Protein AF-0000000084975353 (afdb_homodimer)

pLDDT: mean 96.42, std 3.35, range [77.75, 98.94]

InterPro domains:
  IPR001926 Tryptophan synthase beta chain-like, PALP domain [PF00291] (37-358)
  IPR010081 Diaminopropionate ammonia-lyase [TIGR01747] (22-392)
  IPR019871 Diaminopropionate ammonia-lyase, subgroup [TIGR03528] (3-393)
  IPR036052 Tryptophan synthase beta chain-like, PALP domain superfamily [G3DSA:3.40.50.1100] (2-178)
  IPR036052 Tryptophan synthase beta chain-like, PALP domain superfamily [G3DSA:3.40.50.1100] (179-278)
  IPR036052 Tryptophan synthase beta chain-like, PALP domain superfamily [G3DSA:3.40.50.1100] (279-397)
  IPR036052 Tryptophan synthase beta chain-like, PALP domain superfamily [SSF53686] (26-354)

Structure (mmCIF, N/CA/C/O backbone):
data_AF-0000000084975353-model_v1
#
loop_
_entity.id
_entity.type
_entity.pdbx_description
1 polymer 'Diaminopropionate ammonia-lyase'
#
loop_
_atom_site.group_PDB
_atom_site.id
_atom_site.type_symbol
_atom_site.label_atom_id
_atom_site.label_alt_id
_atom_site.label_comp_id
_atom_site.label_asym_id
_atom_site.label_entity_id
_atom_site.label_seq_id
_atom_site.pdbx_PDB_ins_code
_atom_site.Cartn_x
_atom_site.Cartn_y
_atom_site.Cartn_z
_atom_site.occupancy
_atom_site.B_iso_or_equiv
_atom_site.auth_seq_id
_atom_site.auth_comp_id
_atom_site.auth_asym_id
_atom_site.auth_atom_id
_atom_site.pdbx_PDB_model_num
ATOM 1 N N . MET A 1 1 ? 8.906 19.344 -10.43 1 97.06 1 MET A N 1
ATOM 2 C CA . MET A 1 1 ? 9 20.109 -9.195 1 97.06 1 MET A CA 1
ATOM 3 C C . MET A 1 1 ? 9.922 21.312 -9.367 1 97.06 1 MET A C 1
ATOM 5 O O . MET A 1 1 ? 10.898 21.25 -10.125 1 97.06 1 MET A O 1
ATOM 9 N N . LYS A 1 2 ? 9.516 22.516 -8.781 1 96.88 2 LYS A N 1
ATOM 10 C CA . LYS A 1 2 ? 10.32 23.734 -8.797 1 96.88 2 LYS A CA 1
ATOM 11 C C . LYS A 1 2 ? 10.875 24.031 -7.41 1 96.88 2 LYS A C 1
ATOM 13 O O . LYS A 1 2 ? 10.188 23.859 -6.402 1 96.88 2 LYS A O 1
ATOM 18 N N . LEU A 1 3 ? 12.125 24.438 -7.379 1 98.44 3 LEU A N 1
ATOM 19 C CA . LEU A 1 3 ? 12.836 24.656 -6.121 1 98.44 3 LEU A CA 1
ATOM 20 C C . LEU A 1 3 ? 13.383 26.078 -6.055 1 98.44 3 LEU A C 1
ATOM 22 O O . LEU A 1 3 ? 13.922 26.578 -7.039 1 98.44 3 LEU A O 1
ATOM 26 N N . VAL A 1 4 ? 13.117 26.75 -4.973 1 98.38 4 VAL A N 1
ATOM 27 C CA . VAL A 1 4 ? 13.75 28.016 -4.629 1 98.38 4 VAL A CA 1
ATOM 28 C C . VAL A 1 4 ? 14.609 27.844 -3.377 1 98.38 4 VAL A C 1
ATOM 30 O O . VAL A 1 4 ? 14.164 27.25 -2.391 1 98.38 4 VAL A O 1
ATOM 33 N N . MET A 1 5 ? 15.82 28.312 -3.369 1 97.69 5 MET A N 1
ATOM 34 C CA . MET A 1 5 ? 16.719 28.203 -2.223 1 97.69 5 MET A CA 1
ATOM 35 C C . MET A 1 5 ? 17.047 29.578 -1.649 1 97.69 5 MET A C 1
ATOM 37 O O . MET A 1 5 ? 17.156 30.562 -2.393 1 97.69 5 MET A O 1
ATOM 41 N N . PHE A 1 6 ? 17.109 29.641 -0.42 1 96.44 6 PHE A N 1
ATOM 42 C CA . PHE A 1 6 ? 17.578 30.828 0.3 1 96.44 6 PHE A CA 1
ATOM 43 C C . PHE A 1 6 ? 18.938 30.578 0.918 1 96.44 6 PHE A C 1
ATOM 45 O O . PHE A 1 6 ? 19.234 29.484 1.396 1 96.44 6 PHE A O 1
ATOM 52 N N . ASP A 1 7 ? 19.766 31.594 0.929 1 94 7 ASP A N 1
ATOM 53 C CA . ASP A 1 7 ? 20.938 31.578 1.785 1 94 7 ASP A CA 1
ATOM 54 C C . ASP A 1 7 ? 20.578 31.859 3.242 1 94 7 ASP A C 1
ATOM 56 O O . ASP A 1 7 ? 19.719 32.688 3.521 1 94 7 ASP A O 1
ATOM 60 N N . ARG A 1 8 ? 21.125 31.062 4.141 1 94.56 8 ARG A N 1
ATOM 61 C CA . ARG A 1 8 ? 20.844 31.312 5.551 1 94.56 8 ARG A CA 1
ATOM 62 C C . ARG A 1 8 ? 21.266 32.719 5.957 1 94.56 8 ARG A C 1
ATOM 64 O O . ARG A 1 8 ? 22.406 33.125 5.695 1 94.56 8 ARG A O 1
ATOM 71 N N . LYS A 1 9 ? 20.25 33.312 6.512 1 90.75 9 LYS A N 1
ATOM 72 C CA . LYS A 1 9 ? 20.516 34.688 6.961 1 90.75 9 LYS A CA 1
ATOM 73 C C . LYS A 1 9 ? 21.422 34.688 8.195 1 90.75 9 LYS A C 1
ATOM 75 O O . LYS A 1 9 ? 21.266 33.844 9.078 1 90.75 9 LYS A O 1
ATOM 80 N N . LYS A 1 10 ? 22.469 35.625 8.266 1 87.06 10 LYS A N 1
ATOM 81 C CA . LYS A 1 10 ? 23.422 35.75 9.375 1 87.06 10 LYS A CA 1
ATOM 82 C C . LYS A 1 10 ? 22.75 36.375 10.602 1 87.06 10 LYS A C 1
ATOM 84 O O . LYS A 1 10 ? 23.062 36.031 11.734 1 87.06 10 LYS A O 1
ATOM 89 N N . ASP A 1 11 ? 21.672 37.25 10.25 1 87.31 11 ASP A N 1
ATOM 90 C CA . ASP A 1 11 ? 20.969 37.969 11.328 1 87.31 11 ASP A CA 1
ATOM 91 C C . ASP A 1 11 ? 19.469 37.938 11.102 1 87.31 11 ASP A C 1
ATOM 93 O O . ASP A 1 11 ? 18.875 38.969 10.727 1 87.31 11 ASP A O 1
ATOM 97 N N . PRO A 1 12 ? 18.906 36.812 11.445 1 90.38 12 PRO A N 1
ATOM 98 C CA . PRO A 1 12 ? 17.438 36.812 11.312 1 90.38 12 PRO A CA 1
ATOM 99 C C . PRO A 1 12 ? 16.75 37.812 12.211 1 90.38 12 PRO A C 1
ATOM 101 O O . PRO A 1 12 ? 17.203 38.094 13.328 1 90.38 12 PRO A O 1
ATOM 104 N N . LYS A 1 13 ? 15.688 38.406 11.734 1 89.81 13 LYS A N 1
ATOM 105 C CA . LYS A 1 13 ? 15.062 39.531 12.391 1 89.81 13 LYS A CA 1
ATOM 106 C C . LYS A 1 13 ? 13.859 39.125 13.227 1 89.81 13 LYS A C 1
ATOM 108 O O . LYS A 1 13 ? 13.547 39.75 14.242 1 89.81 13 LYS A O 1
ATOM 113 N N . VAL A 1 14 ? 13.219 38.125 12.719 1 93.88 14 VAL A N 1
ATOM 114 C CA . VAL A 1 14 ? 11.961 37.781 13.359 1 93.88 14 VAL A CA 1
ATOM 115 C C . VAL A 1 14 ? 12.242 37.031 14.664 1 93.88 14 VAL A C 1
ATOM 117 O O . VAL A 1 14 ? 13.148 36.188 14.719 1 93.88 14 VAL A O 1
ATOM 120 N N . ASP A 1 15 ? 11.539 37.406 15.703 1 93.88 15 ASP A N 1
ATOM 121 C CA . ASP A 1 15 ? 11.648 36.719 17 1 93.88 15 ASP A CA 1
ATOM 122 C C . ASP A 1 15 ? 10.961 35.375 16.984 1 93.88 15 ASP A C 1
ATOM 124 O O . ASP A 1 15 ? 9.797 35.25 16.594 1 93.88 15 ASP A O 1
ATOM 128 N N . ILE A 1 16 ? 11.703 34.312 17.391 1 96.06 16 ILE A N 1
ATOM 129 C CA . ILE A 1 16 ? 11.133 32.969 17.391 1 96.06 16 ILE A CA 1
ATOM 130 C C . ILE A 1 16 ? 11.141 32.406 18.812 1 96.06 16 ILE A C 1
ATOM 132 O O . ILE A 1 16 ? 10.953 31.203 19 1 96.06 16 ILE A O 1
ATOM 136 N N . ASP A 1 17 ? 11.289 33.25 19.828 1 96 17 ASP A N 1
ATOM 137 C CA . ASP A 1 17 ? 11.359 32.812 21.219 1 96 17 ASP A CA 1
ATOM 138 C C . ASP A 1 17 ? 10.055 32.125 21.656 1 96 17 ASP A C 1
ATOM 140 O O . ASP A 1 17 ? 10.062 31.219 22.484 1 96 17 ASP A O 1
ATOM 144 N N . PHE A 1 18 ? 8.969 32.531 21.062 1 96.38 18 PHE A N 1
ATOM 145 C CA . PHE A 1 18 ? 7.66 32.031 21.469 1 96.38 18 PHE A CA 1
ATOM 146 C C . PHE A 1 18 ? 7.461 30.609 20.953 1 96.38 18 PHE A C 1
ATOM 148 O O . PHE A 1 18 ? 6.434 29.984 21.234 1 96.38 18 PHE A O 1
ATOM 155 N N . LEU A 1 19 ? 8.477 30.078 20.219 1 97.56 19 LEU A N 1
ATOM 156 C CA . LEU A 1 19 ? 8.422 28.703 19.719 1 97.56 19 LEU A CA 1
ATOM 157 C C . LEU A 1 19 ? 9.523 27.844 20.328 1 97.56 19 LEU A C 1
ATOM 159 O O . LEU A 1 19 ? 9.859 26.781 19.812 1 97.56 19 LEU A O 1
ATOM 163 N N . GLY A 1 20 ? 10.109 28.25 21.438 1 95.75 20 GLY A N 1
ATOM 164 C CA . GLY A 1 20 ? 11.266 27.578 22.031 1 95.75 20 GLY A CA 1
ATOM 165 C C . GLY A 1 20 ? 10.883 26.516 23.031 1 95.75 20 GLY A C 1
ATOM 166 O O . GLY A 1 20 ? 9.703 26.203 23.188 1 95.75 20 GLY A O 1
ATOM 167 N N . LEU A 1 21 ? 11.852 25.953 23.688 1 94.75 21 LEU A N 1
ATOM 168 C CA . LEU A 1 21 ? 11.711 24.797 24.578 1 94.75 21 LEU A CA 1
ATOM 169 C C . LEU A 1 21 ? 10.898 25.172 25.812 1 94.75 21 LEU A C 1
ATOM 171 O O . LEU A 1 21 ? 10.164 24.328 26.359 1 94.75 21 LEU A O 1
ATOM 175 N N . ASP A 1 22 ? 11.062 26.375 26.297 1 93.81 22 ASP A N 1
ATOM 176 C CA . ASP A 1 22 ? 10.312 26.797 27.469 1 93.81 22 ASP A CA 1
ATOM 177 C C . ASP A 1 22 ? 8.812 26.828 27.188 1 93.81 22 ASP A C 1
ATOM 179 O O . ASP A 1 22 ? 8.008 26.422 28.016 1 93.81 22 ASP A O 1
ATOM 183 N N . VAL A 1 23 ? 8.5 27.312 26.062 1 95.25 23 VAL A N 1
ATOM 184 C CA . VAL A 1 23 ? 7.105 27.328 25.641 1 95.25 23 VAL A CA 1
ATOM 185 C C . VAL A 1 23 ? 6.609 25.906 25.422 1 95.25 23 VAL A C 1
ATOM 187 O O . VAL A 1 23 ? 5.48 25.562 25.781 1 95.25 23 VAL A O 1
ATOM 190 N N . ALA A 1 24 ? 7.492 25.047 24.875 1 96.31 24 ALA A N 1
ATOM 191 C CA . ALA A 1 24 ? 7.156 23.656 24.625 1 96.31 24 ALA A CA 1
ATOM 192 C C . ALA A 1 24 ? 6.73 22.953 25.906 1 96.31 24 ALA A C 1
ATOM 194 O O . ALA A 1 24 ? 5.793 22.156 25.906 1 96.31 24 ALA A O 1
ATOM 195 N N . LYS A 1 25 ? 7.391 23.219 26.984 1 94.88 25 LYS A N 1
ATOM 196 C CA . LYS A 1 25 ? 7.078 22.609 28.266 1 94.88 25 LYS A CA 1
ATOM 197 C C . LYS A 1 25 ? 5.676 23 28.734 1 94.88 25 LYS A C 1
ATOM 199 O O . LYS A 1 25 ? 4.918 22.141 29.203 1 94.88 25 LYS A O 1
ATOM 204 N N . LYS A 1 26 ? 5.406 24.25 28.547 1 93.5 26 LYS A N 1
ATOM 205 C CA . LYS A 1 26 ? 4.102 24.75 28.969 1 93.5 26 LYS A CA 1
ATOM 206 C C . LYS A 1 26 ? 2.984 24.156 28.109 1 93.5 26 LYS A C 1
ATOM 208 O O . LYS A 1 26 ? 1.959 23.719 28.641 1 93.5 26 LYS A O 1
ATOM 213 N N . VAL A 1 27 ? 3.162 24.172 26.828 1 95.94 27 VAL A N 1
ATOM 214 C CA . VAL A 1 27 ? 2.148 23.703 25.891 1 95.94 27 VAL A CA 1
ATOM 215 C C . VAL A 1 27 ? 1.934 22.203 26.062 1 95.94 27 VAL A C 1
ATOM 217 O O . VAL A 1 27 ? 0.797 21.719 26.047 1 95.94 27 VAL A O 1
ATOM 220 N N . SER A 1 28 ? 3.041 21.516 26.281 1 95.06 28 SER A N 1
ATOM 221 C CA . SER A 1 28 ? 2.967 20.078 26.484 1 95.06 28 SER A CA 1
ATOM 222 C C . SER A 1 28 ? 2.201 19.734 27.766 1 95.06 28 SER A C 1
ATOM 224 O O . SER A 1 28 ? 1.425 18.781 27.797 1 95.06 28 SER A O 1
ATOM 226 N N . ALA A 1 29 ? 2.43 20.484 28.766 1 94.31 29 ALA A N 1
ATOM 227 C CA . ALA A 1 29 ? 1.717 20.266 30.016 1 94.31 29 ALA A CA 1
ATOM 228 C C . ALA A 1 29 ? 0.21 20.406 29.828 1 94.31 29 ALA A C 1
ATOM 230 O O . ALA A 1 29 ? -0.574 19.641 30.391 1 94.31 29 ALA A O 1
ATOM 231 N N . PHE A 1 30 ? -0.171 21.344 29.109 1 95.06 30 PHE A N 1
ATOM 232 C CA . PHE A 1 30 ? -1.579 21.578 28.797 1 95.06 30 PHE A CA 1
ATOM 233 C C . PHE A 1 30 ? -2.17 20.375 28.062 1 95.06 30 PHE A C 1
ATOM 235 O O . PHE A 1 30 ? -3.193 19.828 28.484 1 95.06 30 PHE A O 1
ATOM 242 N N . HIS A 1 31 ? -1.502 19.953 26.984 1 96.56 31 HIS A N 1
ATOM 243 C CA . HIS A 1 31 ? -2.023 18.859 26.188 1 96.56 31 HIS A CA 1
ATOM 244 C C . HIS A 1 31 ? -2.021 17.547 26.984 1 96.56 31 HIS A C 1
ATOM 246 O O . HIS A 1 31 ? -2.936 16.734 26.844 1 96.56 31 HIS A O 1
ATOM 252 N N . ARG A 1 32 ? -1.058 17.328 27.844 1 95.81 32 ARG A N 1
ATOM 253 C CA . ARG A 1 32 ? -0.949 16.109 28.641 1 95.81 32 ARG A CA 1
ATOM 254 C C . ARG A 1 32 ? -2.084 16.031 29.656 1 95.81 32 ARG A C 1
ATOM 256 O O . ARG A 1 32 ? -2.367 14.953 30.188 1 95.81 32 ARG A O 1
ATOM 263 N N . SER A 1 33 ? -2.682 17.172 29.953 1 94.81 33 SER A N 1
ATOM 264 C CA . SER A 1 33 ? -3.787 17.172 30.906 1 94.81 33 SER A CA 1
ATOM 265 C C . SER A 1 33 ? -5.047 16.578 30.297 1 94.81 33 SER A C 1
ATOM 267 O O . SER A 1 33 ? -5.988 16.234 31.016 1 94.81 33 SER A O 1
ATOM 269 N N . PHE A 1 34 ? -5.082 16.422 28.938 1 94.88 34 PHE A N 1
ATOM 270 C CA . PHE A 1 34 ? -6.211 15.781 28.281 1 94.88 34 PHE A CA 1
ATOM 271 C C . PHE A 1 34 ? -6.164 14.273 28.469 1 94.88 34 PHE A C 1
ATOM 273 O O . PHE A 1 34 ? -5.117 13.648 28.281 1 94.88 34 PHE A O 1
ATOM 280 N N . PRO A 1 35 ? -7.281 13.633 28.859 1 94.44 35 PRO A N 1
ATOM 281 C CA . PRO A 1 35 ? -7.289 12.188 29.047 1 94.44 35 PRO A CA 1
ATOM 282 C C . PRO A 1 35 ? -6.969 11.422 27.766 1 94.44 35 PRO A C 1
ATOM 284 O O . PRO A 1 35 ? -6.48 10.289 27.828 1 94.44 35 PRO A O 1
ATOM 287 N N . GLN A 1 36 ? -7.145 12 26.594 1 93.19 36 GLN A N 1
ATOM 288 C CA . GLN A 1 36 ? -6.934 11.367 25.297 1 93.19 36 GLN A CA 1
ATOM 289 C C . GLN A 1 36 ? -5.469 11.461 24.875 1 93.19 36 GLN A C 1
ATOM 291 O O . GLN A 1 36 ? -5.062 10.836 23.891 1 93.19 36 GLN A O 1
ATOM 296 N N . PHE A 1 37 ? -4.715 12.117 25.656 1 95.94 37 PHE A N 1
ATOM 297 C CA . PHE A 1 37 ? -3.371 12.438 25.188 1 95.94 37 PHE A CA 1
ATOM 298 C C . PHE A 1 37 ? -2.469 11.211 25.25 1 95.94 37 PHE A C 1
ATOM 300 O O . PHE A 1 37 ? -2.416 10.523 26.281 1 95.94 37 PHE A O 1
ATOM 307 N N . LYS A 1 38 ? -1.806 10.953 24.219 1 96.94 38 LYS A N 1
ATOM 308 C CA . LYS A 1 38 ? -0.678 10.031 24.094 1 96.94 38 LYS A CA 1
ATOM 309 C C . LYS A 1 38 ? 0.32 10.539 23.047 1 96.94 38 LYS A C 1
ATOM 311 O O . LYS A 1 38 ? -0.075 11.047 22 1 96.94 38 LYS A O 1
ATOM 316 N N . PRO A 1 39 ? 1.63 10.43 23.391 1 97.88 39 PRO A N 1
ATOM 317 C CA . PRO A 1 39 ? 2.58 10.758 22.328 1 97.88 39 PRO A CA 1
ATOM 318 C C . PRO A 1 39 ? 2.346 9.953 21.047 1 97.88 39 PRO A C 1
ATOM 320 O O . PRO A 1 39 ? 2.029 8.766 21.125 1 97.88 39 PRO A O 1
ATOM 323 N N . THR A 1 40 ? 2.404 10.617 19.906 1 98.56 40 THR A N 1
ATOM 324 C CA . THR A 1 40 ? 2.229 9.898 18.656 1 98.56 40 THR A CA 1
ATOM 325 C C . THR A 1 40 ? 3.537 9.25 18.219 1 98.56 40 THR A C 1
ATOM 327 O O . THR A 1 40 ? 4.617 9.656 18.656 1 98.56 40 THR A O 1
ATOM 330 N N . PRO A 1 41 ? 3.51 8.25 17.422 1 98.62 41 PRO A N 1
ATOM 331 C CA . PRO A 1 41 ? 4.711 7.492 17.062 1 98.62 41 PRO A CA 1
ATOM 332 C C . PRO A 1 41 ? 5.645 8.266 16.125 1 98.62 41 PRO A C 1
ATOM 334 O O . PRO A 1 41 ? 5.188 9.062 15.312 1 98.62 41 PRO A O 1
ATOM 337 N N . LEU A 1 42 ? 6.914 8.039 16.328 1 98.88 42 LEU A N 1
ATOM 338 C CA . LEU A 1 42 ? 7.941 8.336 15.336 1 98.88 42 LEU A CA 1
ATOM 339 C C . LEU A 1 42 ? 8.367 7.074 14.594 1 98.88 42 LEU A C 1
ATOM 341 O O . LEU A 1 42 ? 9.086 6.242 15.148 1 98.88 42 LEU A O 1
ATOM 345 N N . ALA A 1 43 ? 7.941 6.934 13.383 1 98.88 43 ALA A N 1
ATOM 346 C CA . ALA A 1 43 ? 8.297 5.762 12.586 1 98.88 43 ALA A CA 1
ATOM 347 C C . ALA A 1 43 ? 9.727 5.867 12.062 1 98.88 43 ALA A C 1
ATOM 349 O O . ALA A 1 43 ? 10.125 6.902 11.523 1 98.88 43 ALA A O 1
ATOM 350 N N . ILE A 1 44 ? 10.469 4.852 12.289 1 98.88 44 ILE A N 1
ATOM 351 C CA . ILE A 1 44 ? 11.805 4.719 11.727 1 98.88 44 ILE A CA 1
ATOM 352 C C . ILE A 1 44 ? 11.773 3.744 10.547 1 98.88 44 ILE A C 1
ATOM 354 O O . ILE A 1 44 ? 11.555 2.545 10.734 1 98.88 44 ILE A O 1
ATOM 358 N N . LEU A 1 45 ? 11.992 4.242 9.328 1 98.88 45 LEU A N 1
ATOM 359 C CA . LEU A 1 45 ? 11.867 3.42 8.133 1 98.88 45 LEU A CA 1
ATOM 360 C C . LEU A 1 45 ? 13.242 3.027 7.594 1 98.88 45 LEU A C 1
ATOM 362 O O . LEU A 1 45 ? 13.711 3.6 6.605 1 98.88 45 LEU A O 1
ATOM 366 N N . ASN A 1 46 ? 13.797 2.01 8.195 1 98.88 46 ASN A N 1
ATOM 367 C CA . ASN A 1 46 ? 15.164 1.602 7.914 1 98.88 46 ASN A CA 1
ATOM 368 C C . ASN A 1 46 ? 15.312 1.055 6.496 1 98.88 46 ASN A C 1
ATOM 370 O O . ASN A 1 46 ? 16.312 1.328 5.82 1 98.88 46 ASN A O 1
ATOM 374 N N . ASN A 1 47 ? 14.383 0.287 6.082 1 98.75 47 ASN A N 1
ATOM 375 C CA . ASN A 1 47 ? 14.492 -0.298 4.75 1 98.75 47 ASN A CA 1
ATOM 376 C C . ASN A 1 47 ? 14.234 0.738 3.658 1 98.75 47 ASN A C 1
ATOM 378 O O . ASN A 1 47 ? 14.82 0.665 2.576 1 98.75 47 ASN A O 1
ATOM 382 N N . LEU A 1 48 ? 13.391 1.685 3.914 1 98.88 48 LEU A N 1
ATOM 383 C CA . LEU A 1 48 ? 13.219 2.791 2.979 1 98.88 48 LEU A CA 1
ATOM 384 C C . LEU A 1 48 ? 14.508 3.607 2.871 1 98.88 48 LEU A C 1
ATOM 386 O O . LEU A 1 48 ? 14.875 4.059 1.783 1 98.88 48 LEU A O 1
ATOM 390 N N . SER A 1 49 ? 15.164 3.846 4.062 1 98.81 49 SER A N 1
ATOM 391 C CA . SER A 1 49 ? 16.453 4.543 4.051 1 98.81 49 SER A CA 1
ATOM 392 C C . SER A 1 49 ? 17.453 3.84 3.137 1 98.81 49 SER A C 1
ATOM 394 O O . SER A 1 49 ? 18.172 4.492 2.375 1 98.81 49 SER A O 1
ATOM 396 N N . LYS A 1 50 ? 17.484 2.553 3.211 1 98.62 50 LYS A N 1
ATOM 397 C CA . LYS A 1 50 ? 18.375 1.773 2.361 1 98.62 50 LYS A CA 1
ATOM 398 C C . LYS A 1 50 ? 18 1.922 0.889 1 98.62 50 LYS A C 1
ATOM 400 O O . LYS A 1 50 ? 18.875 2.121 0.039 1 98.62 50 LYS A O 1
ATOM 405 N N . GLU A 1 51 ? 16.703 1.817 0.658 1 98 51 GLU A N 1
ATOM 406 C CA . GLU A 1 51 ? 16.188 1.969 -0.698 1 98 51 GLU A CA 1
ATOM 407 C C . GLU A 1 51 ? 16.578 3.322 -1.289 1 98 51 GLU A C 1
ATOM 409 O O . GLU A 1 51 ? 16.891 3.42 -2.477 1 98 51 GLU A O 1
ATOM 414 N N . TRP A 1 52 ? 16.547 4.383 -0.48 1 98.5 52 TRP A N 1
ATOM 415 C CA . TRP A 1 52 ? 16.812 5.746 -0.923 1 98.5 52 TRP A CA 1
ATOM 416 C C . TRP A 1 52 ? 18.297 6.07 -0.845 1 98.5 52 TRP A C 1
ATOM 418 O O . TRP A 1 52 ? 18.734 7.129 -1.308 1 98.5 52 TRP A O 1
ATOM 428 N N . ASN A 1 53 ? 19.109 5.164 -0.327 1 98.19 53 ASN A N 1
ATOM 429 C CA . ASN A 1 53 ? 20.531 5.383 -0.088 1 98.19 53 ASN A CA 1
ATOM 430 C C . ASN A 1 53 ? 20.766 6.645 0.737 1 98.19 53 ASN A C 1
ATOM 432 O O . ASN A 1 53 ? 21.547 7.508 0.341 1 98.19 53 ASN A O 1
ATOM 436 N N . VAL A 1 54 ? 20.016 6.836 1.78 1 98.81 54 VAL A N 1
ATOM 437 C CA . VAL A 1 54 ? 20.234 7.836 2.818 1 98.81 54 VAL A CA 1
ATOM 438 C C . VAL A 1 54 ? 20.438 7.148 4.168 1 98.81 54 VAL A C 1
ATOM 440 O O . VAL A 1 54 ? 20.281 5.93 4.277 1 98.81 54 VAL A O 1
ATOM 443 N N . SER A 1 55 ? 20.844 7.895 5.16 1 98.88 55 SER A N 1
ATOM 444 C CA . SER A 1 55 ? 21.203 7.301 6.441 1 98.88 55 SER A CA 1
ATOM 445 C C . SER A 1 55 ? 19.969 6.895 7.23 1 98.88 55 SER A C 1
ATOM 447 O O . SER A 1 55 ? 19.906 5.789 7.777 1 98.88 55 SER A O 1
ATOM 449 N N . LYS A 1 56 ? 18.984 7.789 7.344 1 98.88 56 LYS A N 1
ATOM 450 C CA . LYS A 1 56 ? 17.781 7.52 8.109 1 98.88 56 LYS A CA 1
ATOM 451 C C . LYS A 1 56 ? 16.578 8.242 7.508 1 98.88 56 LYS A C 1
ATOM 453 O O . LYS A 1 56 ? 16.719 9.305 6.906 1 98.88 56 LYS A O 1
ATOM 458 N N . VAL A 1 57 ? 15.445 7.625 7.656 1 98.94 57 VAL A N 1
ATOM 459 C CA . VAL A 1 57 ? 14.164 8.234 7.34 1 98.94 57 VAL A CA 1
ATOM 460 C C . VAL A 1 57 ? 13.227 8.133 8.547 1 98.94 57 VAL A C 1
ATOM 462 O O . VAL A 1 57 ? 12.969 7.035 9.047 1 98.94 57 VAL A O 1
ATOM 465 N N . PHE A 1 58 ? 12.781 9.281 9.031 1 98.94 58 PHE A N 1
ATOM 466 C CA . PHE A 1 58 ? 11.852 9.367 10.148 1 98.94 58 PHE A CA 1
ATOM 467 C C . PHE A 1 58 ? 10.523 9.977 9.711 1 98.94 58 PHE A C 1
ATOM 469 O O . PHE A 1 58 ? 10.508 10.93 8.938 1 98.94 58 PHE A O 1
ATOM 476 N N . VAL A 1 59 ? 9.422 9.383 10.203 1 98.94 59 VAL A N 1
ATOM 477 C CA . VAL A 1 59 ? 8.102 9.953 9.938 1 98.94 59 VAL A CA 1
ATOM 478 C C . VAL A 1 59 ? 7.332 10.102 11.25 1 98.94 59 VAL A C 1
ATOM 480 O O . VAL A 1 59 ? 6.977 9.109 11.883 1 98.94 59 VAL A O 1
ATOM 483 N N . LYS A 1 60 ? 7.16 11.352 11.75 1 98.94 60 LYS A N 1
ATOM 484 C CA . LYS A 1 60 ? 6.266 11.609 12.875 1 98.94 60 LYS A CA 1
ATOM 485 C C . LYS A 1 60 ? 4.805 11.414 12.477 1 98.94 60 LYS A C 1
ATOM 487 O O . LYS A 1 60 ? 4.27 12.188 11.68 1 98.94 60 LYS A O 1
ATOM 492 N N . ASP A 1 61 ? 4.18 10.43 13.016 1 98.88 61 ASP A N 1
ATOM 493 C CA . ASP A 1 61 ? 2.863 9.992 12.562 1 98.88 61 ASP A CA 1
ATOM 494 C C . ASP A 1 61 ? 1.756 10.57 13.438 1 98.88 61 ASP A C 1
ATOM 496 O O . ASP A 1 61 ? 1.42 10.008 14.484 1 98.88 61 ASP A O 1
ATOM 500 N N . GLU A 1 62 ? 1.051 11.562 12.961 1 98.69 62 GLU A N 1
ATOM 501 C CA . GLU A 1 62 ? 0.056 12.289 13.742 1 98.69 62 GLU A CA 1
ATOM 502 C C . GLU A 1 62 ? -1.345 11.727 13.516 1 98.69 62 GLU A C 1
ATOM 504 O O . GLU A 1 62 ? -2.33 12.281 14 1 98.69 62 GLU A O 1
ATOM 509 N N . SER A 1 63 ? -1.425 10.586 12.789 1 98 63 SER A N 1
ATOM 510 C CA . SER A 1 63 ? -2.727 9.977 12.531 1 98 63 SER A CA 1
ATOM 511 C C . SER A 1 63 ? -3.348 9.43 13.812 1 98 63 SER A C 1
ATOM 513 O O . SER A 1 63 ? -4.543 9.133 13.852 1 98 63 SER A O 1
ATOM 515 N N . TYR A 1 64 ? -2.611 9.469 14.969 1 97.25 64 TYR A N 1
ATOM 516 C CA . TYR A 1 64 ? -3.078 8.898 16.219 1 97.25 64 TYR A CA 1
ATOM 517 C C . TYR A 1 64 ? -3.514 9.992 17.188 1 97.25 64 TYR A C 1
ATOM 519 O O . TYR A 1 64 ? -4.07 9.703 18.25 1 97.25 64 TYR A O 1
ATOM 527 N N . ARG A 1 65 ? -3.287 11.242 16.875 1 97.94 65 ARG A N 1
ATOM 528 C CA . ARG A 1 65 ? -3.434 12.359 17.797 1 97.94 65 ARG A CA 1
ATOM 529 C C . ARG A 1 65 ? -4.875 12.484 18.281 1 97.94 65 ARG A C 1
ATOM 531 O O . ARG A 1 65 ? -5.781 12.75 17.484 1 97.94 65 ARG A O 1
ATOM 538 N N . PHE A 1 66 ? -5.133 12.25 19.594 1 95.75 66 PHE A N 1
ATOM 539 C CA . PHE A 1 66 ? -6.391 12.391 20.312 1 95.75 66 PHE A CA 1
ATOM 540 C C . PHE A 1 66 ? -7.473 11.508 19.703 1 95.75 66 PHE A C 1
ATOM 542 O O . PHE A 1 66 ? -8.656 11.68 20 1 95.75 66 PHE A O 1
ATOM 549 N N . GLY A 1 67 ? -7.055 10.648 18.781 1 94.5 67 GLY A N 1
ATOM 550 C CA . GLY A 1 67 ? -8.039 9.836 18.078 1 94.5 67 GLY A CA 1
ATOM 551 C C . GLY A 1 67 ? -8.758 10.594 16.984 1 94.5 67 GLY A C 1
ATOM 552 O O . GLY A 1 67 ? -9.781 10.133 16.469 1 94.5 67 GLY A O 1
ATOM 553 N N . LEU A 1 68 ? -8.195 11.75 16.594 1 96.19 68 LEU A N 1
ATOM 554 C CA . LEU A 1 68 ? -8.875 12.617 15.641 1 96.19 68 LEU A CA 1
ATOM 555 C C . LEU A 1 68 ? -8.234 12.523 14.258 1 96.19 68 LEU A C 1
ATOM 557 O O . LEU A 1 68 ? -8.633 13.234 13.336 1 96.19 68 LEU A O 1
ATOM 561 N N . ASN A 1 69 ? -7.203 11.719 14.109 1 96.94 69 ASN A N 1
ATOM 562 C CA . ASN A 1 69 ? -6.621 11.32 12.836 1 96.94 69 ASN A CA 1
ATOM 563 C C . ASN A 1 69 ? -5.832 12.461 12.195 1 96.94 69 ASN A C 1
ATOM 565 O O . ASN A 1 69 ? -5.547 12.43 11 1 96.94 69 ASN A O 1
ATOM 569 N N . ALA A 1 70 ? -5.523 13.539 13.008 1 97.88 70 ALA A N 1
ATOM 570 C CA . ALA A 1 70 ? -4.734 14.656 12.492 1 97.88 70 ALA A CA 1
ATOM 571 C C . ALA A 1 70 ? -4.168 15.5 13.633 1 97.88 70 ALA A C 1
ATOM 573 O O . ALA A 1 70 ? -4.688 15.477 14.75 1 97.88 70 ALA A O 1
ATOM 574 N N . PHE A 1 71 ? -3.248 16.344 13.336 1 98.12 71 PHE A N 1
ATOM 575 C CA . PHE A 1 71 ? -2.473 17.062 14.336 1 98.12 71 PHE A CA 1
ATOM 576 C C . PHE A 1 71 ? -3.207 18.312 14.797 1 98.12 71 PHE A C 1
ATOM 578 O O . PHE A 1 71 ? -2.918 18.859 15.867 1 98.12 71 PHE A O 1
ATOM 585 N N . LYS A 1 72 ? -4.184 18.812 14.086 1 97.88 72 LYS A N 1
ATOM 586 C CA . LYS A 1 72 ? -4.57 20.219 14.195 1 97.88 72 LYS A CA 1
ATOM 587 C C . LYS A 1 72 ? -5.34 20.484 15.484 1 97.88 72 LYS A C 1
ATOM 589 O O . LYS A 1 72 ? -5.508 21.641 15.891 1 97.88 72 LYS A O 1
ATOM 594 N N . VAL A 1 73 ? -5.773 19.484 16.125 1 97.69 73 VAL A N 1
ATOM 595 C CA . VAL A 1 73 ? -6.426 19.656 17.406 1 97.69 73 VAL A CA 1
ATOM 596 C C . VAL A 1 73 ? -5.457 20.297 18.406 1 97.69 73 VAL A C 1
ATOM 598 O O . VAL A 1 73 ? -5.875 21.016 19.312 1 97.69 73 VAL A O 1
ATOM 601 N N . LEU A 1 74 ? -4.18 20.125 18.188 1 98.31 74 LEU A N 1
ATOM 602 C CA . LEU A 1 74 ? -3.172 20.688 19.094 1 98.31 74 LEU A CA 1
ATOM 603 C C . LEU A 1 74 ? -3.258 22.203 19.125 1 98.31 74 LEU A C 1
ATOM 605 O O . LEU A 1 74 ? -3.336 22.812 20.188 1 98.31 74 LEU A O 1
ATOM 609 N N . GLY A 1 75 ? -3.271 22.812 17.953 1 98.19 75 GLY A N 1
ATOM 610 C CA . GLY A 1 75 ? -3.359 24.266 17.875 1 98.19 75 GLY A CA 1
ATOM 611 C C . GLY A 1 75 ? -4.699 24.797 18.344 1 98.19 75 GLY A C 1
ATOM 612 O O . GLY A 1 75 ? -4.754 25.734 19.141 1 98.19 75 GLY A O 1
ATOM 613 N N . GLY A 1 76 ? -5.777 24.188 17.812 1 97 76 GLY A N 1
ATOM 614 C CA . GLY A 1 76 ? -7.117 24.625 18.172 1 97 76 GLY A CA 1
ATOM 615 C C . GLY A 1 76 ? -7.395 24.578 19.656 1 97 76 GLY A C 1
ATOM 616 O O . GLY A 1 76 ? -7.902 25.531 20.234 1 97 76 GLY A O 1
ATOM 617 N N . SER A 1 77 ? -7.023 23.516 20.281 1 96.5 77 SER A N 1
ATOM 618 C CA . SER A 1 77 ? -7.305 23.328 21.703 1 96.5 77 SER A CA 1
ATOM 619 C C . SER A 1 77 ? -6.496 24.297 22.562 1 96.5 77 SER A C 1
ATOM 621 O O . SER A 1 77 ? -7.012 24.875 23.516 1 96.5 77 SER A O 1
ATOM 623 N N . TYR A 1 78 ? -5.258 24.5 22.188 1 96.94 78 TYR A N 1
ATOM 624 C CA . TYR A 1 78 ? -4.426 25.406 22.969 1 96.94 78 TYR A CA 1
ATOM 625 C C . TYR A 1 78 ? -4.906 26.844 22.828 1 96.94 78 TYR A C 1
ATOM 627 O O . TYR A 1 78 ? -4.996 27.578 23.812 1 96.94 78 TYR A O 1
ATOM 635 N N . ALA A 1 79 ? -5.211 27.266 21.594 1 97.25 79 ALA A N 1
ATOM 636 C CA . ALA A 1 79 ? -5.695 28.625 21.359 1 97.25 79 ALA A CA 1
ATOM 637 C C . ALA A 1 79 ? -6.984 28.891 22.125 1 97.25 79 ALA A C 1
ATOM 639 O O . ALA A 1 79 ? -7.133 29.953 22.75 1 97.25 79 ALA A O 1
ATOM 640 N N . ILE A 1 80 ? -7.906 27.969 22.062 1 96 80 ILE A N 1
ATOM 641 C CA . ILE A 1 80 ? -9.172 28.109 22.766 1 96 80 ILE A CA 1
ATOM 642 C C . ILE A 1 80 ? -8.922 28.109 24.281 1 96 80 ILE A C 1
ATOM 644 O O . ILE A 1 80 ? -9.484 28.938 25 1 96 80 ILE A O 1
ATOM 648 N N . GLY A 1 81 ? -8.07 27.234 24.734 1 93.56 81 GLY A N 1
ATOM 649 C CA . GLY A 1 81 ? -7.707 27.219 26.141 1 93.56 81 GLY A CA 1
ATOM 650 C C . GLY A 1 81 ? -7.148 28.547 26.625 1 93.56 81 GLY A C 1
ATOM 651 O O . GLY A 1 81 ? -7.551 29.047 27.672 1 93.56 81 GLY A O 1
ATOM 652 N N . GLN A 1 82 ? -6.242 29.094 25.875 1 94.31 82 GLN A N 1
ATOM 653 C CA . GLN A 1 82 ? -5.625 30.359 26.25 1 94.31 82 GLN A CA 1
ATOM 654 C C . GLN A 1 82 ? -6.645 31.5 26.219 1 94.31 82 GLN A C 1
ATOM 656 O O . GLN A 1 82 ? -6.617 32.375 27.078 1 94.31 82 GLN A O 1
ATOM 661 N N . TYR A 1 83 ? -7.508 31.453 25.219 1 94.25 83 TYR A N 1
ATOM 662 C CA . TYR A 1 83 ? -8.578 32.438 25.125 1 94.25 83 TYR A CA 1
ATOM 663 C C . TYR A 1 83 ? -9.445 32.438 26.375 1 94.25 83 TYR A C 1
ATOM 665 O O . TYR A 1 83 ? -9.75 33.469 26.938 1 94.25 83 TYR A O 1
ATOM 673 N N . LEU A 1 84 ? -9.758 31.281 26.797 1 92 84 LEU A N 1
ATOM 674 C CA . LEU A 1 84 ? -10.609 31.125 27.969 1 92 84 LEU A CA 1
ATOM 675 C C . LEU A 1 84 ? -9.867 31.516 29.234 1 92 84 LEU A C 1
ATOM 677 O O . LEU A 1 84 ? -10.461 32.094 30.156 1 92 84 LEU A O 1
ATOM 681 N N . ALA A 1 85 ? -8.633 31.125 29.297 1 91.12 85 ALA A N 1
ATOM 682 C CA . ALA A 1 85 ? -7.824 31.547 30.438 1 91.12 85 ALA A CA 1
ATOM 683 C C . ALA A 1 85 ? -7.832 33.062 30.578 1 91.12 85 ALA A C 1
ATOM 685 O O . ALA A 1 85 ? -7.953 33.594 31.703 1 91.12 85 ALA A O 1
ATOM 686 N N . ASP A 1 86 ? -7.684 33.719 29.5 1 91.88 86 ASP A N 1
ATOM 687 C CA . ASP A 1 86 ? -7.703 35.188 29.5 1 91.88 86 ASP A CA 1
ATOM 688 C C . ASP A 1 86 ? -9.062 35.719 29.953 1 91.88 86 ASP A C 1
ATOM 690 O O . ASP A 1 86 ? -9.133 36.656 30.75 1 91.88 86 ASP A O 1
ATOM 694 N N . LYS A 1 87 ? -10.094 35.125 29.422 1 89.62 87 LYS A N 1
ATOM 695 C CA . LYS A 1 87 ? -11.453 35.531 29.766 1 89.62 87 LYS A CA 1
ATOM 696 C C . LYS A 1 87 ? -11.734 35.312 31.25 1 89.62 87 LYS A C 1
ATOM 698 O O . LYS A 1 87 ? -12.508 36.062 31.859 1 89.62 87 LYS A O 1
ATOM 703 N N . LEU A 1 88 ? -11.18 34.312 31.781 1 89.44 88 LEU A N 1
ATOM 704 C CA . LEU A 1 88 ? -11.43 33.906 33.156 1 89.44 88 LEU A CA 1
ATOM 705 C C . LEU A 1 88 ? -10.414 34.562 34.125 1 89.44 88 LEU A C 1
ATOM 707 O O . LEU A 1 88 ? -10.539 34.438 35.344 1 89.44 88 LEU A O 1
ATOM 711 N N . ASN A 1 89 ? -9.453 35.156 33.625 1 89.56 89 ASN A N 1
ATOM 712 C CA . ASN A 1 89 ? -8.367 35.75 34.375 1 89.56 89 ASN A CA 1
ATOM 713 C C . ASN A 1 89 ? -7.633 34.719 35.219 1 89.56 89 ASN A C 1
ATOM 715 O O . ASN A 1 89 ? -7.441 34.906 36.438 1 89.56 89 ASN A O 1
ATOM 719 N N . ILE A 1 90 ? -7.355 33.719 34.562 1 87 90 ILE A N 1
ATOM 720 C CA . ILE A 1 90 ? -6.562 32.656 35.188 1 87 90 ILE A CA 1
ATOM 721 C C . ILE A 1 90 ? -5.23 32.531 34.438 1 87 90 ILE A C 1
ATOM 723 O O . ILE A 1 90 ? -5.148 32.812 33.25 1 87 90 ILE A O 1
ATOM 727 N N . HIS A 1 91 ? -4.227 32.188 35.25 1 86.88 91 HIS A N 1
ATOM 728 C CA . HIS A 1 91 ? -2.926 31.984 34.625 1 86.88 91 HIS A CA 1
ATOM 729 C C . HIS A 1 91 ? -2.963 30.797 33.656 1 86.88 91 HIS A C 1
ATOM 731 O O . HIS A 1 91 ? -3.428 29.703 34.031 1 86.88 91 HIS A O 1
ATOM 737 N N . PRO A 1 92 ? -2.445 31.016 32.469 1 79.75 92 PRO A N 1
ATOM 738 C CA . PRO A 1 92 ? -2.551 29.969 31.438 1 79.75 92 PRO A CA 1
ATOM 739 C C . PRO A 1 92 ? -1.936 28.641 31.875 1 79.75 92 PRO A C 1
ATOM 741 O O . PRO A 1 92 ? -2.438 27.578 31.531 1 79.75 92 PRO A O 1
ATOM 744 N N . ALA A 1 93 ? -0.94 28.734 32.75 1 77.75 93 ALA A N 1
ATOM 745 C CA . ALA A 1 93 ? -0.253 27.531 33.219 1 77.75 93 ALA A CA 1
ATOM 746 C C . ALA A 1 93 ? -1.142 26.734 34.156 1 77.75 93 ALA A C 1
ATOM 748 O O . ALA A 1 93 ? -0.869 25.562 34.438 1 77.75 93 ALA A O 1
ATOM 749 N N . GLU A 1 94 ? -2.17 27.359 34.562 1 83.44 94 GLU A N 1
ATOM 750 C CA . GLU A 1 94 ? -3.066 26.719 35.5 1 83.44 94 GLU A CA 1
ATOM 751 C C . GLU A 1 94 ? -4.27 26.094 34.812 1 83.44 94 GLU A C 1
ATOM 753 O O . GLU A 1 94 ? -5.062 25.391 35.438 1 83.44 94 GLU A O 1
ATOM 758 N N . LEU A 1 95 ? -4.363 26.375 33.625 1 83.69 95 LEU A N 1
ATOM 759 C CA . LEU A 1 95 ? -5.512 25.844 32.906 1 83.69 95 LEU A CA 1
ATOM 760 C C . LEU A 1 95 ? -5.273 24.406 32.469 1 83.69 95 LEU A C 1
ATOM 762 O O . LEU A 1 95 ? -4.316 24.109 31.766 1 83.69 95 LEU A O 1
ATOM 766 N N . THR A 1 96 ? -5.988 23.484 33.031 1 90.19 96 THR A N 1
ATOM 767 C CA . THR A 1 96 ? -6.004 22.078 32.688 1 90.19 96 THR A CA 1
ATOM 768 C C . THR A 1 96 ? -7.328 21.688 32.031 1 90.19 96 THR A C 1
ATOM 770 O O . THR A 1 96 ? -8.289 22.453 32.062 1 90.19 96 THR A O 1
ATOM 773 N N . PHE A 1 97 ? -7.266 20.547 31.375 1 89.94 97 PHE A N 1
ATOM 774 C CA . PHE A 1 97 ? -8.5 20.047 30.797 1 89.94 97 PHE A CA 1
ATOM 775 C C . PHE A 1 97 ? -9.609 20 31.828 1 89.94 97 PHE A C 1
ATOM 777 O O . PHE A 1 97 ? -10.719 20.484 31.578 1 89.94 97 PHE A O 1
ATOM 784 N N . ASP A 1 98 ? -9.297 19.469 33 1 90 98 ASP A N 1
ATOM 785 C CA . ASP A 1 98 ? -10.289 19.297 34.062 1 90 98 ASP A CA 1
ATOM 786 C C . ASP A 1 98 ? -10.867 20.656 34.469 1 90 98 ASP A C 1
ATOM 788 O O . ASP A 1 98 ? -12.07 20.766 34.719 1 90 98 ASP A O 1
ATOM 792 N N . LYS A 1 99 ? -10.031 21.578 34.562 1 87.94 99 LYS A N 1
ATOM 793 C CA . LYS A 1 99 ? -10.484 22.922 34.938 1 87.94 99 LYS A CA 1
ATOM 794 C C . LYS A 1 99 ? -11.367 23.516 33.844 1 87.94 99 LYS A C 1
ATOM 796 O O . LYS A 1 99 ? -12.398 24.125 34.156 1 87.94 99 LYS A O 1
ATOM 801 N N . LEU A 1 100 ? -10.953 23.328 32.719 1 84 100 LEU A N 1
ATOM 802 C CA . LEU A 1 100 ? -11.633 23.922 31.562 1 84 100 LEU A CA 1
ATOM 803 C C . LEU A 1 100 ? -13.055 23.375 31.438 1 84 100 LEU A C 1
ATOM 805 O O . LEU A 1 100 ? -13.969 24.094 31.031 1 84 100 LEU A O 1
ATOM 809 N N . VAL A 1 101 ? -13.25 22.125 31.828 1 86.94 101 VAL A N 1
ATOM 810 C CA . VAL A 1 101 ? -14.547 21.484 31.594 1 86.94 101 VAL A CA 1
ATOM 811 C C . VAL A 1 101 ? -15.367 21.516 32.875 1 86.94 101 VAL A C 1
ATOM 813 O O . VAL A 1 101 ? -16.438 20.922 32.938 1 86.94 101 VAL A O 1
ATOM 816 N N . SER A 1 102 ? -14.859 22.203 33.844 1 87.69 102 SER A N 1
ATOM 817 C CA . SER A 1 102 ? -15.539 22.234 35.125 1 87.69 102 SER A CA 1
ATOM 818 C C . SER A 1 102 ? -16.812 23.078 35.062 1 87.69 102 SER A C 1
ATOM 820 O O . SER A 1 102 ? -16.922 23.984 34.25 1 87.69 102 SER A O 1
ATOM 822 N N . SER A 1 103 ? -17.719 22.719 35.969 1 87.38 103 SER A N 1
ATOM 823 C CA . SER A 1 103 ? -18.984 23.453 36.062 1 87.38 103 SER A CA 1
ATOM 824 C C . SER A 1 103 ? -18.75 24.906 36.438 1 87.38 103 SER A C 1
ATOM 826 O O . SER A 1 103 ? -19.469 25.797 35.969 1 87.38 103 SER A O 1
ATOM 828 N N . GLU A 1 104 ? -17.812 25.141 37.219 1 84.25 104 GLU A N 1
ATOM 829 C CA . GLU A 1 104 ? -17.5 26.5 37.656 1 84.25 104 GLU A CA 1
ATOM 830 C C . GLU A 1 104 ? -17.109 27.375 36.469 1 84.25 104 GLU A C 1
ATOM 832 O O . GLU A 1 104 ? -17.578 28.5 36.344 1 84.25 104 GLU A O 1
ATOM 837 N N . VAL A 1 105 ? -16.281 26.891 35.719 1 84 105 VAL A N 1
ATOM 838 C CA . VAL A 1 105 ? -15.812 27.625 34.531 1 84 105 VAL A CA 1
ATOM 839 C C . VAL A 1 105 ? -16.969 27.844 33.562 1 84 105 VAL A C 1
ATOM 841 O O . VAL A 1 105 ? -17.125 28.938 33 1 84 105 VAL A O 1
ATOM 844 N N . ARG A 1 106 ? -17.766 26.859 33.438 1 86.06 106 ARG A N 1
ATOM 845 C CA . ARG A 1 106 ? -18.906 26.953 32.5 1 86.06 106 ARG A CA 1
ATOM 846 C C . ARG A 1 106 ? -19.891 28.031 32.969 1 86.06 106 ARG A C 1
ATOM 848 O O . ARG A 1 106 ? -20.453 28.734 32.125 1 86.06 106 ARG A O 1
ATOM 855 N N . GLU A 1 107 ? -20.047 28.031 34.188 1 86.75 107 GLU A N 1
ATOM 856 C CA . GLU A 1 107 ? -20.984 29.016 34.75 1 86.75 107 GLU A CA 1
ATOM 857 C C . GLU A 1 107 ? -20.484 30.438 34.531 1 86.75 107 GLU A C 1
ATOM 859 O O . GLU A 1 107 ? -21.281 31.344 34.25 1 86.75 107 GLU A O 1
ATOM 864 N N . VAL A 1 108 ? -19.281 30.594 34.625 1 86.88 108 VAL A N 1
ATOM 865 C CA . VAL A 1 108 ? -18.703 31.922 34.5 1 86.88 108 VAL A CA 1
ATOM 866 C C . VAL A 1 108 ? -18.641 32.312 33.031 1 86.88 108 VAL A C 1
ATOM 868 O O . VAL A 1 108 ? -18.891 33.469 32.688 1 86.88 108 VAL A O 1
ATOM 871 N N . LEU A 1 109 ? -18.312 31.5 32.156 1 86.94 109 LEU A N 1
ATOM 872 C CA . LEU A 1 109 ? -18.078 31.781 30.75 1 86.94 109 LEU A CA 1
ATOM 873 C C . LEU A 1 109 ? -19.391 31.969 30 1 86.94 109 LEU A C 1
ATOM 875 O O . LEU A 1 109 ? -19.484 32.781 29.062 1 86.94 109 LEU A O 1
ATOM 879 N N . GLY A 1 110 ? -20.453 31.297 30.5 1 87.31 110 GLY A N 1
ATOM 880 C CA . GLY A 1 110 ? -21.656 31.25 29.688 1 87.31 110 GLY A CA 1
ATOM 881 C C . GLY A 1 110 ? -21.469 30.5 28.375 1 87.31 110 GLY A C 1
ATOM 882 O O . GLY A 1 110 ? -20.672 29.562 28.297 1 87.31 110 GLY A O 1
ATOM 883 N N . GLU A 1 111 ? -22.25 30.922 27.359 1 91.12 111 GLU A N 1
ATOM 884 C CA . GLU A 1 111 ? -22.188 30.234 26.078 1 91.12 111 GLU A CA 1
ATOM 885 C C . GLU A 1 111 ? -21.328 31 25.078 1 91.12 111 GLU A C 1
ATOM 887 O O . GLU A 1 111 ? -21.578 32.188 24.812 1 91.12 111 GLU A O 1
ATOM 892 N N . ILE A 1 112 ? -20.281 30.406 24.703 1 94.94 112 ILE A N 1
ATOM 893 C CA . ILE A 1 112 ? -19.391 30.969 23.688 1 94.94 112 ILE A CA 1
ATOM 894 C C . ILE A 1 112 ? -19.5 30.141 22.406 1 94.94 112 ILE A C 1
ATOM 896 O O . ILE A 1 112 ? -19.594 28.922 22.453 1 94.94 112 ILE A O 1
ATOM 900 N N . THR A 1 113 ? -19.547 30.797 21.266 1 97.75 113 THR A N 1
ATOM 901 C CA . THR A 1 113 ? -19.484 30.125 19.969 1 97.75 113 THR A CA 1
ATOM 902 C C . THR A 1 113 ? -18.156 30.391 19.281 1 97.75 113 THR A C 1
ATOM 904 O O . THR A 1 113 ? -17.781 31.547 19.078 1 97.75 113 THR A O 1
ATOM 907 N N . PHE A 1 114 ? -17.469 29.328 19.031 1 98.38 114 PHE A N 1
ATOM 908 C CA . PHE A 1 114 ? -16.25 29.406 18.234 1 98.38 114 PHE A CA 1
ATOM 909 C C . PHE A 1 114 ? -16.531 29.172 16.766 1 98.38 114 PHE A C 1
ATOM 911 O O . PHE A 1 114 ? -17.344 28.312 16.406 1 98.38 114 PHE A O 1
ATOM 918 N N . ILE A 1 115 ? -15.938 29.984 15.891 1 98.62 115 ILE A N 1
ATOM 919 C CA . ILE A 1 115 ? -16.188 29.875 14.453 1 98.62 115 ILE A CA 1
ATOM 920 C C . ILE A 1 115 ? -14.859 29.766 13.711 1 98.62 115 ILE A C 1
ATOM 922 O O . ILE A 1 115 ? -13.852 30.359 14.125 1 98.62 115 ILE A O 1
ATOM 926 N N . THR A 1 116 ? -14.805 28.969 12.633 1 98.5 116 THR A N 1
ATOM 927 C CA . THR A 1 116 ? -13.578 28.812 11.867 1 98.5 116 THR A CA 1
ATOM 928 C C . THR A 1 116 ? -13.883 28.359 10.438 1 98.5 116 THR A C 1
ATOM 930 O O . THR A 1 116 ? -14.969 27.844 10.164 1 98.5 116 THR A O 1
ATOM 933 N N . ALA A 1 117 ? -12.977 28.656 9.523 1 97.31 117 ALA A N 1
ATOM 934 C CA . ALA A 1 117 ? -12.938 28.109 8.172 1 97.31 117 ALA A CA 1
ATOM 935 C C . ALA A 1 117 ? -11.922 26.969 8.07 1 97.31 117 ALA A C 1
ATOM 937 O O . ALA A 1 117 ? -10.844 27.047 8.664 1 97.31 117 ALA A O 1
ATOM 938 N N . THR A 1 118 ? -12.312 25.891 7.316 1 95.38 118 THR A N 1
ATOM 939 C CA . THR A 1 118 ? -11.391 24.766 7.27 1 95.38 118 THR A CA 1
ATOM 940 C C . THR A 1 118 ? -11.656 23.891 6.039 1 95.38 118 THR A C 1
ATOM 942 O O . THR A 1 118 ? -12.766 23.906 5.5 1 95.38 118 THR A O 1
ATOM 945 N N . ASP A 1 119 ? -10.602 23.188 5.637 1 90.62 119 ASP A N 1
ATOM 946 C CA . ASP A 1 119 ? -10.797 22.078 4.691 1 90.62 119 ASP A CA 1
ATOM 947 C C . ASP A 1 119 ? -11.031 20.766 5.422 1 90.62 119 ASP A C 1
ATOM 949 O O . ASP A 1 119 ? -11.328 19.75 4.793 1 90.62 119 ASP A O 1
ATOM 953 N N . GLY A 1 120 ? -10.867 20.797 6.773 1 91.94 120 GLY A N 1
ATOM 954 C CA . GLY A 1 120 ? -11.203 19.578 7.492 1 91.94 120 GLY A CA 1
ATOM 955 C C . GLY A 1 120 ? -10.578 19.5 8.867 1 91.94 120 GLY A C 1
ATOM 956 O O . GLY A 1 120 ? -11.266 19.656 9.883 1 91.94 120 GLY A O 1
ATOM 957 N N . ASN A 1 121 ? -9.266 19.438 8.984 1 95.5 121 ASN A N 1
ATOM 958 C CA . ASN A 1 121 ? -8.555 19.094 10.211 1 95.5 121 ASN A CA 1
ATOM 959 C C . ASN A 1 121 ? -8.688 20.172 11.266 1 95.5 121 ASN A C 1
ATOM 961 O O . ASN A 1 121 ? -8.93 19.891 12.445 1 95.5 121 ASN A O 1
ATOM 965 N N . HIS A 1 122 ? -8.5 21.375 10.875 1 97.5 122 HIS A N 1
ATOM 966 C CA . HIS A 1 122 ? -8.586 22.484 11.82 1 97.5 122 HIS A CA 1
ATOM 967 C C . HIS A 1 122 ? -9.992 22.625 12.383 1 97.5 122 HIS A C 1
ATOM 969 O O . HIS A 1 122 ? -10.172 22.75 13.602 1 97.5 122 HIS A O 1
ATOM 975 N N . GLY A 1 123 ? -10.969 22.578 11.5 1 97.56 123 GLY A N 1
ATOM 976 C CA . GLY A 1 123 ? -12.359 22.641 11.93 1 97.56 123 GLY A CA 1
ATOM 977 C C . GLY A 1 123 ? -12.742 21.531 12.883 1 97.56 123 GLY A C 1
ATOM 978 O O . GLY A 1 123 ? -13.453 21.766 13.867 1 97.56 123 GLY A O 1
ATOM 979 N N . ARG A 1 124 ? -12.305 20.312 12.555 1 97.12 124 ARG A N 1
ATOM 980 C CA . ARG A 1 124 ? -12.602 19.188 13.43 1 97.12 124 ARG A CA 1
ATOM 981 C C . ARG A 1 124 ? -11.977 19.391 14.812 1 97.12 124 ARG A C 1
ATOM 983 O O . ARG A 1 124 ? -12.586 19.062 15.828 1 97.12 124 ARG A O 1
ATOM 990 N N . GLY A 1 125 ? -10.719 19.906 14.836 1 97.56 125 GLY A N 1
ATOM 991 C CA . GLY A 1 125 ? -10.062 20.203 16.094 1 97.56 125 GLY A CA 1
ATOM 992 C C . GLY A 1 125 ? -10.797 21.234 16.938 1 97.56 125 GLY A C 1
ATOM 993 O O . GLY A 1 125 ? -10.961 21.062 18.141 1 97.56 125 GLY A O 1
ATOM 994 N N . VAL A 1 126 ? -11.25 22.281 16.281 1 98 126 VAL A N 1
ATOM 995 C CA . VAL A 1 126 ? -11.984 23.328 16.953 1 98 126 VAL A CA 1
ATOM 996 C C . VAL A 1 126 ? -13.32 22.797 17.469 1 98 126 VAL A C 1
ATOM 998 O O . VAL A 1 126 ? -13.688 23.016 18.625 1 98 126 VAL A O 1
ATOM 1001 N N . ALA A 1 127 ? -13.992 22.047 16.594 1 98.12 127 ALA A N 1
ATOM 1002 C CA . ALA A 1 127 ? -15.281 21.469 16.953 1 98.12 127 ALA A CA 1
ATOM 1003 C C . ALA A 1 127 ? -15.141 20.5 18.125 1 98.12 127 ALA A C 1
ATOM 1005 O O . ALA A 1 127 ? -15.945 20.531 19.062 1 98.12 127 ALA A O 1
ATOM 1006 N N . TRP A 1 128 ? -14.188 19.656 18.047 1 97.38 128 TRP A N 1
ATOM 1007 C CA . TRP A 1 128 ? -13.922 18.688 19.109 1 97.38 128 TRP A CA 1
ATOM 1008 C C . TRP A 1 128 ? -13.656 19.406 20.438 1 97.38 128 TRP A C 1
ATOM 1010 O O . TRP A 1 128 ? -14.203 19.031 21.469 1 97.38 128 TRP A O 1
ATOM 1020 N N . THR A 1 129 ? -12.828 20.438 20.391 1 95.62 129 THR A N 1
ATOM 1021 C CA . THR A 1 129 ? -12.469 21.188 21.578 1 95.62 129 THR A CA 1
ATOM 1022 C C . THR A 1 129 ? -13.695 21.891 22.172 1 95.62 129 THR A C 1
ATOM 1024 O O . THR A 1 129 ? -13.938 21.812 23.375 1 95.62 129 THR A O 1
ATOM 1027 N N . ALA A 1 130 ? -14.43 22.547 21.312 1 95.81 130 ALA A N 1
ATOM 1028 C CA . ALA A 1 130 ? -15.656 23.203 21.766 1 95.81 130 ALA A CA 1
ATOM 1029 C C . ALA A 1 130 ? -16.594 22.203 22.438 1 95.81 130 ALA A C 1
ATOM 1031 O O . ALA A 1 130 ? -17.172 22.5 23.484 1 95.81 130 ALA A O 1
ATOM 1032 N N . ASN A 1 131 ? -16.703 21.078 21.812 1 95.06 131 ASN A N 1
ATOM 1033 C CA . ASN A 1 131 ? -17.562 20.016 22.344 1 95.06 131 ASN A CA 1
ATOM 1034 C C . ASN A 1 131 ? -17.109 19.562 23.734 1 95.06 131 ASN A C 1
ATOM 1036 O O . ASN A 1 131 ? -17.922 19.406 24.641 1 95.06 131 ASN A O 1
ATOM 1040 N N . GLN A 1 132 ? -15.797 19.344 23.844 1 89.88 132 GLN A N 1
ATOM 1041 C CA . GLN A 1 132 ? -15.242 18.953 25.125 1 89.88 132 GLN A CA 1
ATOM 1042 C C . GLN A 1 132 ? -15.555 20 26.203 1 89.88 132 GLN A C 1
ATOM 1044 O O . GLN A 1 132 ? -15.766 19.641 27.359 1 89.88 132 GLN A O 1
ATOM 1049 N N . LEU A 1 133 ? -15.656 21.219 25.797 1 87.75 133 LEU A N 1
ATOM 1050 C CA . LEU A 1 133 ? -15.867 22.344 26.703 1 87.75 133 LEU A CA 1
ATOM 1051 C C . LEU A 1 133 ? -17.344 22.656 26.844 1 87.75 133 LEU A C 1
ATOM 1053 O O . LEU A 1 133 ? -17.719 23.578 27.578 1 87.75 133 LEU A O 1
ATOM 1057 N N . LYS A 1 134 ? -18.141 21.906 26.172 1 88.44 134 LYS A N 1
ATOM 1058 C CA . LYS A 1 134 ? -19.594 22.125 26.141 1 88.44 134 LYS A CA 1
ATOM 1059 C C . LYS A 1 134 ? -19.938 23.516 25.609 1 88.44 134 LYS A C 1
ATOM 1061 O O . LYS A 1 134 ? -20.766 24.219 26.188 1 88.44 134 LYS A O 1
ATOM 1066 N N . GLN A 1 135 ? -19.141 23.938 24.703 1 92.69 135 GLN A N 1
ATOM 1067 C CA . GLN A 1 135 ? -19.375 25.188 23.984 1 92.69 135 GLN A CA 1
ATOM 1068 C C . GLN A 1 135 ? -19.828 24.906 22.547 1 92.69 135 GLN A C 1
ATOM 1070 O O . GLN A 1 135 ? -19.953 23.75 22.141 1 92.69 135 GLN A O 1
ATOM 1075 N N . LYS A 1 136 ? -20.141 25.953 21.812 1 96.31 136 LYS A N 1
ATOM 1076 C CA . LYS A 1 136 ? -20.656 25.812 20.453 1 96.31 136 LYS A CA 1
ATOM 1077 C C . LYS A 1 136 ? -19.562 26.094 19.422 1 96.31 136 LYS A C 1
ATOM 1079 O O . LYS A 1 136 ? -18.562 26.766 19.734 1 96.31 136 LYS A O 1
ATOM 1084 N N . SER A 1 137 ? -19.734 25.516 18.281 1 98.19 137 SER A N 1
ATOM 1085 C CA . SER A 1 137 ? -18.812 25.781 17.172 1 98.19 137 SER A CA 1
ATOM 1086 C C . SER A 1 137 ? -19.547 25.828 15.836 1 98.19 137 SER A C 1
ATOM 1088 O O . SER A 1 137 ? -20.531 25.109 15.641 1 98.19 137 SER A O 1
ATOM 1090 N N . VAL A 1 138 ? -19.125 26.75 14.992 1 98.62 138 VAL A N 1
ATOM 1091 C CA . VAL A 1 138 ? -19.578 26.906 13.617 1 98.62 138 VAL A CA 1
ATOM 1092 C C . VAL A 1 138 ? -18.406 26.781 12.664 1 98.62 138 VAL A C 1
ATOM 1094 O O . VAL A 1 138 ? -17.375 27.453 12.836 1 98.62 138 VAL A O 1
ATOM 1097 N N . VAL A 1 139 ? -18.547 25.859 11.703 1 98.62 139 VAL A N 1
ATOM 1098 C CA . VAL A 1 139 ? -17.438 25.594 10.812 1 98.62 139 VAL A CA 1
ATOM 1099 C C . VAL A 1 139 ? -17.859 25.781 9.359 1 98.62 139 VAL A C 1
ATOM 1101 O O . VAL A 1 139 ? -18.844 25.172 8.906 1 98.62 139 VAL A O 1
ATOM 1104 N N . TYR A 1 140 ? -17.156 26.656 8.656 1 98.38 140 TYR A N 1
ATOM 1105 C CA . TYR A 1 140 ? -17.359 26.828 7.219 1 98.38 140 TYR A CA 1
ATOM 1106 C C . TYR A 1 140 ? -16.25 26.156 6.426 1 98.38 140 TYR A C 1
ATOM 1108 O O . TYR A 1 140 ? -15.07 26.312 6.746 1 98.38 140 TYR A O 1
ATOM 1116 N N . MET A 1 141 ? -16.641 25.406 5.449 1 97.81 141 MET A N 1
ATOM 1117 C CA . MET A 1 141 ? -15.688 24.688 4.598 1 97.81 141 MET A CA 1
ATOM 1118 C C . MET A 1 141 ? -15.766 25.188 3.158 1 97.81 141 MET A C 1
ATOM 1120 O O . MET A 1 141 ? -16.844 25.516 2.664 1 97.81 141 MET A O 1
ATOM 1124 N N . PRO A 1 142 ? -14.656 25.234 2.48 1 96.38 142 PRO A N 1
ATOM 1125 C CA . PRO A 1 142 ? -14.656 25.719 1.102 1 96.38 142 PRO A CA 1
ATOM 1126 C C . PRO A 1 142 ? -15.312 24.75 0.127 1 96.38 142 PRO A C 1
ATOM 1128 O O . PRO A 1 142 ? -15.562 23.594 0.477 1 96.38 142 PRO A O 1
ATOM 1131 N N . LYS A 1 143 ? -15.492 25.312 -1.047 1 94.75 143 LYS A N 1
ATOM 1132 C CA . LYS A 1 143 ? -16.047 24.516 -2.133 1 94.75 143 LYS A CA 1
ATOM 1133 C C . LYS A 1 143 ? -15.156 23.297 -2.418 1 94.75 143 LYS A C 1
ATOM 1135 O O . LYS A 1 143 ? -13.93 23.406 -2.428 1 94.75 143 LYS A O 1
ATOM 1140 N N . GLY A 1 144 ? -15.805 22.156 -2.553 1 91.62 144 GLY A N 1
ATOM 1141 C CA . GLY A 1 144 ? -15.047 20.984 -2.941 1 91.62 144 GLY A CA 1
ATOM 1142 C C . GLY A 1 144 ? -14.57 20.172 -1.759 1 91.62 144 GLY A C 1
ATOM 1143 O O . GLY A 1 144 ? -14.031 19.062 -1.934 1 91.62 144 GLY A O 1
ATOM 1144 N N . SER A 1 145 ? -14.797 20.641 -0.527 1 94.75 145 SER A N 1
ATOM 1145 C CA . SER A 1 145 ? -14.406 19.891 0.661 1 94.75 145 SER A CA 1
ATOM 1146 C C . SER A 1 145 ? -15.094 18.531 0.705 1 94.75 145 SER A C 1
ATOM 1148 O O . SER A 1 145 ? -16.203 18.375 0.185 1 94.75 145 SER A O 1
ATOM 1150 N N . SER A 1 146 ? -14.414 17.625 1.301 1 94.12 146 SER A N 1
ATOM 1151 C CA . SER A 1 146 ? -14.93 16.266 1.433 1 94.12 146 SER A CA 1
ATOM 1152 C C . SER A 1 146 ? -16.172 16.234 2.33 1 94.12 146 SER A C 1
ATOM 1154 O O . SER A 1 146 ? -16.172 16.828 3.41 1 94.12 146 SER A O 1
ATOM 1156 N N . GLU A 1 147 ? -17.172 15.445 1.881 1 95.19 147 GLU A N 1
ATOM 1157 C CA . GLU A 1 147 ? -18.359 15.242 2.711 1 95.19 147 GLU A CA 1
ATOM 1158 C C . GLU A 1 147 ? -18.016 14.453 3.973 1 95.19 147 GLU A C 1
ATOM 1160 O O . GLU A 1 147 ? -18.562 14.711 5.043 1 95.19 147 GLU A O 1
ATOM 1165 N N . GLU A 1 148 ? -17.125 13.5 3.791 1 95.38 148 GLU A N 1
ATOM 1166 C CA . GLU A 1 148 ? -16.703 12.695 4.938 1 95.38 148 GLU A CA 1
ATOM 1167 C C . GLU A 1 148 ? -16.078 13.578 6.016 1 95.38 148 GLU A C 1
ATOM 1169 O O . GLU A 1 148 ? -16.344 13.391 7.207 1 95.38 148 GLU A O 1
ATOM 1174 N N . ARG A 1 149 ? -15.25 14.523 5.668 1 95 149 ARG A N 1
ATOM 1175 C CA . ARG A 1 149 ? -14.617 15.43 6.625 1 95 149 ARG A CA 1
ATOM 1176 C C . ARG A 1 149 ? -15.656 16.297 7.316 1 95 149 ARG A C 1
ATOM 1178 O O . ARG A 1 149 ? -15.547 16.578 8.516 1 95 149 ARG A O 1
ATOM 1185 N N . MET A 1 150 ? -16.703 16.734 6.531 1 97.12 150 MET A N 1
ATOM 1186 C CA . MET A 1 150 ? -17.766 17.531 7.121 1 97.12 150 MET A CA 1
ATOM 1187 C C . MET A 1 150 ? -18.547 16.719 8.148 1 97.12 150 MET A C 1
ATOM 1189 O O . MET A 1 150 ? -18.875 17.219 9.227 1 97.12 150 MET A O 1
ATOM 1193 N N . ILE A 1 151 ? -18.797 15.445 7.848 1 96.88 151 ILE A N 1
ATOM 1194 C CA . ILE A 1 151 ? -19.531 14.562 8.75 1 96.88 151 ILE A CA 1
ATOM 1195 C C . ILE A 1 151 ? -18.75 14.391 10.055 1 96.88 151 ILE A C 1
ATOM 1197 O O . ILE A 1 151 ? -19.328 14.383 11.141 1 96.88 151 ILE A O 1
ATOM 1201 N N . HIS A 1 152 ? -17.453 14.281 9.938 1 95.56 152 HIS A N 1
ATOM 1202 C CA . HIS A 1 152 ? -16.609 14.164 11.125 1 95.56 152 HIS A CA 1
ATOM 1203 C C . HIS A 1 152 ? -16.719 15.406 12 1 95.56 152 HIS A C 1
ATOM 1205 O O . HIS A 1 152 ? -16.75 15.305 13.227 1 95.56 152 HIS A O 1
ATOM 1211 N N . ILE A 1 153 ? -16.75 16.547 11.367 1 97.56 153 ILE A N 1
ATOM 1212 C CA . ILE A 1 153 ? -16.859 17.812 12.086 1 97.56 153 ILE A CA 1
ATOM 1213 C C . ILE A 1 153 ? -18.234 17.891 12.766 1 97.56 153 ILE A C 1
ATOM 1215 O O . ILE A 1 153 ? -18.328 18.234 13.945 1 97.56 153 ILE A O 1
ATOM 1219 N N . LYS A 1 154 ? -19.297 17.531 12.062 1 97.88 154 LYS A N 1
ATOM 1220 C CA . LYS A 1 154 ? -20.656 17.547 12.609 1 97.88 154 LYS A CA 1
ATOM 1221 C C . LYS A 1 154 ? -20.797 16.562 13.766 1 97.88 154 LYS A C 1
ATOM 1223 O O . LYS A 1 154 ? -21.516 16.828 14.727 1 97.88 154 LYS A O 1
ATOM 1228 N N . SER A 1 155 ? -20.094 15.508 13.633 1 97.12 155 SER A N 1
ATOM 1229 C CA . SER A 1 155 ? -20.156 14.484 14.672 1 97.12 155 SER A CA 1
ATOM 1230 C C . SER A 1 155 ? -19.562 14.984 15.984 1 97.12 155 SER A C 1
ATOM 1232 O O . SER A 1 155 ? -19.844 14.438 17.047 1 97.12 155 SER A O 1
ATOM 1234 N N . GLU A 1 156 ? -18.766 16.031 15.883 1 96.44 156 GLU A N 1
ATOM 1235 C CA . GLU A 1 156 ? -18.219 16.656 17.078 1 96.44 156 GLU A CA 1
ATOM 1236 C C . GLU A 1 156 ? -19.172 17.703 17.656 1 96.44 156 GLU A C 1
ATOM 1238 O O . GLU A 1 156 ? -18.844 18.391 18.625 1 96.44 156 GLU A O 1
ATOM 1243 N N . GLY A 1 157 ? -20.312 17.906 17.016 1 96.19 157 GLY A N 1
ATOM 1244 C CA . GLY A 1 157 ? -21.344 18.781 17.562 1 96.19 157 GLY A CA 1
ATOM 1245 C C . GLY A 1 157 ? -21.375 20.156 16.891 1 96.19 157 GLY A C 1
ATOM 1246 O O . GLY A 1 157 ? -22.141 21.031 17.297 1 96.19 157 GLY A O 1
ATOM 1247 N N . ALA A 1 158 ? -20.609 20.297 15.852 1 97.94 158 ALA A N 1
ATOM 1248 C CA . ALA A 1 158 ? -20.516 21.609 15.211 1 97.94 158 ALA A CA 1
ATOM 1249 C C . ALA A 1 158 ? -21.594 21.766 14.141 1 97.94 158 ALA A C 1
ATOM 1251 O O . ALA A 1 158 ? -22.016 20.797 13.523 1 97.94 158 ALA A O 1
ATOM 1252 N N . ASP A 1 159 ? -22.078 23.047 13.984 1 98 159 ASP A N 1
ATOM 1253 C CA . ASP A 1 159 ? -22.734 23.406 12.734 1 98 159 ASP A CA 1
ATOM 1254 C C . ASP A 1 159 ? -21.719 23.609 11.617 1 98 159 ASP A C 1
ATOM 1256 O O . ASP A 1 159 ? -20.906 24.547 11.672 1 98 159 ASP A O 1
ATOM 1260 N N . ALA A 1 160 ? -21.75 22.719 10.664 1 98.06 160 ALA A N 1
ATOM 1261 C CA . ALA A 1 160 ? -20.734 22.781 9.602 1 98.06 160 ALA A CA 1
ATOM 1262 C C . ALA A 1 160 ? -21.391 22.922 8.234 1 98.06 160 ALA A C 1
ATOM 1264 O O . ALA A 1 160 ? -22.438 22.312 7.961 1 98.06 160 ALA A O 1
ATOM 1265 N N . PHE A 1 161 ? -20.781 23.719 7.352 1 97.38 161 PHE A N 1
ATOM 1266 C CA . PHE A 1 161 ? -21.328 24.047 6.035 1 97.38 161 PHE A CA 1
ATOM 1267 C C . PHE A 1 161 ? -20.219 24.062 4.988 1 97.38 161 PHE A C 1
ATOM 1269 O O . PHE A 1 161 ? -19.141 24.609 5.223 1 97.38 161 PHE A O 1
ATOM 1276 N N . ILE A 1 162 ? -20.5 23.438 3.873 1 97.5 162 ILE A N 1
ATOM 1277 C CA . ILE A 1 162 ? -19.609 23.594 2.725 1 97.5 162 ILE A CA 1
ATOM 1278 C C . ILE A 1 162 ? -20.078 24.781 1.878 1 97.5 162 ILE A C 1
ATOM 1280 O O . ILE A 1 162 ? -21.234 24.812 1.42 1 97.5 162 ILE A O 1
ATOM 1284 N N . THR A 1 163 ? -19.203 25.719 1.696 1 97.12 163 THR A N 1
ATOM 1285 C CA . THR A 1 163 ? -19.547 26.922 0.934 1 97.12 163 THR A CA 1
ATOM 1286 C C . THR A 1 163 ? -19.266 26.719 -0.552 1 97.12 163 THR A C 1
ATOM 1288 O O . THR A 1 163 ? -18.828 25.641 -0.961 1 97.12 163 THR A O 1
ATOM 1291 N N . GLU A 1 164 ? -19.547 27.781 -1.37 1 95.69 164 GLU A N 1
ATOM 1292 C CA . GLU A 1 164 ? -19.219 27.781 -2.791 1 95.69 164 GLU A CA 1
ATOM 1293 C C . GLU A 1 164 ? -17.969 28.609 -3.064 1 95.69 164 GLU A C 1
ATOM 1295 O O . GLU A 1 164 ? -17.656 28.922 -4.219 1 95.69 164 GLU A O 1
ATOM 1300 N N . LEU A 1 165 ? -17.281 28.922 -1.983 1 95.5 165 LEU A N 1
ATOM 1301 C CA . LEU A 1 165 ? -16.109 29.797 -2.061 1 95.5 165 LEU A CA 1
ATOM 1302 C C . LEU A 1 165 ? -14.82 29 -1.949 1 95.5 165 LEU A C 1
ATOM 1304 O O . LEU A 1 165 ? -14.82 27.875 -1.451 1 95.5 165 LEU A O 1
ATOM 1308 N N . ASN A 1 166 ? -13.734 29.562 -2.486 1 92.88 166 ASN A N 1
ATOM 1309 C CA . ASN A 1 166 ? -12.438 28.969 -2.195 1 92.88 166 ASN A CA 1
ATOM 1310 C C . ASN A 1 166 ? -12.039 29.172 -0.739 1 92.88 166 ASN A C 1
ATOM 1312 O O . ASN A 1 166 ? -12.75 29.828 0.019 1 92.88 166 ASN A O 1
ATOM 1316 N N . TYR A 1 167 ? -10.953 28.672 -0.323 1 93 167 TYR A N 1
ATOM 1317 C CA . TYR A 1 167 ? -10.57 28.672 1.084 1 93 167 TYR A CA 1
ATOM 1318 C C . TYR A 1 167 ? -10.453 30.094 1.614 1 93 167 TYR A C 1
ATOM 1320 O O . TYR A 1 167 ? -11.031 30.422 2.652 1 93 167 TYR A O 1
ATOM 1328 N N . ASP A 1 168 ? -9.75 30.938 0.918 1 94.06 168 ASP A N 1
ATOM 1329 C CA . ASP A 1 168 ? -9.461 32.281 1.392 1 94.06 168 ASP A CA 1
ATOM 1330 C C . ASP A 1 168 ? -10.742 33.125 1.492 1 94.06 168 ASP A C 1
ATOM 1332 O O . ASP A 1 168 ? -10.914 33.875 2.441 1 94.06 168 ASP A O 1
ATOM 1336 N N . ASP A 1 169 ? -11.594 32.938 0.568 1 95.25 169 ASP A N 1
ATOM 1337 C CA . ASP A 1 169 ? -12.867 33.656 0.618 1 95.25 169 ASP A CA 1
ATOM 1338 C C . ASP A 1 169 ? -13.758 33.094 1.733 1 95.25 169 ASP A C 1
ATOM 1340 O O . ASP A 1 169 ? -14.539 33.844 2.33 1 95.25 169 ASP A O 1
ATOM 1344 N N . THR A 1 170 ? -13.625 31.812 1.954 1 96.62 170 THR A N 1
ATOM 1345 C CA . THR A 1 170 ? -14.344 31.219 3.08 1 96.62 170 THR A CA 1
ATOM 1346 C C . THR A 1 170 ? -13.844 31.797 4.402 1 96.62 170 THR A C 1
ATOM 1348 O O . THR A 1 170 ? -14.641 32.062 5.309 1 96.62 170 THR A O 1
ATOM 1351 N N . VAL A 1 171 ? -12.57 32 4.523 1 96.12 171 VAL A N 1
ATOM 1352 C CA . VAL A 1 171 ? -11.992 32.625 5.715 1 96.12 171 VAL A CA 1
ATOM 1353 C C . VAL A 1 171 ? -12.57 34 5.922 1 96.12 171 VAL A C 1
ATOM 1355 O O . VAL A 1 171 ? -12.953 34.375 7.039 1 96.12 171 VAL A O 1
ATOM 1358 N N . ARG A 1 172 ? -12.68 34.781 4.859 1 96.31 172 ARG A N 1
ATOM 1359 C CA . ARG A 1 172 ? -13.227 36.156 4.941 1 96.31 172 ARG A CA 1
ATOM 1360 C C . ARG A 1 172 ? -14.695 36.125 5.363 1 96.31 172 ARG A C 1
ATOM 1362 O O . ARG A 1 172 ? -15.117 36.906 6.211 1 96.31 172 ARG A O 1
ATOM 1369 N N . LEU A 1 173 ? -15.391 35.188 4.742 1 97.38 173 LEU A N 1
ATOM 1370 C CA . LEU A 1 173 ? -16.781 35.031 5.109 1 97.38 173 LEU A CA 1
ATOM 1371 C C . LEU A 1 173 ? -16.922 34.688 6.59 1 97.38 173 LEU A C 1
ATOM 1373 O O . LEU A 1 173 ? -17.781 35.219 7.285 1 97.38 173 LEU A O 1
ATOM 1377 N N . THR A 1 174 ? -16.141 33.781 7.02 1 98.06 174 THR A N 1
ATOM 1378 C CA . THR A 1 174 ? -16.156 33.344 8.406 1 98.06 174 THR A CA 1
ATOM 1379 C C . THR A 1 174 ? -15.852 34.469 9.359 1 98.06 174 THR A C 1
ATOM 1381 O O . THR A 1 174 ? -16.5 34.625 10.398 1 98.06 174 THR A O 1
ATOM 1384 N N . ALA A 1 175 ? -14.844 35.281 9.047 1 97.38 175 ALA A N 1
ATOM 1385 C CA . ALA A 1 175 ? -14.484 36.438 9.859 1 97.38 175 ALA A CA 1
ATOM 1386 C C . ALA A 1 175 ? -15.641 37.438 9.953 1 97.38 175 ALA A C 1
ATOM 1388 O O . ALA A 1 175 ? -15.898 38 11.023 1 97.38 175 ALA A O 1
ATOM 1389 N N . GLU A 1 176 ? -16.312 37.625 8.867 1 97.88 176 GLU A N 1
ATOM 1390 C CA . GLU A 1 176 ? -17.469 38.5 8.852 1 97.88 176 GLU A CA 1
ATOM 1391 C C . GLU A 1 176 ? -18.578 37.969 9.773 1 97.88 176 GLU A C 1
ATOM 1393 O O . GLU A 1 176 ? -19.172 38.75 10.531 1 97.88 176 GLU A O 1
ATOM 1398 N N . HIS A 1 177 ? -18.812 36.719 9.672 1 98 177 HIS A N 1
ATOM 1399 C CA . HIS A 1 177 ? -19.844 36.125 10.508 1 98 177 HIS A CA 1
ATOM 1400 C C . HIS A 1 177 ? -19.453 36.156 11.977 1 98 177 HIS A C 1
ATOM 1402 O O . HIS A 1 177 ? -20.312 36.312 12.844 1 98 177 HIS A O 1
ATOM 1408 N N . ALA A 1 178 ? -18.188 35.938 12.234 1 98.06 178 ALA A N 1
ATOM 1409 C CA . ALA A 1 178 ? -17.703 36.031 13.609 1 98.06 178 ALA A CA 1
ATOM 1410 C C . ALA A 1 178 ? -18.031 37.406 14.195 1 98.06 178 ALA A C 1
ATOM 1412 O O . ALA A 1 178 ? -18.531 37.5 15.32 1 98.06 178 ALA A O 1
ATOM 1413 N N . GLU A 1 179 ? -17.734 38.469 13.477 1 97.31 179 GLU A N 1
ATOM 1414 C CA . GLU A 1 179 ? -17.953 39.844 13.93 1 97.31 179 GLU A CA 1
ATOM 1415 C C . GLU A 1 179 ? -19.453 40.125 14.086 1 97.31 179 GLU A C 1
ATOM 1417 O O . GLU A 1 179 ? -19.875 40.688 15.109 1 97.31 179 GLU A O 1
ATOM 1422 N N . LYS A 1 180 ? -20.188 39.75 13.117 1 97.94 180 LYS A N 1
ATOM 1423 C CA . LYS A 1 180 ? -21.625 40.031 13.094 1 97.94 180 LYS A CA 1
ATOM 1424 C C . LYS A 1 180 ? -22.312 39.375 14.281 1 97.94 180 LYS A C 1
ATOM 1426 O O . LYS A 1 180 ? -23.266 39.938 14.844 1 97.94 180 LYS A O 1
ATOM 1431 N N . ASN A 1 181 ? -21.875 38.188 14.68 1 97.56 181 ASN A N 1
ATOM 1432 C CA . ASN A 1 181 ? -22.562 37.406 15.703 1 97.56 181 ASN A CA 1
ATOM 1433 C C . ASN A 1 181 ? -21.828 37.469 17.031 1 97.56 181 ASN A C 1
ATOM 1435 O O . ASN A 1 181 ? -22.25 36.844 18.016 1 97.56 181 ASN A O 1
ATOM 1439 N N . GLN A 1 182 ? -20.703 38.188 17.062 1 96.5 182 GLN A N 1
ATOM 1440 C CA . GLN A 1 182 ? -19.859 38.281 18.234 1 96.5 182 GLN A CA 1
ATOM 1441 C C . GLN A 1 182 ? -19.359 36.906 18.672 1 96.5 182 GLN A C 1
ATOM 1443 O O . GLN A 1 182 ? -19.406 36.562 19.859 1 96.5 182 GLN A O 1
ATOM 1448 N N . TRP A 1 183 ? -19.109 36.062 17.688 1 97.88 183 TRP A N 1
ATOM 1449 C CA . TRP A 1 183 ? -18.469 34.781 17.938 1 97.88 183 TRP A CA 1
ATOM 1450 C C . TRP A 1 183 ? -16.953 34.906 17.938 1 97.88 183 TRP A C 1
ATOM 1452 O O . TRP A 1 183 ? -16.406 35.938 17.547 1 97.88 183 TRP A O 1
ATOM 1462 N N . VAL A 1 184 ? -16.266 33.938 18.5 1 97.75 184 VAL A N 1
ATOM 1463 C CA . VAL A 1 184 ? -14.812 33.969 18.594 1 97.75 184 VAL A CA 1
ATOM 1464 C C . VAL A 1 184 ? -14.211 33.281 17.375 1 97.75 184 VAL A C 1
ATOM 1466 O O . VAL A 1 184 ? -14.398 32.062 17.188 1 97.75 184 VAL A O 1
ATOM 1469 N N . LEU A 1 185 ? -13.477 34 16.531 1 98.44 185 LEU A N 1
ATOM 1470 C CA . LEU A 1 185 ? -12.805 33.469 15.359 1 98.44 185 LEU A CA 1
ATOM 1471 C C . LEU A 1 185 ? -11.531 32.719 15.758 1 98.44 185 LEU A C 1
ATOM 1473 O O . LEU A 1 185 ? -10.648 33.312 16.406 1 98.44 185 LEU A O 1
ATOM 1477 N N . VAL A 1 186 ? -11.445 31.453 15.461 1 98.38 186 VAL A N 1
ATOM 1478 C CA . VAL A 1 186 ? -10.25 30.656 15.695 1 98.38 186 VAL A CA 1
ATOM 1479 C C . VAL A 1 186 ? -9.672 30.188 14.359 1 98.38 186 VAL A C 1
ATOM 1481 O O . VAL A 1 186 ? -9.961 29.078 13.906 1 98.38 186 VAL A O 1
ATOM 1484 N N . GLN A 1 187 ? -8.875 30.984 13.828 1 97.88 187 GLN A N 1
ATOM 1485 C CA . GLN A 1 187 ? -8.305 30.734 12.508 1 97.88 187 GLN A CA 1
ATOM 1486 C C . GLN A 1 187 ? -6.781 30.625 12.578 1 97.88 187 GLN A C 1
ATOM 1488 O O . GLN A 1 187 ? -6.137 31.375 13.312 1 97.88 187 GLN A O 1
ATOM 1493 N N . ASP A 1 188 ? -6.191 29.734 11.797 1 94.94 188 ASP A N 1
ATOM 1494 C CA . ASP A 1 188 ? -4.766 29.469 11.914 1 94.94 188 ASP A CA 1
ATOM 1495 C C . ASP A 1 188 ? -3.953 30.375 11 1 94.94 188 ASP A C 1
ATOM 1497 O O . ASP A 1 188 ? -2.73 30.25 10.914 1 94.94 188 ASP A O 1
ATOM 1501 N N . THR A 1 189 ? -4.57 31.297 10.32 1 95 189 THR A N 1
ATOM 1502 C CA . THR A 1 189 ? -3.898 32.281 9.469 1 95 189 THR A CA 1
ATOM 1503 C C . THR A 1 189 ? -3.846 33.625 10.156 1 95 189 THR A C 1
ATOM 1505 O O . THR A 1 189 ? -4.875 34.156 10.586 1 95 189 THR A O 1
ATOM 1508 N N . ALA A 1 190 ? -2.623 34.156 10.25 1 95.56 190 ALA A N 1
ATOM 1509 C CA . ALA A 1 190 ? -2.471 35.5 10.82 1 95.56 190 ALA A CA 1
ATOM 1510 C C . ALA A 1 190 ? -2.539 36.562 9.734 1 95.56 190 ALA A C 1
ATOM 1512 O O . ALA A 1 190 ? -1.988 36.406 8.648 1 95.56 190 ALA A O 1
ATOM 1513 N N . TRP A 1 191 ? -3.229 37.625 9.977 1 94.5 191 TRP A N 1
ATOM 1514 C CA . TRP A 1 191 ? -3.219 38.844 9.164 1 94.5 191 TRP A CA 1
ATOM 1515 C C . TRP A 1 191 ? -3.23 40.062 10.047 1 94.5 191 TRP A C 1
ATOM 1517 O O . TRP A 1 191 ? -3.195 39.969 11.273 1 94.5 191 TRP A O 1
ATOM 1527 N N . GLU A 1 192 ? -3.164 41.219 9.391 1 93.75 192 GLU A N 1
ATOM 1528 C CA . GLU A 1 192 ? -3.1 42.469 10.156 1 93.75 192 GLU A CA 1
ATOM 1529 C C . GLU A 1 192 ? -4.246 42.562 11.156 1 93.75 192 GLU A C 1
ATOM 1531 O O . GLU A 1 192 ? -5.41 42.375 10.797 1 93.75 192 GLU A O 1
ATOM 1536 N N . ASN A 1 193 ? -3.941 42.75 12.344 1 94.06 193 ASN A N 1
ATOM 1537 C CA . ASN A 1 193 ? -4.867 42.938 13.453 1 94.06 193 ASN A CA 1
ATOM 1538 C C . ASN A 1 193 ? -5.492 41.625 13.906 1 94.06 193 ASN A C 1
ATOM 1540 O O . ASN A 1 193 ? -6.496 41.625 14.617 1 94.06 193 ASN A O 1
ATOM 1544 N N . TYR A 1 194 ? -5.043 40.531 13.453 1 96.44 194 TYR A N 1
ATOM 1545 C CA . TYR A 1 194 ? -5.434 39.188 13.914 1 96.44 194 TYR A CA 1
ATOM 1546 C C . TYR A 1 194 ? -4.219 38.281 14.039 1 96.44 194 TYR A C 1
ATOM 1548 O O . TYR A 1 194 ? -3.957 37.469 13.148 1 96.44 194 TYR A O 1
ATOM 1556 N N . GLU A 1 195 ? -3.508 38.312 15.148 1 95.88 195 GLU A N 1
ATOM 1557 C CA . GLU A 1 195 ? -2.23 37.625 15.258 1 95.88 195 GLU A CA 1
ATOM 1558 C C . GLU A 1 195 ? -2.168 36.781 16.531 1 95.88 195 GLU A C 1
ATOM 1560 O O . GLU A 1 195 ? -1.404 35.812 16.609 1 95.88 195 GLU A O 1
ATOM 1565 N N . GLU A 1 196 ? -2.975 37.188 17.469 1 95.56 196 GLU A N 1
ATOM 1566 C CA . GLU A 1 196 ? -2.848 36.594 18.781 1 95.56 196 GLU A CA 1
ATOM 1567 C C . GLU A 1 196 ? -3.311 35.125 18.766 1 95.56 196 GLU A C 1
ATOM 1569 O O . GLU A 1 196 ? -2.592 34.25 19.234 1 95.56 196 GLU A O 1
ATOM 1574 N N . ILE A 1 197 ? -4.492 34.875 18.234 1 97.12 197 ILE A N 1
ATOM 1575 C CA . ILE A 1 197 ? -5.031 33.531 18.188 1 97.12 197 ILE A CA 1
ATOM 1576 C C . ILE A 1 197 ? -4.168 32.656 17.281 1 97.12 197 ILE A C 1
ATOM 1578 O O . ILE A 1 197 ? -3.77 31.562 17.672 1 97.12 197 ILE A O 1
ATOM 1582 N N . PRO A 1 198 ? -3.785 33.156 16.094 1 97.94 198 PRO A N 1
ATOM 1583 C CA . PRO A 1 198 ? -2.883 32.375 15.266 1 97.94 198 PRO A CA 1
ATOM 1584 C C . PRO A 1 198 ? -1.563 32.031 15.961 1 97.94 198 PRO A C 1
ATOM 1586 O O . PRO A 1 198 ? -1.03 30.938 15.797 1 97.94 198 PRO A O 1
ATOM 1589 N N . LYS A 1 199 ? -1.092 32.969 16.734 1 97.44 199 LYS A N 1
ATOM 1590 C CA . LYS A 1 199 ? 0.146 32.75 17.469 1 97.44 199 LYS A CA 1
ATOM 1591 C C . LYS A 1 199 ? -0.022 31.609 18.484 1 97.44 199 LYS A C 1
ATOM 1593 O O . LYS A 1 199 ? 0.866 30.766 18.625 1 97.44 199 LYS A O 1
ATOM 1598 N N . LYS A 1 200 ? -1.139 31.609 19.156 1 97.5 200 LYS A N 1
ATOM 1599 C CA . LYS A 1 200 ? -1.422 30.547 20.109 1 97.5 200 LYS A CA 1
ATOM 1600 C C . LYS A 1 200 ? -1.606 29.203 19.406 1 97.5 200 LYS A C 1
ATOM 1602 O O . LYS A 1 200 ? -1.229 28.156 19.953 1 97.5 200 LYS A O 1
ATOM 1607 N N . ILE A 1 201 ? -2.217 29.219 18.219 1 98.44 201 ILE A N 1
ATOM 1608 C CA . ILE A 1 201 ? -2.371 28 17.422 1 98.44 201 ILE A CA 1
ATOM 1609 C C . ILE A 1 201 ? -0.997 27.438 17.078 1 98.44 201 ILE A C 1
ATOM 1611 O O . ILE A 1 201 ? -0.75 26.234 17.266 1 98.44 201 ILE A O 1
ATOM 1615 N N . MET A 1 202 ? -0.108 28.266 16.656 1 98.5 202 MET A N 1
ATOM 1616 C CA . MET A 1 202 ? 1.254 27.844 16.359 1 98.5 202 MET A CA 1
ATOM 1617 C C . MET A 1 202 ? 1.923 27.234 17.578 1 98.5 202 MET A C 1
ATOM 1619 O O . MET A 1 202 ? 2.578 26.203 17.484 1 98.5 202 MET A O 1
ATOM 1623 N N . GLN A 1 203 ? 1.736 27.891 18.734 1 97.94 203 GLN A N 1
ATOM 1624 C CA . GLN A 1 203 ? 2.305 27.344 19.953 1 97.94 203 GLN A CA 1
ATOM 1625 C C . GLN A 1 203 ? 1.742 25.953 20.25 1 97.94 203 GLN A C 1
ATOM 1627 O O . GLN A 1 203 ? 2.473 25.062 20.703 1 97.94 203 GLN A O 1
ATOM 1632 N N . GLY A 1 204 ? 0.489 25.766 19.969 1 98.19 204 GLY A N 1
ATOM 1633 C CA . GLY A 1 204 ? -0.102 24.453 20.141 1 98.19 204 GLY A CA 1
ATOM 1634 C C . GLY A 1 204 ? 0.578 23.375 19.328 1 98.19 204 GLY A C 1
ATOM 1635 O O . GLY A 1 204 ? 0.741 22.25 19.781 1 98.19 204 GLY A O 1
ATOM 1636 N N . TYR A 1 205 ? 0.998 23.734 18.125 1 98.56 205 TYR A N 1
ATOM 1637 C CA . TYR A 1 205 ? 1.625 22.781 17.219 1 98.56 205 TYR A CA 1
ATOM 1638 C C . TYR A 1 205 ? 2.975 22.312 17.766 1 98.56 205 TYR A C 1
ATOM 1640 O O . TYR A 1 205 ? 3.512 21.297 17.328 1 98.56 205 TYR A O 1
ATOM 1648 N N . ILE A 1 206 ? 3.555 23.031 18.766 1 98.5 206 ILE A N 1
ATOM 1649 C CA . ILE A 1 206 ? 4.875 22.703 19.297 1 98.5 206 ILE A CA 1
ATOM 1650 C C . ILE A 1 206 ? 4.859 21.328 19.938 1 98.5 206 ILE A C 1
ATOM 1652 O O . ILE A 1 206 ? 5.879 20.625 19.953 1 98.5 206 ILE A O 1
ATOM 1656 N N . THR A 1 207 ? 3.697 20.906 20.391 1 98.38 207 THR A N 1
ATOM 1657 C CA . THR A 1 207 ? 3.602 19.594 21.016 1 98.38 207 THR A CA 1
ATOM 1658 C C . THR A 1 207 ? 4.07 18.5 20.062 1 98.38 207 THR A C 1
ATOM 1660 O O . THR A 1 207 ? 4.867 17.641 20.438 1 98.38 207 THR A O 1
ATOM 1663 N N . MET A 1 208 ? 3.623 18.547 18.859 1 98.5 208 MET A N 1
ATOM 1664 C CA . MET A 1 208 ? 4.023 17.594 17.828 1 98.5 208 MET A CA 1
ATOM 1665 C C . MET A 1 208 ? 5.527 17.656 17.578 1 98.5 208 MET A C 1
ATOM 1667 O O . MET A 1 208 ? 6.195 16.625 17.531 1 98.5 208 MET A O 1
ATOM 1671 N N . VAL A 1 209 ? 6.047 18.812 17.5 1 98.62 209 VAL A N 1
ATOM 1672 C CA . VAL A 1 209 ? 7.438 19.047 17.109 1 98.62 209 VAL A CA 1
ATOM 1673 C C . VAL A 1 209 ? 8.367 18.641 18.266 1 98.62 209 VAL A C 1
ATOM 1675 O O . VAL A 1 209 ? 9.383 17.984 18.047 1 98.62 209 VAL A O 1
ATOM 1678 N N . SER A 1 210 ? 8 19.062 19.453 1 98.31 210 SER A N 1
ATOM 1679 C CA . SER A 1 210 ? 8.82 18.75 20.609 1 98.31 210 SER A CA 1
ATOM 1680 C C . SER A 1 210 ? 8.828 17.25 20.891 1 98.31 210 SER A C 1
ATOM 1682 O O . SER A 1 210 ? 9.844 16.703 21.344 1 98.31 210 SER A O 1
ATOM 1684 N N . GLU A 1 211 ? 7.699 16.562 20.656 1 98.44 211 GLU A N 1
ATOM 1685 C CA . GLU A 1 211 ? 7.672 15.102 20.766 1 98.44 211 GLU A CA 1
ATOM 1686 C C . GLU A 1 211 ? 8.664 14.461 19.797 1 98.44 211 GLU A C 1
ATOM 1688 O O . GLU A 1 211 ? 9.406 13.547 20.188 1 98.44 211 GLU A O 1
ATOM 1693 N N . ALA A 1 212 ? 8.633 14.898 18.578 1 98.75 212 ALA A N 1
ATOM 1694 C CA . ALA A 1 212 ? 9.57 14.367 17.578 1 98.75 212 ALA A CA 1
ATOM 1695 C C . ALA A 1 212 ? 11.016 14.586 18.016 1 98.75 212 ALA A C 1
ATOM 1697 O O . ALA A 1 212 ? 11.844 13.688 17.906 1 98.75 212 ALA A O 1
ATOM 1698 N N . TYR A 1 213 ? 11.312 15.758 18.5 1 98.56 213 TYR A N 1
ATOM 1699 C CA . TYR A 1 213 ? 12.648 16.109 18.969 1 98.56 213 TYR A CA 1
ATOM 1700 C C . TYR A 1 213 ? 13.094 15.172 20.094 1 98.56 213 TYR A C 1
ATOM 1702 O O . TYR A 1 213 ? 14.203 14.648 20.062 1 98.56 213 TYR A O 1
ATOM 1710 N N . GLU A 1 214 ? 12.203 15.023 21.062 1 98.31 214 GLU A N 1
ATOM 1711 C CA . GLU A 1 214 ? 12.531 14.164 22.203 1 98.31 214 GLU A CA 1
ATOM 1712 C C . GLU A 1 214 ? 12.758 12.719 21.766 1 98.31 214 GLU A C 1
ATOM 1714 O O . GLU A 1 214 ? 13.664 12.047 22.25 1 98.31 214 GLU A O 1
ATOM 1719 N N . GLN A 1 215 ? 11.938 12.234 20.891 1 98.75 215 GLN A N 1
ATOM 1720 C CA . GLN A 1 215 ? 12.062 10.875 20.375 1 98.75 215 GLN A CA 1
ATOM 1721 C C . GLN A 1 215 ? 13.367 10.695 19.594 1 98.75 215 GLN A C 1
ATOM 1723 O O . GLN A 1 215 ? 14.031 9.664 19.719 1 98.75 215 GLN A O 1
ATOM 1728 N N . LEU A 1 216 ? 13.75 11.68 18.812 1 98.75 216 LEU A N 1
ATOM 1729 C CA . LEU A 1 216 ? 15.023 11.656 18.109 1 98.75 216 LEU A CA 1
ATOM 1730 C C . LEU A 1 216 ? 16.188 11.672 19.109 1 98.75 216 LEU A C 1
ATOM 1732 O O . LEU A 1 216 ? 17.172 10.945 18.922 1 98.75 216 LEU A O 1
ATOM 1736 N N . LYS A 1 217 ? 16.047 12.484 20.109 1 98.12 217 LYS A N 1
ATOM 1737 C CA . LYS A 1 217 ? 17.078 12.578 21.141 1 98.12 217 LYS A CA 1
ATOM 1738 C C . LYS A 1 217 ? 17.297 11.234 21.828 1 98.12 217 LYS A C 1
ATOM 1740 O O . LYS A 1 217 ? 18.438 10.836 22.094 1 98.12 217 LYS A O 1
ATOM 1745 N N . GLU A 1 218 ? 16.203 10.57 22.125 1 98.38 218 GLU A N 1
ATOM 1746 C CA . GLU A 1 218 ? 16.281 9.25 22.75 1 98.38 218 GLU A CA 1
ATOM 1747 C C . GLU A 1 218 ? 17.047 8.266 21.859 1 98.38 218 GLU A C 1
ATOM 1749 O O . GLU A 1 218 ? 17.719 7.355 22.359 1 98.38 218 GLU A O 1
ATOM 1754 N N . LEU A 1 219 ? 16.969 8.492 20.578 1 98.19 219 LEU A N 1
ATOM 1755 C CA . LEU A 1 219 ? 17.656 7.641 19.625 1 98.19 219 LEU A CA 1
ATOM 1756 C C . LEU A 1 219 ? 19.062 8.164 19.344 1 98.19 219 LEU A C 1
ATOM 1758 O O . LEU A 1 219 ? 19.812 7.574 18.547 1 98.19 219 LEU A O 1
ATOM 1762 N N . ASN A 1 220 ? 19.438 9.242 19.969 1 98.31 220 ASN A N 1
ATOM 1763 C CA . ASN A 1 220 ? 20.703 9.938 19.703 1 98.31 220 ASN A CA 1
ATOM 1764 C C . ASN A 1 220 ? 20.828 10.305 18.234 1 98.31 220 ASN A C 1
ATOM 1766 O O . ASN A 1 220 ? 21.891 10.086 17.625 1 98.31 220 ASN A O 1
ATOM 1770 N N . GLU A 1 221 ? 19.688 10.773 17.672 1 98.56 221 GLU A N 1
ATOM 1771 C CA . GLU A 1 221 ? 19.656 11.164 16.266 1 98.56 221 GLU A CA 1
ATOM 1772 C C . GLU A 1 221 ? 19.328 12.648 16.109 1 98.56 221 GLU A C 1
ATOM 1774 O O . GLU A 1 221 ? 18.516 13.188 16.859 1 98.56 221 GLU A O 1
ATOM 1779 N N . LYS A 1 222 ? 19.969 13.297 15.188 1 98.56 222 LYS A N 1
ATOM 1780 C CA . LYS A 1 222 ? 19.672 14.648 14.727 1 98.56 222 LYS A CA 1
ATOM 1781 C C . LYS A 1 222 ? 19.422 14.68 13.219 1 98.56 222 LYS A C 1
ATOM 1783 O O . LYS A 1 222 ? 20.281 14.281 12.438 1 98.56 222 LYS A O 1
ATOM 1788 N N . PRO A 1 223 ? 18.297 15.102 12.82 1 98.75 223 PRO A N 1
ATOM 1789 C CA . PRO A 1 223 ? 18.062 15.125 11.375 1 98.75 223 PRO A CA 1
ATOM 1790 C C . PRO A 1 223 ? 18.938 16.141 10.656 1 98.75 223 PRO A C 1
ATOM 1792 O O . PRO A 1 223 ? 19.25 17.203 11.211 1 98.75 223 PRO A O 1
ATOM 1795 N N . THR A 1 224 ? 19.312 15.766 9.422 1 98.81 224 THR A N 1
ATOM 1796 C CA . THR A 1 224 ? 20.016 16.703 8.562 1 98.81 224 THR A CA 1
ATOM 1797 C C . THR A 1 224 ? 19.047 17.5 7.711 1 98.81 224 THR A C 1
ATOM 1799 O O . THR A 1 224 ? 19.359 18.609 7.285 1 98.81 224 THR A O 1
ATOM 1802 N N . HIS A 1 225 ? 17.891 16.906 7.406 1 98.88 225 HIS A N 1
ATOM 1803 C CA . HIS A 1 225 ? 16.859 17.516 6.586 1 98.88 225 HIS A CA 1
ATOM 1804 C C . HIS A 1 225 ? 15.484 17.375 7.234 1 98.88 225 HIS A C 1
ATOM 1806 O O . HIS A 1 225 ? 15.195 16.344 7.848 1 98.88 225 HIS A O 1
ATOM 1812 N N . ILE A 1 226 ? 14.688 18.375 7.121 1 98.94 226 ILE A N 1
ATOM 1813 C CA . ILE A 1 226 ? 13.273 18.297 7.477 1 98.94 226 ILE A CA 1
ATOM 1814 C C . ILE A 1 226 ? 12.422 18.812 6.32 1 98.94 226 ILE A C 1
ATOM 1816 O O . ILE A 1 226 ? 12.602 19.938 5.867 1 98.94 226 ILE A O 1
ATOM 1820 N N . PHE A 1 227 ? 11.578 17.984 5.785 1 98.94 227 PHE A N 1
ATOM 1821 C CA . PHE A 1 227 ? 10.57 18.406 4.816 1 98.94 227 PHE A CA 1
ATOM 1822 C C . PHE A 1 227 ? 9.258 18.734 5.512 1 98.94 227 PHE A C 1
ATOM 1824 O O . PHE A 1 227 ? 8.711 17.906 6.238 1 98.94 227 PHE A O 1
ATOM 1831 N N . ILE A 1 228 ? 8.773 19.938 5.25 1 98.56 228 ILE A N 1
ATOM 1832 C CA . ILE A 1 228 ? 7.598 20.406 5.969 1 98.56 228 ILE A CA 1
ATOM 1833 C C . ILE A 1 228 ? 6.574 20.969 4.98 1 98.56 228 ILE A C 1
ATOM 1835 O O . ILE A 1 228 ? 6.852 21.938 4.277 1 98.56 228 ILE A O 1
ATOM 1839 N N . GLN A 1 229 ? 5.387 20.406 4.965 1 98.75 229 GLN A N 1
ATOM 1840 C CA . GLN A 1 229 ? 4.348 20.891 4.059 1 98.75 229 GLN A CA 1
ATOM 1841 C C . GLN A 1 229 ? 3.68 22.156 4.609 1 98.75 229 GLN A C 1
ATOM 1843 O O . GLN A 1 229 ? 3.631 22.359 5.824 1 98.75 229 GLN A O 1
ATOM 1848 N N . ALA A 1 230 ? 3.229 22.984 3.703 1 98.62 230 ALA A N 1
ATOM 1849 C CA . ALA A 1 230 ? 2.664 24.266 4.129 1 98.62 230 ALA A CA 1
ATOM 1850 C C . ALA A 1 230 ? 1.422 24.609 3.314 1 98.62 230 ALA A C 1
ATOM 1852 O O . ALA A 1 230 ? 1.381 24.391 2.104 1 98.62 230 ALA A O 1
ATOM 1853 N N . GLY A 1 231 ? 0.406 25.031 4.035 1 97.25 231 GLY A N 1
ATOM 1854 C CA . GLY A 1 231 ? -0.656 25.844 3.455 1 97.25 231 GLY A CA 1
ATOM 1855 C C . GLY A 1 231 ? -0.458 27.328 3.668 1 97.25 231 GLY A C 1
ATOM 1856 O O . GLY A 1 231 ? 0.311 27.969 2.945 1 97.25 231 GLY A O 1
ATOM 1857 N N . VAL A 1 232 ? -1.035 27.797 4.789 1 97 232 VAL A N 1
ATOM 1858 C CA . VAL A 1 232 ? -0.844 29.203 5.102 1 97 232 VAL A CA 1
ATOM 1859 C C . VAL A 1 232 ? 0.535 29.422 5.723 1 97 232 VAL A C 1
ATOM 1861 O O . VAL A 1 232 ? 1.014 30.547 5.82 1 97 232 VAL A O 1
ATOM 1864 N N . GLY A 1 233 ? 1.164 28.359 6.168 1 98.19 233 GLY A N 1
ATOM 1865 C CA . GLY A 1 233 ? 2.555 28.422 6.59 1 98.19 233 GLY A CA 1
ATOM 1866 C C . GLY A 1 233 ? 2.727 28.359 8.094 1 98.19 233 GLY A C 1
ATOM 1867 O O . GLY A 1 233 ? 3.852 28.266 8.594 1 98.19 233 GLY A O 1
ATOM 1868 N N . SER A 1 234 ? 1.652 28.219 8.859 1 98.06 234 SER A N 1
ATOM 1869 C CA . SER A 1 234 ? 1.729 28.281 10.312 1 98.06 234 SER A CA 1
ATOM 1870 C C . SER A 1 234 ? 2.408 27.047 10.891 1 98.06 234 SER A C 1
ATOM 1872 O O . SER A 1 234 ? 3.291 27.156 11.742 1 98.06 234 SER A O 1
ATOM 1874 N N . MET A 1 235 ? 2.004 25.859 10.453 1 98.5 235 MET A N 1
ATOM 1875 C CA . MET A 1 235 ? 2.627 24.641 10.953 1 98.5 235 MET A CA 1
ATOM 1876 C C . MET A 1 235 ? 4.086 24.547 10.523 1 98.5 235 MET A C 1
ATOM 1878 O O . MET A 1 235 ? 4.961 24.234 11.328 1 98.5 235 MET A O 1
ATOM 1882 N N . ALA A 1 236 ? 4.332 24.875 9.281 1 98.75 236 ALA A N 1
ATOM 1883 C CA . ALA A 1 236 ? 5.699 24.859 8.766 1 98.75 236 ALA A CA 1
ATOM 1884 C C . ALA A 1 236 ? 6.594 25.797 9.562 1 98.75 236 ALA A C 1
ATOM 1886 O O . ALA A 1 236 ? 7.719 25.453 9.922 1 98.75 236 ALA A O 1
ATOM 1887 N N . ALA A 1 237 ? 6.059 26.969 9.844 1 98.69 237 ALA A N 1
ATOM 1888 C CA . ALA A 1 237 ? 6.809 27.969 10.609 1 98.69 237 ALA A CA 1
ATOM 1889 C C . ALA A 1 237 ? 7.078 27.484 12.023 1 98.69 237 ALA A C 1
ATOM 1891 O O . ALA A 1 237 ? 8.133 27.766 12.594 1 98.69 237 ALA A O 1
ATOM 1892 N N . THR A 1 238 ? 6.117 26.797 12.578 1 98.69 238 THR A N 1
ATOM 1893 C CA . THR A 1 238 ? 6.289 26.25 13.922 1 98.69 238 THR A CA 1
ATOM 1894 C C . THR A 1 238 ? 7.438 25.25 13.953 1 98.69 238 THR A C 1
ATOM 1896 O O . THR A 1 238 ? 8.305 25.328 14.828 1 98.69 238 THR A O 1
ATOM 1899 N N . VAL A 1 239 ? 7.453 24.328 13.016 1 98.81 239 VAL A N 1
ATOM 1900 C CA . VAL A 1 239 ? 8.5 23.312 12.938 1 98.81 239 VAL A CA 1
ATOM 1901 C C . VAL A 1 239 ? 9.859 24 12.727 1 98.81 239 VAL A C 1
ATOM 1903 O O . VAL A 1 239 ? 10.82 23.719 13.445 1 98.81 239 VAL A O 1
ATOM 1906 N N . GLN A 1 240 ? 9.898 24.906 11.781 1 98.38 240 GLN A N 1
ATOM 1907 C CA . GLN A 1 240 ? 11.133 25.625 11.477 1 98.38 240 GLN A CA 1
ATOM 1908 C C . GLN A 1 240 ? 11.625 26.422 12.672 1 98.38 240 GLN A C 1
ATOM 1910 O O . GLN A 1 240 ? 12.805 26.359 13.031 1 98.38 240 GLN A O 1
ATOM 1915 N N . GLY A 1 241 ? 10.742 27.203 13.266 1 98.31 241 GLY A N 1
ATOM 1916 C CA . GLY A 1 241 ? 11.117 28.031 14.406 1 98.31 241 GLY A CA 1
ATOM 1917 C C . GLY A 1 241 ? 11.617 27.234 15.586 1 98.31 241 GLY A C 1
ATOM 1918 O O . GLY A 1 241 ? 12.602 27.609 16.234 1 98.31 241 GLY A O 1
ATOM 1919 N N . PHE A 1 242 ? 10.961 26.109 15.852 1 98.56 242 PHE A N 1
ATOM 1920 C CA . PHE A 1 242 ? 11.352 25.266 16.969 1 98.56 242 PHE A CA 1
ATOM 1921 C C . PHE A 1 242 ? 12.773 24.734 16.797 1 98.56 242 PHE A C 1
ATOM 1923 O O . PHE A 1 242 ? 13.609 24.875 17.688 1 98.56 242 PHE A O 1
ATOM 1930 N N . PHE A 1 243 ? 13.047 24.172 15.648 1 98.38 243 PHE A N 1
ATOM 1931 C CA . PHE A 1 243 ? 14.352 23.547 15.43 1 98.38 243 PHE A CA 1
ATOM 1932 C C . PHE A 1 243 ? 15.43 24.609 15.289 1 98.38 243 PHE A C 1
ATOM 1934 O O . PHE A 1 243 ? 16.594 24.375 15.633 1 98.38 243 PHE A O 1
ATOM 1941 N N . ALA A 1 244 ? 15.055 25.797 14.781 1 97.62 244 ALA A N 1
ATOM 1942 C CA . ALA A 1 244 ? 16 26.906 14.773 1 97.62 244 ALA A CA 1
ATOM 1943 C C . ALA A 1 244 ? 16.359 27.328 16.188 1 97.62 244 ALA A C 1
ATOM 1945 O O . ALA A 1 244 ? 17.516 27.688 16.469 1 97.62 244 ALA A O 1
ATOM 1946 N N . ASN A 1 245 ? 15.375 27.344 17.031 1 96.94 245 ASN A N 1
ATOM 1947 C CA . ASN A 1 245 ? 15.617 27.656 18.438 1 96.94 245 ASN A CA 1
ATOM 1948 C C . ASN A 1 245 ? 16.562 26.656 19.094 1 96.94 245 ASN A C 1
ATOM 1950 O O . ASN A 1 245 ? 17.422 27.031 19.891 1 96.94 245 ASN A O 1
ATOM 1954 N N . ILE A 1 246 ? 16.391 25.422 18.781 1 96.44 246 ILE A N 1
ATOM 1955 C CA . ILE A 1 246 ? 17.094 24.328 19.453 1 96.44 246 ILE A CA 1
ATOM 1956 C C . ILE A 1 246 ? 18.531 24.234 18.953 1 96.44 246 ILE A C 1
ATOM 1958 O O . ILE A 1 246 ? 19.469 24.078 19.734 1 96.44 246 ILE A O 1
ATOM 1962 N N . TYR A 1 247 ? 18.688 24.391 17.594 1 96.56 247 TYR A N 1
ATOM 1963 C CA . TYR A 1 247 ? 19.969 24.031 17.016 1 96.56 247 TYR A CA 1
ATOM 1964 C C . TYR A 1 247 ? 20.734 25.25 16.531 1 96.56 247 TYR A C 1
ATOM 1966 O O . TYR A 1 247 ? 21.922 25.188 16.219 1 96.56 247 TYR A O 1
ATOM 1974 N N . GLY A 1 248 ? 20.047 26.391 16.422 1 94.44 248 GLY A N 1
ATOM 1975 C CA . GLY A 1 248 ? 20.703 27.594 15.914 1 94.44 248 GLY A CA 1
ATOM 1976 C C . GLY A 1 248 ? 21.266 27.438 14.516 1 94.44 248 GLY A C 1
ATOM 1977 O O . GLY A 1 248 ? 20.547 27.016 13.602 1 94.44 248 GLY A O 1
ATOM 1978 N N . GLU A 1 249 ? 22.484 27.672 14.336 1 92.69 249 GLU A N 1
ATOM 1979 C CA . GLU A 1 249 ? 23.141 27.609 13.031 1 92.69 249 GLU A CA 1
ATOM 1980 C C . GLU A 1 249 ? 23.297 26.156 12.562 1 92.69 249 GLU A C 1
ATOM 1982 O O . GLU A 1 249 ? 23.484 25.906 11.375 1 92.69 249 GLU A O 1
ATOM 1987 N N . ASP A 1 250 ? 23.219 25.266 13.508 1 95.88 250 ASP A N 1
ATOM 1988 C CA . ASP A 1 250 ? 23.391 23.844 13.188 1 95.88 250 ASP A CA 1
ATOM 1989 C C . ASP A 1 250 ? 22.047 23.188 12.859 1 95.88 250 ASP A C 1
ATOM 1991 O O . ASP A 1 250 ? 21.938 21.969 12.797 1 95.88 250 ASP A O 1
ATOM 1995 N N . ARG A 1 251 ? 21.016 24 12.648 1 96.75 251 ARG A N 1
ATOM 1996 C CA . ARG A 1 251 ? 19.703 23.453 12.367 1 96.75 251 ARG A CA 1
ATOM 1997 C C . ARG A 1 251 ? 19.688 22.672 11.055 1 96.75 251 ARG A C 1
ATOM 1999 O O . ARG A 1 251 ? 20.5 22.938 10.164 1 96.75 251 ARG A O 1
ATOM 2006 N N . PRO A 1 252 ? 18.812 21.672 10.898 1 98.38 252 PRO A N 1
ATOM 2007 C CA . PRO A 1 252 ? 18.672 20.938 9.641 1 98.38 252 PRO A CA 1
ATOM 2008 C C . PRO A 1 252 ? 18.266 21.828 8.469 1 98.38 252 PRO A C 1
ATOM 2010 O O . PRO A 1 252 ? 17.703 22.906 8.68 1 98.38 252 PRO A O 1
ATOM 2013 N N . ILE A 1 253 ? 18.625 21.359 7.281 1 98.44 253 ILE A N 1
ATOM 2014 C CA . ILE A 1 253 ? 18.062 21.984 6.082 1 98.44 253 ILE A CA 1
ATOM 2015 C C . ILE A 1 253 ? 16.562 21.766 6.043 1 98.44 253 ILE A C 1
ATOM 2017 O O . ILE A 1 253 ? 16.078 20.641 6.078 1 98.44 253 ILE A O 1
ATOM 2021 N N . THR A 1 254 ? 15.867 22.844 6.066 1 98.31 254 THR A N 1
ATOM 2022 C CA . THR A 1 254 ? 14.406 22.75 6.027 1 98.31 254 THR A CA 1
ATOM 2023 C C . THR A 1 254 ? 13.883 23.062 4.633 1 98.31 254 THR A C 1
ATOM 2025 O O . THR A 1 254 ? 14.289 24.062 4.02 1 98.31 254 THR A O 1
ATOM 2028 N N . VAL A 1 255 ? 13.016 22.234 4.109 1 98.88 255 VAL A N 1
ATOM 2029 C CA . VAL A 1 255 ? 12.398 22.391 2.797 1 98.88 255 VAL A CA 1
ATOM 2030 C C . VAL A 1 255 ? 10.883 22.516 2.953 1 98.88 255 VAL A C 1
ATOM 2032 O O . VAL A 1 255 ? 10.219 21.562 3.373 1 98.88 255 VAL A O 1
ATOM 2035 N N . VAL A 1 256 ? 10.359 23.672 2.648 1 98.94 256 VAL A N 1
ATOM 2036 C CA . VAL A 1 256 ? 8.914 23.906 2.697 1 98.94 256 VAL A CA 1
ATOM 2037 C C . VAL A 1 256 ? 8.273 23.422 1.399 1 98.94 256 VAL A C 1
ATOM 2039 O O . VAL A 1 256 ? 8.648 23.875 0.312 1 98.94 256 VAL A O 1
ATOM 2042 N N . VAL A 1 257 ? 7.27 22.531 1.516 1 98.94 257 VAL A N 1
ATOM 2043 C CA . VAL A 1 257 ? 6.699 21.875 0.347 1 98.94 257 VAL A CA 1
ATOM 2044 C C . VAL A 1 257 ? 5.242 22.297 0.174 1 98.94 257 VAL A C 1
ATOM 2046 O O . VAL A 1 257 ? 4.461 22.266 1.128 1 98.94 257 VAL A O 1
ATOM 2049 N N . GLU A 1 258 ? 4.863 22.75 -1.019 1 98.88 258 GLU A N 1
ATOM 2050 C CA . GLU A 1 258 ? 3.498 23.156 -1.336 1 98.88 258 GLU A CA 1
ATOM 2051 C C . GLU A 1 258 ? 3.031 22.547 -2.652 1 98.88 258 GLU A C 1
ATOM 2053 O O . GLU A 1 258 ? 3.848 22.203 -3.514 1 98.88 258 GLU A O 1
ATOM 2058 N N . PRO A 1 259 ? 1.674 22.328 -2.77 1 98.69 259 PRO A N 1
ATOM 2059 C CA . PRO A 1 259 ? 1.18 21.953 -4.098 1 98.69 259 PRO A CA 1
ATOM 2060 C C . PRO A 1 259 ? 1.311 23.078 -5.113 1 98.69 259 PRO A C 1
ATOM 2062 O O . PRO A 1 259 ? 1.109 24.25 -4.773 1 98.69 259 PRO A O 1
ATOM 2065 N N . ASP A 1 260 ? 1.537 22.766 -6.32 1 98.31 260 ASP A N 1
ATOM 2066 C CA . ASP A 1 260 ? 1.813 23.766 -7.348 1 98.31 260 ASP A CA 1
ATOM 2067 C C . ASP A 1 260 ? 0.569 24.594 -7.66 1 98.31 260 ASP A C 1
ATOM 2069 O O . ASP A 1 260 ? 0.673 25.734 -8.125 1 98.31 260 ASP A O 1
ATOM 2073 N N . LYS A 1 261 ? -0.635 24.125 -7.285 1 97.12 261 LYS A N 1
ATOM 2074 C CA . LYS A 1 261 ? -1.877 24.844 -7.566 1 97.12 261 LYS A CA 1
ATOM 2075 C C . LYS A 1 261 ? -2.256 25.766 -6.41 1 97.12 261 LYS A C 1
ATOM 2077 O O . LYS A 1 261 ? -3.211 26.531 -6.512 1 97.12 261 LYS A O 1
ATOM 2082 N N . ALA A 1 262 ? -1.556 25.656 -5.348 1 97.75 262 ALA A N 1
ATOM 2083 C CA . ALA A 1 262 ? -1.751 26.5 -4.164 1 97.75 262 ALA A CA 1
ATOM 2084 C C . ALA A 1 262 ? -0.427 26.75 -3.451 1 97.75 262 ALA A C 1
ATOM 2086 O O . ALA A 1 262 ? -0.288 26.469 -2.26 1 97.75 262 ALA A O 1
ATOM 2087 N N . ASN A 1 263 ? 0.469 27.359 -4.191 1 98.44 263 ASN A N 1
ATOM 2088 C CA . ASN A 1 263 ? 1.829 27.5 -3.684 1 98.44 263 ASN A CA 1
ATOM 2089 C C . ASN A 1 263 ? 2.164 28.953 -3.373 1 98.44 263 ASN A C 1
ATOM 2091 O O . ASN A 1 263 ? 3.178 29.469 -3.842 1 98.44 263 ASN A O 1
ATOM 2095 N N . CYS A 1 264 ? 1.394 29.625 -2.473 1 98.56 264 CYS A N 1
ATOM 2096 C CA . CYS A 1 264 ? 1.517 31.047 -2.18 1 98.56 264 CYS A CA 1
ATOM 2097 C C . CYS A 1 264 ? 2.838 31.359 -1.482 1 98.56 264 CYS A C 1
ATOM 2099 O O . CYS A 1 264 ? 3.443 32.406 -1.716 1 98.56 264 CYS A O 1
ATOM 2101 N N . ILE A 1 265 ? 3.326 30.469 -0.638 1 98.69 265 ILE A N 1
ATOM 2102 C CA . ILE A 1 265 ? 4.594 30.672 0.056 1 98.69 265 ILE A CA 1
ATOM 2103 C C . ILE A 1 265 ? 5.75 30.547 -0.931 1 98.69 265 ILE A C 1
ATOM 2105 O O . ILE A 1 265 ? 6.691 31.344 -0.909 1 98.69 265 ILE A O 1
ATOM 2109 N N . PHE A 1 266 ? 5.668 29.562 -1.817 1 98.81 266 PHE A N 1
ATOM 2110 C CA . PHE A 1 266 ? 6.676 29.375 -2.855 1 98.81 266 PHE A CA 1
ATOM 2111 C C . PHE A 1 266 ? 6.785 30.625 -3.729 1 98.81 266 PHE A C 1
ATOM 2113 O O . PHE A 1 266 ? 7.887 31.109 -3.988 1 98.81 266 PHE A O 1
ATOM 2120 N N . GLN A 1 267 ? 5.625 31.109 -4.168 1 98.69 267 GLN A N 1
ATOM 2121 C CA . GLN A 1 267 ? 5.617 32.281 -5.031 1 98.69 267 GLN A CA 1
ATOM 2122 C C . GLN A 1 267 ? 6.191 33.5 -4.312 1 98.69 267 GLN A C 1
ATOM 2124 O O . GLN A 1 267 ? 6.875 34.344 -4.922 1 98.69 267 GLN A O 1
ATOM 2129 N N . THR A 1 268 ? 5.836 33.625 -3.051 1 98.81 268 THR A N 1
ATOM 2130 C CA . THR A 1 268 ? 6.383 34.719 -2.24 1 98.81 268 THR A CA 1
ATOM 2131 C C . THR A 1 268 ? 7.902 34.594 -2.141 1 98.81 268 THR A C 1
ATOM 2133 O O . THR A 1 268 ? 8.617 35.594 -2.295 1 98.81 268 THR A O 1
ATOM 2136 N N . ALA A 1 269 ? 8.406 33.406 -1.921 1 98.62 269 ALA A N 1
ATOM 2137 C CA . ALA A 1 269 ? 9.836 33.156 -1.824 1 98.62 269 ALA A CA 1
ATOM 2138 C C . ALA A 1 269 ? 10.531 33.406 -3.158 1 98.62 269 ALA A C 1
ATOM 2140 O O . ALA A 1 269 ? 11.625 33.969 -3.195 1 98.62 269 ALA A O 1
ATOM 2141 N N . GLU A 1 270 ? 9.898 32.938 -4.199 1 98.5 270 GLU A N 1
ATOM 2142 C CA . GLU A 1 270 ? 10.469 33.094 -5.531 1 98.5 270 GLU A CA 1
ATOM 2143 C C . GLU A 1 270 ? 10.617 34.562 -5.902 1 98.5 270 GLU A C 1
ATOM 2145 O O . GLU A 1 270 ? 11.633 34.969 -6.473 1 98.5 270 GLU A O 1
ATOM 2150 N N . ALA A 1 271 ? 9.602 35.312 -5.559 1 98.19 271 ALA A N 1
ATOM 2151 C CA . ALA A 1 271 ? 9.641 36.75 -5.855 1 98.19 271 ALA A CA 1
ATOM 2152 C C . ALA A 1 271 ? 10.688 37.438 -5.008 1 98.19 271 ALA A C 1
ATOM 2154 O O . ALA A 1 271 ? 11.352 38.375 -5.48 1 98.19 271 ALA A O 1
ATOM 2155 N N . ASN A 1 272 ? 10.734 37.125 -3.742 1 96.75 272 ASN A N 1
ATOM 2156 C CA . ASN A 1 272 ? 11.695 37.656 -2.775 1 96.75 272 ASN A CA 1
ATOM 2157 C C . ASN A 1 272 ? 11.758 39.188 -2.824 1 96.75 272 ASN A C 1
ATOM 2159 O O . ASN A 1 272 ? 12.844 39.75 -2.865 1 96.75 272 ASN A O 1
ATOM 2163 N N . ASP A 1 273 ? 10.602 39.844 -2.877 1 96.81 273 ASP A N 1
ATOM 2164 C CA . ASP A 1 273 ? 10.562 41.281 -3.064 1 96.81 273 ASP A CA 1
ATOM 2165 C C . ASP A 1 273 ? 10.016 42 -1.823 1 96.81 273 ASP A C 1
ATOM 2167 O O . ASP A 1 273 ? 9.672 43.156 -1.873 1 96.81 273 ASP A O 1
ATOM 2171 N N . GLY A 1 274 ? 9.82 41.281 -0.781 1 94.12 274 GLY A N 1
ATOM 2172 C CA . GLY A 1 274 ? 9.375 41.844 0.481 1 94.12 274 GLY A CA 1
ATOM 2173 C C . GLY A 1 274 ? 7.867 41.938 0.606 1 94.12 274 GLY A C 1
ATOM 2174 O O . GLY A 1 274 ? 7.344 42.406 1.608 1 94.12 274 GLY A O 1
ATOM 2175 N N . LYS A 1 275 ? 7.215 41.375 -0.384 1 96.44 275 LYS A N 1
ATOM 2176 C CA . LYS A 1 275 ? 5.754 41.375 -0.376 1 96.44 275 LYS A CA 1
ATOM 2177 C C . LYS A 1 275 ? 5.203 39.969 -0.382 1 96.44 275 LYS A C 1
ATOM 2179 O O . LYS A 1 275 ? 5.863 39.031 -0.856 1 96.44 275 LYS A O 1
ATOM 2184 N N . LEU A 1 276 ? 4.062 39.844 0.201 1 97.25 276 LEU A N 1
ATOM 2185 C CA . LEU A 1 276 ? 3.355 38.562 0.073 1 97.25 276 LEU A CA 1
ATOM 2186 C C . LEU A 1 276 ? 2.752 38.406 -1.319 1 97.25 276 LEU A C 1
ATOM 2188 O O . LEU A 1 276 ? 2.24 39.375 -1.885 1 97.25 276 LEU A O 1
ATOM 2192 N N . HIS A 1 277 ? 2.865 37.281 -1.901 1 98 277 HIS A N 1
ATOM 2193 C CA . HIS A 1 277 ? 2.27 36.969 -3.193 1 98 277 HIS A CA 1
ATOM 2194 C C . HIS A 1 277 ? 1.149 35.938 -3.049 1 98 277 HIS A C 1
ATOM 2196 O O . HIS A 1 277 ? 1.388 34.812 -2.605 1 98 277 HIS A O 1
ATOM 2202 N N . TYR A 1 278 ? -0.053 36.312 -3.436 1 97.31 278 TYR A N 1
ATOM 2203 C CA . TYR A 1 278 ? -1.246 35.5 -3.299 1 97.31 278 TYR A CA 1
ATOM 2204 C C . TYR A 1 278 ? -1.474 34.656 -4.551 1 97.31 278 TYR A C 1
ATOM 2206 O O . TYR A 1 278 ? -1.181 35.094 -5.664 1 97.31 278 TYR A O 1
ATOM 2214 N N . VAL A 1 279 ? -1.842 33.469 -4.352 1 96.62 279 VAL A N 1
ATOM 2215 C CA . VAL A 1 279 ? -2.33 32.625 -5.438 1 96.62 279 VAL A CA 1
ATOM 2216 C C . VAL A 1 279 ? -3.857 32.625 -5.438 1 96.62 279 VAL A C 1
ATOM 2218 O O . VAL A 1 279 ? -4.484 32.281 -4.426 1 96.62 279 VAL A O 1
ATOM 2221 N N . LYS A 1 280 ? -4.438 32.969 -6.516 1 93.5 280 LYS A N 1
ATOM 2222 C CA . LYS A 1 280 ? -5.887 33.094 -6.609 1 93.5 280 LYS A CA 1
ATOM 2223 C C . LYS A 1 280 ? -6.488 31.953 -7.422 1 93.5 280 LYS A C 1
ATOM 2225 O O . LYS A 1 280 ? -5.773 31.047 -7.852 1 93.5 280 LYS A O 1
ATOM 2230 N N . GLY A 1 281 ? -7.766 31.938 -7.508 1 91.69 281 GLY A N 1
ATOM 2231 C CA . GLY A 1 281 ? -8.469 30.922 -8.273 1 91.69 281 GLY A CA 1
ATOM 2232 C C . GLY A 1 281 ? -9.016 29.797 -7.414 1 91.69 281 GLY A C 1
ATOM 2233 O O . GLY A 1 281 ? -9.391 30.016 -6.262 1 91.69 281 GLY A O 1
ATOM 2234 N N . ASP A 1 282 ? -9.148 28.547 -7.945 1 90 282 ASP A N 1
ATOM 2235 C CA . ASP A 1 282 ? -9.867 27.453 -7.293 1 90 282 ASP A CA 1
ATOM 2236 C C . ASP A 1 282 ? -8.969 26.719 -6.305 1 90 282 ASP A C 1
ATOM 2238 O O . ASP A 1 282 ? -9.461 25.984 -5.438 1 90 282 ASP A O 1
ATOM 2242 N N . LEU A 1 283 ? -7.633 26.859 -6.43 1 94.38 283 LEU A N 1
ATOM 2243 C CA . LEU A 1 283 ? -6.699 26.141 -5.57 1 94.38 283 LEU A CA 1
ATOM 2244 C C . LEU A 1 283 ? -7.023 24.656 -5.535 1 94.38 283 LEU A C 1
ATOM 2246 O O . LEU A 1 283 ? -7.141 24.062 -4.461 1 94.38 283 LEU A O 1
ATOM 2250 N N . ASP A 1 284 ? -7.27 23.984 -6.723 1 92.94 284 ASP A N 1
ATOM 2251 C CA . ASP A 1 284 ? -7.844 22.656 -6.848 1 92.94 284 ASP A CA 1
ATOM 2252 C C . ASP A 1 284 ? -6.766 21.578 -6.738 1 92.94 284 ASP A C 1
ATOM 2254 O O . ASP A 1 284 ? -6.402 20.953 -7.738 1 92.94 284 ASP A O 1
ATOM 2258 N N . THR A 1 285 ? -6.262 21.328 -5.566 1 97.12 285 THR A N 1
ATOM 2259 C CA . THR A 1 285 ? -5.297 20.281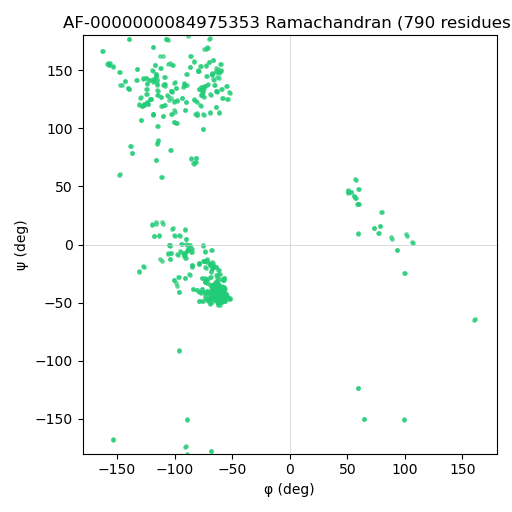 -5.258 1 97.12 285 THR A CA 1
ATOM 2260 C C . THR A 1 285 ? -5.93 19.203 -4.375 1 97.12 285 THR A C 1
ATOM 2262 O O . THR A 1 285 ? -6.855 19.484 -3.609 1 97.12 285 THR A O 1
ATOM 2265 N N . ILE A 1 286 ? -5.383 17.938 -4.504 1 97.44 286 ILE A N 1
ATOM 2266 C CA . ILE A 1 286 ? -5.871 16.859 -3.65 1 97.44 286 ILE A CA 1
ATOM 2267 C C . ILE A 1 286 ? -5.332 17.031 -2.232 1 97.44 286 ILE A C 1
ATOM 2269 O O . ILE A 1 286 ? -5.793 16.375 -1.3 1 97.44 286 ILE A O 1
ATOM 2273 N N . MET A 1 287 ? -4.32 17.891 -2.059 1 97.62 287 MET A N 1
ATOM 2274 C CA . MET A 1 287 ? -3.768 18.219 -0.744 1 97.62 287 MET A CA 1
ATOM 2275 C C . MET A 1 287 ? -4.609 19.266 -0.04 1 97.62 287 MET A C 1
ATOM 2277 O O . MET A 1 287 ? -4.145 20.391 0.189 1 97.62 287 MET A O 1
ATOM 2281 N N . ALA A 1 288 ? -5.73 18.812 0.425 1 93.75 288 ALA A N 1
ATOM 2282 C CA . ALA A 1 288 ? -6.773 19.719 0.918 1 93.75 288 ALA A CA 1
ATOM 2283 C C . ALA A 1 288 ? -6.242 20.609 2.031 1 93.75 288 ALA A C 1
ATOM 2285 O O . ALA A 1 288 ? -6.578 21.797 2.094 1 93.75 288 ALA A O 1
ATOM 2286 N N . GLY A 1 289 ? -5.387 20.094 2.877 1 94.69 289 GLY A N 1
ATOM 2287 C CA . GLY A 1 289 ? -4.859 20.859 3.998 1 94.69 289 GLY A CA 1
ATOM 2288 C C . GLY A 1 289 ? -3.844 21.906 3.582 1 94.69 289 GLY A C 1
ATOM 2289 O O . GLY A 1 289 ? -3.447 22.75 4.391 1 94.69 289 GLY A O 1
ATOM 2290 N N . LEU A 1 290 ? -3.471 21.906 2.309 1 97.81 290 LEU A N 1
ATOM 2291 C CA . LEU A 1 290 ? -2.438 22.812 1.811 1 97.81 290 LEU A CA 1
ATOM 2292 C C . LEU A 1 290 ? -3.004 23.766 0.754 1 97.81 290 LEU A C 1
ATOM 2294 O O . LEU A 1 290 ? -2.258 24.516 0.127 1 97.81 290 LEU A O 1
ATOM 2298 N N . ALA A 1 291 ? -4.344 23.719 0.576 1 96 291 ALA A N 1
ATOM 2299 C CA . ALA A 1 291 ? -5.008 24.516 -0.459 1 96 291 ALA A CA 1
ATOM 2300 C C . ALA A 1 291 ? -5.273 25.938 0.024 1 96 291 ALA A C 1
ATOM 2302 O O . ALA A 1 291 ? -6.43 26.328 0.205 1 96 291 ALA A O 1
ATOM 2303 N N . CYS A 1 292 ? -4.215 26.688 0.177 1 96.12 292 CYS A N 1
ATOM 2304 C CA . CYS A 1 292 ? -4.281 28.062 0.666 1 96.12 292 CYS A CA 1
ATOM 2305 C C . CYS A 1 292 ? -3.633 29.031 -0.322 1 96.12 292 CYS A C 1
ATOM 2307 O O . CYS A 1 292 ? -2.559 28.75 -0.858 1 96.12 292 CYS A O 1
ATOM 2309 N N . GLY A 1 293 ? -4.266 30.125 -0.49 1 97.06 293 GLY A N 1
ATOM 2310 C CA . GLY A 1 293 ? -3.771 31.094 -1.467 1 97.06 293 GLY A CA 1
ATOM 2311 C C . GLY A 1 293 ? -3.066 32.281 -0.836 1 97.06 293 GLY A C 1
ATOM 2312 O O . GLY A 1 293 ? -2.363 33.031 -1.52 1 97.06 293 GLY A O 1
ATOM 2313 N N . GLU A 1 294 ? -3.217 32.406 0.471 1 97 294 GLU A N 1
ATOM 2314 C CA . GLU A 1 294 ? -2.658 33.562 1.162 1 97 294 GLU A CA 1
ATOM 2315 C C . GLU A 1 294 ? -1.779 33.156 2.334 1 97 294 GLU A C 1
ATOM 2317 O O . GLU A 1 294 ? -2.256 32.5 3.271 1 97 294 GLU A O 1
ATOM 2322 N N . PRO A 1 295 ? -0.491 33.562 2.27 1 97.81 295 PRO A N 1
ATOM 2323 C CA . PRO A 1 295 ? 0.384 33.219 3.389 1 97.81 295 PRO A CA 1
ATOM 2324 C C . PRO A 1 295 ? -0.016 33.906 4.691 1 97.81 295 PRO A C 1
ATOM 2326 O O . PRO A 1 295 ? -0.432 35.062 4.684 1 97.81 295 PRO A O 1
ATOM 2329 N N . SER A 1 296 ? 0.124 33.156 5.766 1 97.88 296 SER A N 1
ATOM 2330 C CA . SER A 1 296 ? 0.093 33.781 7.082 1 97.88 296 SER A CA 1
ATOM 2331 C C . SER A 1 296 ? 1.255 34.75 7.258 1 97.88 296 SER A C 1
ATOM 2333 O O . SER A 1 296 ? 2.414 34.375 7.055 1 97.88 296 SER A O 1
ATOM 2335 N N . ILE A 1 297 ? 0.973 35.938 7.723 1 96.94 297 ILE A N 1
ATOM 2336 C CA . ILE A 1 297 ? 2.018 36.969 7.84 1 96.94 297 ILE A CA 1
ATOM 2337 C C . ILE A 1 297 ? 3.08 36.5 8.836 1 96.94 297 ILE A C 1
ATOM 2339 O O . ILE A 1 297 ? 4.277 36.562 8.547 1 96.94 297 ILE A O 1
ATOM 2343 N N . LEU A 1 298 ? 2.66 36.031 9.93 1 95.88 298 LEU A N 1
ATOM 2344 C CA . LEU A 1 298 ? 3.59 35.531 10.945 1 95.88 298 LEU A CA 1
ATOM 2345 C C . LEU A 1 298 ? 4.363 34.312 10.438 1 95.88 298 LEU A C 1
ATOM 2347 O O . LEU A 1 298 ? 5.574 34.219 10.656 1 95.88 298 LEU A O 1
ATOM 2351 N N . GLY A 1 299 ? 3.691 33.438 9.773 1 97.44 299 GLY A N 1
ATOM 2352 C CA . GLY A 1 299 ? 4.332 32.25 9.203 1 97.44 299 GLY A CA 1
ATOM 2353 C C . GLY A 1 299 ? 5.414 32.594 8.195 1 97.44 299 GLY A C 1
ATOM 2354 O O . GLY A 1 299 ? 6.523 32.062 8.258 1 97.44 299 GLY A O 1
ATOM 2355 N N . TRP A 1 300 ? 5.098 33.531 7.348 1 98 300 TRP A N 1
ATOM 2356 C CA . TRP A 1 300 ? 6.043 33.906 6.305 1 98 300 TRP A CA 1
ATOM 2357 C C . TRP A 1 300 ? 7.281 34.562 6.906 1 98 300 TRP A C 1
ATOM 2359 O O . TRP A 1 300 ? 8.406 34.312 6.484 1 98 300 TRP A O 1
ATOM 2369 N N . GLN A 1 301 ? 7.066 35.438 7.867 1 97.31 301 GLN A N 1
ATOM 2370 C CA . GLN A 1 301 ? 8.195 36.125 8.484 1 97.31 301 GLN A CA 1
ATOM 2371 C C . GLN A 1 301 ? 9.219 35.125 9.023 1 97.31 301 GLN A C 1
ATOM 2373 O O . GLN A 1 301 ? 10.422 35.281 8.82 1 97.31 301 GLN A O 1
ATOM 2378 N N . ILE A 1 302 ? 8.734 34.094 9.641 1 98 302 ILE A N 1
ATOM 2379 C CA . ILE A 1 302 ? 9.609 33.062 10.219 1 98 302 ILE A CA 1
ATOM 2380 C C . ILE A 1 302 ? 10.258 32.25 9.102 1 98 302 ILE A C 1
ATOM 2382 O O . ILE A 1 302 ? 11.477 32.062 9.102 1 98 302 ILE A O 1
ATOM 2386 N N . LEU A 1 303 ? 9.461 31.812 8.102 1 98.38 303 LEU A N 1
ATOM 2387 C CA . LEU A 1 303 ? 9.984 31 7.016 1 98.38 303 LEU A CA 1
ATOM 2388 C C . LEU A 1 303 ? 10.984 31.781 6.172 1 98.38 303 LEU A C 1
ATOM 2390 O O . LEU A 1 303 ? 12 31.234 5.738 1 98.38 303 LEU A O 1
ATOM 2394 N N . ASN A 1 304 ? 10.672 33.031 5.98 1 97.69 304 ASN A N 1
ATOM 2395 C CA . ASN A 1 304 ? 11.57 33.906 5.211 1 97.69 304 ASN A CA 1
ATOM 2396 C C . ASN A 1 304 ? 12.938 34.031 5.871 1 97.69 304 ASN A C 1
ATOM 2398 O O . ASN A 1 304 ? 13.961 34.062 5.184 1 97.69 304 ASN A O 1
ATOM 2402 N N . ASP A 1 305 ? 12.938 34.062 7.137 1 97.56 305 ASP A N 1
ATOM 2403 C CA . ASP A 1 305 ? 14.18 34.312 7.863 1 97.56 305 ASP A CA 1
ATOM 2404 C C . ASP A 1 305 ? 14.953 33.031 8.109 1 97.56 305 ASP A C 1
ATOM 2406 O O . ASP A 1 305 ? 16.172 33.031 8.219 1 97.56 305 ASP A O 1
ATOM 2410 N N . TYR A 1 306 ? 14.211 31.859 8.156 1 97.69 306 TYR A N 1
ATOM 2411 C CA . TYR A 1 306 ? 14.898 30.719 8.75 1 97.69 306 TYR A CA 1
ATOM 2412 C C . TYR A 1 306 ? 14.859 29.5 7.824 1 97.69 306 TYR A C 1
ATOM 2414 O O . TYR A 1 306 ? 15.625 28.562 7.996 1 97.69 306 TYR A O 1
ATOM 2422 N N . ALA A 1 307 ? 13.977 29.438 6.852 1 97.75 307 ALA A N 1
ATOM 2423 C CA . ALA A 1 307 ? 13.891 28.281 5.965 1 97.75 307 ALA A CA 1
ATOM 2424 C C . ALA A 1 307 ? 14.992 28.312 4.91 1 97.75 307 ALA A C 1
ATOM 2426 O O . ALA A 1 307 ? 15.469 29.391 4.531 1 97.75 307 ALA A O 1
ATOM 2427 N N . ASP A 1 308 ? 15.352 27.125 4.434 1 98.25 308 ASP A N 1
ATOM 2428 C CA . ASP A 1 308 ? 16.453 27.031 3.484 1 98.25 308 ASP A CA 1
ATOM 2429 C C . ASP A 1 308 ? 15.945 26.891 2.055 1 98.25 308 ASP A C 1
ATOM 2431 O O . ASP A 1 308 ? 16.625 27.281 1.102 1 98.25 308 ASP A O 1
ATOM 2435 N N . ALA A 1 309 ? 14.773 26.266 1.91 1 98.75 309 ALA A N 1
ATOM 2436 C CA . ALA A 1 309 ? 14.312 25.953 0.562 1 98.75 309 ALA A CA 1
ATOM 2437 C C . ALA A 1 309 ? 12.789 25.875 0.51 1 98.75 309 ALA A C 1
ATOM 2439 O O . ALA A 1 309 ? 12.133 25.625 1.529 1 98.75 309 ALA A O 1
ATOM 2440 N N . PHE A 1 310 ? 12.258 26.125 -0.641 1 98.88 310 PHE A N 1
ATOM 2441 C CA . PHE A 1 310 ? 10.836 26.062 -0.958 1 98.88 310 PHE A CA 1
ATOM 2442 C C . PHE A 1 310 ? 10.602 25.234 -2.211 1 98.88 310 PHE A C 1
ATOM 2444 O O . PHE A 1 310 ? 11.25 25.438 -3.236 1 98.88 310 PHE A O 1
ATOM 2451 N N . LEU A 1 311 ? 9.711 24.234 -2.043 1 98.88 311 LEU A N 1
ATOM 2452 C CA . LEU A 1 311 ? 9.477 23.266 -3.105 1 98.88 311 LEU A CA 1
ATOM 2453 C C . LEU A 1 311 ? 8.016 23.266 -3.529 1 98.88 311 LEU A C 1
ATOM 2455 O O . LEU A 1 311 ? 7.117 23.203 -2.686 1 98.88 311 LEU A O 1
ATOM 2459 N N . SER A 1 312 ? 7.711 23.453 -4.781 1 98.81 312 SER A N 1
ATOM 2460 C CA . SER A 1 312 ? 6.391 23.344 -5.391 1 98.81 312 SER A CA 1
ATOM 2461 C C . SER A 1 312 ? 6.223 22.016 -6.121 1 98.81 312 SER A C 1
ATOM 2463 O O . SER A 1 312 ? 7.035 21.672 -6.984 1 98.81 312 SER A O 1
ATOM 2465 N N . CYS A 1 313 ? 5.195 21.297 -5.707 1 98 313 CYS A N 1
ATOM 2466 C CA . CYS A 1 313 ? 5.047 19.922 -6.191 1 98 313 CYS A CA 1
ATOM 2467 C C . CYS A 1 313 ? 3.676 19.719 -6.824 1 98 313 CYS A C 1
ATOM 2469 O O . CYS A 1 313 ? 2.676 20.25 -6.336 1 98 313 CYS A O 1
ATOM 2471 N N . PRO A 1 314 ? 3.561 18.922 -7.922 1 98.31 314 PRO A N 1
ATOM 2472 C CA . PRO A 1 314 ? 2.242 18.516 -8.414 1 98.31 314 PRO A CA 1
ATOM 2473 C C . PRO A 1 314 ? 1.575 17.469 -7.52 1 98.31 314 PRO A C 1
ATOM 2475 O O . PRO A 1 314 ? 2.234 16.859 -6.668 1 98.31 314 PRO A O 1
ATOM 2478 N N . ASP A 1 315 ? 0.32 17.219 -7.73 1 98.56 315 ASP A N 1
ATOM 2479 C CA . ASP A 1 315 ? -0.51 16.391 -6.867 1 98.56 315 ASP A CA 1
ATOM 2480 C C . ASP A 1 315 ? -0.031 14.938 -6.879 1 98.56 315 ASP A C 1
ATOM 2482 O O . ASP A 1 315 ? -0.161 14.227 -5.883 1 98.56 315 ASP A O 1
ATOM 2486 N N . ASN A 1 316 ? 0.475 14.422 -7.992 1 98.69 316 ASN A N 1
ATOM 2487 C CA . ASN A 1 316 ? 0.857 13.016 -8.086 1 98.69 316 ASN A CA 1
ATOM 2488 C C . ASN A 1 316 ? 2.035 12.695 -7.172 1 98.69 316 ASN A C 1
ATOM 2490 O O . ASN A 1 316 ? 2.24 11.539 -6.797 1 98.69 316 ASN A O 1
ATOM 2494 N N . ILE A 1 317 ? 2.814 13.742 -6.715 1 98.62 317 ILE A N 1
ATOM 2495 C CA . ILE A 1 317 ? 3.895 13.562 -5.754 1 98.62 317 ILE A CA 1
ATOM 2496 C C . ILE A 1 317 ? 3.316 13.156 -4.398 1 98.62 317 ILE A C 1
ATOM 2498 O O . ILE A 1 317 ? 3.84 12.25 -3.744 1 98.62 317 ILE A O 1
ATOM 2502 N N . ALA A 1 318 ? 2.236 13.797 -4.062 1 98.81 318 ALA A N 1
ATOM 2503 C CA . ALA A 1 318 ? 1.578 13.469 -2.801 1 98.81 318 ALA A CA 1
ATOM 2504 C C . ALA A 1 318 ? 0.975 12.062 -2.85 1 98.81 318 ALA A C 1
ATOM 2506 O O . ALA A 1 318 ? 1.057 11.312 -1.877 1 98.81 318 ALA A O 1
ATOM 2507 N N . SER A 1 319 ? 0.323 11.727 -4.012 1 98.81 319 SER A N 1
ATOM 2508 C CA . SER A 1 319 ? -0.286 10.406 -4.121 1 98.81 319 SER A CA 1
ATOM 2509 C C . SER A 1 319 ? 0.764 9.305 -4.027 1 98.81 319 SER A C 1
ATOM 2511 O O . SER A 1 319 ? 0.526 8.266 -3.412 1 98.81 319 SER A O 1
ATOM 2513 N N . GLN A 1 320 ? 1.925 9.539 -4.629 1 98.88 320 GLN A N 1
ATOM 2514 C CA . GLN A 1 320 ? 3 8.555 -4.516 1 98.88 320 GLN A CA 1
ATOM 2515 C C . GLN A 1 320 ? 3.457 8.406 -3.068 1 98.88 320 GLN A C 1
ATOM 2517 O O . GLN A 1 320 ? 3.705 7.289 -2.605 1 98.88 320 GLN A O 1
ATOM 2522 N N . GLY A 1 321 ? 3.592 9.547 -2.381 1 98.94 321 GLY A N 1
ATOM 2523 C CA . GLY A 1 321 ? 3.953 9.484 -0.974 1 98.94 321 GLY A CA 1
ATOM 2524 C C . GLY A 1 321 ? 2.977 8.672 -0.141 1 98.94 321 GLY A C 1
ATOM 2525 O O . GLY A 1 321 ? 3.383 7.914 0.741 1 98.94 321 GLY A O 1
ATOM 2526 N N . MET A 1 322 ? 1.666 8.875 -0.413 1 98.94 322 MET A N 1
ATOM 2527 C CA . MET A 1 322 ? 0.643 8.086 0.267 1 98.94 322 MET A CA 1
ATOM 2528 C C . MET A 1 322 ? 0.878 6.598 0.06 1 98.94 322 MET A C 1
ATOM 2530 O O . MET A 1 322 ? 0.824 5.816 1.013 1 98.94 322 MET A O 1
ATOM 2534 N N . ARG A 1 323 ? 1.187 6.23 -1.148 1 98.94 323 ARG A N 1
ATOM 2535 C CA . ARG A 1 323 ? 1.34 4.824 -1.495 1 98.94 323 ARG A CA 1
ATOM 2536 C C . ARG A 1 323 ? 2.611 4.246 -0.885 1 98.94 323 ARG A C 1
ATOM 2538 O O . ARG A 1 323 ? 2.607 3.123 -0.374 1 98.94 323 ARG A O 1
ATOM 2545 N N . ILE A 1 324 ? 3.73 4.973 -0.875 1 98.94 324 ILE A N 1
ATOM 2546 C CA . ILE A 1 324 ? 4.996 4.516 -0.315 1 98.94 324 ILE A CA 1
ATOM 2547 C C . ILE A 1 324 ? 4.828 4.223 1.174 1 98.94 324 ILE A C 1
ATOM 2549 O O . ILE A 1 324 ? 5.301 3.199 1.671 1 98.94 324 ILE A O 1
ATOM 2553 N N . LEU A 1 325 ? 4.09 5.078 1.853 1 98.94 325 LEU A N 1
ATOM 2554 C CA . LEU A 1 325 ? 3.893 4.922 3.289 1 98.94 325 LEU A CA 1
ATOM 2555 C C . LEU A 1 325 ? 2.895 3.807 3.584 1 98.94 325 LEU A C 1
ATOM 2557 O O . LEU A 1 325 ? 3.055 3.062 4.555 1 98.94 325 LEU A O 1
ATOM 2561 N N . ALA A 1 326 ? 1.861 3.697 2.762 1 98.88 326 ALA A N 1
ATOM 2562 C CA . ALA A 1 326 ? 0.799 2.719 2.982 1 98.88 326 ALA A CA 1
ATOM 2563 C C . ALA A 1 326 ? 1.279 1.307 2.658 1 98.88 326 ALA A C 1
ATOM 2565 O O . ALA A 1 326 ? 0.797 0.333 3.242 1 98.88 326 ALA A O 1
ATOM 2566 N N . ALA A 1 327 ? 2.172 1.206 1.709 1 98.88 327 ALA A N 1
ATOM 2567 C CA . ALA A 1 327 ? 2.768 -0.057 1.277 1 98.88 327 ALA A CA 1
ATOM 2568 C C . ALA A 1 327 ? 4.266 -0.081 1.561 1 98.88 327 ALA A C 1
ATOM 2570 O O . ALA A 1 327 ? 5.078 -0.125 0.633 1 98.88 327 ALA A O 1
ATOM 2571 N N . PRO A 1 328 ? 4.617 -0.205 2.811 1 98.75 328 PRO A N 1
ATOM 2572 C CA . PRO A 1 328 ? 6.031 -0.115 3.174 1 98.75 328 PRO A CA 1
ATOM 2573 C C . PRO A 1 328 ? 6.844 -1.316 2.693 1 98.75 328 PRO A C 1
ATOM 2575 O O . PRO A 1 328 ? 6.273 -2.365 2.381 1 98.75 328 PRO A O 1
ATOM 2578 N N . LEU A 1 329 ? 8.125 -1.084 2.561 1 98.31 329 LEU A N 1
ATOM 2579 C CA . LEU A 1 329 ? 9.016 -2.219 2.359 1 98.31 329 LEU A CA 1
ATOM 2580 C C . LEU A 1 329 ? 8.961 -3.174 3.547 1 98.31 329 LEU A C 1
ATOM 2582 O O . LEU A 1 329 ? 8.727 -2.748 4.68 1 98.31 329 LEU A O 1
ATOM 2586 N N . LYS A 1 330 ? 9.148 -4.453 3.279 1 95.5 330 LYS A N 1
ATOM 2587 C CA . LYS A 1 330 ? 9.109 -5.461 4.332 1 95.5 330 LYS A CA 1
ATOM 2588 C C . LYS A 1 330 ? 10.039 -5.098 5.48 1 95.5 330 LYS A C 1
ATOM 2590 O O . LYS A 1 330 ? 11.211 -4.766 5.258 1 95.5 330 LYS A O 1
ATOM 2595 N N . GLY A 1 331 ? 9.57 -5.141 6.684 1 96.56 331 GLY A N 1
ATOM 2596 C CA . GLY A 1 331 ? 10.352 -4.809 7.863 1 96.56 331 GLY A CA 1
ATOM 2597 C C . GLY A 1 331 ? 10.086 -3.406 8.375 1 96.56 331 GLY A C 1
ATOM 2598 O O . GLY A 1 331 ? 10.352 -3.107 9.547 1 96.56 331 GLY A O 1
ATOM 2599 N N . ASP A 1 332 ? 9.641 -2.516 7.574 1 98.56 332 ASP A N 1
ATOM 2600 C CA . ASP A 1 332 ? 9.25 -1.169 7.984 1 98.56 332 ASP A CA 1
ATOM 2601 C C . ASP A 1 332 ? 7.793 -1.134 8.445 1 98.56 332 ASP A C 1
ATOM 2603 O O . ASP A 1 332 ? 6.969 -1.92 7.977 1 98.56 332 ASP A O 1
ATOM 2607 N N . VAL A 1 333 ? 7.473 -0.227 9.305 1 98.38 333 VAL A N 1
ATOM 2608 C CA . VAL A 1 333 ? 6.105 -0.07 9.789 1 98.38 333 VAL A CA 1
ATOM 2609 C C . VAL A 1 333 ? 5.277 0.692 8.75 1 98.38 333 VAL A C 1
ATOM 2611 O O . VAL A 1 333 ? 5.816 1.51 8 1 98.38 333 VAL A O 1
ATOM 2614 N N . GLN A 1 334 ? 4.012 0.408 8.68 1 98.69 334 GLN A N 1
ATOM 2615 C CA . GLN A 1 334 ? 3.066 1.122 7.828 1 98.69 334 GLN A CA 1
ATOM 2616 C C . GLN A 1 334 ? 2.654 2.449 8.461 1 98.69 334 GLN A C 1
ATOM 2618 O O . GLN A 1 334 ? 2.424 2.525 9.664 1 98.69 334 GLN A O 1
ATOM 2623 N N . VAL A 1 335 ? 2.654 3.504 7.676 1 98.81 335 VAL A N 1
ATOM 2624 C CA . VAL A 1 335 ? 2.111 4.801 8.07 1 98.81 335 VAL A CA 1
ATOM 2625 C C . VAL A 1 335 ? 0.967 5.188 7.137 1 98.81 335 VAL A C 1
ATOM 2627 O O . VAL A 1 335 ? 1.175 5.383 5.938 1 98.81 335 VAL A O 1
ATOM 2630 N N . ILE A 1 336 ? -0.23 5.227 7.66 1 98.81 336 ILE A N 1
ATOM 2631 C CA . ILE A 1 336 ? -1.368 5.711 6.887 1 98.81 336 ILE A CA 1
ATOM 2632 C C . ILE A 1 336 ? -1.376 7.238 6.887 1 98.81 336 ILE A C 1
ATOM 2634 O O . ILE A 1 336 ? -1.601 7.867 7.922 1 98.81 336 ILE A O 1
ATOM 2638 N N . SER A 1 337 ? -1.11 7.809 5.742 1 98.81 337 SER A N 1
ATOM 2639 C CA . SER A 1 337 ? -1.005 9.258 5.613 1 98.81 337 SER A CA 1
ATOM 2640 C C . SER A 1 337 ? -1.958 9.789 4.547 1 98.81 337 SER A C 1
ATOM 2642 O O . SER A 1 337 ? -2.111 9.18 3.484 1 98.81 337 SER A O 1
ATOM 2644 N N . GLY A 1 338 ? -2.701 10.867 4.855 1 98.31 338 GLY A N 1
ATOM 2645 C CA . GLY A 1 338 ? -3.418 11.586 3.818 1 98.31 338 GLY A CA 1
ATOM 2646 C C . GLY A 1 338 ? -2.502 12.32 2.859 1 98.31 338 GLY A C 1
ATOM 2647 O O . GLY A 1 338 ? -1.278 12.258 2.988 1 98.31 338 GLY A O 1
ATOM 2648 N N . GLU A 1 339 ? -3.1 13.047 1.915 1 98.19 339 GLU A N 1
ATOM 2649 C CA . GLU A 1 339 ? -2.354 13.688 0.839 1 98.19 339 GLU A CA 1
ATOM 2650 C C . GLU A 1 339 ? -1.417 14.766 1.384 1 98.19 339 GLU A C 1
ATOM 2652 O O . GLU A 1 339 ? -0.234 14.797 1.037 1 98.19 339 GLU A O 1
ATOM 2657 N N . SER A 1 340 ? -1.917 15.562 2.283 1 98.25 340 SER A N 1
ATOM 2658 C CA . SER A 1 340 ? -1.14 16.672 2.805 1 98.25 340 SER A CA 1
ATOM 2659 C C . SER A 1 340 ? 0.061 16.188 3.607 1 98.25 340 SER A C 1
ATOM 2661 O O . SER A 1 340 ? 1.128 16.812 3.58 1 98.25 340 SER A O 1
ATOM 2663 N N . GLY A 1 341 ? -0.132 15.086 4.289 1 98.44 341 GLY A N 1
ATOM 2664 C CA . GLY A 1 341 ? 0.933 14.57 5.133 1 98.44 341 GLY A CA 1
ATOM 2665 C C . GLY A 1 341 ? 2.002 13.82 4.352 1 98.44 341 GLY A C 1
ATOM 2666 O O . GLY A 1 341 ? 3.127 13.664 4.828 1 98.44 341 GLY A O 1
ATOM 2667 N N . ALA A 1 342 ? 1.682 13.438 3.113 1 98.81 342 ALA A N 1
ATOM 2668 C CA . ALA A 1 342 ? 2.529 12.477 2.414 1 98.81 342 ALA A CA 1
ATOM 2669 C C . ALA A 1 342 ? 3.402 13.172 1.373 1 98.81 342 ALA A C 1
ATOM 2671 O O . ALA A 1 342 ? 4.344 12.57 0.844 1 98.81 342 ALA A O 1
ATOM 2672 N N . VAL A 1 343 ? 3.24 14.43 1.098 1 98.81 343 VAL A N 1
ATOM 2673 C CA . VAL A 1 343 ? 3.854 15.102 -0.044 1 98.81 343 VAL A CA 1
ATOM 2674 C C . VAL A 1 343 ? 5.371 15.133 0.126 1 98.81 343 VAL A C 1
ATOM 2676 O O . VAL A 1 343 ? 6.113 15.008 -0.851 1 98.81 343 VAL A O 1
ATOM 2679 N N . GLY A 1 344 ? 5.84 15.273 1.362 1 98.81 344 GLY A N 1
ATOM 2680 C CA . GLY A 1 344 ? 7.277 15.266 1.593 1 98.81 344 GLY A CA 1
ATOM 2681 C C . GLY A 1 344 ? 7.945 13.977 1.171 1 98.81 344 GLY A C 1
ATOM 2682 O O . GLY A 1 344 ? 9 13.992 0.54 1 98.81 344 GLY A O 1
ATOM 2683 N N . ILE A 1 345 ? 7.312 12.82 1.508 1 98.88 345 ILE A N 1
ATOM 2684 C CA . ILE A 1 345 ? 7.82 11.5 1.153 1 98.88 345 ILE A CA 1
ATOM 2685 C C . ILE A 1 345 ? 7.879 11.359 -0.366 1 98.88 345 ILE A C 1
ATOM 2687 O O . ILE A 1 345 ? 8.891 10.914 -0.916 1 98.88 345 ILE A O 1
ATOM 2691 N N . GLY A 1 346 ? 6.797 11.75 -1.001 1 98.81 346 GLY A N 1
ATOM 2692 C CA . GLY A 1 346 ? 6.781 11.688 -2.453 1 98.81 346 GLY A CA 1
ATOM 2693 C C . GLY A 1 346 ? 7.844 12.555 -3.1 1 98.81 346 GLY A C 1
ATOM 2694 O O . GLY A 1 346 ? 8.484 12.148 -4.066 1 98.81 346 GLY A O 1
ATOM 2695 N N . ALA A 1 347 ? 8.047 13.742 -2.535 1 98.88 347 ALA A N 1
ATOM 2696 C CA . ALA A 1 347 ? 9.031 14.68 -3.08 1 98.88 347 ALA A CA 1
ATOM 2697 C C . ALA A 1 347 ? 10.438 14.102 -3.016 1 98.88 347 ALA A C 1
ATOM 2699 O O . ALA A 1 347 ? 11.164 14.102 -4.012 1 98.88 347 ALA A O 1
ATOM 2700 N N . VAL A 1 348 ? 10.805 13.578 -1.869 1 98.88 348 VAL A N 1
ATOM 2701 C CA . VAL A 1 348 ? 12.148 13.047 -1.701 1 98.88 348 VAL A CA 1
ATOM 2702 C C . VAL A 1 348 ? 12.328 11.812 -2.578 1 98.88 348 VAL A C 1
ATOM 2704 O O . VAL A 1 348 ? 13.391 11.625 -3.188 1 98.88 348 VAL A O 1
ATOM 2707 N N . SER A 1 349 ? 11.289 10.961 -2.627 1 98.69 349 SER A N 1
ATOM 2708 C CA . SER A 1 349 ? 11.344 9.781 -3.486 1 98.69 349 SER A CA 1
ATOM 2709 C C . SER A 1 349 ? 11.703 10.164 -4.918 1 98.69 349 SER A C 1
ATOM 2711 O O . SER A 1 349 ? 12.617 9.578 -5.512 1 98.69 349 SER A O 1
ATOM 2713 N N . GLU A 1 350 ? 11.055 11.188 -5.449 1 98.12 350 GLU A N 1
ATOM 2714 C CA . GLU A 1 350 ? 11.273 11.602 -6.832 1 98.12 350 GLU A CA 1
ATOM 2715 C C . GLU A 1 350 ? 12.625 12.297 -6.996 1 98.12 350 GLU A C 1
ATOM 2717 O O . GLU A 1 350 ? 13.328 12.07 -7.984 1 98.12 350 GLU A O 1
ATOM 2722 N N . ILE A 1 351 ? 12.953 13.141 -6.043 1 98.44 351 ILE A N 1
ATOM 2723 C CA . ILE A 1 351 ? 14.211 13.867 -6.09 1 98.44 351 ILE A CA 1
ATOM 2724 C C . ILE A 1 351 ? 15.375 12.875 -6.156 1 98.44 351 ILE A C 1
ATOM 2726 O O . ILE A 1 351 ? 16.344 13.094 -6.891 1 98.44 351 ILE A O 1
ATOM 2730 N N . ILE A 1 352 ? 15.234 11.781 -5.426 1 97.75 352 ILE A N 1
ATOM 2731 C CA . ILE A 1 352 ? 16.312 10.797 -5.316 1 97.75 352 ILE A CA 1
ATOM 2732 C C . ILE A 1 352 ? 16.312 9.906 -6.555 1 97.75 352 ILE A C 1
ATOM 2734 O O . ILE A 1 352 ? 17.391 9.578 -7.082 1 97.75 352 ILE A O 1
ATOM 2738 N N . LYS A 1 353 ? 15.203 9.492 -7.105 1 94.62 353 LYS A N 1
ATOM 2739 C CA . LYS A 1 353 ? 15.117 8.383 -8.055 1 94.62 353 LYS A CA 1
ATOM 2740 C C . LYS A 1 353 ? 15.117 8.891 -9.492 1 94.62 353 LYS A C 1
ATOM 2742 O O . LYS A 1 353 ? 15.547 8.18 -10.406 1 94.62 353 LYS A O 1
ATOM 2747 N N . ARG A 1 354 ? 14.625 10.109 -9.656 1 94.44 354 ARG A N 1
ATOM 2748 C CA . ARG A 1 354 ? 14.445 10.57 -11.023 1 94.44 354 ARG A CA 1
ATOM 2749 C C . ARG A 1 354 ? 15.609 11.461 -11.461 1 94.44 354 ARG A C 1
ATOM 2751 O O . ARG A 1 354 ? 15.922 12.445 -10.789 1 94.44 354 ARG A O 1
ATOM 2758 N N . SER A 1 355 ? 16.094 11.219 -12.625 1 95.19 355 SER A N 1
ATOM 2759 C CA . SER A 1 355 ? 17.25 11.961 -13.133 1 95.19 355 SER A CA 1
ATOM 2760 C C . SER A 1 355 ? 16.891 13.414 -13.414 1 95.19 355 SER A C 1
ATOM 2762 O O . SER A 1 355 ? 17.734 14.305 -13.305 1 95.19 355 SER A O 1
ATOM 2764 N N . GLU A 1 356 ? 15.68 13.625 -13.719 1 95.06 356 GLU A N 1
ATOM 2765 C CA . GLU A 1 356 ? 15.242 14.977 -14.047 1 95.06 356 GLU A CA 1
ATOM 2766 C C . GLU A 1 356 ? 15.383 15.906 -12.844 1 95.06 356 GLU A C 1
ATOM 2768 O O . GLU A 1 356 ? 15.43 17.125 -13 1 95.06 356 GLU A O 1
ATOM 2773 N N . TYR A 1 357 ? 15.484 15.281 -11.609 1 96.38 357 TYR A N 1
ATOM 2774 C CA . TYR A 1 357 ? 15.57 16.094 -10.406 1 96.38 357 TYR A CA 1
ATOM 2775 C C . TYR A 1 357 ? 16.953 16.016 -9.781 1 96.38 357 TYR A C 1
ATOM 2777 O O . TYR A 1 357 ? 17.125 16.297 -8.594 1 96.38 357 TYR A O 1
ATOM 2785 N N . SER A 1 358 ? 17.938 15.562 -10.578 1 96.38 358 SER A N 1
ATOM 2786 C CA . SER A 1 358 ? 19.312 15.414 -10.078 1 96.38 358 SER A CA 1
ATOM 2787 C C . SER A 1 358 ? 19.844 16.734 -9.539 1 96.38 358 SER A C 1
ATOM 2789 O O . SER A 1 358 ? 20.594 16.766 -8.562 1 96.38 358 SER A O 1
ATOM 2791 N N . ASP A 1 359 ? 19.5 17.828 -10.18 1 97.19 359 ASP A N 1
ATOM 2792 C CA . ASP A 1 359 ? 19.953 19.156 -9.742 1 97.19 359 ASP A CA 1
ATOM 2793 C C . ASP A 1 359 ? 19.375 19.5 -8.367 1 97.19 359 ASP A C 1
ATOM 2795 O O . ASP A 1 359 ? 20.062 20.078 -7.523 1 97.19 359 ASP A O 1
ATOM 2799 N N . LEU A 1 360 ? 18.109 19.188 -8.148 1 98 360 LEU A N 1
ATOM 2800 C CA . LEU A 1 360 ? 17.484 19.438 -6.855 1 98 360 LEU A CA 1
ATOM 2801 C C . LEU A 1 360 ? 18.188 18.641 -5.758 1 98 360 LEU A C 1
ATOM 2803 O O . LEU A 1 360 ? 18.422 19.156 -4.664 1 98 360 LEU A O 1
ATOM 2807 N N . LYS A 1 361 ? 18.453 17.359 -6.059 1 98.12 361 LYS A N 1
ATOM 2808 C CA . LYS A 1 361 ? 19.141 16.5 -5.105 1 98.12 361 LYS A CA 1
ATOM 2809 C C . LYS A 1 361 ? 20.469 17.094 -4.68 1 98.12 361 LYS A C 1
ATOM 2811 O O . LYS A 1 361 ? 20.812 17.109 -3.492 1 98.12 361 LYS A O 1
ATOM 2816 N N . GLU A 1 362 ? 21.219 17.594 -5.648 1 97.94 362 GLU A N 1
ATOM 2817 C CA . GLU A 1 362 ? 22.531 18.188 -5.398 1 97.94 362 GLU A CA 1
ATOM 2818 C C . GLU A 1 362 ? 22.406 19.484 -4.598 1 97.94 362 GLU A C 1
ATOM 2820 O O . GLU A 1 362 ? 23.125 19.688 -3.615 1 97.94 362 GLU A O 1
ATOM 2825 N N . ARG A 1 363 ? 21.469 20.328 -5 1 98 363 ARG A N 1
ATOM 2826 C CA . ARG A 1 363 ? 21.297 21.609 -4.348 1 98 363 ARG A CA 1
ATOM 2827 C C . ARG A 1 363 ? 20.859 21.438 -2.9 1 98 363 ARG A C 1
ATOM 2829 O O . ARG A 1 363 ? 21.25 22.219 -2.029 1 98 363 ARG A O 1
ATOM 2836 N N . LEU A 1 364 ? 20.094 20.375 -2.654 1 98.5 364 LEU A N 1
ATOM 2837 C CA . LEU A 1 364 ? 19.578 20.125 -1.312 1 98.5 364 LEU A CA 1
ATOM 2838 C C . LEU A 1 364 ? 20.578 19.297 -0.497 1 98.5 364 LEU A C 1
ATOM 2840 O O . LEU A 1 364 ? 20.344 19.031 0.684 1 98.5 364 LEU A O 1
ATOM 2844 N N . ASN A 1 365 ? 21.656 18.891 -1.128 1 97.94 365 ASN A N 1
ATOM 2845 C CA . ASN A 1 365 ? 22.703 18.109 -0.484 1 97.94 365 ASN A CA 1
ATOM 2846 C C . ASN A 1 365 ? 22.156 16.828 0.121 1 97.94 365 ASN A C 1
ATOM 2848 O O . ASN A 1 365 ? 22.469 16.484 1.264 1 97.94 365 ASN A O 1
ATOM 2852 N N . ILE A 1 366 ? 21.25 16.188 -0.589 1 98.69 366 ILE A N 1
ATOM 2853 C CA . ILE A 1 366 ? 20.75 14.883 -0.167 1 98.69 366 ILE A CA 1
ATOM 2854 C C . ILE A 1 366 ? 21.75 13.797 -0.595 1 98.69 366 ILE A C 1
ATOM 2856 O O . ILE A 1 366 ? 22.078 13.68 -1.777 1 98.69 366 ILE A O 1
ATOM 2860 N N . ASN A 1 367 ? 22.219 13.047 0.319 1 98.38 367 ASN A N 1
ATOM 2861 C CA . ASN A 1 367 ? 23.25 12.031 0.064 1 98.38 367 ASN A CA 1
ATOM 2862 C C . ASN A 1 367 ? 23.172 10.898 1.086 1 98.38 367 ASN A C 1
ATOM 2864 O O . ASN A 1 367 ? 22.203 10.789 1.83 1 98.38 367 ASN A O 1
ATOM 2868 N N . ALA A 1 368 ? 24.141 10.039 1.172 1 98.44 368 ALA A N 1
ATOM 2869 C CA . ALA A 1 368 ? 24.125 8.82 1.973 1 98.44 368 ALA A CA 1
ATOM 2870 C C . ALA A 1 368 ? 24.172 9.141 3.465 1 98.44 368 ALA A C 1
ATOM 2872 O O . ALA A 1 368 ? 23.844 8.297 4.297 1 98.44 368 ALA A O 1
ATOM 2873 N N . ASP A 1 369 ? 24.547 10.367 3.863 1 98.62 369 ASP A N 1
ATOM 2874 C CA . ASP A 1 369 ? 24.641 10.758 5.266 1 98.62 369 ASP A CA 1
ATOM 2875 C C . ASP A 1 369 ? 23.359 11.445 5.73 1 98.62 369 ASP A C 1
ATOM 2877 O O . ASP A 1 369 ? 23.203 11.727 6.922 1 98.62 369 ASP A O 1
ATOM 2881 N N . SER A 1 370 ? 22.5 11.648 4.781 1 98.88 370 SER A N 1
ATOM 2882 C CA . SER A 1 370 ? 21.297 12.414 5.078 1 98.88 370 SER A CA 1
ATOM 2883 C C . SER A 1 370 ? 20.359 11.641 6.004 1 98.88 370 SER A C 1
ATOM 2885 O O . SER A 1 370 ? 20.156 10.438 5.824 1 98.88 370 SER A O 1
ATOM 2887 N N . LYS A 1 371 ? 19.922 12.281 7.086 1 98.88 371 LYS A N 1
ATOM 2888 C CA . LYS A 1 371 ? 18.859 11.859 7.996 1 98.88 371 LYS A CA 1
ATOM 2889 C C . LYS A 1 371 ? 17.641 12.75 7.867 1 98.88 371 LYS A C 1
ATOM 2891 O O . LYS A 1 371 ? 17.656 13.906 8.297 1 98.88 371 LYS A O 1
ATOM 2896 N N . ILE A 1 372 ? 16.516 12.203 7.305 1 98.94 372 ILE A N 1
ATOM 2897 C CA . ILE A 1 372 ? 15.422 13.055 6.848 1 98.94 372 ILE A CA 1
ATOM 2898 C C . ILE A 1 372 ? 14.195 12.836 7.734 1 98.94 372 ILE A C 1
ATOM 2900 O O . ILE A 1 372 ? 13.773 11.695 7.953 1 98.94 372 ILE A O 1
ATOM 2904 N N . LEU A 1 373 ? 13.672 13.875 8.258 1 98.94 373 LEU A N 1
ATOM 2905 C CA . LEU A 1 373 ? 12.484 13.867 9.102 1 98.94 373 LEU A CA 1
ATOM 2906 C C . LEU A 1 373 ? 11.273 14.414 8.352 1 98.94 373 LEU A C 1
ATOM 2908 O O . LEU A 1 373 ? 11.359 15.461 7.711 1 98.94 373 LEU A O 1
ATOM 2912 N N . PHE A 1 374 ? 10.211 13.633 8.375 1 98.94 374 PHE A N 1
ATOM 2913 C CA . PHE A 1 374 ? 8.922 14.047 7.828 1 98.94 374 PHE A CA 1
ATOM 2914 C C . PHE A 1 374 ? 7.863 14.117 8.922 1 98.94 374 PHE A C 1
ATOM 2916 O O . PHE A 1 374 ? 8 13.477 9.969 1 98.94 374 PHE A O 1
ATOM 2923 N N . PHE A 1 375 ? 6.863 14.93 8.703 1 98.88 375 PHE A N 1
ATOM 2924 C CA . PHE A 1 375 ? 5.676 14.969 9.547 1 98.88 375 PHE A CA 1
ATOM 2925 C C . PHE A 1 375 ? 4.441 14.516 8.773 1 98.88 375 PHE A C 1
ATOM 2927 O O . PHE A 1 375 ? 3.934 15.258 7.93 1 98.88 375 PHE A O 1
ATOM 2934 N N . SER A 1 376 ? 4.027 13.305 8.984 1 98.88 376 SER A N 1
ATOM 2935 C CA . SER A 1 376 ? 2.719 12.898 8.484 1 98.88 376 SER A CA 1
ATOM 2936 C C . SER A 1 376 ? 1.595 13.469 9.336 1 98.88 376 SER A C 1
ATOM 2938 O O . SER A 1 376 ? 1.19 12.852 10.328 1 98.88 376 SER A O 1
ATOM 2940 N N . THR A 1 377 ? 1.009 14.523 8.898 1 98.5 377 THR A N 1
ATOM 2941 C CA . THR A 1 377 ? 0.208 15.406 9.75 1 98.5 377 THR A CA 1
ATOM 2942 C C . THR A 1 377 ? -1.227 14.891 9.852 1 98.5 377 THR A C 1
ATOM 2944 O O . THR A 1 377 ? -2.037 15.453 10.594 1 98.5 377 THR A O 1
ATOM 2947 N N . GLU A 1 378 ? -1.525 13.891 9.094 1 98.44 378 GLU A N 1
ATOM 2948 C CA . GLU A 1 378 ? -2.881 13.352 9.078 1 98.44 378 GLU A CA 1
ATOM 2949 C C . GLU A 1 378 ? -2.891 11.898 8.594 1 98.44 378 GLU A C 1
ATOM 2951 O O . GLU A 1 378 ? -1.938 11.445 7.961 1 98.44 378 GLU A O 1
ATOM 2956 N N . GLY A 1 379 ? -3.914 11.164 9.016 1 98.25 379 GLY A N 1
ATOM 2957 C CA . GLY A 1 379 ? -4.199 9.859 8.43 1 98.25 379 GLY A CA 1
ATOM 2958 C C . GLY A 1 379 ? -5.133 9.938 7.234 1 98.25 379 GLY A C 1
ATOM 2959 O O . GLY A 1 379 ? -5.07 10.883 6.449 1 98.25 379 GLY A O 1
ATOM 2960 N N . ASP A 1 380 ? -5.887 8.891 7.043 1 97.5 380 ASP A N 1
ATOM 2961 C CA . ASP A 1 380 ? -6.887 8.852 5.98 1 97.5 380 ASP A CA 1
ATOM 2962 C C . ASP A 1 380 ? -8.172 9.547 6.414 1 97.5 380 ASP A C 1
ATOM 2964 O O . ASP A 1 380 ? -9.227 8.922 6.504 1 97.5 380 ASP A O 1
ATOM 2968 N N . THR A 1 381 ? -8.117 10.883 6.516 1 95.94 381 THR A N 1
ATOM 2969 C CA . THR A 1 381 ? -9.242 11.68 6.992 1 95.94 381 THR A CA 1
ATOM 2970 C C . THR A 1 381 ? -10.383 11.656 5.984 1 95.94 381 THR A C 1
ATOM 2972 O O . THR A 1 381 ? -11.523 11.992 6.32 1 95.94 381 THR A O 1
ATOM 2975 N N . ASP A 1 382 ? -10.148 11.398 4.746 1 96.19 382 ASP A N 1
ATOM 2976 C CA . ASP A 1 382 ? -11.078 11.008 3.686 1 96.19 382 ASP A CA 1
ATOM 2977 C C . ASP A 1 382 ? -10.789 9.586 3.199 1 96.19 382 ASP A C 1
ATOM 2979 O O . ASP A 1 382 ? -10.086 9.398 2.205 1 96.19 382 ASP A O 1
ATOM 2983 N N . ALA A 1 383 ? -11.438 8.633 3.844 1 96.69 383 ALA A N 1
ATOM 2984 C CA . ALA A 1 383 ? -11.109 7.223 3.643 1 96.69 383 ALA A CA 1
ATOM 2985 C C . ALA A 1 383 ? -11.398 6.793 2.209 1 96.69 383 ALA A C 1
ATOM 2987 O O . ALA A 1 383 ? -10.656 5.996 1.63 1 96.69 383 ALA A O 1
ATOM 2988 N N . ALA A 1 384 ? -12.492 7.25 1.673 1 96.12 384 ALA A N 1
ATOM 2989 C CA . ALA A 1 384 ? -12.852 6.898 0.301 1 96.12 384 ALA A CA 1
ATOM 2990 C C . ALA A 1 384 ? -11.789 7.383 -0.684 1 96.12 384 ALA A C 1
ATOM 2992 O O . ALA A 1 384 ? -11.391 6.645 -1.589 1 96.12 384 ALA A O 1
ATOM 2993 N N . HIS A 1 385 ? -11.375 8.625 -0.54 1 97.25 385 HIS A N 1
ATOM 2994 C CA . HIS A 1 385 ? -10.344 9.156 -1.422 1 97.25 385 HIS A CA 1
ATOM 2995 C C . HIS A 1 385 ? -9.016 8.445 -1.206 1 97.25 385 HIS A C 1
ATOM 2997 O O . HIS A 1 385 ? -8.258 8.242 -2.154 1 97.25 385 HIS A O 1
ATOM 3003 N N . PHE A 1 386 ? -8.781 8.109 0.104 1 98.5 386 PHE A N 1
ATOM 3004 C CA . PHE A 1 386 ? -7.562 7.367 0.406 1 98.5 386 PHE A CA 1
ATOM 3005 C C . PHE A 1 386 ? -7.504 6.074 -0.399 1 98.5 386 PHE A C 1
ATOM 3007 O O . PHE A 1 386 ? -6.492 5.773 -1.033 1 98.5 386 PHE A O 1
ATOM 3014 N N . LYS A 1 387 ? -8.539 5.336 -0.45 1 98.19 387 LYS A N 1
ATOM 3015 C CA . LYS A 1 387 ? -8.586 4.07 -1.178 1 98.19 387 LYS A CA 1
ATOM 3016 C C . LYS A 1 387 ? -8.5 4.301 -2.684 1 98.19 387 LYS A C 1
ATOM 3018 O O . LYS A 1 387 ? -7.883 3.508 -3.4 1 98.19 387 LYS A O 1
ATOM 3023 N N . LYS A 1 388 ? -9.109 5.352 -3.146 1 98.31 388 LYS A N 1
ATOM 3024 C CA . LYS A 1 388 ? -9.016 5.707 -4.559 1 98.31 388 LYS A CA 1
ATOM 3025 C C . LYS A 1 388 ? -7.566 5.918 -4.984 1 98.31 388 LYS A C 1
ATOM 3027 O O . LYS A 1 388 ? -7.156 5.473 -6.059 1 98.31 388 LYS A O 1
ATOM 3032 N N . VAL A 1 389 ? -6.793 6.562 -4.105 1 98.75 389 VAL A N 1
ATOM 3033 C CA . VAL A 1 389 ? -5.398 6.867 -4.414 1 98.75 389 VAL A CA 1
ATOM 3034 C C . VAL A 1 389 ? -4.543 5.621 -4.203 1 98.75 389 VAL A C 1
ATOM 3036 O O . VAL A 1 389 ? -3.816 5.199 -5.109 1 98.75 389 VAL A O 1
ATOM 3039 N N . VAL A 1 390 ? -4.676 4.949 -3.076 1 98.88 390 VAL A N 1
ATOM 3040 C CA . VAL A 1 390 ? -3.73 3.936 -2.617 1 98.88 390 VAL A CA 1
ATOM 3041 C C . VAL A 1 390 ? -4.055 2.594 -3.27 1 98.88 390 VAL A C 1
ATOM 3043 O O . VAL A 1 390 ? -3.15 1.855 -3.668 1 98.88 390 VAL A O 1
ATOM 3046 N N . TRP A 1 391 ? -5.371 2.289 -3.432 1 98.81 391 TRP A N 1
ATOM 3047 C CA . TRP A 1 391 ? -5.754 0.998 -3.99 1 98.81 391 TRP A CA 1
ATOM 3048 C C . TRP A 1 391 ? -6.016 1.107 -5.488 1 98.81 391 TRP A C 1
ATOM 3050 O O . TRP A 1 391 ? -5.527 0.289 -6.273 1 98.81 391 TRP A O 1
ATOM 3060 N N . ASP A 1 392 ? -6.68 2.197 -5.934 1 98.69 392 ASP A N 1
ATOM 3061 C CA . ASP A 1 392 ? -7.129 2.279 -7.32 1 98.69 392 ASP A CA 1
ATOM 3062 C C . ASP A 1 392 ? -6.066 2.926 -8.203 1 98.69 392 ASP A C 1
ATOM 3064 O O . ASP A 1 392 ? -6.18 2.912 -9.43 1 98.69 392 ASP A O 1
ATOM 3068 N N . GLY A 1 393 ? -5.031 3.533 -7.598 1 98.69 393 GLY A N 1
ATOM 3069 C CA . GLY A 1 393 ? -3.895 4.062 -8.336 1 98.69 393 GLY A CA 1
ATOM 3070 C C . GLY A 1 393 ? -4.172 5.414 -8.961 1 98.69 393 GLY A C 1
ATOM 3071 O O . GLY A 1 393 ? -3.588 5.758 -9.992 1 98.69 393 GLY A O 1
ATOM 3072 N N . ALA A 1 394 ? -5.094 6.176 -8.328 1 98.62 394 ALA A N 1
ATOM 3073 C CA . ALA A 1 394 ? -5.398 7.504 -8.859 1 98.62 394 ALA A CA 1
ATOM 3074 C C . ALA A 1 394 ? -4.18 8.422 -8.773 1 98.62 394 ALA A C 1
ATOM 3076 O O . ALA A 1 394 ? -3.363 8.289 -7.859 1 98.62 394 ALA A O 1
ATOM 3077 N N . TYR A 1 395 ? -4.016 9.398 -9.727 1 98.44 395 TYR A N 1
ATOM 3078 C CA . TYR A 1 395 ? -2.939 10.383 -9.82 1 98.44 395 TYR A CA 1
ATOM 3079 C C . TYR A 1 395 ? -1.579 9.695 -9.883 1 98.44 395 TYR A C 1
ATOM 3081 O O . TYR A 1 395 ? -0.706 9.969 -9.055 1 98.44 395 TYR A O 1
ATOM 3089 N N . PRO A 1 396 ? -1.41 8.781 -10.859 1 98.25 396 PRO A N 1
ATOM 3090 C CA . PRO A 1 396 ? -0.143 8.055 -10.984 1 98.25 396 PRO A CA 1
ATOM 3091 C C . PRO A 1 396 ? 1.02 8.961 -11.383 1 98.25 396 PRO A C 1
ATOM 3093 O O . PRO A 1 396 ? 0.801 10.055 -11.906 1 98.25 396 PRO A O 1
ATOM 3096 N N . ILE A 1 397 ? 2.332 8.539 -11.102 1 94.81 397 ILE A N 1
ATOM 3097 C CA . ILE A 1 397 ? 3.559 9.219 -11.5 1 94.81 397 ILE A CA 1
ATOM 3098 C C . ILE A 1 397 ? 3.82 8.984 -12.984 1 94.81 397 ILE A C 1
ATOM 3100 O O . ILE A 1 397 ? 3.68 7.863 -13.477 1 94.81 397 ILE A O 1
ATOM 3104 N N . MET B 1 1 ? -14.844 -6.805 -16.906 1 97 1 MET B N 1
ATOM 3105 C CA . MET B 1 1 ? -14.594 -8.234 -16.734 1 97 1 MET B CA 1
ATOM 3106 C C . MET B 1 1 ? -15.719 -9.062 -17.359 1 97 1 MET B C 1
ATOM 3108 O O . MET B 1 1 ? -16.875 -8.641 -17.359 1 97 1 MET B O 1
ATOM 3112 N N . LYS B 1 2 ? -15.328 -10.203 -18.062 1 96.88 2 LYS B N 1
ATOM 3113 C CA . LYS B 1 2 ? -16.281 -11.133 -18.656 1 96.88 2 LYS B CA 1
ATOM 3114 C C . LYS B 1 2 ? -16.312 -12.453 -17.891 1 96.88 2 LYS B C 1
ATOM 3116 O O . LYS B 1 2 ? -15.273 -12.953 -17.469 1 96.88 2 LYS B O 1
ATOM 3121 N N . LEU B 1 3 ? -17.516 -12.961 -17.703 1 98.44 3 LEU B N 1
ATOM 3122 C CA . LEU B 1 3 ? -17.719 -14.148 -16.891 1 98.44 3 LEU B CA 1
ATOM 3123 C C . LEU B 1 3 ? -18.453 -15.234 -17.672 1 98.44 3 LEU B C 1
ATOM 3125 O O . LEU B 1 3 ? -19.406 -14.938 -18.391 1 98.44 3 LEU B O 1
ATOM 3129 N N . VAL B 1 4 ? -17.906 -16.422 -17.656 1 98.38 4 VAL B N 1
ATOM 3130 C CA . VAL B 1 4 ? -18.594 -17.609 -18.156 1 98.38 4 VAL B CA 1
ATOM 3131 C C . VAL B 1 4 ? -18.844 -18.578 -17 1 98.38 4 VAL B C 1
ATOM 3133 O O . VAL B 1 4 ? -17.953 -18.828 -16.188 1 98.38 4 VAL B O 1
ATOM 3136 N N . MET B 1 5 ? -20.031 -19.109 -16.875 1 97.69 5 MET B N 1
ATOM 3137 C CA . MET B 1 5 ? -20.375 -20.047 -15.805 1 97.69 5 MET B CA 1
ATOM 3138 C C . MET B 1 5 ? -20.703 -21.422 -16.375 1 97.69 5 MET B C 1
ATOM 3140 O O . MET B 1 5 ? -21.281 -21.531 -17.453 1 97.69 5 MET B O 1
ATOM 3144 N N . PHE B 1 6 ? -20.312 -22.375 -15.703 1 96.38 6 PHE B N 1
ATOM 3145 C CA . PHE B 1 6 ? -20.672 -23.766 -15.992 1 96.38 6 PHE B CA 1
ATOM 3146 C C . PHE B 1 6 ? -21.625 -24.297 -14.93 1 96.38 6 PHE B C 1
ATOM 3148 O O . PHE B 1 6 ? -21.5 -23.984 -13.75 1 96.38 6 PHE B O 1
ATOM 3155 N N . ASP B 1 7 ? -22.562 -25.125 -15.359 1 93.94 7 ASP B N 1
ATOM 3156 C CA . ASP B 1 7 ? -23.297 -25.953 -14.406 1 93.94 7 ASP B CA 1
ATOM 3157 C C . ASP B 1 7 ? -22.453 -27.125 -13.938 1 93.94 7 ASP B C 1
ATOM 3159 O O . ASP B 1 7 ? -21.734 -27.734 -14.727 1 93.94 7 ASP B O 1
ATOM 3163 N N . ARG B 1 8 ? -22.469 -27.375 -12.641 1 94.38 8 ARG B N 1
ATOM 3164 C CA . ARG B 1 8 ? -21.719 -28.516 -12.141 1 94.38 8 ARG B CA 1
ATOM 3165 C C . ARG B 1 8 ? -22.203 -29.812 -12.781 1 94.38 8 ARG B C 1
ATOM 3167 O O . ARG B 1 8 ? -23.406 -30.094 -12.781 1 94.38 8 ARG B O 1
ATOM 3174 N N . LYS B 1 9 ? -21.172 -30.422 -13.305 1 90.5 9 LYS B N 1
ATOM 3175 C CA . LYS B 1 9 ? -21.484 -31.703 -13.945 1 90.5 9 LYS B CA 1
ATOM 3176 C C . LYS B 1 9 ? -21.828 -32.781 -12.914 1 90.5 9 LYS B C 1
ATOM 3178 O O . LYS B 1 9 ? -21.203 -32.844 -11.852 1 90.5 9 LYS B O 1
ATOM 3183 N N . LYS B 1 10 ? -22.891 -33.625 -13.18 1 86.19 10 LYS B N 1
ATOM 3184 C CA . LYS B 1 10 ? -23.344 -34.719 -12.289 1 86.19 10 LYS B CA 1
ATOM 3185 C C . LYS B 1 10 ? -22.375 -35.875 -12.32 1 86.19 10 LYS B C 1
ATOM 3187 O O . LYS B 1 10 ? -22.172 -36.562 -11.305 1 86.19 10 LYS B O 1
ATOM 3192 N N . ASP B 1 11 ? -21.719 -36 -13.57 1 86.94 11 ASP B N 1
ATOM 3193 C CA . ASP B 1 11 ? -20.812 -37.125 -13.75 1 86.94 11 ASP B CA 1
ATOM 3194 C C . ASP B 1 11 ? -19.531 -36.688 -14.453 1 86.94 11 ASP B C 1
ATOM 3196 O O . ASP B 1 11 ? -19.328 -36.969 -15.633 1 86.94 11 ASP B O 1
ATOM 3200 N N . PRO B 1 12 ? -18.688 -36.094 -13.648 1 90.12 12 PRO B N 1
ATOM 3201 C CA . PRO B 1 12 ? -17.406 -35.719 -14.273 1 90.12 12 PRO B CA 1
ATOM 3202 C C . PRO B 1 12 ? -16.625 -36.938 -14.789 1 90.12 12 PRO B C 1
ATOM 3204 O O . PRO B 1 12 ? -16.656 -38 -14.18 1 90.12 12 PRO B O 1
ATOM 3207 N N . LYS B 1 13 ? -15.961 -36.781 -15.891 1 89.5 13 LYS B N 1
ATOM 3208 C CA . LYS B 1 13 ? -15.352 -37.875 -16.609 1 89.5 13 LYS B CA 1
ATOM 3209 C C . LYS B 1 13 ? -13.867 -38 -16.281 1 89.5 13 LYS B C 1
ATOM 3211 O O . LYS B 1 13 ? -13.312 -39.094 -16.312 1 89.5 13 LYS B O 1
ATOM 3216 N N . VAL B 1 14 ? -13.297 -36.875 -16.109 1 93.75 14 VAL B N 1
ATOM 3217 C CA . VAL B 1 14 ? -11.844 -36.875 -15.961 1 93.75 14 VAL B CA 1
ATOM 3218 C C . VAL B 1 14 ? -11.469 -37.406 -14.57 1 93.75 14 VAL B C 1
ATOM 3220 O O . VAL B 1 14 ? -12.109 -37.062 -13.578 1 93.75 14 VAL B O 1
ATOM 3223 N N . ASP B 1 15 ? -10.492 -38.281 -14.531 1 93.75 15 ASP B N 1
ATOM 3224 C CA . ASP B 1 15 ? -9.977 -38.812 -13.273 1 93.75 15 ASP B CA 1
ATOM 3225 C C . ASP B 1 15 ? -9.109 -37.781 -12.555 1 93.75 15 ASP B C 1
ATOM 3227 O O . ASP B 1 15 ? -8.188 -37.219 -13.141 1 93.75 15 ASP B O 1
ATOM 3231 N N . ILE B 1 16 ? -9.43 -37.531 -11.258 1 96 16 ILE B N 1
ATOM 3232 C CA . ILE B 1 16 ? -8.672 -36.562 -10.492 1 96 16 ILE B CA 1
ATOM 3233 C C . ILE B 1 16 ? -8.023 -37.219 -9.289 1 96 16 ILE B C 1
ATOM 3235 O O . ILE B 1 16 ? -7.559 -36.562 -8.367 1 96 16 ILE B O 1
ATOM 3239 N N . ASP B 1 17 ? -7.918 -38.562 -9.266 1 95.94 17 ASP B N 1
ATOM 3240 C CA . ASP B 1 17 ? -7.367 -39.312 -8.141 1 95.94 17 ASP B CA 1
ATOM 3241 C C . ASP B 1 17 ? -5.898 -38.969 -7.918 1 95.94 17 ASP B C 1
ATOM 3243 O O . ASP B 1 17 ? -5.422 -38.969 -6.781 1 95.94 17 ASP B O 1
ATOM 3247 N N . PHE B 1 18 ? -5.223 -38.594 -8.969 1 96.31 18 PHE B N 1
ATOM 3248 C CA . PHE B 1 18 ? -3.795 -38.312 -8.867 1 96.31 18 PHE B CA 1
ATOM 3249 C C . PHE B 1 18 ? -3.547 -36.969 -8.188 1 96.31 18 PHE B C 1
ATOM 3251 O O . PHE B 1 18 ? -2.398 -36.594 -7.961 1 96.31 18 PHE B O 1
ATOM 3258 N N . LEU B 1 19 ? -4.652 -36.281 -7.812 1 97.5 19 LEU B N 1
ATOM 3259 C CA . LEU B 1 19 ? -4.551 -35 -7.113 1 97.5 19 LEU B CA 1
ATOM 3260 C C . LEU B 1 19 ? -5.148 -35.094 -5.715 1 97.5 19 LEU B C 1
ATOM 3262 O O . LEU B 1 19 ? -5.449 -34.062 -5.09 1 97.5 19 LEU B O 1
ATOM 3266 N N . GLY B 1 20 ? -5.336 -36.25 -5.168 1 95.62 20 GLY B N 1
ATOM 3267 C CA . GLY B 1 20 ? -6.027 -36.469 -3.904 1 95.62 20 GLY B CA 1
ATOM 3268 C C . GLY B 1 20 ? -5.102 -36.438 -2.705 1 95.62 20 GLY B C 1
ATOM 3269 O O . GLY B 1 20 ? -3.912 -36.156 -2.838 1 95.62 20 GLY B O 1
ATOM 3270 N N . LEU B 1 21 ? -5.613 -36.75 -1.545 1 94.62 21 LEU B N 1
ATOM 3271 C CA . LEU B 1 21 ? -4.934 -36.625 -0.26 1 94.62 21 LEU B CA 1
ATOM 3272 C C . LEU B 1 21 ? -3.791 -37.625 -0.15 1 94.62 21 LEU B C 1
ATOM 3274 O O . LEU B 1 21 ? -2.771 -37.344 0.481 1 94.62 21 LEU B O 1
ATOM 3278 N N . ASP B 1 22 ? -3.984 -38.781 -0.717 1 93.75 22 ASP B N 1
ATOM 3279 C CA . ASP B 1 22 ? -2.928 -39.781 -0.662 1 93.75 22 ASP B CA 1
ATOM 3280 C C . ASP B 1 22 ? -1.686 -39.312 -1.418 1 93.75 22 ASP B C 1
ATOM 3282 O O . ASP B 1 22 ? -0.56 -39.531 -0.964 1 93.75 22 ASP B O 1
ATOM 3286 N N . VAL B 1 23 ? -1.926 -38.75 -2.521 1 95.25 23 VAL B N 1
ATOM 3287 C CA . VAL B 1 23 ? -0.826 -38.219 -3.309 1 95.25 23 VAL B CA 1
ATOM 3288 C C . VAL B 1 23 ? -0.206 -37.031 -2.572 1 95.25 23 VAL B C 1
ATOM 3290 O O . VAL B 1 23 ? 1.017 -36.875 -2.553 1 95.25 23 VAL B O 1
ATOM 3293 N N . ALA B 1 24 ? -1.055 -36.219 -1.911 1 96.31 24 ALA B N 1
ATOM 3294 C CA . ALA B 1 24 ? -0.593 -35.062 -1.15 1 96.31 24 ALA B CA 1
ATOM 3295 C C . ALA B 1 24 ? 0.415 -35.5 -0.081 1 96.31 24 ALA B C 1
ATOM 3297 O O . ALA B 1 24 ? 1.408 -34.781 0.147 1 96.31 24 ALA B O 1
ATOM 3298 N N . LYS B 1 25 ? 0.18 -36.562 0.576 1 94.88 25 LYS B N 1
ATOM 3299 C CA . LYS B 1 25 ? 1.069 -37.062 1.623 1 94.88 25 LYS B CA 1
ATOM 3300 C C . LYS B 1 25 ? 2.447 -37.375 1.061 1 94.88 25 LYS B C 1
ATOM 3302 O O . LYS B 1 25 ? 3.469 -37.031 1.66 1 94.88 25 LYS B O 1
ATOM 3307 N N . LYS B 1 26 ? 2.398 -38.031 -0.064 1 93.62 26 LYS B N 1
ATOM 3308 C CA . LYS B 1 26 ? 3.648 -38.438 -0.703 1 93.62 26 LYS B CA 1
ATOM 3309 C C . LYS B 1 26 ? 4.438 -37.219 -1.183 1 93.62 26 LYS B C 1
ATOM 3311 O O . LYS B 1 26 ? 5.648 -37.125 -0.965 1 93.62 26 LYS B O 1
ATOM 3316 N N . VAL B 1 27 ? 3.773 -36.312 -1.827 1 96 27 VAL B N 1
ATOM 3317 C CA . VAL B 1 27 ? 4.414 -35.125 -2.398 1 96 27 VAL B CA 1
ATOM 3318 C C . VAL B 1 27 ? 4.949 -34.219 -1.277 1 96 27 VAL B C 1
ATOM 3320 O O . VAL B 1 27 ? 6.059 -33.688 -1.377 1 96 27 VAL B O 1
ATOM 3323 N N . SER B 1 28 ? 4.156 -34.156 -0.23 1 95.06 28 SER B N 1
ATOM 3324 C CA . SER B 1 28 ? 4.57 -33.344 0.919 1 95.06 28 SER B CA 1
ATOM 3325 C C . SER B 1 28 ? 5.812 -33.938 1.582 1 95.06 28 SER B C 1
ATOM 3327 O O . SER B 1 28 ? 6.703 -33.188 2 1 95.06 28 SER B O 1
ATOM 3329 N N . ALA B 1 29 ? 5.852 -35.188 1.676 1 94.31 29 ALA B N 1
ATOM 3330 C CA . ALA B 1 29 ? 7.02 -35.844 2.264 1 94.31 29 ALA B CA 1
ATOM 3331 C C . ALA B 1 29 ? 8.281 -35.531 1.464 1 94.31 29 ALA B C 1
ATOM 3333 O O . ALA B 1 29 ? 9.352 -35.312 2.039 1 94.31 29 ALA B O 1
ATOM 3334 N N . PHE B 1 30 ? 8.18 -35.531 0.232 1 95.19 30 PHE B N 1
ATOM 3335 C CA . PHE B 1 30 ? 9.297 -35.219 -0.647 1 95.19 30 PHE B CA 1
ATOM 3336 C C . PHE B 1 30 ? 9.773 -33.781 -0.406 1 95.19 30 PHE B C 1
ATOM 3338 O O . PHE B 1 30 ? 10.953 -33.531 -0.167 1 95.19 30 PHE B O 1
ATOM 3345 N N . HIS B 1 31 ? 8.828 -32.844 -0.451 1 96.56 31 HIS B N 1
ATOM 3346 C CA . HIS B 1 31 ? 9.195 -31.438 -0.288 1 96.56 31 HIS B CA 1
ATOM 3347 C C . HIS B 1 31 ? 9.734 -31.172 1.112 1 96.56 31 HIS B C 1
ATOM 3349 O O . HIS B 1 31 ? 10.664 -30.375 1.282 1 96.56 31 HIS B O 1
ATOM 3355 N N . ARG B 1 32 ? 9.242 -31.828 2.135 1 95.88 32 ARG B N 1
ATOM 3356 C CA . ARG B 1 32 ? 9.672 -31.641 3.516 1 95.88 32 ARG B CA 1
ATOM 3357 C C . ARG B 1 32 ? 11.102 -32.125 3.711 1 95.88 32 ARG B C 1
ATOM 3359 O O . ARG B 1 32 ? 11.766 -31.766 4.684 1 95.88 32 ARG B O 1
ATOM 3366 N N . SER B 1 33 ? 11.539 -33 2.801 1 94.94 33 SER B N 1
ATOM 3367 C CA . SER B 1 33 ? 12.906 -33.5 2.904 1 94.94 33 SER B CA 1
ATOM 3368 C C . SER B 1 33 ? 13.922 -32.438 2.527 1 94.94 33 SER B C 1
ATOM 3370 O O . SER B 1 33 ? 15.117 -32.562 2.811 1 94.94 33 SER B O 1
ATOM 3372 N N . PHE B 1 34 ? 13.469 -31.328 1.866 1 94.94 34 PHE B N 1
ATOM 3373 C CA . PHE B 1 34 ? 14.352 -30.219 1.536 1 94.94 34 PHE B CA 1
ATOM 3374 C C . PHE B 1 34 ? 14.656 -29.375 2.773 1 94.94 34 PHE B C 1
ATOM 3376 O O . PHE B 1 34 ? 13.742 -29.031 3.525 1 94.94 34 PHE B O 1
ATOM 3383 N N . PRO B 1 35 ? 15.922 -29.031 3.027 1 94.5 35 PRO B N 1
ATOM 3384 C CA . PRO B 1 35 ? 16.266 -28.234 4.203 1 94.5 35 PRO B CA 1
ATOM 3385 C C . PRO B 1 35 ? 15.617 -26.844 4.176 1 94.5 35 PRO B C 1
ATOM 3387 O O . PRO B 1 35 ? 15.406 -26.25 5.23 1 94.5 35 PRO B O 1
ATOM 3390 N N . GLN B 1 36 ? 15.227 -26.344 3.021 1 93.19 36 GLN B N 1
ATOM 3391 C CA . GLN B 1 36 ? 14.656 -25 2.848 1 93.19 36 GLN B CA 1
ATOM 3392 C C . GLN B 1 36 ? 13.148 -25.016 3.1 1 93.19 36 GLN B C 1
ATOM 3394 O O . GLN B 1 36 ? 12.516 -23.969 3.17 1 93.19 36 GLN B O 1
ATOM 3399 N N . PHE B 1 37 ? 12.641 -26.172 3.348 1 96 37 PHE B N 1
ATOM 3400 C CA . PHE B 1 37 ? 11.188 -26.281 3.361 1 96 37 PHE B CA 1
ATOM 3401 C C . PHE B 1 37 ? 10.617 -25.688 4.641 1 96 37 PHE B C 1
ATOM 3403 O O . PHE B 1 37 ? 11.078 -26 5.742 1 96 37 PHE B O 1
ATOM 3410 N N . LYS B 1 38 ? 9.68 -24.875 4.516 1 96.94 38 LYS B N 1
ATOM 3411 C CA . LYS B 1 38 ? 8.773 -24.375 5.543 1 96.94 38 LYS B CA 1
ATOM 3412 C C . LYS B 1 38 ? 7.379 -24.125 4.973 1 96.94 38 LYS B C 1
ATOM 3414 O O . LYS B 1 38 ? 7.242 -23.609 3.855 1 96.94 38 LYS B O 1
ATOM 3419 N N . PRO B 1 39 ? 6.34 -24.531 5.75 1 97.88 39 PRO B N 1
ATOM 3420 C CA . PRO B 1 39 ? 5.012 -24.125 5.273 1 97.88 39 PRO B CA 1
ATOM 3421 C C . PRO B 1 39 ? 4.883 -22.625 5.066 1 97.88 39 PRO B C 1
ATOM 3423 O O . PRO B 1 39 ? 5.418 -21.844 5.855 1 97.88 39 PRO B O 1
ATOM 3426 N N . THR B 1 40 ? 4.27 -22.234 3.963 1 98.56 40 THR B N 1
ATOM 3427 C CA . THR B 1 40 ? 4.082 -20.797 3.721 1 98.56 40 THR B CA 1
ATOM 3428 C C . THR B 1 40 ? 2.844 -20.297 4.453 1 98.56 40 THR B C 1
ATOM 3430 O O . THR B 1 40 ? 1.958 -21.062 4.809 1 98.56 40 THR B O 1
ATOM 3433 N N . PRO B 1 41 ? 2.744 -19.047 4.73 1 98.62 41 PRO B N 1
ATOM 3434 C CA . PRO B 1 41 ? 1.66 -18.5 5.559 1 98.62 41 PRO B CA 1
ATOM 3435 C C . PRO B 1 41 ? 0.317 -18.484 4.832 1 98.62 41 PRO B C 1
ATOM 3437 O O . PRO B 1 41 ? 0.273 -18.328 3.609 1 98.62 41 PRO B O 1
ATOM 3440 N N . LEU B 1 42 ? -0.718 -18.719 5.586 1 98.88 42 LEU B N 1
ATOM 3441 C CA . LEU B 1 42 ? -2.082 -18.375 5.207 1 98.88 42 LEU B CA 1
ATOM 3442 C C . LEU B 1 42 ? -2.52 -17.078 5.891 1 98.88 42 LEU B C 1
ATOM 3444 O O . LEU B 1 42 ? -2.805 -17.078 7.09 1 98.88 42 LEU B O 1
ATOM 3448 N N . ALA B 1 43 ? -2.572 -16.016 5.152 1 98.88 43 ALA B N 1
ATOM 3449 C CA . ALA B 1 43 ? -2.984 -14.727 5.703 1 98.88 43 ALA B CA 1
ATOM 3450 C C . ALA B 1 43 ? -4.496 -14.664 5.887 1 98.88 43 ALA B C 1
ATOM 3452 O O . ALA B 1 43 ? -5.254 -15.016 4.977 1 98.88 43 ALA B O 1
ATOM 3453 N N . ILE B 1 44 ? -4.898 -14.305 7.047 1 98.88 44 ILE B N 1
ATOM 3454 C CA . ILE B 1 44 ? -6.305 -14.039 7.344 1 98.88 44 ILE B CA 1
ATOM 3455 C C . ILE B 1 44 ? -6.547 -12.531 7.391 1 98.88 44 ILE B C 1
ATOM 3457 O O . ILE B 1 44 ? -6.047 -11.844 8.289 1 98.88 44 ILE B O 1
ATOM 3461 N N . LEU B 1 45 ? -7.312 -12 6.434 1 98.88 45 LEU B N 1
ATOM 3462 C CA . LEU B 1 45 ? -7.508 -10.555 6.32 1 98.88 45 LEU B CA 1
ATOM 3463 C C . LEU B 1 45 ? -8.883 -10.148 6.832 1 98.88 45 LEU B C 1
ATOM 3465 O O . LEU B 1 45 ? -9.797 -9.891 6.043 1 98.88 45 LEU B O 1
ATOM 3469 N N . ASN B 1 46 ? -8.977 -10.031 8.125 1 98.88 46 ASN B N 1
ATOM 3470 C CA . ASN B 1 46 ? -10.25 -9.812 8.797 1 98.88 46 ASN B CA 1
ATOM 3471 C C . ASN B 1 46 ? -10.828 -8.438 8.469 1 98.88 46 ASN B C 1
ATOM 3473 O O . ASN B 1 46 ? -12.039 -8.297 8.266 1 98.88 46 ASN B O 1
ATOM 3477 N N . ASN B 1 47 ? -10 -7.457 8.445 1 98.75 47 ASN B N 1
ATOM 3478 C CA . ASN B 1 47 ? -10.508 -6.117 8.172 1 98.75 47 ASN B CA 1
ATOM 3479 C C . ASN B 1 47 ? -10.883 -5.945 6.703 1 98.75 47 ASN B C 1
ATOM 3481 O O . ASN B 1 47 ? -11.812 -5.207 6.379 1 98.75 47 ASN B O 1
ATOM 3485 N N . LEU B 1 48 ? -10.188 -6.598 5.82 1 98.88 48 LEU B N 1
ATOM 3486 C CA . LEU B 1 48 ? -10.602 -6.605 4.422 1 98.88 48 LEU B CA 1
ATOM 3487 C C . LEU B 1 48 ? -11.953 -7.293 4.258 1 98.88 48 LEU B C 1
ATOM 3489 O O . LEU B 1 48 ? -12.781 -6.852 3.461 1 98.88 48 LEU B O 1
ATOM 3493 N N . SER B 1 49 ? -12.133 -8.438 5.004 1 98.81 49 SER B N 1
ATOM 3494 C CA . SER B 1 49 ? -13.43 -9.117 4.984 1 98.81 49 SER B CA 1
ATOM 3495 C C . SER B 1 49 ? -14.555 -8.164 5.371 1 98.81 49 SER B C 1
ATOM 3497 O O . SER B 1 49 ? -15.617 -8.156 4.742 1 98.81 49 SER B O 1
ATOM 3499 N N . LYS B 1 50 ? -14.312 -7.387 6.371 1 98.62 50 LYS B N 1
ATOM 3500 C CA . LYS B 1 50 ? -15.305 -6.41 6.812 1 98.62 50 LYS B CA 1
ATOM 3501 C C . LYS B 1 50 ? -15.562 -5.359 5.734 1 98.62 50 LYS B C 1
ATOM 3503 O O . LYS B 1 50 ? -16.719 -5.02 5.449 1 98.62 50 LYS B O 1
ATOM 3508 N N . GLU B 1 51 ? -14.453 -4.895 5.18 1 98 51 GLU B N 1
ATOM 3509 C CA . GLU B 1 51 ? -14.531 -3.904 4.109 1 98 51 GLU B CA 1
ATOM 3510 C C . GLU B 1 51 ? -15.359 -4.422 2.938 1 98 51 GLU B C 1
ATOM 3512 O O . GLU B 1 51 ? -16.125 -3.67 2.324 1 98 51 GLU B O 1
ATOM 3517 N N . TRP B 1 52 ? -15.219 -5.703 2.607 1 98.5 52 TRP B N 1
ATOM 3518 C CA . TRP B 1 52 ? -15.875 -6.316 1.458 1 98.5 52 TRP B CA 1
ATOM 3519 C C . TRP B 1 52 ? -17.25 -6.855 1.838 1 98.5 52 TRP B C 1
ATOM 3521 O O . TRP B 1 52 ? -18.016 -7.285 0.973 1 98.5 52 TRP B O 1
ATOM 3531 N N . ASN B 1 53 ? -17.609 -6.789 3.102 1 98.12 53 ASN B N 1
ATOM 3532 C CA . ASN B 1 53 ? -18.844 -7.359 3.625 1 98.12 53 ASN B CA 1
ATOM 3533 C C . ASN B 1 53 ? -18.984 -8.836 3.254 1 98.12 53 ASN B C 1
ATOM 3535 O O . ASN B 1 53 ? -20 -9.25 2.703 1 98.12 53 ASN B O 1
ATOM 3539 N N . VAL B 1 54 ? -17.938 -9.602 3.396 1 98.81 54 VAL B N 1
ATOM 3540 C CA . VAL B 1 54 ? -17.922 -11.055 3.326 1 98.81 54 VAL B CA 1
ATOM 3541 C C . VAL B 1 54 ? -17.453 -11.633 4.664 1 98.81 54 VAL B C 1
ATOM 3543 O O . VAL B 1 54 ? -17.047 -10.891 5.559 1 98.81 54 VAL B O 1
ATOM 3546 N N . SER B 1 55 ? -17.578 -12.914 4.828 1 98.88 55 SER B N 1
ATOM 3547 C CA . SER B 1 55 ? -17.312 -13.531 6.121 1 98.88 55 SER B CA 1
ATOM 3548 C C . SER B 1 55 ? -15.812 -13.625 6.383 1 98.88 55 SER B C 1
ATOM 3550 O O . SER B 1 55 ? -15.344 -13.297 7.477 1 98.88 55 SER B O 1
ATOM 3552 N N . LYS B 1 56 ? -15.055 -14.125 5.414 1 98.88 56 LYS B N 1
ATOM 3553 C CA . LYS B 1 56 ? -13.609 -14.297 5.574 1 98.88 56 LYS B CA 1
ATOM 3554 C C . LYS B 1 56 ? -12.883 -14.109 4.246 1 98.88 56 LYS B C 1
ATOM 3556 O O . LYS B 1 56 ? -13.438 -14.391 3.182 1 98.88 56 LYS B O 1
ATOM 3561 N N . VAL B 1 57 ? -11.695 -13.609 4.344 1 98.94 57 VAL B N 1
ATOM 3562 C CA . VAL B 1 57 ? -10.766 -13.539 3.225 1 98.94 57 VAL B CA 1
ATOM 3563 C C . VAL B 1 57 ? -9.438 -14.188 3.613 1 98.94 57 VAL B C 1
ATOM 3565 O O . VAL B 1 57 ? -8.812 -13.797 4.602 1 98.94 57 VAL B O 1
ATOM 3568 N N . PHE B 1 58 ? -9.062 -15.219 2.871 1 98.94 58 PHE B N 1
ATOM 3569 C CA . PHE B 1 58 ? -7.805 -15.93 3.078 1 98.94 58 PHE B CA 1
ATOM 3570 C C . PHE B 1 58 ? -6.883 -15.766 1.875 1 98.94 58 PHE B C 1
ATOM 3572 O O . PHE B 1 58 ? -7.336 -15.812 0.73 1 98.94 58 PHE B O 1
ATOM 3579 N N . VAL B 1 59 ? -5.586 -15.547 2.146 1 98.94 59 VAL B N 1
ATOM 3580 C CA . VAL B 1 59 ? -4.602 -15.484 1.074 1 98.94 59 VAL B CA 1
ATOM 3581 C C . VAL B 1 59 ? -3.428 -16.406 1.401 1 98.94 59 VAL B C 1
ATOM 3583 O O . VAL B 1 59 ? -2.68 -16.156 2.352 1 98.94 59 VAL B O 1
ATOM 3586 N N . LYS B 1 60 ? -3.303 -17.562 0.693 1 98.94 60 LYS B N 1
ATOM 3587 C CA . LYS B 1 60 ? -2.109 -18.391 0.79 1 98.94 60 LYS B CA 1
ATOM 3588 C C . LYS B 1 60 ? -0.906 -17.703 0.147 1 98.94 60 LYS B C 1
ATOM 3590 O O . LYS B 1 60 ? -0.866 -17.531 -1.071 1 98.94 60 LYS B O 1
ATOM 3595 N N . ASP B 1 61 ? 0.043 -17.359 0.928 1 98.88 61 ASP B N 1
ATOM 3596 C CA . ASP B 1 61 ? 1.142 -16.5 0.496 1 98.88 61 ASP B CA 1
ATOM 3597 C C . ASP B 1 61 ? 2.375 -17.328 0.135 1 98.88 61 ASP B C 1
ATOM 3599 O O . ASP B 1 61 ? 3.18 -17.656 1.006 1 98.88 61 ASP B O 1
ATOM 3603 N N . GLU B 1 62 ? 2.654 -17.484 -1.127 1 98.69 62 GLU B N 1
ATOM 3604 C CA . GLU B 1 62 ? 3.725 -18.359 -1.604 1 98.69 62 GLU B CA 1
ATOM 3605 C C . GLU B 1 62 ? 5.008 -17.562 -1.857 1 98.69 62 GLU B C 1
ATOM 3607 O O . GLU B 1 62 ? 5.984 -18.109 -2.375 1 98.69 62 GLU B O 1
ATOM 3612 N N . SER B 1 63 ? 5.012 -16.281 -1.452 1 98 63 SER B N 1
ATOM 3613 C CA . SER B 1 63 ? 6.199 -15.461 -1.655 1 98 63 SER B CA 1
ATOM 3614 C C . SER B 1 63 ? 7.355 -15.93 -0.78 1 98 63 SER B C 1
ATOM 3616 O O . SER B 1 63 ? 8.508 -15.531 -0.993 1 98 63 SER B O 1
ATOM 3618 N N . TYR B 1 64 ? 7.145 -16.938 0.113 1 97.31 64 TYR B N 1
ATOM 3619 C CA . TYR B 1 64 ? 8.156 -17.406 1.051 1 97.31 64 TYR B CA 1
ATOM 3620 C C . TYR B 1 64 ? 8.719 -18.75 0.619 1 97.31 64 TYR B C 1
ATOM 3622 O O . TYR B 1 64 ? 9.688 -19.25 1.207 1 97.31 64 TYR B O 1
ATOM 3630 N N . ARG B 1 65 ? 8.156 -19.391 -0.385 1 98 65 ARG B N 1
ATOM 3631 C CA . ARG B 1 65 ? 8.438 -20.766 -0.743 1 98 65 ARG B CA 1
ATOM 3632 C C . ARG B 1 65 ? 9.906 -20.953 -1.124 1 98 65 ARG B C 1
ATOM 3634 O O . ARG B 1 65 ? 10.367 -20.375 -2.111 1 98 65 ARG B O 1
ATOM 3641 N N . PHE B 1 66 ? 10.68 -21.703 -0.319 1 95.81 66 PHE B N 1
ATOM 3642 C CA . PHE B 1 66 ? 12.07 -22.109 -0.505 1 95.81 66 PHE B CA 1
ATOM 3643 C C . PHE B 1 66 ? 12.977 -20.891 -0.62 1 95.81 66 PHE B C 1
ATOM 3645 O O . PHE B 1 66 ? 14.133 -21 -1.034 1 95.81 66 PHE B O 1
ATOM 3652 N N . GLY B 1 67 ? 12.406 -19.734 -0.34 1 94.56 67 GLY B N 1
ATOM 3653 C CA . GLY B 1 67 ? 13.172 -18.5 -0.517 1 94.56 67 GLY B CA 1
ATOM 3654 C C . GLY B 1 67 ? 13.258 -18.062 -1.965 1 94.56 67 GLY B C 1
ATOM 3655 O O . GLY B 1 67 ? 14.07 -17.203 -2.307 1 94.56 67 GLY B O 1
ATOM 3656 N N . LEU B 1 68 ? 12.383 -18.625 -2.818 1 96.31 68 LEU B N 1
ATOM 3657 C CA . LEU B 1 68 ? 12.477 -18.375 -4.25 1 96.31 68 LEU B CA 1
ATOM 3658 C C . LEU B 1 68 ? 11.383 -17.406 -4.699 1 96.31 68 LEU B C 1
ATOM 3660 O O . LEU B 1 68 ? 11.25 -17.125 -5.895 1 96.31 68 LEU B O 1
ATOM 3664 N N . ASN B 1 69 ? 10.539 -16.953 -3.789 1 97 69 ASN B N 1
ATOM 3665 C CA . ASN B 1 69 ? 9.594 -15.867 -3.984 1 97 69 ASN B CA 1
ATOM 3666 C C . ASN B 1 69 ? 8.422 -16.281 -4.867 1 97 69 ASN B C 1
ATOM 3668 O O . ASN B 1 69 ? 7.707 -15.438 -5.402 1 97 69 ASN B O 1
ATOM 3672 N N . ALA B 1 70 ? 8.258 -17.641 -5.09 1 97.94 70 ALA B N 1
ATOM 3673 C CA . ALA B 1 70 ? 7.141 -18.141 -5.895 1 97.94 70 ALA B CA 1
ATOM 3674 C C . ALA B 1 70 ? 6.91 -19.625 -5.656 1 97.94 70 ALA B C 1
ATOM 3676 O O . ALA B 1 70 ? 7.816 -20.344 -5.215 1 97.94 70 ALA B O 1
ATOM 3677 N N . PHE B 1 71 ? 5.809 -20.125 -6.09 1 98.19 71 PHE B N 1
ATOM 3678 C CA . PHE B 1 71 ? 5.359 -21.469 -5.758 1 98.19 71 PHE B CA 1
ATOM 3679 C C . PHE B 1 71 ? 5.973 -22.5 -6.707 1 98.19 71 PHE B C 1
ATOM 3681 O O . PHE B 1 71 ? 6.02 -23.688 -6.398 1 98.19 71 PHE B O 1
ATOM 3688 N N . LYS B 1 72 ? 6.496 -22.141 -7.844 1 97.94 72 LYS B N 1
ATOM 3689 C CA . LYS B 1 72 ? 6.629 -23.062 -8.969 1 97.94 72 LYS B CA 1
ATOM 3690 C C . LYS B 1 72 ? 7.777 -24.031 -8.734 1 97.94 72 LYS B C 1
ATOM 3692 O O . LYS B 1 72 ? 7.883 -25.062 -9.422 1 97.94 72 LYS B O 1
ATOM 3697 N N . VAL B 1 73 ? 8.602 -23.766 -7.816 1 97.75 73 VAL B N 1
ATOM 3698 C CA . VAL B 1 73 ? 9.656 -24.703 -7.473 1 97.75 73 VAL B CA 1
ATOM 3699 C C . VAL B 1 73 ? 9.039 -26.031 -7.02 1 97.75 73 VAL B C 1
ATOM 3701 O O . VAL B 1 73 ? 9.641 -27.094 -7.195 1 97.75 73 VAL B O 1
ATOM 3704 N N . LEU B 1 74 ? 7.828 -26 -6.516 1 98.31 74 LEU B N 1
ATOM 3705 C CA . LEU B 1 74 ? 7.16 -27.219 -6.039 1 98.31 74 LEU B CA 1
ATOM 3706 C C . LEU B 1 74 ? 6.973 -28.219 -7.172 1 98.31 74 LEU B C 1
ATOM 3708 O O . LEU B 1 74 ? 7.348 -29.375 -7.039 1 98.31 74 LEU B O 1
ATOM 3712 N N . GLY B 1 75 ? 6.434 -27.75 -8.266 1 98.25 75 GLY B N 1
ATOM 3713 C CA . GLY B 1 75 ? 6.219 -28.625 -9.406 1 98.25 75 GLY B CA 1
ATOM 3714 C C . GLY B 1 75 ? 7.508 -29.078 -10.07 1 98.25 75 GLY B C 1
ATOM 3715 O O . GLY B 1 75 ? 7.695 -30.266 -10.336 1 98.25 75 GLY B O 1
ATOM 3716 N N . GLY B 1 76 ? 8.391 -28.094 -10.32 1 97.06 76 GLY B N 1
ATOM 3717 C CA . GLY B 1 76 ? 9.656 -28.391 -10.969 1 97.06 76 GLY B CA 1
ATOM 3718 C C . GLY B 1 76 ? 10.492 -29.406 -10.203 1 97.06 76 GLY B C 1
ATOM 3719 O O . GLY B 1 76 ? 10.992 -30.375 -10.789 1 97.06 76 GLY B O 1
ATOM 3720 N N . SER B 1 77 ? 10.594 -29.234 -8.922 1 96.56 77 SER B N 1
ATOM 3721 C CA . SER B 1 77 ? 11.43 -30.109 -8.109 1 96.56 77 SER B CA 1
ATOM 3722 C C . SER B 1 77 ? 10.844 -31.516 -8.031 1 96.56 77 SER B C 1
ATOM 3724 O O . SER B 1 77 ? 11.578 -32.5 -8.109 1 96.56 77 SER B O 1
ATOM 3726 N N . TYR B 1 78 ? 9.539 -31.594 -7.91 1 96.94 78 TYR B N 1
ATOM 3727 C CA . TYR B 1 78 ? 8.922 -32.906 -7.82 1 96.94 78 TYR B CA 1
ATOM 3728 C C . TYR B 1 78 ? 9.047 -33.656 -9.141 1 96.94 78 TYR B C 1
ATOM 3730 O O . TYR B 1 78 ? 9.367 -34.844 -9.164 1 96.94 78 TYR B O 1
ATOM 3738 N N . ALA B 1 79 ? 8.766 -33 -10.266 1 97.25 79 ALA B N 1
ATOM 3739 C CA . ALA B 1 79 ? 8.867 -33.625 -11.586 1 97.25 79 ALA B CA 1
ATOM 3740 C C . ALA B 1 79 ? 10.281 -34.125 -11.844 1 97.25 79 ALA B C 1
ATOM 3742 O O . ALA B 1 79 ? 10.469 -35.25 -12.32 1 97.25 79 ALA B O 1
ATOM 3743 N N . ILE B 1 80 ? 11.266 -33.281 -11.555 1 96.12 80 ILE B N 1
ATOM 3744 C CA . ILE B 1 80 ? 12.656 -33.688 -11.75 1 96.12 80 ILE B CA 1
ATOM 3745 C C . ILE B 1 80 ? 13.008 -34.844 -10.812 1 96.12 80 ILE B C 1
ATOM 3747 O O . ILE B 1 80 ? 13.648 -35.812 -11.227 1 96.12 80 ILE B O 1
ATOM 3751 N N . GLY B 1 81 ? 12.57 -34.75 -9.578 1 93.81 81 GLY B N 1
ATOM 3752 C CA . GLY B 1 81 ? 12.789 -35.844 -8.641 1 93.81 81 GLY B CA 1
ATOM 3753 C C . GLY B 1 81 ? 12.227 -37.188 -9.133 1 93.81 81 GLY B C 1
ATOM 3754 O O . GLY B 1 81 ? 12.914 -38.188 -9.07 1 93.81 81 GLY B O 1
ATOM 3755 N N . GLN B 1 82 ? 11.016 -37.156 -9.602 1 94.5 82 GLN B N 1
ATOM 3756 C CA . GLN B 1 82 ? 10.367 -38.344 -10.094 1 94.5 82 GLN B CA 1
ATOM 3757 C C . GLN B 1 82 ? 11.07 -38.875 -11.344 1 94.5 82 GLN B C 1
ATOM 3759 O O . GLN B 1 82 ? 11.211 -40.094 -11.516 1 94.5 82 GLN B O 1
ATOM 3764 N N . TYR B 1 83 ? 11.469 -37.969 -12.203 1 94.38 83 TYR B N 1
ATOM 3765 C CA . TYR B 1 83 ? 12.227 -38.344 -13.391 1 94.38 83 TYR B CA 1
ATOM 3766 C C . TYR B 1 83 ? 13.5 -39.094 -13.008 1 94.38 83 TYR B C 1
ATOM 3768 O O . TYR B 1 83 ? 13.805 -40.156 -13.578 1 94.38 83 TYR B O 1
ATOM 3776 N N . LEU B 1 84 ? 14.156 -38.625 -12.055 1 92.12 84 LEU B N 1
ATOM 3777 C CA . LEU B 1 84 ? 15.406 -39.219 -11.609 1 92.12 84 LEU B CA 1
ATOM 3778 C C . LEU B 1 84 ? 15.148 -40.562 -10.906 1 92.12 84 LEU B C 1
ATOM 3780 O O . LEU B 1 84 ? 15.938 -41.5 -11.039 1 92.12 84 LEU B O 1
ATOM 3784 N N . ALA B 1 85 ? 14.125 -40.562 -10.117 1 91.38 85 ALA B N 1
ATOM 3785 C CA . ALA B 1 85 ? 13.75 -41.812 -9.477 1 91.38 85 ALA B CA 1
ATOM 3786 C C . ALA B 1 85 ? 13.539 -42.906 -10.516 1 91.38 85 ALA B C 1
ATOM 3788 O O . ALA B 1 85 ? 13.977 -44.062 -10.32 1 91.38 85 ALA B O 1
ATOM 3789 N N . ASP B 1 86 ? 12.875 -42.562 -11.555 1 92.06 86 ASP B N 1
ATOM 3790 C CA . ASP B 1 86 ? 12.625 -43.5 -12.641 1 92.06 86 ASP B CA 1
ATOM 3791 C C . ASP B 1 86 ? 13.938 -43.938 -13.297 1 92.06 86 ASP B C 1
ATOM 3793 O O . ASP B 1 86 ? 14.141 -45.125 -13.57 1 92.06 86 ASP B O 1
ATOM 3797 N N . LYS B 1 87 ? 14.773 -43 -13.555 1 89.75 87 LYS B N 1
ATOM 3798 C CA . LYS B 1 87 ? 16.062 -43.281 -14.188 1 89.75 87 LYS B CA 1
ATOM 3799 C C . LYS B 1 87 ? 16.922 -44.156 -13.305 1 89.75 87 LYS B C 1
ATOM 3801 O O . LYS B 1 87 ? 17.719 -44.969 -13.812 1 89.75 87 LYS B O 1
ATOM 3806 N N . LEU B 1 88 ? 16.812 -44 -12.047 1 89.56 88 LEU B N 1
ATOM 3807 C CA . LEU B 1 88 ? 17.641 -44.719 -11.086 1 89.56 88 LEU B CA 1
ATOM 3808 C C . LEU B 1 88 ? 16.969 -46.031 -10.641 1 89.56 88 LEU B C 1
ATOM 3810 O O . LEU B 1 88 ? 17.562 -46.812 -9.93 1 89.56 88 LEU B O 1
ATOM 3814 N N . ASN B 1 89 ? 15.797 -46.219 -10.992 1 89.75 89 ASN B N 1
ATOM 3815 C CA . ASN B 1 89 ? 14.992 -47.375 -10.602 1 89.75 89 ASN B CA 1
ATOM 3816 C C . ASN B 1 89 ? 14.836 -47.469 -9.086 1 89.75 89 ASN B C 1
ATOM 3818 O O . ASN B 1 89 ? 15.086 -48.5 -8.492 1 89.75 89 ASN B O 1
ATOM 3822 N N . ILE B 1 90 ? 14.516 -46.375 -8.594 1 87.19 90 ILE B N 1
ATOM 3823 C CA . ILE B 1 90 ? 14.227 -46.281 -7.172 1 87.19 90 ILE B CA 1
ATOM 3824 C C . ILE B 1 90 ? 12.766 -45.875 -6.969 1 87.19 90 ILE B C 1
ATOM 3826 O O . ILE B 1 90 ? 12.18 -45.188 -7.816 1 87.19 90 ILE B O 1
ATOM 3830 N N . HIS B 1 91 ? 12.219 -46.406 -5.898 1 87.06 91 HIS B N 1
ATOM 3831 C CA . HIS B 1 91 ? 10.844 -46.031 -5.59 1 87.06 91 HIS B CA 1
ATOM 3832 C C . HIS B 1 91 ? 10.734 -44.531 -5.27 1 87.06 91 HIS B C 1
ATOM 3834 O O . HIS B 1 91 ? 11.5 -44.031 -4.461 1 87.06 91 HIS B O 1
ATOM 3840 N N . PRO B 1 92 ? 9.773 -43.906 -5.891 1 80 92 PRO B N 1
ATOM 3841 C CA . PRO B 1 92 ? 9.672 -42.438 -5.734 1 80 92 PRO B CA 1
ATOM 3842 C C . PRO B 1 92 ? 9.531 -42.031 -4.273 1 80 92 PRO B C 1
ATOM 3844 O O . PRO B 1 92 ? 10.047 -40.969 -3.883 1 80 92 PRO B O 1
ATOM 3847 N N . ALA B 1 93 ? 8.953 -42.875 -3.473 1 78.06 93 ALA B N 1
ATOM 3848 C CA . ALA B 1 93 ? 8.734 -42.562 -2.061 1 78.06 93 ALA B CA 1
ATOM 3849 C C . ALA B 1 93 ? 10.055 -42.594 -1.292 1 78.06 93 ALA B C 1
ATOM 3851 O O . ALA B 1 93 ? 10.133 -42.094 -0.171 1 78.06 93 ALA B O 1
ATOM 3852 N N . GLU B 1 94 ? 11.016 -43.125 -1.938 1 83.75 94 GLU B N 1
ATOM 3853 C CA . GLU B 1 94 ? 12.312 -43.25 -1.281 1 83.75 94 GLU B CA 1
ATOM 3854 C C . GLU B 1 94 ? 13.25 -42.094 -1.681 1 83.75 94 GLU B C 1
ATOM 3856 O O . GLU B 1 94 ? 14.336 -41.938 -1.118 1 83.75 94 GLU B O 1
ATOM 3861 N N . LEU B 1 95 ? 12.82 -41.406 -2.57 1 84.31 95 LEU B N 1
ATOM 3862 C CA . LEU B 1 95 ? 13.664 -40.312 -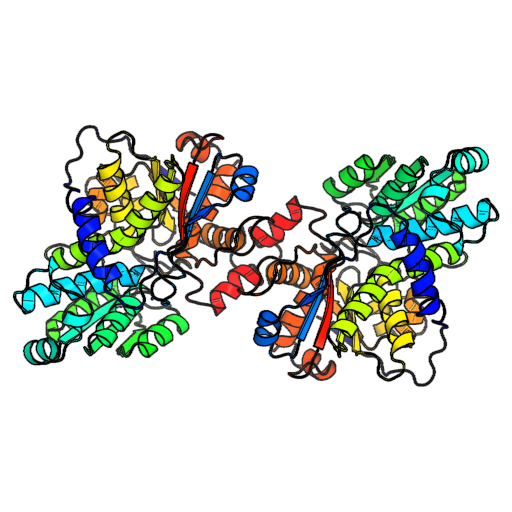3.031 1 84.31 95 LEU B CA 1
ATOM 3863 C C . LEU B 1 95 ? 13.547 -39.094 -2.1 1 84.31 95 LEU B C 1
ATOM 3865 O O . LEU B 1 95 ? 12.453 -38.562 -1.892 1 84.31 95 LEU B O 1
ATOM 3869 N N . THR B 1 96 ? 14.586 -38.75 -1.414 1 90.44 96 THR B N 1
ATOM 3870 C CA . THR B 1 96 ? 14.719 -37.594 -0.567 1 90.44 96 THR B CA 1
ATOM 3871 C C . THR B 1 96 ? 15.734 -36.625 -1.152 1 90.44 96 THR B C 1
ATOM 3873 O O . THR B 1 96 ? 16.484 -36.969 -2.074 1 90.44 96 THR B O 1
ATOM 3876 N N . PHE B 1 97 ? 15.633 -35.406 -0.648 1 90.31 97 PHE B N 1
ATOM 3877 C CA . PHE B 1 97 ? 16.609 -34.406 -1.074 1 90.31 97 PHE B CA 1
ATOM 3878 C C . PHE B 1 97 ? 18.031 -34.938 -0.899 1 90.31 97 PHE B C 1
ATOM 3880 O O . PHE B 1 97 ? 18.844 -34.875 -1.821 1 90.31 97 PHE B O 1
ATOM 3887 N N . ASP B 1 98 ? 18.281 -35.531 0.26 1 90.38 98 ASP B N 1
ATOM 3888 C CA . ASP B 1 98 ? 19.625 -36.031 0.583 1 90.38 98 ASP B CA 1
ATOM 3889 C C . ASP B 1 98 ? 20.047 -37.094 -0.402 1 90.38 98 ASP B C 1
ATOM 3891 O O . ASP B 1 98 ? 21.219 -37.125 -0.818 1 90.38 98 ASP B O 1
ATOM 3895 N N . LYS B 1 99 ? 19.172 -37.906 -0.719 1 88.12 99 LYS B N 1
ATOM 3896 C CA . LYS B 1 99 ? 19.484 -38.969 -1.673 1 88.12 99 LYS B CA 1
ATOM 3897 C C . LYS B 1 99 ? 19.75 -38.406 -3.062 1 88.12 99 LYS B C 1
ATOM 3899 O O . LYS B 1 99 ? 20.672 -38.844 -3.746 1 88.12 99 LYS B O 1
ATOM 3904 N N . LEU B 1 100 ? 18.953 -37.5 -3.396 1 84.56 100 LEU B N 1
ATOM 3905 C CA . LEU B 1 100 ? 19.031 -36.906 -4.727 1 84.56 100 LEU B CA 1
ATOM 3906 C C . LEU B 1 100 ? 20.359 -36.219 -4.941 1 84.56 100 LEU B C 1
ATOM 3908 O O . LEU B 1 100 ? 20.906 -36.219 -6.051 1 84.56 100 LEU B O 1
ATOM 3912 N N . VAL B 1 101 ? 20.922 -35.656 -3.875 1 87.31 101 VAL B N 1
ATOM 3913 C CA . VAL B 1 101 ? 22.125 -34.844 -4.035 1 87.31 101 VAL B CA 1
ATOM 3914 C C . VAL B 1 101 ? 23.359 -35.656 -3.656 1 87.31 101 VAL B C 1
ATOM 3916 O O . VAL B 1 101 ? 24.469 -35.125 -3.588 1 87.31 101 VAL B O 1
ATOM 3919 N N . SER B 1 102 ? 23.141 -36.906 -3.432 1 87.94 102 SER B N 1
ATOM 3920 C CA . SER B 1 102 ? 24.25 -37.75 -3.002 1 87.94 102 SER B CA 1
ATOM 3921 C C . SER B 1 102 ? 25.219 -38.031 -4.145 1 87.94 102 SER B C 1
ATOM 3923 O O . SER B 1 102 ? 24.844 -37.969 -5.316 1 87.94 102 SER B O 1
ATOM 3925 N N . SER B 1 103 ? 26.453 -38.281 -3.74 1 87.69 103 SER B N 1
ATOM 3926 C CA . SER B 1 103 ? 27.5 -38.594 -4.711 1 87.69 103 SER B CA 1
ATOM 3927 C C . SER B 1 103 ? 27.172 -39.875 -5.488 1 87.69 103 SER B C 1
ATOM 3929 O O . SER B 1 103 ? 27.484 -39.969 -6.676 1 87.69 103 SER B O 1
ATOM 3931 N N . GLU B 1 104 ? 26.578 -40.781 -4.863 1 84.44 104 GLU B N 1
ATOM 3932 C CA . GLU B 1 104 ? 26.203 -42.031 -5.5 1 84.44 104 GLU B CA 1
ATOM 3933 C C . GLU B 1 104 ? 25.234 -41.812 -6.66 1 84.44 104 GLU B C 1
ATOM 3935 O O . GLU B 1 104 ? 25.406 -42.375 -7.742 1 84.44 104 GLU B O 1
ATOM 3940 N N . VAL B 1 105 ? 24.281 -41.062 -6.402 1 84.5 105 VAL B N 1
ATOM 3941 C CA . VAL B 1 105 ? 23.266 -40.781 -7.418 1 84.5 105 VAL B CA 1
ATOM 3942 C C . VAL B 1 105 ? 23.906 -39.969 -8.555 1 84.5 105 VAL B C 1
ATOM 3944 O O . VAL B 1 105 ? 23.641 -40.25 -9.734 1 84.5 105 VAL B O 1
ATOM 3947 N N . ARG B 1 106 ? 24.75 -39.125 -8.219 1 86.19 106 ARG B N 1
ATOM 3948 C CA . ARG B 1 106 ? 25.422 -38.281 -9.227 1 86.19 106 ARG B CA 1
ATOM 3949 C C . ARG B 1 106 ? 26.281 -39.156 -10.148 1 86.19 106 ARG B C 1
ATOM 3951 O O . ARG B 1 106 ? 26.344 -38.906 -11.352 1 86.19 106 ARG B O 1
ATOM 3958 N N . GLU B 1 107 ? 26.906 -40.031 -9.539 1 87.19 107 GLU B N 1
ATOM 3959 C CA . GLU B 1 107 ? 27.781 -40.906 -10.305 1 87.19 107 GLU B CA 1
ATOM 3960 C C . GLU B 1 107 ? 27 -41.75 -11.281 1 87.19 107 GLU B C 1
ATOM 3962 O O . GLU B 1 107 ? 27.438 -42 -12.414 1 87.19 107 GLU B O 1
ATOM 3967 N N . VAL B 1 108 ? 25.922 -42.188 -10.859 1 87.12 108 VAL B N 1
ATOM 3968 C CA . VAL B 1 108 ? 25.109 -43.062 -11.688 1 87.12 108 VAL B CA 1
ATOM 3969 C C . VAL B 1 108 ? 24.422 -42.25 -12.789 1 87.12 108 VAL B C 1
ATOM 3971 O O . VAL B 1 108 ? 24.297 -42.688 -13.922 1 87.12 108 VAL B O 1
ATOM 3974 N N . LEU B 1 109 ? 23.938 -41.125 -12.539 1 87.12 109 LEU B N 1
ATOM 3975 C CA . LEU B 1 109 ? 23.125 -40.312 -13.445 1 87.12 109 LEU B CA 1
ATOM 3976 C C . LEU B 1 109 ? 24 -39.656 -14.508 1 87.12 109 LEU B C 1
ATOM 3978 O O . LEU B 1 109 ? 23.562 -39.469 -15.648 1 87.12 109 LEU B O 1
ATOM 3982 N N . GLY B 1 110 ? 25.281 -39.406 -14.141 1 87.69 110 GLY B N 1
ATOM 3983 C CA . GLY B 1 110 ? 26.062 -38.562 -15.023 1 87.69 110 GLY B CA 1
ATOM 3984 C C . GLY B 1 110 ? 25.531 -37.125 -15.133 1 87.69 110 GLY B C 1
ATOM 3985 O O . GLY B 1 110 ? 24.953 -36.594 -14.18 1 87.69 110 GLY B O 1
ATOM 3986 N N . GLU B 1 111 ? 25.766 -36.531 -16.312 1 91.31 111 GLU B N 1
ATOM 3987 C CA . GLU B 1 111 ? 25.344 -35.156 -16.516 1 91.31 111 GLU B CA 1
ATOM 3988 C C . GLU B 1 111 ? 24.031 -35.062 -17.281 1 91.31 111 GLU B C 1
ATOM 3990 O O . GLU B 1 111 ? 23.922 -35.594 -18.391 1 91.31 111 GLU B O 1
ATOM 3995 N N . ILE B 1 112 ? 23.047 -34.594 -16.656 1 95 112 ILE B N 1
ATOM 3996 C CA . ILE B 1 112 ? 21.75 -34.344 -17.281 1 95 112 ILE B CA 1
ATOM 3997 C C . ILE B 1 112 ? 21.5 -32.875 -17.438 1 95 112 ILE B C 1
ATOM 3999 O O . ILE B 1 112 ? 21.844 -32.062 -16.547 1 95 112 ILE B O 1
ATOM 4003 N N . THR B 1 113 ? 20.984 -32.438 -18.578 1 97.81 113 THR B N 1
ATOM 4004 C CA . THR B 1 113 ? 20.562 -31.062 -18.781 1 97.81 113 THR B CA 1
ATOM 4005 C C . THR B 1 113 ? 19.031 -30.969 -18.844 1 97.81 113 THR B C 1
ATOM 4007 O O . THR B 1 113 ? 18.406 -31.641 -19.656 1 97.81 113 THR B O 1
ATOM 4010 N N . PHE B 1 114 ? 18.516 -30.219 -17.938 1 98.38 114 PHE B N 1
ATOM 4011 C CA . PHE B 1 114 ? 17.094 -29.922 -17.953 1 98.38 114 PHE B CA 1
ATOM 4012 C C . PHE B 1 114 ? 16.828 -28.625 -18.719 1 98.38 114 PHE B C 1
ATOM 4014 O O . PHE B 1 114 ? 17.562 -27.656 -18.594 1 98.38 114 PHE B O 1
ATOM 4021 N N . ILE B 1 115 ? 15.797 -28.625 -19.578 1 98.69 115 ILE B N 1
ATOM 4022 C CA . ILE B 1 115 ? 15.492 -27.453 -20.406 1 98.69 115 ILE B CA 1
ATOM 4023 C C . ILE B 1 115 ? 14.023 -27.078 -20.234 1 98.69 115 ILE B C 1
ATOM 4025 O O . ILE B 1 115 ? 13.164 -27.938 -20.047 1 98.69 115 ILE B O 1
ATOM 4029 N N . THR B 1 116 ? 13.711 -25.766 -20.219 1 98.56 116 THR B N 1
ATOM 4030 C CA . THR B 1 116 ? 12.328 -25.328 -20.062 1 98.56 116 THR B CA 1
ATOM 4031 C C . THR B 1 116 ? 12.141 -23.938 -20.641 1 98.56 116 THR B C 1
ATOM 4033 O O . THR B 1 116 ? 13.109 -23.203 -20.844 1 98.56 116 THR B O 1
ATOM 4036 N N . ALA B 1 117 ? 10.906 -23.609 -21.016 1 97.44 117 ALA B N 1
ATOM 4037 C CA . ALA B 1 117 ? 10.461 -22.266 -21.344 1 97.44 117 ALA B CA 1
ATOM 4038 C C . ALA B 1 117 ? 9.695 -21.625 -20.188 1 97.44 117 ALA B C 1
ATOM 4040 O O . ALA B 1 117 ? 8.938 -22.312 -19.484 1 97.44 117 ALA B O 1
ATOM 4041 N N . THR B 1 118 ? 9.961 -20.297 -19.953 1 95.5 118 THR B N 1
ATOM 4042 C CA . THR B 1 118 ? 9.312 -19.688 -18.797 1 95.5 118 THR B CA 1
ATOM 4043 C C . THR B 1 118 ? 9.234 -18.172 -18.953 1 95.5 118 THR B C 1
ATOM 4045 O O . THR B 1 118 ? 10.023 -17.578 -19.688 1 95.5 118 THR B O 1
ATOM 4048 N N . ASP B 1 119 ? 8.25 -17.609 -18.234 1 90.94 119 ASP B N 1
ATOM 4049 C CA . ASP B 1 119 ? 8.25 -16.156 -18.031 1 90.94 119 ASP B CA 1
ATOM 4050 C C . ASP B 1 119 ? 9 -15.789 -16.766 1 90.94 119 ASP B C 1
ATOM 4052 O O . ASP B 1 119 ? 9.211 -14.602 -16.484 1 90.94 119 ASP B O 1
ATOM 4056 N N . GLY B 1 120 ? 9.359 -16.828 -15.961 1 92.12 120 GLY B N 1
ATOM 4057 C CA . GLY B 1 120 ? 10.164 -16.5 -14.797 1 92.12 120 GLY B CA 1
ATOM 4058 C C . GLY B 1 120 ? 10.141 -17.578 -13.727 1 92.12 120 GLY B C 1
ATOM 4059 O O . GLY B 1 120 ? 11.125 -18.297 -13.539 1 92.12 120 GLY B O 1
ATOM 4060 N N . ASN B 1 121 ? 9.008 -17.859 -13.109 1 95.62 121 ASN B N 1
ATOM 4061 C CA . ASN B 1 121 ? 8.906 -18.656 -11.891 1 95.62 121 ASN B CA 1
ATOM 4062 C C . ASN B 1 121 ? 9.234 -20.125 -12.156 1 95.62 121 ASN B C 1
ATOM 4064 O O . ASN B 1 121 ? 9.953 -20.75 -11.383 1 95.62 121 ASN B O 1
ATOM 4068 N N . HIS B 1 122 ? 8.688 -20.641 -13.188 1 97.56 122 HIS B N 1
ATOM 4069 C CA . HIS B 1 122 ? 8.93 -22.047 -13.508 1 97.56 122 HIS B CA 1
ATOM 4070 C C . HIS B 1 122 ? 10.391 -22.297 -13.828 1 97.56 122 HIS B C 1
ATOM 4072 O O . HIS B 1 122 ? 10.992 -23.25 -13.312 1 97.56 122 HIS B O 1
ATOM 4078 N N . GLY B 1 123 ? 10.953 -21.453 -14.664 1 97.69 123 GLY B N 1
ATOM 4079 C CA . GLY B 1 123 ? 12.359 -21.562 -15.016 1 97.69 123 GLY B CA 1
ATOM 4080 C C . GLY B 1 123 ? 13.281 -21.469 -13.812 1 97.69 123 GLY B C 1
ATOM 4081 O O . GLY B 1 123 ? 14.25 -22.219 -13.711 1 97.69 123 GLY B O 1
ATOM 4082 N N . ARG B 1 124 ? 12.977 -20.516 -12.938 1 97.25 124 ARG B N 1
ATOM 4083 C CA . ARG B 1 124 ? 13.789 -20.375 -11.734 1 97.25 124 ARG B CA 1
ATOM 4084 C C . ARG B 1 124 ? 13.719 -21.625 -10.867 1 97.25 124 ARG B C 1
ATOM 4086 O O . ARG B 1 124 ? 14.727 -22.047 -10.297 1 97.25 124 ARG B O 1
ATOM 4093 N N . GLY B 1 125 ? 12.5 -22.219 -10.75 1 97.62 125 GLY B N 1
ATOM 4094 C CA . GLY B 1 125 ? 12.336 -23.453 -10.016 1 97.62 125 GLY B CA 1
ATOM 4095 C C . GLY B 1 125 ? 13.133 -24.609 -10.594 1 97.62 125 GLY B C 1
ATOM 4096 O O . GLY B 1 125 ? 13.773 -25.359 -9.852 1 97.62 125 GLY B O 1
ATOM 4097 N N . VAL B 1 126 ? 13.094 -24.734 -11.891 1 98.06 126 VAL B N 1
ATOM 4098 C CA . VAL B 1 126 ? 13.836 -25.781 -12.578 1 98.06 126 VAL B CA 1
ATOM 4099 C C . VAL B 1 126 ? 15.336 -25.562 -12.406 1 98.06 126 VAL B C 1
ATOM 4101 O O . VAL B 1 126 ? 16.062 -26.5 -12.07 1 98.06 126 VAL B O 1
ATOM 4104 N N . ALA B 1 127 ? 15.742 -24.297 -12.609 1 98.19 127 ALA B N 1
ATOM 4105 C CA . ALA B 1 127 ? 17.156 -23.953 -12.469 1 98.19 127 ALA B CA 1
ATOM 4106 C C . ALA B 1 127 ? 17.641 -24.219 -11.055 1 98.19 127 ALA B C 1
ATOM 4108 O O . ALA B 1 127 ? 18.734 -24.781 -10.859 1 98.19 127 ALA B O 1
ATOM 4109 N N . TRP B 1 128 ? 16.906 -23.781 -10.102 1 97.5 128 TRP B N 1
ATOM 4110 C CA . TRP B 1 128 ? 17.266 -23.984 -8.695 1 97.5 128 TRP B CA 1
ATOM 4111 C C . TRP B 1 128 ? 17.391 -25.484 -8.391 1 97.5 128 TRP B C 1
ATOM 4113 O O . TRP B 1 128 ? 18.359 -25.891 -7.742 1 97.5 128 TRP B O 1
ATOM 4123 N N . THR B 1 129 ? 16.453 -26.266 -8.844 1 95.75 129 THR B N 1
ATOM 4124 C CA . THR B 1 129 ? 16.453 -27.703 -8.602 1 95.75 129 THR B CA 1
ATOM 4125 C C . THR B 1 129 ? 17.656 -28.359 -9.258 1 95.75 129 THR B C 1
ATOM 4127 O O . THR B 1 129 ? 18.344 -29.172 -8.633 1 95.75 129 THR B O 1
ATOM 4130 N N . ALA B 1 130 ? 17.875 -28.031 -10.508 1 95.88 130 ALA B N 1
ATOM 4131 C CA . ALA B 1 130 ? 19.031 -28.562 -11.211 1 95.88 130 ALA B CA 1
ATOM 4132 C C . ALA B 1 130 ? 20.328 -28.234 -10.461 1 95.88 130 ALA B C 1
ATOM 4134 O O . ALA B 1 130 ? 21.203 -29.094 -10.312 1 95.88 130 ALA B O 1
ATOM 4135 N N . ASN B 1 131 ? 20.391 -27.016 -10.023 1 95.12 131 ASN B N 1
ATOM 4136 C CA . ASN B 1 131 ? 21.578 -26.562 -9.289 1 95.12 131 ASN B CA 1
ATOM 4137 C C . ASN B 1 131 ? 21.766 -27.375 -8 1 95.12 131 ASN B C 1
ATOM 4139 O O . ASN B 1 131 ? 22.891 -27.781 -7.691 1 95.12 131 ASN B O 1
ATOM 4143 N N . GLN B 1 132 ? 20.672 -27.547 -7.273 1 89.94 132 GLN B N 1
ATOM 4144 C CA . GLN B 1 132 ? 20.734 -28.344 -6.051 1 89.94 132 GLN B CA 1
ATOM 4145 C C . GLN B 1 132 ? 21.234 -29.75 -6.332 1 89.94 132 GLN B C 1
ATOM 4147 O O . GLN B 1 132 ? 21.938 -30.344 -5.508 1 89.94 132 GLN B O 1
ATOM 4152 N N . LEU B 1 133 ? 20.953 -30.234 -7.508 1 87.94 133 LEU B N 1
ATOM 4153 C CA . LEU B 1 133 ? 21.281 -31.594 -7.902 1 87.94 133 LEU B CA 1
ATOM 4154 C C . LEU B 1 133 ? 22.625 -31.641 -8.633 1 87.94 133 LEU B C 1
ATOM 4156 O O . LEU B 1 133 ? 23.094 -32.688 -9.039 1 87.94 133 LEU B O 1
ATOM 4160 N N . LYS B 1 134 ? 23.219 -30.5 -8.766 1 88.56 134 LYS B N 1
ATOM 4161 C CA . LYS B 1 134 ? 24.469 -30.344 -9.492 1 88.56 134 LYS B CA 1
ATOM 4162 C C . LYS B 1 134 ? 24.328 -30.812 -10.945 1 88.56 134 LYS B C 1
ATOM 4164 O O . LYS B 1 134 ? 25.172 -31.547 -11.453 1 88.56 134 LYS B O 1
ATOM 4169 N N . GLN B 1 135 ? 23.188 -30.578 -11.453 1 92.88 135 GLN B N 1
ATOM 4170 C CA . GLN B 1 135 ? 22.906 -30.812 -12.867 1 92.88 135 GLN B CA 1
ATOM 4171 C C . GLN B 1 135 ? 22.812 -29.484 -13.641 1 92.88 135 GLN B C 1
ATOM 4173 O O . GLN B 1 135 ? 22.953 -28.406 -13.055 1 92.88 135 GLN B O 1
ATOM 4178 N N . LYS B 1 136 ? 22.625 -29.578 -14.938 1 96.44 136 LYS B N 1
ATOM 4179 C CA . LYS B 1 136 ? 22.594 -28.391 -15.789 1 96.44 136 LYS B CA 1
ATOM 4180 C C . LYS B 1 136 ? 21.156 -28.016 -16.141 1 96.44 136 LYS B C 1
ATOM 4182 O O . LYS B 1 136 ? 20.25 -28.859 -16.078 1 96.44 136 LYS B O 1
ATOM 4187 N N . SER B 1 137 ? 20.984 -26.766 -16.422 1 98.25 137 SER B N 1
ATOM 4188 C CA . SER B 1 137 ? 19.672 -26.297 -16.875 1 98.25 137 SER B CA 1
ATOM 4189 C C . SER B 1 137 ? 19.797 -25.219 -17.938 1 98.25 137 SER B C 1
ATOM 4191 O O . SER B 1 137 ? 20.75 -24.422 -17.906 1 98.25 137 SER B O 1
ATOM 4193 N N . VAL B 1 138 ? 18.938 -25.266 -18.938 1 98.62 138 VAL B N 1
ATOM 4194 C CA . VAL B 1 138 ? 18.781 -24.266 -19.984 1 98.62 138 VAL B CA 1
ATOM 4195 C C . VAL B 1 138 ? 17.375 -23.703 -19.984 1 98.62 138 VAL B C 1
ATOM 4197 O O . VAL B 1 138 ? 16.391 -24.453 -19.984 1 98.62 138 VAL B O 1
ATOM 4200 N N . VAL B 1 139 ? 17.297 -22.375 -19.891 1 98.69 139 VAL B N 1
ATOM 4201 C CA . VAL B 1 139 ? 15.992 -21.75 -19.75 1 98.69 139 VAL B CA 1
ATOM 4202 C C . VAL B 1 139 ? 15.797 -20.719 -20.875 1 98.69 139 VAL B C 1
ATOM 4204 O O . VAL B 1 139 ? 16.609 -19.812 -21.047 1 98.69 139 VAL B O 1
ATOM 4207 N N . TYR B 1 140 ? 14.727 -20.906 -21.641 1 98.44 140 TYR B N 1
ATOM 4208 C CA . TYR B 1 140 ? 14.328 -19.922 -22.641 1 98.44 140 TYR B CA 1
ATOM 4209 C C . TYR B 1 140 ? 13.141 -19.109 -22.156 1 98.44 140 TYR B C 1
ATOM 4211 O O . TYR B 1 140 ? 12.164 -19.656 -21.641 1 98.44 140 TYR B O 1
ATOM 4219 N N . MET B 1 141 ? 13.242 -17.828 -22.297 1 97.88 141 MET B N 1
ATOM 4220 C CA . MET B 1 141 ? 12.188 -16.906 -21.891 1 97.88 141 MET B CA 1
ATOM 4221 C C . MET B 1 141 ? 11.617 -16.172 -23.094 1 97.88 141 MET B C 1
ATOM 4223 O O . MET B 1 141 ? 12.352 -15.812 -24.016 1 97.88 141 MET B O 1
ATOM 4227 N N . PRO B 1 142 ? 10.352 -15.898 -23.078 1 96.5 142 PRO B N 1
ATOM 4228 C CA . PRO B 1 142 ? 9.734 -15.203 -24.219 1 96.5 142 PRO B CA 1
ATOM 4229 C C . PRO B 1 142 ? 10.133 -13.727 -24.297 1 96.5 142 PRO B C 1
ATOM 4231 O O . PRO B 1 142 ? 10.695 -13.188 -23.344 1 96.5 142 PRO B O 1
ATOM 4234 N N . LYS B 1 143 ? 9.734 -13.203 -25.438 1 94.81 143 LYS B N 1
ATOM 4235 C CA . LYS B 1 143 ? 9.969 -11.773 -25.656 1 94.81 143 LYS B CA 1
ATOM 4236 C C . LYS B 1 143 ? 9.281 -10.93 -24.594 1 94.81 143 LYS B C 1
ATOM 4238 O O . LYS B 1 143 ? 8.141 -11.219 -24.203 1 94.81 143 LYS B O 1
ATOM 4243 N N . GLY B 1 144 ? 10.016 -9.977 -24.078 1 91.88 144 GLY B N 1
ATOM 4244 C CA . GLY B 1 144 ? 9.398 -9.062 -23.141 1 91.88 144 GLY B CA 1
ATOM 4245 C C . GLY B 1 144 ? 9.562 -9.477 -21.688 1 91.88 144 GLY B C 1
ATOM 4246 O O . GLY B 1 144 ? 9.211 -8.734 -20.781 1 91.88 144 GLY B O 1
ATOM 4247 N N . SER B 1 145 ? 10.156 -10.656 -21.438 1 94.88 145 SER B N 1
ATOM 4248 C CA . SER B 1 145 ? 10.391 -11.109 -20.078 1 94.88 145 SER B CA 1
ATOM 4249 C C . SER B 1 145 ? 11.281 -10.133 -19.312 1 94.88 145 SER B C 1
ATOM 4251 O O . SER B 1 145 ? 12.117 -9.453 -19.906 1 94.88 145 SER B O 1
ATOM 4253 N N . SER B 1 146 ? 11.047 -10.094 -18.047 1 94.31 146 SER B N 1
ATOM 4254 C CA . SER B 1 146 ? 11.812 -9.211 -17.172 1 94.31 146 SER B CA 1
ATOM 4255 C C . SER B 1 146 ? 13.281 -9.625 -17.125 1 94.31 146 SER B C 1
ATOM 4257 O O . SER B 1 146 ? 13.594 -10.805 -16.953 1 94.31 146 SER B O 1
ATOM 4259 N N . GLU B 1 147 ? 14.164 -8.602 -17.188 1 95.44 147 GLU B N 1
ATOM 4260 C CA . GLU B 1 147 ? 15.586 -8.867 -17.016 1 95.44 147 GLU B CA 1
ATOM 4261 C C . GLU B 1 147 ? 15.906 -9.336 -15.602 1 95.44 147 GLU B C 1
ATOM 4263 O O . GLU B 1 147 ? 16.766 -10.203 -15.406 1 95.44 147 GLU B O 1
ATOM 4268 N N . GLU B 1 148 ? 15.219 -8.734 -14.656 1 95.56 148 GLU B N 1
ATOM 4269 C CA . GLU B 1 148 ? 15.422 -9.133 -13.266 1 95.56 148 GLU B CA 1
ATOM 4270 C C . GLU B 1 148 ? 15.102 -10.617 -13.062 1 95.56 148 GLU B C 1
ATOM 4272 O O . GLU B 1 148 ? 15.836 -11.32 -12.367 1 95.56 148 GLU B O 1
ATOM 4277 N N . ARG B 1 149 ? 14.039 -11.125 -13.641 1 95.12 149 ARG B N 1
ATOM 4278 C CA . ARG B 1 149 ? 13.664 -12.539 -13.523 1 95.12 149 ARG B CA 1
ATOM 4279 C C . ARG B 1 149 ? 14.711 -13.43 -14.18 1 95.12 149 ARG B C 1
ATOM 4281 O O . ARG B 1 149 ? 15.023 -14.508 -13.672 1 95.12 149 ARG B O 1
ATOM 4288 N N . MET B 1 150 ? 15.281 -12.953 -15.352 1 97.31 150 MET B N 1
ATOM 4289 C CA . MET B 1 150 ? 16.344 -13.711 -16.016 1 97.31 150 MET B CA 1
ATOM 4290 C C . MET B 1 150 ? 17.578 -13.789 -15.133 1 97.31 150 MET B C 1
ATOM 4292 O O . MET B 1 150 ? 18.203 -14.852 -15.031 1 97.31 150 MET B O 1
ATOM 4296 N N . ILE B 1 151 ? 17.922 -12.695 -14.469 1 97.06 151 ILE B N 1
ATOM 4297 C CA . ILE B 1 151 ? 19.094 -12.648 -13.602 1 97.06 151 ILE B CA 1
ATOM 4298 C C . ILE B 1 151 ? 18.922 -13.633 -12.445 1 97.06 151 ILE B C 1
ATOM 4300 O O . ILE B 1 151 ? 19.875 -14.32 -12.062 1 97.06 151 ILE B O 1
ATOM 4304 N N . HIS B 1 152 ? 17.719 -13.719 -11.93 1 95.75 152 HIS B N 1
ATOM 4305 C CA . HIS B 1 152 ? 17.438 -14.664 -10.852 1 95.75 152 HIS B CA 1
ATOM 4306 C C . HIS B 1 152 ? 17.641 -16.109 -11.32 1 95.75 152 HIS B C 1
ATOM 4308 O O . HIS B 1 152 ? 18.156 -16.938 -10.57 1 95.75 152 HIS B O 1
ATOM 4314 N N . ILE B 1 153 ? 17.234 -16.375 -12.523 1 97.62 153 ILE B N 1
ATOM 4315 C CA . ILE B 1 153 ? 17.375 -17.703 -13.094 1 97.62 153 ILE B CA 1
ATOM 4316 C C . ILE B 1 153 ? 18.859 -18.016 -13.305 1 97.62 153 ILE B C 1
ATOM 4318 O O . ILE B 1 153 ? 19.328 -19.094 -12.93 1 97.62 153 ILE B O 1
ATOM 4322 N N . LYS B 1 154 ? 19.625 -17.062 -13.836 1 97.94 154 LYS B N 1
ATOM 4323 C CA . LYS B 1 154 ? 21.062 -17.234 -14.07 1 97.94 154 LYS B CA 1
ATOM 4324 C C . LYS B 1 154 ? 21.812 -17.422 -12.75 1 97.94 154 LYS B C 1
ATOM 4326 O O . LYS B 1 154 ? 22.781 -18.172 -12.695 1 97.94 154 LYS B O 1
ATOM 4331 N N . SER B 1 155 ? 21.312 -16.766 -11.781 1 97.19 155 SER B N 1
ATOM 4332 C CA . SER B 1 155 ? 21.953 -16.844 -10.469 1 97.19 155 SER B CA 1
ATOM 4333 C C . SER B 1 155 ? 21.828 -18.25 -9.883 1 97.19 155 SER B C 1
ATOM 4335 O O . SER B 1 155 ? 22.578 -18.625 -8.984 1 97.19 155 SER B O 1
ATOM 4337 N N . GLU B 1 156 ? 20.875 -19.016 -10.414 1 96.5 156 GLU B N 1
ATOM 4338 C CA . GLU B 1 156 ? 20.719 -20.391 -9.992 1 96.5 156 GLU B CA 1
ATOM 4339 C C . GLU B 1 156 ? 21.609 -21.328 -10.805 1 96.5 156 GLU B C 1
ATOM 4341 O O . GLU B 1 156 ? 21.578 -22.547 -10.641 1 96.5 156 GLU B O 1
ATOM 4346 N N . GLY B 1 157 ? 22.375 -20.781 -11.75 1 96.31 157 GLY B N 1
ATOM 4347 C CA . GLY B 1 157 ? 23.344 -21.562 -12.484 1 96.31 157 GLY B CA 1
ATOM 4348 C C . GLY B 1 157 ? 22.875 -21.969 -13.867 1 96.31 157 GLY B C 1
ATOM 4349 O O . GLY B 1 157 ? 23.562 -22.688 -14.578 1 96.31 157 GLY B O 1
ATOM 4350 N N . ALA B 1 158 ? 21.766 -21.422 -14.273 1 98 158 ALA B N 1
ATOM 4351 C CA . ALA B 1 158 ? 21.203 -21.828 -15.562 1 98 158 ALA B CA 1
ATOM 4352 C C . ALA B 1 158 ? 21.734 -20.938 -16.688 1 98 158 ALA B C 1
ATOM 4354 O O . ALA B 1 158 ? 22.047 -19.781 -16.469 1 98 158 ALA B O 1
ATOM 4355 N N . ASP B 1 159 ? 21.891 -21.562 -17.906 1 98.12 159 ASP B N 1
ATOM 4356 C CA . ASP B 1 159 ? 21.938 -20.766 -19.125 1 98.12 159 ASP B CA 1
ATOM 4357 C C . ASP B 1 159 ? 20.547 -20.266 -19.5 1 98.12 159 ASP B C 1
ATOM 4359 O O . ASP B 1 159 ? 19.656 -21.062 -19.844 1 98.12 159 ASP B O 1
ATOM 4363 N N . ALA B 1 160 ? 20.359 -18.984 -19.391 1 98.12 160 ALA B N 1
ATOM 4364 C CA . ALA B 1 160 ? 19.031 -18.422 -19.625 1 98.12 160 ALA B CA 1
ATOM 4365 C C . ALA B 1 160 ? 19.078 -17.391 -20.766 1 98.12 160 ALA B C 1
ATOM 4367 O O . ALA B 1 160 ? 20.016 -16.609 -20.859 1 98.12 160 ALA B O 1
ATOM 4368 N N . PHE B 1 161 ? 18.031 -17.375 -21.609 1 97.44 161 PHE B N 1
ATOM 4369 C CA . PHE B 1 161 ? 17.969 -16.516 -22.781 1 97.44 161 PHE B CA 1
ATOM 4370 C C . PHE B 1 161 ? 16.547 -15.953 -22.953 1 97.44 161 PHE B C 1
ATOM 4372 O O . PHE B 1 161 ? 15.57 -16.688 -22.812 1 97.44 161 PHE B O 1
ATOM 4379 N N . ILE B 1 162 ? 16.5 -14.68 -23.219 1 97.56 162 ILE B N 1
ATOM 4380 C CA . ILE B 1 162 ? 15.219 -14.109 -23.641 1 97.56 162 ILE B CA 1
ATOM 4381 C C . ILE B 1 162 ? 15.109 -14.172 -25.156 1 97.56 162 ILE B C 1
ATOM 4383 O O . ILE B 1 162 ? 15.961 -13.641 -25.875 1 97.56 162 ILE B O 1
ATOM 4387 N N . THR B 1 163 ? 14.078 -14.812 -25.625 1 97.25 163 THR B N 1
ATOM 4388 C CA . THR B 1 163 ? 13.875 -14.977 -27.047 1 97.25 163 THR B CA 1
ATOM 4389 C C . THR B 1 163 ? 13.086 -13.797 -27.625 1 97.25 163 THR B C 1
ATOM 4391 O O . THR B 1 163 ? 12.719 -12.875 -26.891 1 97.25 163 THR B O 1
ATOM 4394 N N . GLU B 1 164 ? 12.852 -13.844 -28.984 1 95.81 164 GLU B N 1
ATOM 4395 C CA . GLU B 1 164 ? 12 -12.859 -29.656 1 95.81 164 GLU B CA 1
ATOM 4396 C C . GLU B 1 164 ? 10.617 -13.43 -29.938 1 95.81 164 GLU B C 1
ATOM 4398 O O . GLU B 1 164 ? 9.836 -12.836 -30.688 1 95.81 164 GLU B O 1
ATOM 4403 N N . LEU B 1 165 ? 10.344 -14.539 -29.281 1 95.56 165 LEU B N 1
ATOM 4404 C CA . LEU B 1 165 ? 9.109 -15.273 -29.531 1 95.56 165 LEU B CA 1
ATOM 4405 C C . LEU B 1 165 ? 8.117 -15.062 -28.375 1 95.56 165 LEU B C 1
ATOM 4407 O O . LEU B 1 165 ? 8.516 -14.695 -27.281 1 95.56 165 LEU B O 1
ATOM 4411 N N . ASN B 1 166 ? 6.828 -15.234 -28.688 1 93 166 ASN B N 1
ATOM 4412 C CA . ASN B 1 166 ? 5.875 -15.289 -27.594 1 93 166 ASN B CA 1
ATOM 4413 C C . ASN B 1 166 ? 6.027 -16.578 -26.781 1 93 166 ASN B C 1
ATOM 4415 O O . ASN B 1 166 ? 6.852 -17.422 -27.109 1 93 166 ASN B O 1
ATOM 4419 N N . TYR B 1 167 ? 5.297 -16.734 -25.75 1 93.19 167 TYR B N 1
ATOM 4420 C CA . TYR B 1 167 ? 5.488 -17.844 -24.812 1 93.19 167 TYR B CA 1
ATOM 4421 C C . TYR B 1 167 ? 5.332 -19.188 -25.531 1 93.19 167 TYR B C 1
ATOM 4423 O O . TYR B 1 167 ? 6.191 -20.062 -25.406 1 93.19 167 TYR B O 1
ATOM 4431 N N . ASP B 1 168 ? 4.277 -19.344 -26.266 1 94.12 168 ASP B N 1
ATOM 4432 C CA . ASP B 1 168 ? 3.951 -20.625 -26.875 1 94.12 168 ASP B CA 1
ATOM 4433 C C . ASP B 1 168 ? 4.992 -21.016 -27.922 1 94.12 168 ASP B C 1
ATOM 4435 O O . ASP B 1 168 ? 5.375 -22.188 -28.031 1 94.12 168 ASP B O 1
ATOM 4439 N N . ASP B 1 169 ? 5.441 -20.062 -28.641 1 95.31 169 ASP B N 1
ATOM 4440 C CA . ASP B 1 169 ? 6.488 -20.328 -29.625 1 95.31 169 ASP B CA 1
ATOM 4441 C C . ASP B 1 169 ? 7.816 -20.641 -28.938 1 95.31 169 ASP B C 1
ATOM 4443 O O . ASP B 1 169 ? 8.617 -21.422 -29.438 1 95.31 169 ASP B O 1
ATOM 4447 N N . THR B 1 170 ? 8.023 -19.984 -27.812 1 96.69 170 THR B N 1
ATOM 4448 C CA . THR B 1 170 ? 9.211 -20.297 -27.031 1 96.69 170 THR B CA 1
ATOM 4449 C C . THR B 1 170 ? 9.164 -21.734 -26.531 1 96.69 170 THR B C 1
ATOM 4451 O O . THR B 1 170 ? 10.18 -22.422 -26.516 1 96.69 170 THR B O 1
ATOM 4454 N N . VAL B 1 171 ? 8.008 -22.203 -26.125 1 96.19 171 VAL B N 1
ATOM 4455 C CA . VAL B 1 171 ? 7.832 -23.578 -25.672 1 96.19 171 VAL B CA 1
ATOM 4456 C C . VAL B 1 171 ? 8.188 -24.531 -26.812 1 96.19 171 VAL B C 1
ATOM 4458 O O . VAL B 1 171 ? 8.898 -25.531 -26.609 1 96.19 171 VAL B O 1
ATOM 4461 N N . ARG B 1 172 ? 7.73 -24.234 -28.016 1 96.31 172 ARG B N 1
ATOM 4462 C CA . ARG B 1 172 ? 8.008 -25.078 -29.172 1 96.31 172 ARG B CA 1
ATOM 4463 C C . ARG B 1 172 ? 9.5 -25.109 -29.484 1 96.31 172 ARG B C 1
ATOM 4465 O O . ARG B 1 172 ? 10.07 -26.172 -29.75 1 96.31 172 ARG B O 1
ATOM 4472 N N . LEU B 1 173 ? 10.062 -23.938 -29.422 1 97.44 173 LEU B N 1
ATOM 4473 C CA . LEU B 1 173 ? 11.508 -23.844 -29.625 1 97.44 173 LEU B CA 1
ATOM 4474 C C . LEU B 1 173 ? 12.258 -24.672 -28.609 1 97.44 173 LEU B C 1
ATOM 4476 O O . LEU B 1 173 ? 13.195 -25.391 -28.953 1 97.44 173 LEU B O 1
ATOM 4480 N N . THR B 1 174 ? 11.883 -24.547 -27.422 1 98.12 174 THR B N 1
ATOM 4481 C CA . THR B 1 174 ? 12.508 -25.266 -26.312 1 98.12 174 THR B CA 1
ATOM 4482 C C . THR B 1 174 ? 12.391 -26.781 -26.5 1 98.12 174 THR B C 1
ATOM 4484 O O . THR B 1 174 ? 13.352 -27.516 -26.266 1 98.12 174 THR B O 1
ATOM 4487 N N . ALA B 1 175 ? 11.211 -27.266 -26.875 1 97.44 175 ALA B N 1
ATOM 4488 C CA . ALA B 1 175 ? 10.992 -28.688 -27.141 1 97.44 175 ALA B CA 1
ATOM 4489 C C . ALA B 1 175 ? 11.891 -29.188 -28.25 1 97.44 175 ALA B C 1
ATOM 4491 O O . ALA B 1 175 ? 12.43 -30.297 -28.172 1 97.44 175 ALA B O 1
ATOM 4492 N N . GLU B 1 176 ? 12.047 -28.375 -29.25 1 97.94 176 GLU B N 1
ATOM 4493 C CA . GLU B 1 176 ? 12.93 -28.734 -30.359 1 97.94 176 GLU B CA 1
ATOM 4494 C C . GLU B 1 176 ? 14.375 -28.875 -29.891 1 97.94 176 GLU B C 1
ATOM 4496 O O . GLU B 1 176 ? 15.062 -29.828 -30.266 1 97.94 176 GLU B O 1
ATOM 4501 N N . HIS B 1 177 ? 14.781 -27.938 -29.109 1 98.06 177 HIS B N 1
ATOM 4502 C CA . HIS B 1 177 ? 16.156 -27.969 -28.594 1 98.06 177 HIS B CA 1
ATOM 4503 C C . HIS B 1 177 ? 16.359 -29.141 -27.656 1 98.06 177 HIS B C 1
ATOM 4505 O O . HIS B 1 177 ? 17.438 -29.734 -27.625 1 98.06 177 HIS B O 1
ATOM 4511 N N . ALA B 1 178 ? 15.352 -29.422 -26.859 1 98.12 178 ALA B N 1
ATOM 4512 C CA . ALA B 1 178 ? 15.414 -30.578 -25.984 1 98.12 178 ALA B CA 1
ATOM 4513 C C . ALA B 1 178 ? 15.68 -31.859 -26.781 1 98.12 178 ALA B C 1
ATOM 4515 O O . ALA B 1 178 ? 16.547 -32.656 -26.422 1 98.12 178 ALA B O 1
ATOM 4516 N N . GLU B 1 179 ? 14.945 -32.094 -27.859 1 97.31 179 GLU B N 1
ATOM 4517 C CA . GLU B 1 179 ? 15.078 -33.25 -28.703 1 97.31 179 GLU B CA 1
ATOM 4518 C C . GLU B 1 179 ? 16.438 -33.312 -29.391 1 97.31 179 GLU B C 1
ATOM 4520 O O . GLU B 1 179 ? 17.109 -34.312 -29.391 1 97.31 179 GLU B O 1
ATOM 4525 N N . LYS B 1 180 ? 16.797 -32.188 -29.953 1 97.94 180 LYS B N 1
ATOM 4526 C CA . LYS B 1 180 ? 18.031 -32.094 -30.703 1 97.94 180 LYS B CA 1
ATOM 4527 C C . LYS B 1 180 ? 19.25 -32.406 -29.828 1 97.94 180 LYS B C 1
ATOM 4529 O O . LYS B 1 180 ? 20.203 -33.031 -30.281 1 97.94 180 LYS B O 1
ATOM 4534 N N . ASN B 1 181 ? 19.203 -32 -28.578 1 97.62 181 ASN B N 1
ATOM 4535 C CA . ASN B 1 181 ? 20.359 -32.125 -27.688 1 97.62 181 ASN B CA 1
ATOM 4536 C C . ASN B 1 181 ? 20.203 -33.281 -26.703 1 97.62 181 ASN B C 1
ATOM 4538 O O . ASN B 1 181 ? 21.078 -33.5 -25.859 1 97.62 181 ASN B O 1
ATOM 4542 N N . GLN B 1 182 ? 19.062 -33.969 -26.781 1 96.56 182 GLN B N 1
ATOM 4543 C CA . GLN B 1 182 ? 18.734 -35.062 -25.859 1 96.56 182 GLN B CA 1
ATOM 4544 C C . GLN B 1 182 ? 18.703 -34.562 -24.422 1 96.56 182 GLN B C 1
ATOM 4546 O O . GLN B 1 182 ? 19.266 -35.219 -23.531 1 96.56 182 GLN B O 1
ATOM 4551 N N . TRP B 1 183 ? 18.25 -33.344 -24.266 1 97.88 183 TRP B N 1
ATOM 4552 C CA . TRP B 1 183 ? 18 -32.812 -22.922 1 97.88 183 TRP B CA 1
ATOM 4553 C C . TRP B 1 183 ? 16.609 -33.156 -22.438 1 97.88 183 TRP B C 1
ATOM 4555 O O . TRP B 1 183 ? 15.781 -33.656 -23.203 1 97.88 183 TRP B O 1
ATOM 4565 N N . VAL B 1 184 ? 16.375 -33.062 -21.156 1 97.81 184 VAL B N 1
ATOM 4566 C CA . VAL B 1 184 ? 15.094 -33.406 -20.562 1 97.81 184 VAL B CA 1
ATOM 4567 C C . VAL B 1 184 ? 14.203 -32.188 -20.5 1 97.81 184 VAL B C 1
ATOM 4569 O O . VAL B 1 184 ? 14.516 -31.219 -19.781 1 97.81 184 VAL B O 1
ATOM 4572 N N . LEU B 1 185 ? 13.086 -32.188 -21.219 1 98.5 185 LEU B N 1
ATOM 4573 C CA . LEU B 1 185 ? 12.125 -31.078 -21.219 1 98.5 185 LEU B CA 1
ATOM 4574 C C . LEU B 1 185 ? 11.258 -31.125 -19.969 1 98.5 185 LEU B C 1
ATOM 4576 O O . LEU B 1 185 ? 10.602 -32.125 -19.703 1 98.5 185 LEU B O 1
ATOM 4580 N N . VAL B 1 186 ? 11.297 -30.094 -19.172 1 98.44 186 VAL B N 1
ATOM 4581 C CA . VAL B 1 186 ? 10.461 -29.953 -17.984 1 98.44 186 VAL B CA 1
ATOM 4582 C C . VAL B 1 186 ? 9.508 -28.766 -18.156 1 98.44 186 VAL B C 1
ATOM 4584 O O . VAL B 1 186 ? 9.797 -27.656 -17.703 1 98.44 186 VAL B O 1
ATOM 4587 N N . GLN B 1 187 ? 8.438 -29.047 -18.75 1 97.88 187 GLN B N 1
ATOM 4588 C CA . GLN B 1 187 ? 7.461 -28.016 -19.078 1 97.88 187 GLN B CA 1
ATOM 4589 C C . GLN B 1 187 ? 6.129 -28.266 -18.375 1 97.88 187 GLN B C 1
ATOM 4591 O O . GLN B 1 187 ? 5.688 -29.406 -18.266 1 97.88 187 GLN B O 1
ATOM 4596 N N . ASP B 1 188 ? 5.453 -27.219 -17.922 1 94.94 188 ASP B N 1
ATOM 4597 C CA . ASP B 1 188 ? 4.254 -27.375 -17.109 1 94.94 188 ASP B CA 1
ATOM 4598 C C . ASP B 1 188 ? 3 -27.438 -17.984 1 94.94 188 ASP B C 1
ATOM 4600 O O . ASP B 1 188 ? 1.881 -27.5 -17.469 1 94.94 188 ASP B O 1
ATOM 4604 N N . THR B 1 189 ? 3.133 -27.453 -19.266 1 94.94 189 THR B N 1
ATOM 4605 C CA . THR B 1 189 ? 2.02 -27.594 -20.203 1 94.94 189 THR B CA 1
ATOM 4606 C C . THR B 1 189 ? 1.985 -28.984 -20.812 1 94.94 189 THR B C 1
ATOM 4608 O O . THR B 1 189 ? 2.982 -29.453 -21.359 1 94.94 189 THR B O 1
ATOM 4611 N N . ALA B 1 190 ? 0.823 -29.625 -20.656 1 95.44 190 ALA B N 1
ATOM 4612 C CA . ALA B 1 190 ? 0.661 -30.953 -21.266 1 95.44 190 ALA B CA 1
ATOM 4613 C C . ALA B 1 190 ? 0.112 -30.828 -22.688 1 95.44 190 ALA B C 1
ATOM 4615 O O . ALA B 1 190 ? -0.774 -30.016 -22.953 1 95.44 190 ALA B O 1
ATOM 4616 N N . TRP B 1 191 ? 0.646 -31.578 -23.594 1 94.44 191 TRP B N 1
ATOM 4617 C CA . TRP B 1 191 ? 0.107 -31.766 -24.938 1 94.44 191 TRP B CA 1
ATOM 4618 C C . TRP B 1 191 ? 0.233 -33.219 -25.375 1 94.44 191 TRP B C 1
ATOM 4620 O O . TRP B 1 191 ? 0.691 -34.062 -24.594 1 94.44 191 TRP B O 1
ATOM 4630 N N . GLU B 1 192 ? -0.283 -33.5 -26.562 1 93.75 192 GLU B N 1
ATOM 4631 C CA . GLU B 1 192 ? -0.268 -34.906 -27.016 1 93.75 192 GLU B CA 1
ATOM 4632 C C . GLU B 1 192 ? 1.141 -35.469 -26.969 1 93.75 192 GLU B C 1
ATOM 4634 O O . GLU B 1 192 ? 2.09 -34.875 -27.469 1 93.75 192 GLU B O 1
ATOM 4639 N N . ASN B 1 193 ? 1.292 -36.531 -26.312 1 94 193 ASN B N 1
ATOM 4640 C CA . ASN B 1 193 ? 2.521 -37.312 -26.203 1 94 193 ASN B CA 1
ATOM 4641 C C . ASN B 1 193 ? 3.498 -36.656 -25.219 1 94 193 ASN B C 1
ATOM 4643 O O . ASN B 1 193 ? 4.684 -37 -25.203 1 94 193 ASN B O 1
ATOM 4647 N N . TYR B 1 194 ? 3.104 -35.688 -24.484 1 96.5 194 TYR B N 1
ATOM 4648 C CA . TYR B 1 194 ? 3.873 -35.094 -23.406 1 96.5 194 TYR B CA 1
ATOM 4649 C C . TYR B 1 194 ? 2.984 -34.812 -22.203 1 96.5 194 TYR B C 1
ATOM 4651 O O . TYR B 1 194 ? 2.551 -33.656 -22 1 96.5 194 TYR B O 1
ATOM 4659 N N . GLU B 1 195 ? 2.756 -35.781 -21.328 1 95.75 195 GLU B N 1
ATOM 4660 C CA . GLU B 1 195 ? 1.766 -35.625 -20.266 1 95.75 195 GLU B CA 1
ATOM 4661 C C . GLU B 1 195 ? 2.348 -36.031 -18.906 1 95.75 195 GLU B C 1
ATOM 4663 O O . GLU B 1 195 ? 1.86 -35.594 -17.859 1 95.75 195 GLU B O 1
ATOM 4668 N N . GLU B 1 196 ? 3.365 -36.844 -19 1 95.56 196 GLU B N 1
ATOM 4669 C CA . GLU B 1 196 ? 3.865 -37.438 -17.766 1 95.56 196 GLU B CA 1
ATOM 4670 C C . GLU B 1 196 ? 4.543 -36.375 -16.891 1 95.56 196 GLU B C 1
ATOM 4672 O O . GLU B 1 196 ? 4.223 -36.281 -15.703 1 95.56 196 GLU B O 1
ATOM 4677 N N . ILE B 1 197 ? 5.449 -35.625 -17.469 1 97.19 197 ILE B N 1
ATOM 4678 C CA . ILE B 1 197 ? 6.168 -34.594 -16.703 1 97.19 197 ILE B CA 1
ATOM 4679 C C . ILE B 1 197 ? 5.195 -33.531 -16.219 1 97.19 197 ILE B C 1
ATOM 4681 O O . ILE B 1 197 ? 5.184 -33.156 -15.047 1 97.19 197 ILE B O 1
ATOM 4685 N N . PRO B 1 198 ? 4.301 -33.062 -17.109 1 97.94 198 PRO B N 1
ATOM 4686 C CA . PRO B 1 198 ? 3.309 -32.094 -16.641 1 97.94 198 PRO B CA 1
ATOM 4687 C C . PRO B 1 198 ? 2.441 -32.625 -15.508 1 97.94 198 PRO B C 1
ATOM 4689 O O . PRO B 1 198 ? 2.096 -31.875 -14.586 1 97.94 198 PRO B O 1
ATOM 4692 N N . LYS B 1 199 ? 2.143 -33.875 -15.578 1 97.38 199 LYS B N 1
ATOM 4693 C CA . LYS B 1 199 ? 1.347 -34.5 -14.523 1 97.38 199 LYS B CA 1
ATOM 4694 C C . LYS B 1 199 ? 2.092 -34.469 -13.188 1 97.38 199 LYS B C 1
ATOM 4696 O O . LYS B 1 199 ? 1.498 -34.188 -12.148 1 97.38 199 LYS B O 1
ATOM 4701 N N . LYS B 1 200 ? 3.357 -34.75 -13.242 1 97.5 200 LYS B N 1
ATOM 4702 C CA . LYS B 1 200 ? 4.176 -34.719 -12.031 1 97.5 200 LYS B CA 1
ATOM 4703 C C . LYS B 1 200 ? 4.316 -33.312 -11.508 1 97.5 200 LYS B C 1
ATOM 4705 O O . LYS B 1 200 ? 4.371 -33.062 -10.297 1 97.5 200 LYS B O 1
ATOM 4710 N N . ILE B 1 201 ? 4.41 -32.312 -12.422 1 98.44 201 ILE B N 1
ATOM 4711 C CA . ILE B 1 201 ? 4.469 -30.906 -12.031 1 98.44 201 ILE B CA 1
ATOM 4712 C C . ILE B 1 201 ? 3.197 -30.531 -11.273 1 98.44 201 ILE B C 1
ATOM 4714 O O . ILE B 1 201 ? 3.262 -29.938 -10.195 1 98.44 201 ILE B O 1
ATOM 4718 N N . MET B 1 202 ? 2.072 -30.938 -11.781 1 98.5 202 MET B N 1
ATOM 4719 C CA . MET B 1 202 ? 0.799 -30.672 -11.117 1 98.5 202 MET B CA 1
ATOM 4720 C C . MET B 1 202 ? 0.776 -31.297 -9.727 1 98.5 202 MET B C 1
ATOM 4722 O O . MET B 1 202 ? 0.336 -30.672 -8.766 1 98.5 202 MET B O 1
ATOM 4726 N N . GLN B 1 203 ? 1.272 -32.531 -9.641 1 97.94 203 GLN B N 1
ATOM 4727 C CA . GLN B 1 203 ? 1.328 -33.188 -8.336 1 97.94 203 GLN B CA 1
ATOM 4728 C C . GLN B 1 203 ? 2.203 -32.406 -7.367 1 97.94 203 GLN B C 1
ATOM 4730 O O . GLN B 1 203 ? 1.875 -32.281 -6.184 1 97.94 203 GLN B O 1
ATOM 4735 N N . GLY B 1 204 ? 3.26 -31.844 -7.871 1 98.19 204 GLY B N 1
ATOM 4736 C CA . GLY B 1 204 ? 4.102 -31 -7.031 1 98.19 204 GLY B CA 1
ATOM 4737 C C . GLY B 1 204 ? 3.365 -29.812 -6.441 1 98.19 204 GLY B C 1
ATOM 4738 O O . GLY B 1 204 ? 3.6 -29.438 -5.289 1 98.19 204 GLY B O 1
ATOM 4739 N N . TYR B 1 205 ? 2.465 -29.25 -7.203 1 98.56 205 TYR B N 1
ATOM 4740 C CA . TYR B 1 205 ? 1.724 -28.062 -6.766 1 98.56 205 TYR B CA 1
ATOM 4741 C C . TYR B 1 205 ? 0.794 -28.406 -5.605 1 98.56 205 TYR B C 1
ATOM 4743 O O . TYR B 1 205 ? 0.328 -27.516 -4.895 1 98.56 205 TYR B O 1
ATOM 4751 N N . ILE B 1 206 ? 0.528 -29.719 -5.344 1 98.5 206 ILE B N 1
ATOM 4752 C CA . ILE B 1 206 ? -0.408 -30.125 -4.309 1 98.5 206 ILE B CA 1
ATOM 4753 C C . ILE B 1 206 ? 0.103 -29.688 -2.939 1 98.5 206 ILE B C 1
ATOM 4755 O O . ILE B 1 206 ? -0.687 -29.438 -2.029 1 98.5 206 ILE B O 1
ATOM 4759 N N . THR B 1 207 ? 1.399 -29.547 -2.834 1 98.38 207 THR B N 1
ATOM 4760 C CA . THR B 1 207 ? 1.967 -29.125 -1.557 1 98.38 207 THR B CA 1
ATOM 4761 C C . THR B 1 207 ? 1.375 -27.797 -1.11 1 98.38 207 THR B C 1
ATOM 4763 O O . THR B 1 207 ? 0.953 -27.641 0.039 1 98.38 207 THR B O 1
ATOM 4766 N N . MET B 1 208 ? 1.314 -26.859 -1.979 1 98.56 208 MET B N 1
ATOM 4767 C CA . MET B 1 208 ? 0.734 -25.547 -1.695 1 98.56 208 MET B CA 1
ATOM 4768 C C . MET B 1 208 ? -0.735 -25.672 -1.308 1 98.56 208 MET B C 1
ATOM 4770 O O . MET B 1 208 ? -1.176 -25.078 -0.322 1 98.56 208 MET B O 1
ATOM 4774 N N . VAL B 1 209 ? -1.448 -26.469 -2.01 1 98.62 209 VAL B N 1
ATOM 4775 C CA . VAL B 1 209 ? -2.895 -26.578 -1.858 1 98.62 209 VAL B CA 1
ATOM 4776 C C . VAL B 1 209 ? -3.225 -27.328 -0.57 1 98.62 209 VAL B C 1
ATOM 4778 O O . VAL B 1 209 ? -4.113 -26.922 0.183 1 98.62 209 VAL B O 1
ATOM 4781 N N . SER B 1 210 ? -2.514 -28.406 -0.351 1 98.31 210 SER B N 1
ATOM 4782 C CA . SER B 1 210 ? -2.748 -29.219 0.847 1 98.31 210 SER B CA 1
ATOM 4783 C C . SER B 1 210 ? -2.383 -28.438 2.109 1 98.31 210 SER B C 1
ATOM 4785 O O . SER B 1 210 ? -3.031 -28.594 3.146 1 98.31 210 SER B O 1
ATOM 4787 N N . GLU B 1 211 ? -1.332 -27.609 2.049 1 98.44 211 GLU B N 1
ATOM 4788 C CA . GLU B 1 211 ? -1 -26.734 3.168 1 98.44 211 GLU B CA 1
ATOM 4789 C C . GLU B 1 211 ? -2.152 -25.781 3.488 1 98.44 211 GLU B C 1
ATOM 4791 O O . GLU B 1 211 ? -2.51 -25.609 4.652 1 98.44 211 GLU B O 1
ATOM 4796 N N . ALA B 1 212 ? -2.664 -25.156 2.471 1 98.75 212 ALA B N 1
ATOM 4797 C CA . ALA B 1 212 ? -3.793 -24.25 2.658 1 98.75 212 ALA B CA 1
ATOM 4798 C C . ALA B 1 212 ? -4.977 -24.984 3.297 1 98.75 212 ALA B C 1
ATOM 4800 O O . ALA B 1 212 ? -5.605 -24.453 4.223 1 98.75 212 ALA B O 1
ATOM 4801 N N . TYR B 1 213 ? -5.273 -26.156 2.832 1 98.56 213 TYR B N 1
ATOM 4802 C CA . TYR B 1 213 ? -6.371 -26.953 3.354 1 98.56 213 TYR B CA 1
ATOM 4803 C C . TYR B 1 213 ? -6.172 -27.266 4.832 1 98.56 213 TYR B C 1
ATOM 4805 O O . TYR B 1 213 ? -7.09 -27.094 5.637 1 98.56 213 TYR B O 1
ATOM 4813 N N . GLU B 1 214 ? -4.961 -27.719 5.145 1 98.31 214 GLU B N 1
ATOM 4814 C CA . GLU B 1 214 ? -4.668 -28.047 6.535 1 98.31 214 GLU B CA 1
ATOM 4815 C C . GLU B 1 214 ? -4.777 -26.828 7.434 1 98.31 214 GLU B C 1
ATOM 4817 O O . GLU B 1 214 ? -5.289 -26.906 8.555 1 98.31 214 GLU B O 1
ATOM 4822 N N . GLN B 1 215 ? -4.281 -25.719 6.992 1 98.75 215 GLN B N 1
ATOM 4823 C CA . GLN B 1 215 ? -4.348 -24.469 7.754 1 98.75 215 GLN B CA 1
ATOM 4824 C C . GLN B 1 215 ? -5.793 -24.031 7.957 1 98.75 215 GLN B C 1
ATOM 4826 O O . GLN B 1 215 ? -6.16 -23.562 9.039 1 98.75 215 GLN B O 1
ATOM 4831 N N . LEU B 1 216 ? -6.617 -24.156 6.945 1 98.75 216 LEU B N 1
ATOM 4832 C CA . LEU B 1 216 ? -8.039 -23.859 7.059 1 98.75 216 LEU B CA 1
ATOM 4833 C C . LEU B 1 216 ? -8.719 -24.797 8.047 1 98.75 216 LEU B C 1
ATOM 4835 O O . LEU B 1 216 ? -9.539 -24.375 8.859 1 98.75 216 LEU B O 1
ATOM 4839 N N . LYS B 1 217 ? -8.352 -26.047 7.949 1 98.12 217 LYS B N 1
ATOM 4840 C CA . LYS B 1 217 ? -8.914 -27.047 8.852 1 98.12 217 LYS B CA 1
ATOM 4841 C C . LYS B 1 217 ? -8.594 -26.703 10.305 1 98.12 217 LYS B C 1
ATOM 4843 O O . LYS B 1 217 ? -9.445 -26.859 11.188 1 98.12 217 LYS B O 1
ATOM 4848 N N . GLU B 1 218 ? -7.371 -26.312 10.547 1 98.38 218 GLU B N 1
ATOM 4849 C CA . GLU B 1 218 ? -6.961 -25.906 11.891 1 98.38 218 GLU B CA 1
ATOM 4850 C C . GLU B 1 218 ? -7.816 -24.766 12.414 1 98.38 218 GLU B C 1
ATOM 4852 O O . GLU B 1 218 ? -8.055 -24.656 13.617 1 98.38 218 GLU B O 1
ATOM 4857 N N . LEU B 1 219 ? -8.273 -23.953 11.508 1 98.25 219 LEU B N 1
ATOM 4858 C CA . LEU B 1 219 ? -9.109 -22.812 11.867 1 98.25 219 LEU B CA 1
ATOM 4859 C C . LEU B 1 219 ? -10.586 -23.203 11.875 1 98.25 219 LEU B C 1
ATOM 4861 O O . LEU B 1 219 ? -11.453 -22.359 12.148 1 98.25 219 LEU B O 1
ATOM 4865 N N . ASN B 1 220 ? -10.883 -24.438 11.562 1 98.31 220 ASN B N 1
ATOM 4866 C CA . ASN B 1 220 ? -12.25 -24.922 11.398 1 98.31 220 ASN B CA 1
ATOM 4867 C C . ASN B 1 220 ? -13.008 -24.094 10.359 1 98.31 220 ASN B C 1
ATOM 4869 O O . ASN B 1 220 ? -14.148 -23.703 10.586 1 98.31 220 ASN B O 1
ATOM 4873 N N . GLU B 1 221 ? -12.281 -23.797 9.266 1 98.56 221 GLU B N 1
ATOM 4874 C CA . GLU B 1 221 ? -12.859 -23 8.18 1 98.56 221 GLU B CA 1
ATOM 4875 C C . GLU B 1 221 ? -12.891 -23.797 6.879 1 98.56 221 GLU B C 1
ATOM 4877 O O . GLU B 1 221 ? -11.969 -24.562 6.582 1 98.56 221 GLU B O 1
ATOM 4882 N N . LYS B 1 222 ? -13.938 -23.672 6.125 1 98.56 222 LYS B N 1
ATOM 4883 C CA . LYS B 1 222 ? -14.094 -24.156 4.762 1 98.56 222 LYS B CA 1
ATOM 4884 C C . LYS B 1 222 ? -14.453 -23.031 3.805 1 98.56 222 LYS B C 1
ATOM 4886 O O . LYS B 1 222 ? -15.469 -22.344 3.992 1 98.56 222 LYS B O 1
ATOM 4891 N N . PRO B 1 223 ? -13.672 -22.812 2.838 1 98.81 223 PRO B N 1
ATOM 4892 C CA . PRO B 1 223 ? -14.016 -21.719 1.92 1 98.81 223 PRO B CA 1
ATOM 4893 C C . PRO B 1 223 ? -15.273 -22.016 1.104 1 98.81 223 PRO B C 1
ATOM 4895 O O . PRO B 1 223 ? -15.539 -23.172 0.767 1 98.81 223 PRO B O 1
ATOM 4898 N N . THR B 1 224 ? -16 -20.922 0.839 1 98.81 224 THR B N 1
ATOM 4899 C CA . THR B 1 224 ? -17.156 -21.016 -0.054 1 98.81 224 THR B CA 1
ATOM 4900 C C . THR B 1 224 ? -16.75 -20.75 -1.498 1 98.81 224 THR B C 1
ATOM 4902 O O . THR B 1 224 ? -17.391 -21.219 -2.434 1 98.81 224 THR B O 1
ATOM 4905 N N . HIS B 1 225 ? -15.703 -19.938 -1.671 1 98.88 225 HIS B N 1
ATOM 4906 C CA . HIS B 1 225 ? -15.188 -19.547 -2.979 1 98.88 225 HIS B CA 1
ATOM 4907 C C . HIS B 1 225 ? -13.672 -19.672 -3.031 1 98.88 225 HIS B C 1
ATOM 4909 O O . HIS B 1 225 ? -12.984 -19.406 -2.043 1 98.88 225 HIS B O 1
ATOM 4915 N N . ILE B 1 226 ? -13.18 -20.109 -4.145 1 98.94 226 ILE B N 1
ATOM 4916 C CA . ILE B 1 226 ? -11.75 -20.062 -4.43 1 98.94 226 ILE B CA 1
ATOM 4917 C C . ILE B 1 226 ? -11.508 -19.391 -5.785 1 98.94 226 ILE B C 1
ATOM 4919 O O . ILE B 1 226 ? -12.055 -19.828 -6.801 1 98.94 226 ILE B O 1
ATOM 4923 N N . PHE B 1 227 ? -10.805 -18.312 -5.805 1 98.94 227 PHE B N 1
ATOM 4924 C CA . PHE B 1 227 ? -10.344 -17.703 -7.039 1 98.94 227 PHE B CA 1
ATOM 4925 C C . PHE B 1 227 ? -8.945 -18.188 -7.402 1 98.94 227 PHE B C 1
ATOM 4927 O O . PHE B 1 227 ? -8.016 -18.078 -6.598 1 98.94 227 PHE B O 1
ATOM 4934 N N . ILE B 1 228 ? -8.828 -18.688 -8.617 1 98.56 228 ILE B N 1
ATOM 4935 C CA . ILE B 1 228 ? -7.582 -19.328 -9.016 1 98.56 228 ILE B CA 1
ATOM 4936 C C . ILE B 1 228 ? -7.129 -18.781 -10.367 1 98.56 228 ILE B C 1
ATOM 4938 O O . ILE B 1 228 ? -7.824 -18.938 -11.375 1 98.56 228 ILE B O 1
ATOM 4942 N N . GLN B 1 229 ? -5.957 -18.188 -10.422 1 98.75 229 GLN B N 1
ATOM 4943 C CA . GLN B 1 229 ? -5.445 -17.656 -11.68 1 98.75 229 GLN B CA 1
ATOM 4944 C C . GLN B 1 229 ? -4.863 -18.75 -12.555 1 98.75 229 GLN B C 1
ATOM 4946 O O . GLN B 1 229 ? -4.391 -19.766 -12.039 1 98.75 229 GLN B O 1
ATOM 4951 N N . ALA B 1 230 ? -4.953 -18.547 -13.844 1 98.56 230 ALA B N 1
ATOM 4952 C CA . ALA B 1 230 ? -4.516 -19.594 -14.766 1 98.56 230 ALA B CA 1
ATOM 4953 C C . ALA B 1 230 ? -3.766 -19 -15.953 1 98.56 230 ALA B C 1
ATOM 4955 O O . ALA B 1 230 ? -4.145 -17.953 -16.469 1 98.56 230 ALA B O 1
ATOM 4956 N N . GLY B 1 231 ? -2.656 -19.625 -16.25 1 97.25 231 GLY B N 1
ATOM 4957 C CA . GLY B 1 231 ? -2.062 -19.547 -17.578 1 97.25 231 GLY B CA 1
ATOM 4958 C C . GLY B 1 231 ? -2.434 -20.703 -18.469 1 97.25 231 GLY B C 1
ATOM 4959 O O . GLY B 1 231 ? -3.525 -20.734 -19.047 1 97.25 231 GLY B O 1
ATOM 4960 N N . VAL B 1 232 ? -1.562 -21.734 -18.422 1 96.94 232 VAL B N 1
ATOM 4961 C CA . VAL B 1 232 ? -1.873 -22.906 -19.203 1 96.94 232 VAL B CA 1
ATOM 4962 C C . VAL B 1 232 ? -2.92 -23.75 -18.484 1 96.94 232 VAL B C 1
ATOM 4964 O O . VAL B 1 232 ? -3.518 -24.656 -19.078 1 96.94 232 VAL B O 1
ATOM 4967 N N . GLY B 1 233 ? -3.133 -23.516 -17.219 1 98.19 233 GLY B N 1
ATOM 4968 C CA . GLY B 1 233 ? -4.242 -24.125 -16.5 1 98.19 233 GLY B CA 1
ATOM 4969 C C . GLY B 1 233 ? -3.805 -25.219 -15.539 1 98.19 233 GLY B C 1
ATOM 4970 O O . GLY B 1 233 ? -4.617 -25.719 -14.766 1 98.19 233 GLY B O 1
ATOM 4971 N N . SER B 1 234 ? -2.512 -25.484 -15.438 1 98.06 234 SER B N 1
ATOM 4972 C CA . SER B 1 234 ? -2.033 -26.609 -14.641 1 98.06 234 SER B CA 1
ATOM 4973 C C . SER B 1 234 ? -2.201 -26.344 -13.148 1 98.06 234 SER B C 1
ATOM 4975 O O . SER B 1 234 ? -2.695 -27.203 -12.414 1 98.06 234 SER B O 1
ATOM 4977 N N . MET B 1 235 ? -1.781 -25.188 -12.672 1 98.5 235 MET B N 1
ATOM 4978 C CA . MET B 1 235 ? -1.93 -24.859 -11.258 1 98.5 235 MET B CA 1
ATOM 4979 C C . MET B 1 235 ? -3.402 -24.75 -10.875 1 98.5 235 MET B C 1
ATOM 4981 O O . MET B 1 235 ? -3.824 -25.297 -9.852 1 98.5 235 MET B O 1
ATOM 4985 N N . ALA B 1 236 ? -4.16 -24.094 -11.711 1 98.75 236 ALA B N 1
ATOM 4986 C CA . ALA B 1 236 ? -5.59 -23.953 -11.461 1 98.75 236 ALA B CA 1
ATOM 4987 C C . ALA B 1 236 ? -6.27 -25.312 -11.359 1 98.75 236 ALA B C 1
ATOM 4989 O O . ALA B 1 236 ? -7.086 -25.547 -10.469 1 98.75 236 ALA B O 1
ATOM 4990 N N . ALA B 1 237 ? -5.887 -26.188 -12.266 1 98.69 237 ALA B N 1
ATOM 4991 C CA . ALA B 1 237 ? -6.453 -27.531 -12.281 1 98.69 237 ALA B CA 1
ATOM 4992 C C . ALA B 1 237 ? -6.066 -28.312 -11.023 1 98.69 237 ALA B C 1
ATOM 4994 O O . ALA B 1 237 ? -6.855 -29.094 -10.508 1 98.69 237 ALA B O 1
ATOM 4995 N N . THR B 1 238 ? -4.863 -28.094 -10.594 1 98.69 238 THR B N 1
ATOM 4996 C CA . THR B 1 238 ? -4.402 -28.75 -9.375 1 98.69 238 THR B CA 1
ATOM 4997 C C . THR B 1 238 ? -5.25 -28.328 -8.18 1 98.69 238 THR B C 1
ATOM 4999 O O . THR B 1 238 ? -5.715 -29.172 -7.406 1 98.69 238 THR B O 1
ATOM 5002 N N . VAL B 1 239 ? -5.457 -27.031 -8.016 1 98.81 239 VAL B N 1
ATOM 5003 C CA . VAL B 1 239 ? -6.254 -26.516 -6.918 1 98.81 239 VAL B CA 1
ATOM 5004 C C . VAL B 1 239 ? -7.684 -27.047 -7.012 1 98.81 239 VAL B C 1
ATOM 5006 O O . VAL B 1 239 ? -8.227 -27.562 -6.031 1 98.81 239 VAL B O 1
ATOM 5009 N N . GLN B 1 240 ? -8.242 -26.953 -8.195 1 98.38 240 GLN B N 1
ATOM 5010 C CA . GLN B 1 240 ? -9.617 -27.406 -8.414 1 98.38 240 GLN B CA 1
ATOM 5011 C C . GLN B 1 240 ? -9.742 -28.906 -8.141 1 98.38 240 GLN B C 1
ATOM 5013 O O . GLN B 1 240 ? -10.664 -29.328 -7.441 1 98.38 240 GLN B O 1
ATOM 5018 N N . GLY B 1 241 ? -8.859 -29.688 -8.719 1 98.31 241 GLY B N 1
ATOM 5019 C CA . GLY B 1 241 ? -8.914 -31.125 -8.555 1 98.31 241 GLY B CA 1
ATOM 5020 C C . GLY B 1 241 ? -8.766 -31.562 -7.105 1 98.31 241 GLY B C 1
ATOM 5021 O O . GLY B 1 241 ? -9.477 -32.469 -6.648 1 98.31 241 GLY B O 1
ATOM 5022 N N . PHE B 1 242 ? -7.863 -30.906 -6.383 1 98.56 242 PHE B N 1
ATOM 5023 C CA . PHE B 1 242 ? -7.633 -31.25 -4.984 1 98.56 242 PHE B CA 1
ATOM 5024 C C . PHE B 1 242 ? -8.891 -31.031 -4.156 1 98.56 242 PHE B C 1
ATOM 5026 O O . PHE B 1 242 ? -9.328 -31.922 -3.432 1 98.56 242 PHE B O 1
ATOM 5033 N N . PHE B 1 243 ? -9.477 -29.859 -4.262 1 98.31 243 PHE B N 1
ATOM 5034 C CA . PHE B 1 243 ? -10.625 -29.531 -3.43 1 98.31 243 PHE B CA 1
ATOM 5035 C C . PHE B 1 243 ? -11.859 -30.328 -3.873 1 98.31 243 PHE B C 1
ATOM 5037 O O . PHE B 1 243 ? -12.734 -30.625 -3.061 1 98.31 243 PHE B O 1
ATOM 5044 N N . ALA B 1 244 ? -11.922 -30.656 -5.176 1 97.62 244 ALA B N 1
ATOM 5045 C CA . ALA B 1 244 ? -12.984 -31.547 -5.633 1 97.62 244 ALA B CA 1
ATOM 5046 C C . ALA B 1 244 ? -12.844 -32.938 -5.004 1 97.62 244 ALA B C 1
ATOM 5048 O O . ALA B 1 244 ? -13.844 -33.562 -4.656 1 97.62 244 ALA B O 1
ATOM 5049 N N . ASN B 1 245 ? -11.625 -33.375 -4.914 1 96.88 245 ASN B N 1
ATOM 5050 C CA . ASN B 1 245 ? -11.367 -34.656 -4.273 1 96.88 245 ASN B CA 1
ATOM 5051 C C . ASN B 1 245 ? -11.781 -34.656 -2.803 1 96.88 245 ASN B C 1
ATOM 5053 O O . ASN B 1 245 ? -12.32 -35.625 -2.293 1 96.88 245 ASN B O 1
ATOM 5057 N N . ILE B 1 246 ? -11.531 -33.594 -2.127 1 96.44 246 ILE B N 1
ATOM 5058 C CA . ILE B 1 246 ? -11.695 -33.5 -0.682 1 96.44 246 ILE B CA 1
ATOM 5059 C C . ILE B 1 246 ? -13.18 -33.312 -0.346 1 96.44 246 ILE B C 1
ATOM 5061 O O . ILE B 1 246 ? -13.695 -33.969 0.566 1 96.44 246 ILE B O 1
ATOM 5065 N N . TYR B 1 247 ? -13.875 -32.469 -1.157 1 96.56 247 TYR B N 1
ATOM 5066 C CA . TYR B 1 247 ? -15.195 -32.031 -0.715 1 96.56 247 TYR B CA 1
ATOM 5067 C C . TYR B 1 247 ? -16.297 -32.594 -1.602 1 96.56 247 TYR B C 1
ATOM 5069 O O . TYR B 1 247 ? -17.469 -32.562 -1.258 1 96.56 247 TYR B O 1
ATOM 5077 N N . GLY B 1 248 ? -15.93 -33.156 -2.766 1 94.31 248 GLY B N 1
ATOM 5078 C CA . GLY B 1 248 ? -16.938 -33.688 -3.674 1 94.31 248 GLY B CA 1
ATOM 5079 C C . GLY B 1 248 ? -17.938 -32.656 -4.133 1 94.31 248 GLY B C 1
ATOM 5080 O O . GLY B 1 248 ? -17.562 -31.578 -4.613 1 94.31 248 GLY B O 1
ATOM 5081 N N . GLU B 1 249 ? -19.172 -32.906 -3.92 1 92.56 249 GLU B N 1
ATOM 5082 C CA . GLU B 1 249 ? -20.25 -32.031 -4.359 1 92.56 249 GLU B CA 1
ATOM 5083 C C . GLU B 1 249 ? -20.312 -30.766 -3.5 1 92.56 249 GLU B C 1
ATOM 5085 O O . GLU B 1 249 ? -20.875 -29.75 -3.918 1 92.56 249 GLU B O 1
ATOM 5090 N N . ASP B 1 250 ? -19.719 -30.844 -2.344 1 95.75 250 ASP B N 1
ATOM 5091 C CA . ASP B 1 250 ? -19.734 -29.703 -1.424 1 95.75 250 ASP B CA 1
ATOM 5092 C C . ASP B 1 250 ? -18.531 -28.797 -1.643 1 95.75 250 ASP B C 1
ATOM 5094 O O . ASP B 1 250 ? -18.25 -27.938 -0.82 1 95.75 250 ASP B O 1
ATOM 5098 N N . ARG B 1 251 ? -17.812 -29 -2.746 1 96.69 251 ARG B N 1
ATOM 5099 C CA . ARG B 1 251 ? -16.625 -28.203 -3.018 1 96.69 251 ARG B CA 1
ATOM 5100 C C . ARG B 1 251 ? -16.984 -26.719 -3.184 1 96.69 251 ARG B C 1
ATOM 5102 O O . ARG B 1 251 ? -18.109 -26.391 -3.57 1 96.69 251 ARG B O 1
ATOM 5109 N N . PRO B 1 252 ? -16.062 -25.781 -2.861 1 98.31 252 PRO B N 1
ATOM 5110 C CA . PRO B 1 252 ? -16.281 -24.359 -3.076 1 98.31 252 PRO B CA 1
ATOM 5111 C C . PRO B 1 252 ? -16.531 -24.016 -4.543 1 98.31 252 PRO B C 1
ATOM 5113 O O . PRO B 1 252 ? -16.141 -24.766 -5.434 1 98.31 252 PRO B O 1
ATOM 5116 N N . ILE B 1 253 ? -17.219 -22.891 -4.727 1 98.44 253 ILE B N 1
ATOM 5117 C CA . ILE B 1 253 ? -17.281 -22.312 -6.066 1 98.44 253 ILE B CA 1
ATOM 5118 C C . ILE B 1 253 ? -15.891 -21.875 -6.516 1 98.44 253 ILE B C 1
ATOM 5120 O O . ILE B 1 253 ? -15.234 -21.078 -5.852 1 98.44 253 ILE B O 1
ATOM 5124 N N . THR B 1 254 ? -15.445 -22.469 -7.559 1 98.31 254 THR B N 1
ATOM 5125 C CA . THR B 1 254 ? -14.125 -22.109 -8.07 1 98.31 254 THR B CA 1
ATOM 5126 C C . THR B 1 254 ? -14.25 -21.203 -9.289 1 98.31 254 THR B C 1
ATOM 5128 O O . THR B 1 254 ? -15.031 -21.469 -10.195 1 98.31 254 THR B O 1
ATOM 5131 N N . VAL B 1 255 ? -13.523 -20.125 -9.312 1 98.88 255 VAL B N 1
ATOM 5132 C CA . VAL B 1 255 ? -13.492 -19.141 -10.398 1 98.88 255 VAL B CA 1
ATOM 5133 C C . VAL B 1 255 ? -12.078 -19.062 -10.984 1 98.88 255 VAL B C 1
ATOM 5135 O O . VAL B 1 255 ? -11.148 -18.625 -10.305 1 98.88 255 VAL B O 1
ATOM 5138 N N . VAL B 1 256 ? -11.93 -19.516 -12.211 1 98.88 256 VAL B N 1
ATOM 5139 C CA . VAL B 1 256 ? -10.648 -19.438 -12.906 1 98.88 256 VAL B CA 1
ATOM 5140 C C . VAL B 1 256 ? -10.477 -18.062 -13.523 1 98.88 256 VAL B C 1
ATOM 5142 O O . VAL B 1 256 ? -11.312 -17.609 -14.32 1 98.88 256 VAL B O 1
ATOM 5145 N N . VAL B 1 257 ? -9.367 -17.375 -13.188 1 98.94 257 VAL B N 1
ATOM 5146 C CA . VAL B 1 257 ? -9.172 -15.984 -13.578 1 98.94 257 VAL B CA 1
ATOM 5147 C C . VAL B 1 257 ? -8 -15.875 -14.547 1 98.94 257 VAL B C 1
ATOM 5149 O O . VAL B 1 257 ? -6.918 -16.406 -14.281 1 98.94 257 VAL B O 1
ATOM 5152 N N . GLU B 1 258 ? -8.188 -15.227 -15.688 1 98.88 258 GLU B N 1
ATOM 5153 C CA . GLU B 1 258 ? -7.148 -15.016 -16.688 1 98.88 258 GLU B CA 1
ATOM 5154 C C . GLU B 1 258 ? -7.113 -13.555 -17.156 1 98.88 258 GLU B C 1
ATOM 5156 O O . GLU B 1 258 ? -8.125 -12.852 -17.078 1 98.88 258 GLU B O 1
ATOM 5161 N N . PRO B 1 259 ? -5.898 -13.094 -17.578 1 98.69 259 PRO B N 1
ATOM 5162 C CA . PRO B 1 259 ? -5.891 -11.781 -18.234 1 98.69 259 PRO B CA 1
ATOM 5163 C C . PRO B 1 259 ? -6.605 -11.805 -19.578 1 98.69 259 PRO B C 1
ATOM 5165 O O . PRO B 1 259 ? -6.504 -12.781 -20.328 1 98.69 259 PRO B O 1
ATOM 5168 N N . ASP B 1 260 ? -7.23 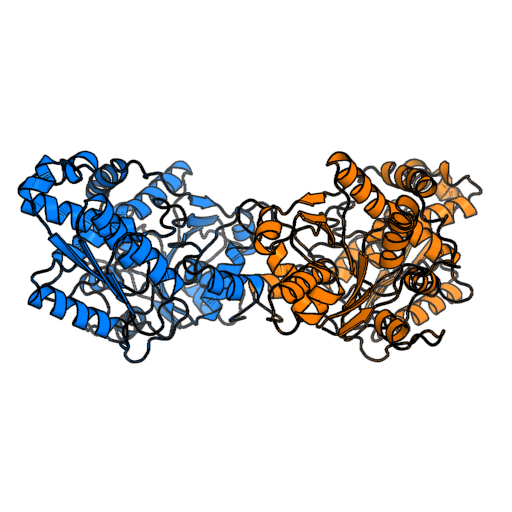-10.742 -19.938 1 98.31 260 ASP B N 1
ATOM 5169 C CA . ASP B 1 260 ? -8.055 -10.688 -21.141 1 98.31 260 ASP B CA 1
ATOM 5170 C C . ASP B 1 260 ? -7.195 -10.773 -22.406 1 98.31 260 ASP B C 1
ATOM 5172 O O . ASP B 1 260 ? -7.672 -11.195 -23.453 1 98.31 260 ASP B O 1
ATOM 5176 N N . LYS B 1 261 ? -5.875 -10.523 -22.312 1 97.12 261 LYS B N 1
ATOM 5177 C CA . LYS B 1 261 ? -4.984 -10.555 -23.469 1 97.12 261 LYS B CA 1
ATOM 5178 C C . LYS B 1 261 ? -4.363 -11.938 -23.641 1 97.12 261 LYS B C 1
ATOM 5180 O O . LYS B 1 261 ? -3.67 -12.195 -24.625 1 97.12 261 LYS B O 1
ATOM 5185 N N . ALA B 1 262 ? -4.586 -12.789 -22.703 1 97.75 262 ALA B N 1
ATOM 5186 C CA . ALA B 1 262 ? -4.105 -14.164 -22.75 1 97.75 262 ALA B CA 1
ATOM 5187 C C . ALA B 1 262 ? -5.082 -15.102 -22.031 1 97.75 262 ALA B C 1
ATOM 5189 O O . ALA B 1 262 ? -4.695 -15.828 -21.109 1 97.75 262 ALA B O 1
ATOM 5190 N N . ASN B 1 263 ? -6.289 -15.109 -22.531 1 98.44 263 ASN B N 1
ATOM 5191 C CA . ASN B 1 263 ? -7.352 -15.82 -21.828 1 98.44 263 ASN B CA 1
ATOM 5192 C C . ASN B 1 263 ? -7.801 -17.062 -22.594 1 98.44 263 ASN B C 1
ATOM 5194 O O . ASN B 1 263 ? -8.992 -17.234 -22.859 1 98.44 263 ASN B O 1
ATOM 5198 N N . CYS B 1 264 ? -6.879 -18.031 -22.891 1 98.5 264 CYS B N 1
ATOM 5199 C CA . CYS B 1 264 ? -7.137 -19.188 -23.719 1 98.5 264 CYS B CA 1
ATOM 5200 C C . CYS B 1 264 ? -8.117 -20.141 -23.047 1 98.5 264 CYS B C 1
ATOM 5202 O O . CYS B 1 264 ? -8.945 -20.766 -23.703 1 98.5 264 CYS B O 1
ATOM 5204 N N . ILE B 1 265 ? -8.078 -20.281 -21.734 1 98.69 265 ILE B N 1
ATOM 5205 C CA . ILE B 1 265 ? -9 -21.156 -21.016 1 98.69 265 ILE B CA 1
ATOM 5206 C C . ILE B 1 265 ? -10.398 -20.547 -21.016 1 98.69 265 ILE B C 1
ATOM 5208 O O . ILE B 1 265 ? -11.391 -21.25 -21.234 1 98.69 265 ILE B O 1
ATOM 5212 N N . PHE B 1 266 ? -10.484 -19.234 -20.828 1 98.81 266 PHE B N 1
ATOM 5213 C CA . PHE B 1 266 ? -11.758 -18.531 -20.891 1 98.81 266 PHE B CA 1
ATOM 5214 C C . PHE B 1 266 ? -12.422 -18.734 -22.25 1 98.81 266 PHE B C 1
ATOM 5216 O O . PHE B 1 266 ? -13.602 -19.062 -22.328 1 98.81 266 PHE B O 1
ATOM 5223 N N . GLN B 1 267 ? -11.625 -18.516 -23.297 1 98.69 267 GLN B N 1
ATOM 5224 C CA . GLN B 1 267 ? -12.164 -18.641 -24.656 1 98.69 267 GLN B CA 1
ATOM 5225 C C . GLN B 1 267 ? -12.633 -20.078 -24.922 1 98.69 267 GLN B C 1
ATOM 5227 O O . GLN B 1 267 ? -13.633 -20.281 -25.609 1 98.69 267 GLN B O 1
ATOM 5232 N N . THR B 1 268 ? -11.852 -21 -24.438 1 98.75 268 THR B N 1
ATOM 5233 C CA . THR B 1 268 ? -12.227 -22.406 -24.578 1 98.75 268 THR B CA 1
ATOM 5234 C C . THR B 1 268 ? -13.547 -22.688 -23.859 1 98.75 268 THR B C 1
ATOM 5236 O O . THR B 1 268 ? -14.43 -23.344 -24.391 1 98.75 268 THR B O 1
ATOM 5239 N N . ALA B 1 269 ? -13.695 -22.156 -22.656 1 98.62 269 ALA B N 1
ATOM 5240 C CA . ALA B 1 269 ? -14.914 -22.328 -21.875 1 98.62 269 ALA B CA 1
ATOM 5241 C C . ALA B 1 269 ? -16.094 -21.641 -22.531 1 98.62 269 ALA B C 1
ATOM 5243 O O . ALA B 1 269 ? -17.203 -22.188 -22.562 1 98.62 269 ALA B O 1
ATOM 5244 N N . GLU B 1 270 ? -15.836 -20.438 -23 1 98.5 270 GLU B N 1
ATOM 5245 C CA . GLU B 1 270 ? -16.891 -19.656 -23.641 1 98.5 270 GLU B CA 1
ATOM 5246 C C . GLU B 1 270 ? -17.438 -20.375 -24.875 1 98.5 270 GLU B C 1
ATOM 5248 O O . GLU B 1 270 ? -18.656 -20.391 -25.094 1 98.5 270 GLU B O 1
ATOM 5253 N N . ALA B 1 271 ? -16.531 -20.953 -25.641 1 98.19 271 ALA B N 1
ATOM 5254 C CA . ALA B 1 271 ? -16.938 -21.672 -26.844 1 98.19 271 ALA B CA 1
ATOM 5255 C C . ALA B 1 271 ? -17.688 -22.938 -26.484 1 98.19 271 ALA B C 1
ATOM 5257 O O . ALA B 1 271 ? -18.641 -23.328 -27.172 1 98.19 271 ALA B O 1
ATOM 5258 N N . ASN B 1 272 ? -17.188 -23.672 -25.531 1 96.81 272 ASN B N 1
ATOM 5259 C CA . ASN B 1 272 ? -17.781 -24.891 -25.016 1 96.81 272 ASN B CA 1
ATOM 5260 C C . ASN B 1 272 ? -18.141 -25.859 -26.125 1 96.81 272 ASN B C 1
ATOM 5262 O O . ASN B 1 272 ? -19.25 -26.406 -26.172 1 96.81 272 ASN B O 1
ATOM 5266 N N . ASP B 1 273 ? -17.219 -26.047 -27.094 1 96.81 273 ASP B N 1
ATOM 5267 C CA . ASP B 1 273 ? -17.516 -26.859 -28.266 1 96.81 273 ASP B CA 1
ATOM 5268 C C . ASP B 1 273 ? -16.672 -28.125 -28.297 1 96.81 273 ASP B C 1
ATOM 5270 O O . ASP B 1 273 ? -16.594 -28.797 -29.328 1 96.81 273 ASP B O 1
ATOM 5274 N N . GLY B 1 274 ? -15.977 -28.391 -27.281 1 94.31 274 GLY B N 1
ATOM 5275 C CA . GLY B 1 274 ? -15.195 -29.609 -27.172 1 94.31 274 GLY B CA 1
ATOM 5276 C C . GLY B 1 274 ? -13.789 -29.484 -27.734 1 94.31 274 GLY B C 1
ATOM 5277 O O . GLY B 1 274 ? -13.023 -30.453 -27.734 1 94.31 274 GLY B O 1
ATOM 5278 N N . LYS B 1 275 ? -13.477 -28.281 -28.141 1 96.5 275 LYS B N 1
ATOM 5279 C CA . LYS B 1 275 ? -12.156 -28.016 -28.703 1 96.5 275 LYS B CA 1
ATOM 5280 C C . LYS B 1 275 ? -11.398 -26.984 -27.859 1 96.5 275 LYS B C 1
ATOM 5282 O O . LYS B 1 275 ? -12.008 -26.156 -27.188 1 96.5 275 LYS B O 1
ATOM 5287 N N . LEU B 1 276 ? -10.117 -27.141 -27.875 1 97.25 276 LEU B N 1
ATOM 5288 C CA . LEU B 1 276 ? -9.297 -26.094 -27.281 1 97.25 276 LEU B CA 1
ATOM 5289 C C . LEU B 1 276 ? -9.258 -24.859 -28.188 1 97.25 276 LEU B C 1
ATOM 5291 O O . LEU B 1 276 ? -9.18 -24.984 -29.406 1 97.25 276 LEU B O 1
ATOM 5295 N N . HIS B 1 277 ? -9.383 -23.703 -27.641 1 98 277 HIS B N 1
ATOM 5296 C CA . HIS B 1 277 ? -9.281 -22.438 -28.359 1 98 277 HIS B CA 1
ATOM 5297 C C . HIS B 1 277 ? -8.023 -21.672 -27.953 1 98 277 HIS B C 1
ATOM 5299 O O . HIS B 1 277 ? -7.863 -21.312 -26.781 1 98 277 HIS B O 1
ATOM 5305 N N . TYR B 1 278 ? -7.148 -21.422 -28.906 1 97.31 278 TYR B N 1
ATOM 5306 C CA . TYR B 1 278 ? -5.863 -20.766 -28.672 1 97.31 278 TYR B CA 1
ATOM 5307 C C . TYR B 1 278 ? -5.98 -19.266 -28.844 1 97.31 278 TYR B C 1
ATOM 5309 O O . TYR B 1 278 ? -6.75 -18.781 -29.688 1 97.31 278 TYR B O 1
ATOM 5317 N N . VAL B 1 279 ? -5.359 -18.562 -28 1 96.56 279 VAL B N 1
ATOM 5318 C CA . VAL B 1 279 ? -5.18 -17.125 -28.172 1 96.56 279 VAL B CA 1
ATOM 5319 C C . VAL B 1 279 ? -3.799 -16.844 -28.766 1 96.56 279 VAL B C 1
ATOM 5321 O O . VAL B 1 279 ? -2.781 -17.266 -28.203 1 96.56 279 VAL B O 1
ATOM 5324 N N . LYS B 1 280 ? -3.758 -16.188 -29.844 1 93.44 280 LYS B N 1
ATOM 5325 C CA . LYS B 1 280 ? -2.508 -15.945 -30.562 1 93.44 280 LYS B CA 1
ATOM 5326 C C . LYS B 1 280 ? -2.062 -14.492 -30.391 1 93.44 280 LYS B C 1
ATOM 5328 O O . LYS B 1 280 ? -2.703 -13.719 -29.688 1 93.44 280 LYS B O 1
ATOM 5333 N N . GLY B 1 281 ? -0.933 -14.188 -30.922 1 91.69 281 GLY B N 1
ATOM 5334 C CA . GLY B 1 281 ? -0.404 -12.836 -30.875 1 91.69 281 GLY B CA 1
ATOM 5335 C C . GLY B 1 281 ? 0.622 -12.633 -29.781 1 91.69 281 GLY B C 1
ATOM 5336 O O . GLY B 1 281 ? 1.38 -13.547 -29.453 1 91.69 281 GLY B O 1
ATOM 5337 N N . ASP B 1 282 ? 0.766 -11.406 -29.203 1 90.06 282 ASP B N 1
ATOM 5338 C CA . ASP B 1 282 ? 1.865 -11.039 -28.312 1 90.06 282 ASP B CA 1
ATOM 5339 C C . ASP B 1 282 ? 1.568 -11.445 -26.875 1 90.06 282 ASP B C 1
ATOM 5341 O O . ASP B 1 282 ? 2.475 -11.508 -26.031 1 90.06 282 ASP B O 1
ATOM 5345 N N . LEU B 1 283 ? 0.292 -11.695 -26.531 1 94.31 283 LEU B N 1
ATOM 5346 C CA . LEU B 1 283 ? -0.089 -12.031 -25.156 1 94.31 283 LEU B CA 1
ATOM 5347 C C . LEU B 1 283 ? 0.481 -11.016 -24.172 1 94.31 283 LEU B C 1
ATOM 5349 O O . LEU B 1 283 ? 1.109 -11.398 -23.188 1 94.31 283 LEU B O 1
ATOM 5353 N N . ASP B 1 284 ? 0.359 -9.672 -24.453 1 93 284 ASP B N 1
ATOM 5354 C CA . ASP B 1 284 ? 1.073 -8.602 -23.766 1 93 284 ASP B CA 1
ATOM 5355 C C . ASP B 1 284 ? 0.335 -8.172 -22.5 1 93 284 ASP B C 1
ATOM 5357 O O . ASP B 1 284 ? -0.259 -7.09 -22.453 1 93 284 ASP B O 1
ATOM 5361 N N . THR B 1 285 ? 0.369 -8.961 -21.469 1 97.19 285 THR B N 1
ATOM 5362 C CA . THR B 1 285 ? -0.191 -8.68 -20.156 1 97.19 285 THR B CA 1
ATOM 5363 C C . THR B 1 285 ? 0.917 -8.508 -19.125 1 97.19 285 THR B C 1
ATOM 5365 O O . THR B 1 285 ? 1.996 -9.086 -19.266 1 97.19 285 THR B O 1
ATOM 5368 N N . ILE B 1 286 ? 0.615 -7.672 -18.047 1 97.5 286 ILE B N 1
ATOM 5369 C CA . ILE B 1 286 ? 1.584 -7.5 -16.969 1 97.5 286 ILE B CA 1
ATOM 5370 C C . ILE B 1 286 ? 1.611 -8.75 -16.094 1 97.5 286 ILE B C 1
ATOM 5372 O O . ILE B 1 286 ? 2.51 -8.922 -15.266 1 97.5 286 ILE B O 1
ATOM 5376 N N . MET B 1 287 ? 0.596 -9.633 -16.234 1 97.69 287 MET B N 1
ATOM 5377 C CA . MET B 1 287 ? 0.546 -10.906 -15.523 1 97.69 287 MET B CA 1
ATOM 5378 C C . MET B 1 287 ? 1.387 -11.961 -16.219 1 97.69 287 MET B C 1
ATOM 5380 O O . MET B 1 287 ? 0.851 -12.945 -16.734 1 97.69 287 MET B O 1
ATOM 5384 N N . ALA B 1 288 ? 2.66 -11.797 -16.062 1 93.81 288 ALA B N 1
ATOM 5385 C CA . ALA B 1 288 ? 3.631 -12.555 -16.844 1 93.81 288 ALA B CA 1
ATOM 5386 C C . ALA B 1 288 ? 3.412 -14.055 -16.688 1 93.81 288 ALA B C 1
ATOM 5388 O O . ALA B 1 288 ? 3.514 -14.812 -17.641 1 93.81 288 ALA B O 1
ATOM 5389 N N . GLY B 1 289 ? 3.066 -14.492 -15.5 1 94.75 289 GLY B N 1
ATOM 5390 C CA . GLY B 1 289 ? 2.885 -15.914 -15.234 1 94.75 289 GLY B CA 1
ATOM 5391 C C . GLY B 1 289 ? 1.613 -16.469 -15.836 1 94.75 289 GLY B C 1
ATOM 5392 O O . GLY B 1 289 ? 1.413 -17.688 -15.852 1 94.75 289 GLY B O 1
ATOM 5393 N N . LEU B 1 290 ? 0.778 -15.617 -16.406 1 97.88 290 LEU B N 1
ATOM 5394 C CA . LEU B 1 290 ? -0.511 -16.031 -16.953 1 97.88 290 LEU B CA 1
ATOM 5395 C C . LEU B 1 290 ? -0.579 -15.773 -18.453 1 97.88 290 LEU B C 1
ATOM 5397 O O . LEU B 1 290 ? -1.636 -15.93 -19.062 1 97.88 290 LEU B O 1
ATOM 5401 N N . ALA B 1 291 ? 0.578 -15.375 -19.047 1 96.06 291 ALA B N 1
ATOM 5402 C CA . ALA B 1 291 ? 0.633 -15.008 -20.453 1 96.06 291 ALA B CA 1
ATOM 5403 C C . ALA B 1 291 ? 0.802 -16.25 -21.328 1 96.06 291 ALA B C 1
ATOM 5405 O O . ALA B 1 291 ? 1.839 -16.422 -21.984 1 96.06 291 ALA B O 1
ATOM 5406 N N . CYS B 1 292 ? -0.238 -17.047 -21.391 1 96.12 292 CYS B N 1
ATOM 5407 C CA . CYS B 1 292 ? -0.239 -18.297 -22.156 1 96.12 292 CYS B CA 1
ATOM 5408 C C . CYS B 1 292 ? -1.38 -18.312 -23.172 1 96.12 292 CYS B C 1
ATOM 5410 O O . CYS B 1 292 ? -2.506 -17.938 -22.844 1 96.12 292 CYS B O 1
ATOM 5412 N N . GLY B 1 293 ? -1.075 -18.797 -24.328 1 97.06 293 GLY B N 1
ATOM 5413 C CA . GLY B 1 293 ? -2.07 -18.797 -25.391 1 97.06 293 GLY B CA 1
ATOM 5414 C C . GLY B 1 293 ? -2.686 -20.156 -25.641 1 97.06 293 GLY B C 1
ATOM 5415 O O . GLY B 1 293 ? -3.721 -20.266 -26.297 1 97.06 293 GLY B O 1
ATOM 5416 N N . GLU B 1 294 ? -2.068 -21.188 -25.062 1 96.94 294 GLU B N 1
ATOM 5417 C CA . GLU B 1 294 ? -2.52 -22.547 -25.312 1 96.94 294 GLU B CA 1
ATOM 5418 C C . GLU B 1 294 ? -2.791 -23.297 -24.016 1 96.94 294 GLU B C 1
ATOM 5420 O O . GLU B 1 294 ? -1.884 -23.484 -23.203 1 96.94 294 GLU B O 1
ATOM 5425 N N . PRO B 1 295 ? -4.059 -23.75 -23.875 1 97.75 295 PRO B N 1
ATOM 5426 C CA . PRO B 1 295 ? -4.355 -24.5 -22.641 1 97.75 295 PRO B CA 1
ATOM 5427 C C . PRO B 1 295 ? -3.621 -25.828 -22.578 1 97.75 295 PRO B C 1
ATOM 5429 O O . PRO B 1 295 ? -3.461 -26.5 -23.594 1 97.75 295 PRO B O 1
ATOM 5432 N N . SER B 1 296 ? -3.201 -26.156 -21.375 1 97.81 296 SER B N 1
ATOM 5433 C CA . SER B 1 296 ? -2.783 -27.531 -21.109 1 97.81 296 SER B CA 1
ATOM 5434 C C . SER B 1 296 ? -3.945 -28.5 -21.281 1 97.81 296 SER B C 1
ATOM 5436 O O . SER B 1 296 ? -5.012 -28.328 -20.688 1 97.81 296 SER B O 1
ATOM 5438 N N . ILE B 1 297 ? -3.725 -29.578 -22 1 96.94 297 ILE B N 1
ATOM 5439 C CA . ILE B 1 297 ? -4.809 -30.516 -22.281 1 96.94 297 ILE B CA 1
ATOM 5440 C C . ILE B 1 297 ? -5.312 -31.141 -20.969 1 96.94 297 ILE B C 1
ATOM 5442 O O . ILE B 1 297 ? -6.516 -31.172 -20.719 1 96.94 297 ILE B O 1
ATOM 5446 N N . LEU B 1 298 ? -4.426 -31.562 -20.172 1 95.81 298 LEU B N 1
ATOM 5447 C CA . LEU B 1 298 ? -4.793 -32.156 -18.891 1 95.81 298 LEU B CA 1
ATOM 5448 C C . LEU B 1 298 ? -5.469 -31.125 -18 1 95.81 298 LEU B C 1
ATOM 5450 O O . LEU B 1 298 ? -6.457 -31.438 -17.328 1 95.81 298 LEU B O 1
ATOM 5454 N N . GLY B 1 299 ? -4.953 -29.938 -17.953 1 97.44 299 GLY B N 1
ATOM 5455 C CA . GLY B 1 299 ? -5.539 -28.859 -17.172 1 97.44 299 GLY B CA 1
ATOM 5456 C C . GLY B 1 299 ? -6.965 -28.531 -17.578 1 97.44 299 GLY B C 1
ATOM 5457 O O . GLY B 1 299 ? -7.848 -28.438 -16.719 1 97.44 299 GLY B O 1
ATOM 5458 N N . TRP B 1 300 ? -7.172 -28.469 -18.859 1 98 300 TRP B N 1
ATOM 5459 C CA . TRP B 1 300 ? -8.5 -28.125 -19.359 1 98 300 TRP B CA 1
ATOM 5460 C C . TRP B 1 300 ? -9.508 -29.219 -19.031 1 98 300 TRP B C 1
ATOM 5462 O O . TRP B 1 300 ? -10.641 -28.922 -18.625 1 98 300 TRP B O 1
ATOM 5472 N N . GLN B 1 301 ? -9.094 -30.453 -19.203 1 97.31 301 GLN B N 1
ATOM 5473 C CA . GLN B 1 301 ? -10.008 -31.547 -18.922 1 97.31 301 GLN B CA 1
ATOM 5474 C C . GLN B 1 301 ? -10.539 -31.484 -17.5 1 97.31 301 GLN B C 1
ATOM 5476 O O . GLN B 1 301 ? -11.742 -31.656 -17.266 1 97.31 301 GLN B O 1
ATOM 5481 N N . ILE B 1 302 ? -9.688 -31.172 -16.578 1 97.94 302 ILE B N 1
ATOM 5482 C CA . ILE B 1 302 ? -10.078 -31.094 -15.18 1 97.94 302 ILE B CA 1
ATOM 5483 C C . ILE B 1 302 ? -10.945 -29.844 -14.953 1 97.94 302 ILE B C 1
ATOM 5485 O O . ILE B 1 302 ? -12 -29.938 -14.328 1 97.94 302 ILE B O 1
ATOM 5489 N N . LEU B 1 303 ? -10.523 -28.688 -15.492 1 98.38 303 LEU B N 1
ATOM 5490 C CA . LEU B 1 303 ? -11.266 -27.438 -15.289 1 98.38 303 LEU B CA 1
ATOM 5491 C C . LEU B 1 303 ? -12.633 -27.516 -15.953 1 98.38 303 LEU B C 1
ATOM 5493 O O . LEU B 1 303 ? -13.625 -27.031 -15.398 1 98.38 303 LEU B O 1
ATOM 5497 N N . ASN B 1 304 ? -12.656 -28.141 -17.109 1 97.62 304 ASN B N 1
ATOM 5498 C CA . ASN B 1 304 ? -13.914 -28.297 -17.828 1 97.62 304 ASN B CA 1
ATOM 5499 C C . ASN B 1 304 ? -14.922 -29.109 -17.016 1 97.62 304 ASN B C 1
ATOM 5501 O O . ASN B 1 304 ? -16.125 -28.812 -17.031 1 97.62 304 ASN B O 1
ATOM 5505 N N . ASP B 1 305 ? -14.445 -30.062 -16.328 1 97.56 305 ASP B N 1
ATOM 5506 C CA . ASP B 1 305 ? -15.336 -30.984 -15.641 1 97.56 305 ASP B CA 1
ATOM 5507 C C . ASP B 1 305 ? -15.703 -30.469 -14.258 1 97.56 305 ASP B C 1
ATOM 5509 O O . ASP B 1 305 ? -16.781 -30.781 -13.734 1 97.56 305 ASP B O 1
ATOM 5513 N N . TYR B 1 306 ? -14.805 -29.609 -13.648 1 97.69 306 TYR B N 1
ATOM 5514 C CA . TYR B 1 306 ? -14.984 -29.422 -12.211 1 97.69 306 TYR B CA 1
ATOM 5515 C C . TYR B 1 306 ? -15.086 -27.938 -11.859 1 97.69 306 TYR B C 1
ATOM 5517 O O . TYR B 1 306 ? -15.539 -27.594 -10.773 1 97.69 306 TYR B O 1
ATOM 5525 N N . ALA B 1 307 ? -14.648 -27.031 -12.688 1 97.75 307 ALA B N 1
ATOM 5526 C CA . ALA B 1 307 ? -14.703 -25.594 -12.375 1 97.75 307 ALA B CA 1
ATOM 5527 C C . ALA B 1 307 ? -16.109 -25.047 -12.562 1 97.75 307 ALA B C 1
ATOM 5529 O O . ALA B 1 307 ? -16.875 -25.547 -13.383 1 97.75 307 ALA B O 1
ATOM 5530 N N . ASP B 1 308 ? -16.406 -23.984 -11.82 1 98.25 308 ASP B N 1
ATOM 5531 C CA . ASP B 1 308 ? -17.75 -23.422 -11.852 1 98.25 308 ASP B CA 1
ATOM 5532 C C . ASP B 1 308 ? -17.812 -22.188 -12.742 1 98.25 308 ASP B C 1
ATOM 5534 O O . ASP B 1 308 ? -18.859 -21.859 -13.305 1 98.25 308 ASP B O 1
ATOM 5538 N N . ALA B 1 309 ? -16.688 -21.453 -12.828 1 98.75 309 ALA B N 1
ATOM 5539 C CA . ALA B 1 309 ? -16.719 -20.172 -13.523 1 98.75 309 ALA B CA 1
ATOM 5540 C C . ALA B 1 309 ? -15.344 -19.812 -14.078 1 98.75 309 ALA B C 1
ATOM 5542 O O . ALA B 1 309 ? -14.32 -20.281 -13.578 1 98.75 309 ALA B O 1
ATOM 5543 N N . PHE B 1 310 ? -15.359 -19.047 -15.117 1 98.88 310 PHE B N 1
ATOM 5544 C CA . PHE B 1 310 ? -14.18 -18.516 -15.789 1 98.88 310 PHE B CA 1
ATOM 5545 C C . PHE B 1 310 ? -14.297 -17 -15.969 1 98.88 310 PHE B C 1
ATOM 5547 O O . PHE B 1 310 ? -15.32 -16.5 -16.453 1 98.88 310 PHE B O 1
ATOM 5554 N N . LEU B 1 311 ? -13.25 -16.312 -15.492 1 98.88 311 LEU B N 1
ATOM 5555 C CA . LEU B 1 311 ? -13.273 -14.852 -15.469 1 98.88 311 LEU B CA 1
ATOM 5556 C C . LEU B 1 311 ? -12.109 -14.281 -16.266 1 98.88 311 LEU B C 1
ATOM 5558 O O . LEU B 1 311 ? -10.961 -14.695 -16.094 1 98.88 311 LEU B O 1
ATOM 5562 N N . SER B 1 312 ? -12.344 -13.43 -17.219 1 98.81 312 SER B N 1
ATOM 5563 C CA . SER B 1 312 ? -11.359 -12.672 -17.984 1 98.81 312 SER B CA 1
ATOM 5564 C C . SER B 1 312 ? -11.242 -11.234 -17.484 1 98.81 312 SER B C 1
ATOM 5566 O O . SER B 1 312 ? -12.25 -10.523 -17.406 1 98.81 312 SER B O 1
ATOM 5568 N N . CYS B 1 313 ? -10.031 -10.883 -17.109 1 98 313 CYS B N 1
ATOM 5569 C CA . CYS B 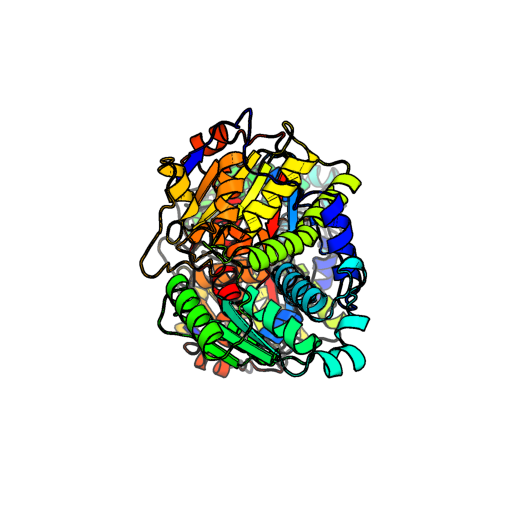1 313 ? -9.828 -9.602 -16.422 1 98 313 CYS B CA 1
ATOM 5570 C C . CYS B 1 313 ? -8.797 -8.758 -17.156 1 98 313 CYS B C 1
ATOM 5572 O O . CYS B 1 313 ? -7.801 -9.273 -17.656 1 98 313 CYS B O 1
ATOM 5574 N N . PRO B 1 314 ? -8.969 -7.41 -17.219 1 98.31 314 PRO B N 1
ATOM 5575 C CA . PRO B 1 314 ? -7.891 -6.543 -17.719 1 98.31 314 PRO B CA 1
ATOM 5576 C C . PRO B 1 314 ? -6.754 -6.395 -16.703 1 98.31 314 PRO B C 1
ATOM 5578 O O . PRO B 1 314 ? -6.91 -6.75 -15.531 1 98.31 314 PRO B O 1
ATOM 5581 N N . ASP B 1 315 ? -5.648 -5.848 -17.125 1 98.62 315 ASP B N 1
ATOM 5582 C CA . ASP B 1 315 ? -4.414 -5.785 -16.344 1 98.62 315 ASP B CA 1
ATOM 5583 C C . ASP B 1 315 ? -4.59 -4.914 -15.109 1 98.62 315 ASP B C 1
ATOM 5585 O O . ASP B 1 315 ? -3.955 -5.16 -14.078 1 98.62 315 ASP B O 1
ATOM 5589 N N . ASN B 1 316 ? -5.387 -3.855 -15.164 1 98.69 316 ASN B N 1
ATOM 5590 C CA . ASN B 1 316 ? -5.512 -2.938 -14.031 1 98.69 316 ASN B CA 1
ATOM 5591 C C . ASN B 1 316 ? -6.168 -3.613 -12.836 1 98.69 316 ASN B C 1
ATOM 5593 O O . ASN B 1 316 ? -6.004 -3.166 -11.695 1 98.69 316 ASN B O 1
ATOM 5597 N N . ILE B 1 317 ? -6.895 -4.777 -13.047 1 98.62 317 ILE B N 1
ATOM 5598 C CA . ILE B 1 317 ? -7.469 -5.562 -11.961 1 98.62 317 ILE B CA 1
ATOM 5599 C C . ILE B 1 317 ? -6.352 -6.184 -11.133 1 98.62 317 ILE B C 1
ATOM 5601 O O . ILE B 1 317 ? -6.406 -6.168 -9.898 1 98.62 317 ILE B O 1
ATOM 5605 N N . ALA B 1 318 ? -5.355 -6.656 -11.828 1 98.81 318 ALA B N 1
ATOM 5606 C CA . ALA B 1 318 ? -4.215 -7.246 -11.133 1 98.81 318 ALA B CA 1
ATOM 5607 C C . ALA B 1 318 ? -3.432 -6.188 -10.367 1 98.81 318 ALA B C 1
ATOM 5609 O O . ALA B 1 318 ? -2.996 -6.426 -9.234 1 98.81 318 ALA B O 1
ATOM 5610 N N . SER B 1 319 ? -3.238 -4.996 -11.016 1 98.88 319 SER B N 1
ATOM 5611 C CA . SER B 1 319 ? -2.49 -3.939 -10.344 1 98.88 319 SER B CA 1
ATOM 5612 C C . SER B 1 319 ? -3.203 -3.479 -9.07 1 98.88 319 SER B C 1
ATOM 5614 O O . SER B 1 319 ? -2.561 -3.209 -8.055 1 98.88 319 SER B O 1
ATOM 5616 N N . GLN B 1 320 ? -4.523 -3.396 -9.133 1 98.88 320 GLN B N 1
ATOM 5617 C CA . GLN B 1 320 ? -5.273 -3.033 -7.934 1 98.88 320 GLN B CA 1
ATOM 5618 C C . GLN B 1 320 ? -5.105 -4.082 -6.836 1 98.88 320 GLN B C 1
ATOM 5620 O O . GLN B 1 320 ? -4.945 -3.74 -5.664 1 98.88 320 GLN B O 1
ATOM 5625 N N . GLY B 1 321 ? -5.168 -5.355 -7.242 1 98.94 321 GLY B N 1
ATOM 5626 C CA . GLY B 1 321 ? -4.941 -6.418 -6.273 1 98.94 321 GLY B CA 1
ATOM 5627 C C . GLY B 1 321 ? -3.592 -6.324 -5.59 1 98.94 321 GLY B C 1
ATOM 5628 O O . GLY B 1 321 ? -3.484 -6.547 -4.383 1 98.94 321 GLY B O 1
ATOM 5629 N N . MET B 1 322 ? -2.545 -6.012 -6.391 1 98.94 322 MET B N 1
ATOM 5630 C CA . MET B 1 322 ? -1.215 -5.812 -5.824 1 98.94 322 MET B CA 1
ATOM 5631 C C . MET B 1 322 ? -1.238 -4.727 -4.754 1 98.94 322 MET B C 1
ATOM 5633 O O . MET B 1 322 ? -0.682 -4.906 -3.668 1 98.94 322 MET B O 1
ATOM 5637 N N . ARG B 1 323 ? -1.915 -3.662 -5.043 1 98.94 323 ARG B N 1
ATOM 5638 C CA . ARG B 1 323 ? -1.932 -2.512 -4.145 1 98.94 323 ARG B CA 1
ATOM 5639 C C . ARG B 1 323 ? -2.744 -2.811 -2.889 1 98.94 323 ARG B C 1
ATOM 5641 O O . ARG B 1 323 ? -2.338 -2.449 -1.782 1 98.94 323 ARG B O 1
ATOM 5648 N N . ILE B 1 324 ? -3.881 -3.498 -2.988 1 98.94 324 ILE B N 1
ATOM 5649 C CA . ILE B 1 324 ? -4.727 -3.84 -1.853 1 98.94 324 ILE B CA 1
ATOM 5650 C C . ILE B 1 324 ? -3.949 -4.715 -0.872 1 98.94 324 ILE B C 1
ATOM 5652 O O . ILE B 1 324 ? -4.008 -4.5 0.342 1 98.94 324 ILE B O 1
ATOM 5656 N N . LEU B 1 325 ? -3.182 -5.637 -1.408 1 98.94 325 LEU B N 1
ATOM 5657 C CA . LEU B 1 325 ? -2.422 -6.555 -0.566 1 98.94 325 LEU B CA 1
ATOM 5658 C C . LEU B 1 325 ? -1.204 -5.863 0.033 1 98.94 325 LEU B C 1
ATOM 5660 O O . LEU B 1 325 ? -0.842 -6.117 1.184 1 98.94 325 LEU B O 1
ATOM 5664 N N . ALA B 1 326 ? -0.562 -4.996 -0.744 1 98.88 326 ALA B N 1
ATOM 5665 C CA . ALA B 1 326 ? 0.663 -4.328 -0.314 1 98.88 326 ALA B CA 1
ATOM 5666 C C . ALA B 1 326 ? 0.363 -3.25 0.725 1 98.88 326 ALA B C 1
ATOM 5668 O O . ALA B 1 326 ? 1.203 -2.949 1.576 1 98.88 326 ALA B O 1
ATOM 5669 N N . ALA B 1 327 ? -0.792 -2.646 0.614 1 98.88 327 ALA B N 1
ATOM 5670 C CA . ALA B 1 327 ? -1.266 -1.61 1.528 1 98.88 327 ALA B CA 1
ATOM 5671 C C . ALA B 1 327 ? -2.512 -2.07 2.279 1 98.88 327 ALA B C 1
ATOM 5673 O O . ALA B 1 327 ? -3.594 -1.508 2.102 1 98.88 327 ALA B O 1
ATOM 5674 N N . PRO B 1 328 ? -2.326 -2.967 3.205 1 98.75 328 PRO B N 1
ATOM 5675 C CA . PRO B 1 328 ? -3.486 -3.547 3.885 1 98.75 328 PRO B CA 1
ATOM 5676 C C . PRO B 1 328 ? -4.184 -2.553 4.812 1 98.75 328 PRO B C 1
ATOM 5678 O O . PRO B 1 328 ? -3.596 -1.535 5.188 1 98.75 328 PRO B O 1
ATOM 5681 N N . LEU B 1 329 ? -5.441 -2.84 5.055 1 98.31 329 LEU B N 1
ATOM 5682 C CA . LEU B 1 329 ? -6.121 -2.111 6.121 1 98.31 329 LEU B CA 1
ATOM 5683 C C . LEU B 1 329 ? -5.441 -2.35 7.465 1 98.31 329 LEU B C 1
ATOM 5685 O O . LEU B 1 329 ? -4.875 -3.422 7.695 1 98.31 329 LEU B O 1
ATOM 5689 N N . LYS B 1 330 ? -5.477 -1.356 8.328 1 95.56 330 LYS B N 1
ATOM 5690 C CA . LYS B 1 330 ? -4.848 -1.461 9.641 1 95.56 330 LYS B CA 1
ATOM 5691 C C . LYS B 1 330 ? -5.316 -2.709 10.375 1 95.56 330 LYS B C 1
ATOM 5693 O O . LYS B 1 330 ? -6.52 -2.973 10.453 1 95.56 330 LYS B O 1
ATOM 5698 N N . GLY B 1 331 ? -4.418 -3.477 10.906 1 96.56 331 GLY B N 1
ATOM 5699 C CA . GLY B 1 331 ? -4.734 -4.699 11.625 1 96.56 331 GLY B CA 1
ATOM 5700 C C . GLY B 1 331 ? -4.551 -5.949 10.781 1 96.56 331 GLY B C 1
ATOM 5701 O O . GLY B 1 331 ? -4.391 -7.047 11.32 1 96.56 331 GLY B O 1
ATOM 5702 N N . ASP B 1 332 ? -4.621 -5.863 9.508 1 98.56 332 ASP B N 1
ATOM 5703 C CA . ASP B 1 332 ? -4.359 -6.977 8.602 1 98.56 332 ASP B CA 1
ATOM 5704 C C . ASP B 1 332 ? -2.871 -7.082 8.273 1 98.56 332 ASP B C 1
ATOM 5706 O O . ASP B 1 332 ? -2.16 -6.074 8.273 1 98.56 332 ASP B O 1
ATOM 5710 N N . VAL B 1 333 ? -2.416 -8.242 7.965 1 98.38 333 VAL B N 1
ATOM 5711 C CA . VAL B 1 333 ? -1.021 -8.453 7.59 1 98.38 333 VAL B CA 1
ATOM 5712 C C . VAL B 1 333 ? -0.808 -8.047 6.137 1 98.38 333 VAL B C 1
ATOM 5714 O O . VAL B 1 333 ? -1.732 -8.125 5.32 1 98.38 333 VAL B O 1
ATOM 5717 N N . GLN B 1 334 ? 0.361 -7.582 5.812 1 98.69 334 GLN B N 1
ATOM 5718 C CA . GLN B 1 334 ? 0.76 -7.254 4.445 1 98.69 334 GLN B CA 1
ATOM 5719 C C . GLN B 1 334 ? 1.131 -8.508 3.664 1 98.69 334 GLN B C 1
ATOM 5721 O O . GLN B 1 334 ? 1.79 -9.406 4.195 1 98.69 334 GLN B O 1
ATOM 5726 N N . VAL B 1 335 ? 0.638 -8.625 2.453 1 98.81 335 VAL B N 1
ATOM 5727 C CA . VAL B 1 335 ? 1.045 -9.664 1.516 1 98.81 335 VAL B CA 1
ATOM 5728 C C . VAL B 1 335 ? 1.653 -9.031 0.268 1 98.81 335 VAL B C 1
ATOM 5730 O O . VAL B 1 335 ? 0.97 -8.312 -0.466 1 98.81 335 VAL B O 1
ATOM 5733 N N . ILE B 1 336 ? 2.932 -9.227 0.074 1 98.81 336 ILE B N 1
ATOM 5734 C CA . ILE B 1 336 ? 3.58 -8.766 -1.152 1 98.81 336 ILE B CA 1
ATOM 5735 C C . ILE B 1 336 ? 3.307 -9.766 -2.279 1 98.81 336 ILE B C 1
ATOM 5737 O O . ILE B 1 336 ? 3.787 -10.898 -2.242 1 98.81 336 ILE B O 1
ATOM 5741 N N . SER B 1 337 ? 2.529 -9.344 -3.238 1 98.81 337 SER B N 1
ATOM 5742 C CA . SER B 1 337 ? 2.123 -10.211 -4.336 1 98.81 337 SER B CA 1
ATOM 5743 C C . SER B 1 337 ? 2.482 -9.602 -5.688 1 98.81 337 SER B C 1
ATOM 5745 O O . SER B 1 337 ? 2.324 -8.398 -5.891 1 98.81 337 SER B O 1
ATOM 5747 N N . GLY B 1 338 ? 3.076 -10.406 -6.594 1 98.38 338 GLY B N 1
ATOM 5748 C CA . GLY B 1 338 ? 3.197 -9.984 -7.98 1 98.38 338 GLY B CA 1
ATOM 5749 C C . GLY B 1 338 ? 1.864 -9.922 -8.703 1 98.38 338 GLY B C 1
ATOM 5750 O O . GLY B 1 338 ? 0.817 -10.188 -8.109 1 98.38 338 GLY B O 1
ATOM 5751 N N . GLU B 1 339 ? 1.911 -9.594 -9.992 1 98.25 339 GLU B N 1
ATOM 5752 C CA . GLU B 1 339 ? 0.706 -9.359 -10.781 1 98.25 339 GLU B CA 1
ATOM 5753 C C . GLU B 1 339 ? -0.13 -10.633 -10.906 1 98.25 339 GLU B C 1
ATOM 5755 O O . GLU B 1 339 ? -1.341 -10.609 -10.672 1 98.25 339 GLU B O 1
ATOM 5760 N N . SER B 1 340 ? 0.521 -11.719 -11.172 1 98.25 340 SER B N 1
ATOM 5761 C CA . SER B 1 340 ? -0.189 -12.969 -11.406 1 98.25 340 SER B CA 1
ATOM 5762 C C . SER B 1 340 ? -0.884 -13.461 -10.141 1 98.25 340 SER B C 1
ATOM 5764 O O . SER B 1 340 ? -1.978 -14.023 -10.203 1 98.25 340 SER B O 1
ATOM 5766 N N . GLY B 1 341 ? -0.25 -13.211 -9.023 1 98.44 341 GLY B N 1
ATOM 5767 C CA . GLY B 1 341 ? -0.8 -13.68 -7.766 1 98.44 341 GLY B CA 1
ATOM 5768 C C . GLY B 1 341 ? -1.932 -12.812 -7.246 1 98.44 341 GLY B C 1
ATOM 5769 O O . GLY B 1 341 ? -2.74 -13.266 -6.43 1 98.44 341 GLY B O 1
ATOM 5770 N N . ALA B 1 342 ? -2.047 -11.594 -7.781 1 98.81 342 ALA B N 1
ATOM 5771 C CA . ALA B 1 342 ? -2.904 -10.609 -7.137 1 98.81 342 ALA B CA 1
ATOM 5772 C C . ALA B 1 342 ? -4.223 -10.453 -7.887 1 98.81 342 ALA B C 1
ATOM 5774 O O . ALA B 1 342 ? -5.164 -9.836 -7.383 1 98.81 342 ALA B O 1
ATOM 5775 N N . VAL B 1 343 ? -4.41 -11.039 -9.031 1 98.81 343 VAL B N 1
ATOM 5776 C CA . VAL B 1 343 ? -5.527 -10.75 -9.922 1 98.81 343 VAL B CA 1
ATOM 5777 C C . VAL B 1 343 ? -6.84 -11.164 -9.266 1 98.81 343 VAL B C 1
ATOM 5779 O O . VAL B 1 343 ? -7.867 -10.5 -9.438 1 98.81 343 VAL B O 1
ATOM 5782 N N . GLY B 1 344 ? -6.812 -12.25 -8.492 1 98.81 344 GLY B N 1
ATOM 5783 C CA . GLY B 1 344 ? -8.023 -12.68 -7.801 1 98.81 344 GLY B CA 1
ATOM 5784 C C . GLY B 1 344 ? -8.555 -11.641 -6.828 1 98.81 344 GLY B C 1
ATOM 5785 O O . GLY B 1 344 ? -9.758 -11.383 -6.785 1 98.81 344 GLY B O 1
ATOM 5786 N N . ILE B 1 345 ? -7.641 -11.023 -6.043 1 98.88 345 ILE B N 1
ATOM 5787 C CA . ILE B 1 345 ? -7.992 -9.984 -5.078 1 98.88 345 ILE B CA 1
ATOM 5788 C C . ILE B 1 345 ? -8.609 -8.789 -5.805 1 98.88 345 ILE B C 1
ATOM 5790 O O . ILE B 1 345 ? -9.656 -8.281 -5.398 1 98.88 345 ILE B O 1
ATOM 5794 N N . GLY B 1 346 ? -7.941 -8.383 -6.863 1 98.81 346 GLY B N 1
ATOM 5795 C CA . GLY B 1 346 ? -8.477 -7.27 -7.637 1 98.81 346 GLY B CA 1
ATOM 5796 C C . GLY B 1 346 ? -9.844 -7.559 -8.227 1 98.81 346 GLY B C 1
ATOM 5797 O O . GLY B 1 346 ? -10.719 -6.691 -8.219 1 98.81 346 GLY B O 1
ATOM 5798 N N . ALA B 1 347 ? -10.031 -8.789 -8.703 1 98.81 347 ALA B N 1
ATOM 5799 C CA . ALA B 1 347 ? -11.305 -9.18 -9.32 1 98.81 347 ALA B CA 1
ATOM 5800 C C . ALA B 1 347 ? -12.445 -9.102 -8.312 1 98.81 347 ALA B C 1
ATOM 5802 O O . ALA B 1 347 ? -13.484 -8.5 -8.594 1 98.81 347 ALA B O 1
ATOM 5803 N N . VAL B 1 348 ? -12.234 -9.664 -7.145 1 98.88 348 VAL B N 1
ATOM 5804 C CA . VAL B 1 348 ? -13.297 -9.68 -6.141 1 98.88 348 VAL B CA 1
ATOM 5805 C C . VAL B 1 348 ? -13.57 -8.258 -5.652 1 98.88 348 VAL B C 1
ATOM 5807 O O . VAL B 1 348 ? -14.719 -7.879 -5.449 1 98.88 348 VAL B O 1
ATOM 5810 N N . SER B 1 349 ? -12.492 -7.48 -5.453 1 98.69 349 SER B N 1
ATOM 5811 C CA . SER B 1 349 ? -12.656 -6.086 -5.047 1 98.69 349 SER B CA 1
ATOM 5812 C C . SER B 1 349 ? -13.602 -5.344 -5.984 1 98.69 349 SER B C 1
ATOM 5814 O O . SER B 1 349 ? -14.539 -4.688 -5.535 1 98.69 349 SER B O 1
ATOM 5816 N N . GLU B 1 350 ? -13.406 -5.516 -7.285 1 98.12 350 GLU B N 1
ATOM 5817 C CA . GLU B 1 350 ? -14.203 -4.809 -8.281 1 98.12 350 GLU B CA 1
ATOM 5818 C C . GLU B 1 350 ? -15.617 -5.383 -8.359 1 98.12 350 GLU B C 1
ATOM 5820 O O . GLU B 1 350 ? -16.594 -4.637 -8.477 1 98.12 350 GLU B O 1
ATOM 5825 N N . ILE B 1 351 ? -15.703 -6.695 -8.312 1 98.44 351 ILE B N 1
ATOM 5826 C CA . ILE B 1 351 ? -17 -7.363 -8.383 1 98.44 351 ILE B CA 1
ATOM 5827 C C . ILE B 1 351 ? -17.891 -6.875 -7.246 1 98.44 351 ILE B C 1
ATOM 5829 O O . ILE B 1 351 ? -19.094 -6.652 -7.445 1 98.44 351 ILE B O 1
ATOM 5833 N N . ILE B 1 352 ? -17.281 -6.668 -6.098 1 97.69 352 ILE B N 1
ATOM 5834 C CA . ILE B 1 352 ? -18.031 -6.301 -4.902 1 97.69 352 ILE B CA 1
ATOM 5835 C C . ILE B 1 352 ? -18.344 -4.809 -4.93 1 97.69 352 ILE B C 1
ATOM 5837 O O . ILE B 1 352 ? -19.453 -4.395 -4.574 1 97.69 352 ILE B O 1
ATOM 5841 N N . LYS B 1 353 ? -17.484 -3.938 -5.363 1 94.56 353 LYS B N 1
ATOM 5842 C CA . LYS B 1 353 ? -17.562 -2.502 -5.109 1 94.56 353 LYS B CA 1
ATOM 5843 C C . LYS B 1 353 ? -18.203 -1.772 -6.285 1 94.56 353 LYS B C 1
ATOM 5845 O O . LYS B 1 353 ? -18.797 -0.708 -6.113 1 94.56 353 LYS B O 1
ATOM 5850 N N . ARG B 1 354 ? -18.047 -2.359 -7.461 1 94.44 354 ARG B N 1
ATOM 5851 C CA . ARG B 1 354 ? -18.484 -1.623 -8.633 1 94.44 354 ARG B CA 1
ATOM 5852 C C . ARG B 1 354 ? -19.875 -2.098 -9.086 1 94.44 354 ARG B C 1
ATOM 5854 O O . ARG B 1 354 ? -20.078 -3.291 -9.312 1 94.44 354 ARG B O 1
ATOM 5861 N N . SER B 1 355 ? -20.719 -1.165 -9.375 1 95.12 355 SER B N 1
ATOM 5862 C CA . SER B 1 355 ? -22.094 -1.481 -9.758 1 95.12 355 SER B CA 1
ATOM 5863 C C . SER B 1 355 ? -22.141 -2.16 -11.125 1 95.12 355 SER B C 1
ATOM 5865 O O . SER B 1 355 ? -23.031 -2.971 -11.391 1 95.12 355 SER B O 1
ATOM 5867 N N . GLU B 1 356 ? -21.203 -1.862 -11.914 1 95 356 GLU B N 1
ATOM 5868 C CA . GLU B 1 356 ? -21.172 -2.426 -13.258 1 95 356 GLU B CA 1
ATOM 5869 C C . GLU B 1 356 ? -21.016 -3.941 -13.219 1 95 356 GLU B C 1
ATOM 5871 O O . GLU B 1 356 ? -21.344 -4.633 -14.188 1 95 356 GLU B O 1
ATOM 5876 N N . TYR B 1 357 ? -20.516 -4.465 -12.023 1 96.31 357 TYR B N 1
ATOM 5877 C CA . TYR B 1 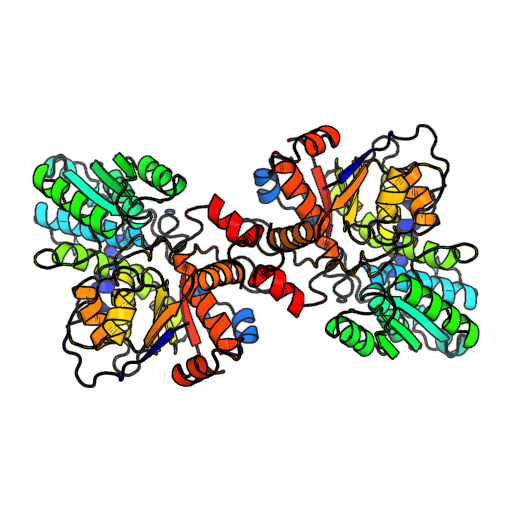357 ? -20.281 -5.902 -11.93 1 96.31 357 TYR B CA 1
ATOM 5878 C C . TYR B 1 357 ? -21.281 -6.555 -10.977 1 96.31 357 TYR B C 1
ATOM 5880 O O . TYR B 1 357 ? -21.031 -7.648 -10.461 1 96.31 357 TYR B O 1
ATOM 5888 N N . SER B 1 358 ? -22.391 -5.855 -10.719 1 96.25 358 SER B N 1
ATOM 5889 C CA . SER B 1 358 ? -23.406 -6.375 -9.812 1 96.25 358 SER B CA 1
ATOM 5890 C C . SER B 1 358 ? -23.922 -7.73 -10.273 1 96.25 358 SER B C 1
ATOM 5892 O O . SER B 1 358 ? -24.234 -8.602 -9.453 1 96.25 358 SER B O 1
ATOM 5894 N N . ASP B 1 359 ? -24.062 -7.918 -11.562 1 97.06 359 ASP B N 1
ATOM 5895 C CA . ASP B 1 359 ? -24.531 -9.18 -12.117 1 97.06 359 ASP B CA 1
ATOM 5896 C C . ASP B 1 359 ? -23.547 -10.312 -11.828 1 97.06 359 ASP B C 1
ATOM 5898 O O . ASP B 1 359 ? -23.953 -11.43 -11.508 1 97.06 359 ASP B O 1
ATOM 5902 N N . LEU B 1 360 ? -22.266 -10.039 -11.953 1 97.88 360 LEU B N 1
ATOM 5903 C CA . LEU B 1 360 ? -21.25 -11.039 -11.656 1 97.88 360 LEU B CA 1
ATOM 5904 C C . LEU B 1 360 ? -21.312 -11.453 -10.188 1 97.88 360 LEU B C 1
ATOM 5906 O O . LEU B 1 360 ? -21.203 -12.641 -9.867 1 97.88 360 LEU B O 1
ATOM 5910 N N . LYS B 1 361 ? -21.453 -10.453 -9.32 1 98.06 361 LYS B N 1
ATOM 5911 C CA . LYS B 1 361 ? -21.547 -10.711 -7.887 1 98.06 361 LYS B CA 1
ATOM 5912 C C . LYS B 1 361 ? -22.703 -11.648 -7.574 1 98.06 361 LYS B C 1
ATOM 5914 O O . LYS B 1 361 ? -22.547 -12.594 -6.797 1 98.06 361 LYS B O 1
ATOM 5919 N N . GLU B 1 362 ? -23.844 -11.391 -8.195 1 97.88 362 GLU B N 1
ATOM 5920 C CA . GLU B 1 362 ? -25.047 -12.203 -7.996 1 97.88 362 GLU B CA 1
ATOM 5921 C C . GLU B 1 362 ? -24.859 -13.609 -8.547 1 97.88 362 GLU B C 1
ATOM 5923 O O . GLU B 1 362 ? -25.172 -14.594 -7.875 1 97.88 362 GLU B O 1
ATOM 5928 N N . ARG B 1 363 ? -24.328 -13.703 -9.75 1 97.88 363 ARG B N 1
ATOM 5929 C CA . ARG B 1 363 ? -24.141 -14.992 -10.406 1 97.88 363 ARG B CA 1
ATOM 5930 C C . ARG B 1 363 ? -23.156 -15.867 -9.641 1 97.88 363 ARG B C 1
ATOM 5932 O O . ARG B 1 363 ? -23.328 -17.094 -9.578 1 97.88 363 ARG B O 1
ATOM 5939 N N . LEU B 1 364 ? -22.188 -15.211 -9 1 98.5 364 LEU B N 1
ATOM 5940 C CA . LEU B 1 364 ? -21.156 -15.945 -8.258 1 98.5 364 LEU B CA 1
ATOM 5941 C C . LEU B 1 364 ? -21.609 -16.188 -6.816 1 98.5 364 LEU B C 1
ATOM 5943 O O . LEU B 1 364 ? -20.891 -16.828 -6.043 1 98.5 364 LEU B O 1
ATOM 5947 N N . ASN B 1 365 ? -22.75 -15.633 -6.449 1 97.88 365 ASN B N 1
ATOM 5948 C CA . ASN B 1 365 ? -23.312 -15.781 -5.113 1 97.88 365 ASN B CA 1
ATOM 5949 C C . ASN B 1 365 ? -22.344 -15.289 -4.035 1 97.88 365 ASN B C 1
ATOM 5951 O O . ASN B 1 365 ? -22.141 -15.961 -3.027 1 97.88 365 ASN B O 1
ATOM 5955 N N . ILE B 1 366 ? -21.672 -14.195 -4.324 1 98.69 366 ILE B N 1
ATOM 5956 C CA . ILE B 1 366 ? -20.828 -13.562 -3.316 1 98.69 366 ILE B CA 1
ATOM 5957 C C . ILE B 1 366 ? -21.688 -12.719 -2.381 1 98.69 366 ILE B C 1
ATOM 5959 O O . ILE B 1 366 ? -22.422 -11.828 -2.83 1 98.69 366 ILE B O 1
ATOM 5963 N N . ASN B 1 367 ? -21.641 -12.977 -1.128 1 98.31 367 ASN B N 1
ATOM 5964 C CA . ASN B 1 367 ? -22.469 -12.312 -0.134 1 98.31 367 ASN B CA 1
ATOM 5965 C C . ASN B 1 367 ? -21.812 -12.312 1.242 1 98.31 367 ASN B C 1
ATOM 5967 O O . ASN B 1 367 ? -20.625 -12.617 1.367 1 98.31 367 ASN B O 1
ATOM 5971 N N . ALA B 1 368 ? -22.484 -11.977 2.293 1 98.44 368 ALA B N 1
ATOM 5972 C CA . ALA B 1 368 ? -21.938 -11.766 3.633 1 98.44 368 ALA B CA 1
ATOM 5973 C C . ALA B 1 368 ? -21.469 -13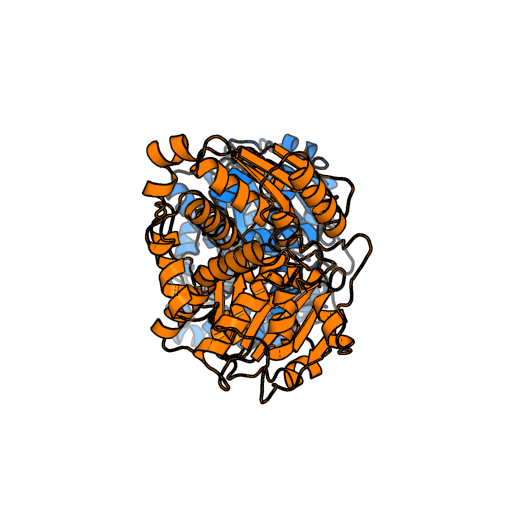.078 4.246 1 98.44 368 ALA B C 1
ATOM 5975 O O . ALA B 1 368 ? -20.688 -13.078 5.199 1 98.44 368 ALA B O 1
ATOM 5976 N N . ASP B 1 369 ? -21.891 -14.25 3.719 1 98.62 369 ASP B N 1
ATOM 5977 C CA . ASP B 1 369 ? -21.516 -15.555 4.25 1 98.62 369 ASP B CA 1
ATOM 5978 C C . ASP B 1 369 ? -20.297 -16.109 3.514 1 98.62 369 ASP B C 1
ATOM 5980 O O . ASP B 1 369 ? -19.75 -17.141 3.908 1 98.62 369 ASP B O 1
ATOM 5984 N N . SER B 1 370 ? -19.922 -15.398 2.5 1 98.88 370 SER B N 1
ATOM 5985 C CA . SER B 1 370 ? -18.859 -15.898 1.641 1 98.88 370 SER B CA 1
ATOM 5986 C C . SER B 1 370 ? -17.516 -15.906 2.369 1 98.88 370 SER B C 1
ATOM 5988 O O . SER B 1 370 ? -17.188 -14.945 3.072 1 98.88 370 SER B O 1
ATOM 5990 N N . LYS B 1 371 ? -16.828 -17.047 2.336 1 98.88 371 LYS B N 1
ATOM 5991 C CA . LYS B 1 371 ? -15.438 -17.25 2.75 1 98.88 371 LYS B CA 1
ATOM 5992 C C . LYS B 1 371 ? -14.539 -17.516 1.547 1 98.88 371 LYS B C 1
ATOM 5994 O O . LYS B 1 371 ? -14.609 -18.578 0.939 1 98.88 371 LYS B O 1
ATOM 5999 N N . ILE B 1 372 ? -13.641 -16.547 1.201 1 98.94 372 ILE B N 1
ATOM 6000 C CA . ILE B 1 372 ? -12.977 -16.562 -0.1 1 98.94 372 ILE B CA 1
ATOM 6001 C C . ILE B 1 372 ? -11.492 -16.844 0.081 1 98.94 372 ILE B C 1
ATOM 6003 O O . ILE B 1 372 ? -10.812 -16.188 0.875 1 98.94 372 ILE B O 1
ATOM 6007 N N . LEU B 1 373 ? -11 -17.812 -0.601 1 98.94 373 LEU B N 1
ATOM 6008 C CA . LEU B 1 373 ? -9.594 -18.219 -0.578 1 98.94 373 LEU B CA 1
ATOM 6009 C C . LEU B 1 373 ? -8.898 -17.797 -1.867 1 98.94 373 LEU B C 1
ATOM 6011 O O . LEU B 1 373 ? -9.414 -18.031 -2.963 1 98.94 373 LEU B O 1
ATOM 6015 N N . PHE B 1 374 ? -7.777 -17.125 -1.693 1 98.94 374 PHE B N 1
ATOM 6016 C CA . PHE B 1 374 ? -6.898 -16.75 -2.797 1 98.94 374 PHE B CA 1
ATOM 6017 C C . PHE B 1 374 ? -5.535 -17.422 -2.645 1 98.94 374 PHE B C 1
ATOM 6019 O O . PHE B 1 374 ? -5.141 -17.797 -1.538 1 98.94 374 PHE B O 1
ATOM 6026 N N . PHE B 1 375 ? -4.859 -17.609 -3.752 1 98.88 375 PHE B N 1
ATOM 6027 C CA . PHE B 1 375 ? -3.465 -18.031 -3.766 1 98.88 375 PHE B CA 1
ATOM 6028 C C . PHE B 1 375 ? -2.57 -16.953 -4.348 1 98.88 375 PHE B C 1
ATOM 6030 O O . PHE B 1 375 ? -2.568 -16.719 -5.559 1 98.88 375 PHE B O 1
ATOM 6037 N N . SER B 1 376 ? -1.896 -16.234 -3.496 1 98.88 376 SER B N 1
ATOM 6038 C CA . SER B 1 376 ? -0.827 -15.367 -3.979 1 98.88 376 SER B CA 1
ATOM 6039 C C . SER B 1 376 ? 0.414 -16.172 -4.352 1 98.88 376 SER B C 1
ATOM 6041 O O . SER B 1 376 ? 1.271 -16.422 -3.504 1 98.88 376 SER B O 1
ATOM 6043 N N . THR B 1 377 ? 0.587 -16.438 -5.598 1 98.56 377 THR B N 1
ATOM 6044 C CA . THR B 1 377 ? 1.475 -17.484 -6.078 1 98.56 377 THR B CA 1
ATOM 6045 C C . THR B 1 377 ? 2.906 -16.969 -6.195 1 98.56 377 THR B C 1
ATOM 6047 O O . THR B 1 377 ? 3.824 -17.734 -6.496 1 98.56 377 THR B O 1
ATOM 6050 N N . GLU B 1 378 ? 3.078 -15.711 -5.996 1 98.44 378 GLU B N 1
ATOM 6051 C CA . GLU B 1 378 ? 4.398 -15.102 -6.129 1 98.44 378 GLU B CA 1
ATOM 6052 C C . GLU B 1 378 ? 4.488 -13.805 -5.336 1 98.44 378 GLU B C 1
ATOM 6054 O O . GLU B 1 378 ? 3.467 -13.203 -4.992 1 98.44 378 GLU B O 1
ATOM 6059 N N . GLY B 1 379 ? 5.711 -13.445 -4.953 1 98.25 379 GLY B N 1
ATOM 6060 C CA . GLY B 1 379 ? 5.984 -12.109 -4.434 1 98.25 379 GLY B CA 1
ATOM 6061 C C . GLY B 1 379 ? 6.355 -11.117 -5.512 1 98.25 379 GLY B C 1
ATOM 6062 O O . GLY B 1 379 ? 5.828 -11.172 -6.625 1 98.25 379 GLY B O 1
ATOM 6063 N N . ASP B 1 380 ? 7.152 -10.148 -5.141 1 97.56 380 ASP B N 1
ATOM 6064 C CA . ASP B 1 380 ? 7.652 -9.164 -6.09 1 97.56 380 ASP B CA 1
ATOM 6065 C C . ASP B 1 380 ? 8.859 -9.703 -6.859 1 97.56 380 ASP B C 1
ATOM 6067 O O . ASP B 1 380 ? 9.961 -9.164 -6.75 1 97.56 380 ASP B O 1
ATOM 6071 N N . THR B 1 381 ? 8.602 -10.664 -7.754 1 96.12 381 THR B N 1
ATOM 6072 C CA . THR B 1 381 ? 9.656 -11.328 -8.508 1 96.12 381 THR B CA 1
ATOM 6073 C C . THR B 1 381 ? 10.305 -10.367 -9.492 1 96.12 381 THR B C 1
ATOM 6075 O O . THR B 1 381 ? 11.406 -10.625 -9.992 1 96.12 381 THR B O 1
ATOM 6078 N N . ASP B 1 382 ? 9.672 -9.328 -9.906 1 96.38 382 ASP B N 1
ATOM 6079 C CA . ASP B 1 382 ? 10.164 -8.125 -10.562 1 96.38 382 ASP B CA 1
ATOM 6080 C C . ASP B 1 382 ? 9.977 -6.891 -9.68 1 96.38 382 ASP B C 1
ATOM 6082 O O . ASP B 1 382 ? 8.992 -6.168 -9.828 1 96.38 382 ASP B O 1
ATOM 6086 N N . ALA B 1 383 ? 10.984 -6.625 -8.867 1 96.81 383 ALA B N 1
ATOM 6087 C CA . ALA B 1 383 ? 10.859 -5.617 -7.82 1 96.81 383 ALA B CA 1
ATOM 6088 C C . ALA B 1 383 ? 10.656 -4.227 -8.414 1 96.81 383 ALA B C 1
ATOM 6090 O O . ALA B 1 383 ? 9.906 -3.416 -7.863 1 96.81 383 ALA B O 1
ATOM 6091 N N . ALA B 1 384 ? 11.359 -3.93 -9.469 1 96.25 384 ALA B N 1
ATOM 6092 C CA . ALA B 1 384 ? 11.227 -2.627 -10.117 1 96.25 384 ALA B CA 1
ATOM 6093 C C . ALA B 1 384 ? 9.797 -2.41 -10.617 1 96.25 384 ALA B C 1
ATOM 6095 O O . ALA B 1 384 ? 9.227 -1.336 -10.43 1 96.25 384 ALA B O 1
ATOM 6096 N N . HIS B 1 385 ? 9.25 -3.404 -11.289 1 97.38 385 HIS B N 1
ATOM 6097 C CA . HIS B 1 385 ? 7.883 -3.293 -11.781 1 97.38 385 HIS B CA 1
ATOM 6098 C C . HIS B 1 385 ? 6.891 -3.229 -10.625 1 97.38 385 HIS B C 1
ATOM 6100 O O . HIS B 1 385 ? 5.875 -2.535 -10.711 1 97.38 385 HIS B O 1
ATOM 6106 N N . PHE B 1 386 ? 7.238 -4.008 -9.547 1 98.5 386 PHE B N 1
ATOM 6107 C CA . PHE B 1 386 ? 6.387 -3.965 -8.367 1 98.5 386 PHE B CA 1
ATOM 6108 C C . PHE B 1 386 ? 6.262 -2.539 -7.84 1 98.5 386 PHE B C 1
ATOM 6110 O O . PHE B 1 386 ? 5.156 -2.062 -7.586 1 98.5 386 PHE B O 1
ATOM 6117 N N . LYS B 1 387 ? 7.312 -1.828 -7.727 1 98.25 387 LYS B N 1
ATOM 6118 C CA . LYS B 1 387 ? 7.309 -0.458 -7.223 1 98.25 387 LYS B CA 1
ATOM 6119 C C . LYS B 1 387 ? 6.602 0.483 -8.195 1 98.25 387 LYS B C 1
ATOM 6121 O O . LYS B 1 387 ? 5.914 1.415 -7.777 1 98.25 387 LYS B O 1
ATOM 6126 N N . LYS B 1 388 ? 6.785 0.243 -9.461 1 98.31 388 LYS B N 1
ATOM 6127 C CA . LYS B 1 388 ? 6.094 1.032 -10.477 1 98.31 388 LYS B CA 1
ATOM 6128 C C . LYS B 1 388 ? 4.582 0.941 -10.312 1 98.31 388 LYS B C 1
ATOM 6130 O O . LYS B 1 388 ? 3.877 1.947 -10.422 1 98.31 388 LYS B O 1
ATOM 6135 N N . VAL B 1 389 ? 4.105 -0.266 -10 1 98.75 389 VAL B N 1
ATOM 6136 C CA . VAL B 1 389 ? 2.672 -0.488 -9.859 1 98.75 389 VAL B CA 1
ATOM 6137 C C . VAL B 1 389 ? 2.201 0.016 -8.5 1 98.75 389 VAL B C 1
ATOM 6139 O O . VAL B 1 389 ? 1.27 0.82 -8.414 1 98.75 389 VAL B O 1
ATOM 6142 N N . VAL B 1 390 ? 2.877 -0.346 -7.426 1 98.88 390 VAL B N 1
ATOM 6143 C CA . VAL B 1 390 ? 2.383 -0.192 -6.062 1 98.88 390 VAL B CA 1
ATOM 6144 C C . VAL B 1 390 ? 2.67 1.224 -5.566 1 98.88 390 VAL B C 1
ATOM 6146 O O . VAL B 1 390 ? 1.829 1.838 -4.902 1 98.88 390 VAL B O 1
ATOM 6149 N N . TRP B 1 391 ? 3.854 1.773 -5.934 1 98.81 391 TRP B N 1
ATOM 6150 C CA . TRP B 1 391 ? 4.223 3.098 -5.445 1 98.81 391 TRP B CA 1
ATOM 6151 C C . TRP B 1 391 ? 3.863 4.176 -6.465 1 98.81 391 TRP B C 1
ATOM 6153 O O . TRP B 1 391 ? 3.275 5.199 -6.113 1 98.81 391 TRP B O 1
ATOM 6163 N N . ASP B 1 392 ? 4.094 3.91 -7.773 1 98.69 392 ASP B N 1
ATOM 6164 C CA . ASP B 1 392 ? 3.953 4.957 -8.781 1 98.69 392 ASP B CA 1
ATOM 6165 C C . ASP B 1 392 ? 2.535 4.988 -9.344 1 98.69 392 ASP B C 1
ATOM 6167 O O . ASP B 1 392 ? 2.172 5.91 -10.078 1 98.69 392 ASP B O 1
ATOM 6171 N N . GLY B 1 393 ? 1.722 3.961 -9.047 1 98.69 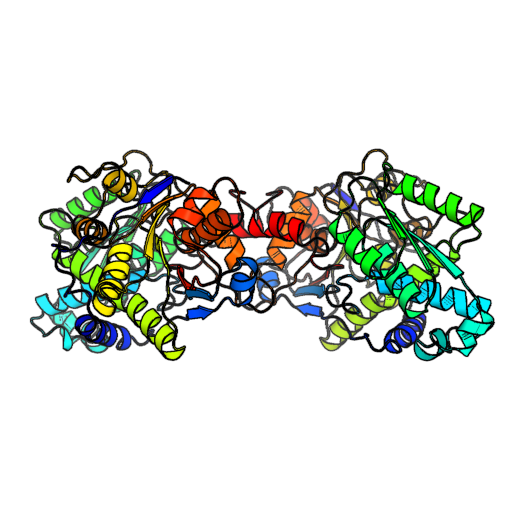393 GLY B N 1
ATOM 6172 C CA . GLY B 1 393 ? 0.314 3.951 -9.406 1 98.69 393 GLY B CA 1
ATOM 6173 C C . GLY B 1 393 ? 0.075 3.58 -10.859 1 98.69 393 GLY B C 1
ATOM 6174 O O . GLY B 1 393 ? -0.914 4.008 -11.461 1 98.69 393 GLY B O 1
ATOM 6175 N N . ALA B 1 394 ? 1.018 2.787 -11.422 1 98.69 394 ALA B N 1
ATOM 6176 C CA . ALA B 1 394 ? 0.845 2.367 -12.812 1 98.69 394 ALA B CA 1
ATOM 6177 C C . ALA B 1 394 ? -0.39 1.486 -12.969 1 98.69 394 ALA B C 1
ATOM 6179 O O . ALA B 1 394 ? -0.757 0.75 -12.055 1 98.69 394 ALA B O 1
ATOM 6180 N N . TYR B 1 395 ? -1.082 1.51 -14.156 1 98.5 395 TYR B N 1
ATOM 6181 C CA . TYR B 1 395 ? -2.27 0.745 -14.523 1 98.5 395 TYR B CA 1
ATOM 6182 C C . TYR B 1 395 ? -3.402 0.992 -13.531 1 98.5 395 TYR B C 1
ATOM 6184 O O . TYR B 1 395 ? -3.924 0.05 -12.93 1 98.5 395 TYR B O 1
ATOM 6192 N N . PRO B 1 396 ? -3.768 2.273 -13.352 1 98.25 396 PRO B N 1
ATOM 6193 C CA . PRO B 1 396 ? -4.832 2.607 -12.406 1 98.25 396 PRO B CA 1
ATOM 6194 C C . PRO B 1 396 ? -6.199 2.092 -12.844 1 98.25 396 PRO B C 1
ATOM 6196 O O . PRO B 1 396 ? -6.398 1.796 -14.023 1 98.25 396 PRO B O 1
ATOM 6199 N N . ILE B 1 397 ? -7.203 1.933 -11.883 1 94.75 397 ILE B N 1
ATOM 6200 C CA . ILE B 1 397 ? -8.586 1.549 -12.133 1 94.75 397 ILE B CA 1
ATOM 6201 C C . ILE B 1 397 ? -9.352 2.73 -12.727 1 94.75 397 ILE B C 1
ATOM 6203 O O . ILE B 1 397 ? -9.219 3.863 -12.258 1 94.75 397 ILE B O 1
#

Foldseek 3Di:
DDKDFDDADPDADDDLPCLEPVLLVLLLLQQVLDPLDDQFDWFWFCVVLVVLLAATEIERFCCSGSVLQFLQLLLLLQLVLVVLCVVVVHDSSPGHLCNLQDPVSCVSVPEAEEEEEALARNLLSNLLNCLSNVHAYEYEYEPPRDPLSQVSSVVSVYHYYYDPHARVVSRVVRVVVCVVVVHHYQYLFADVPRVRNVSSSLSSLSNSLVSVVVVCVVVVHAAQEEEAEAALQSNVLSNQSHQCNVQPPSGHAYEYEAEQLAQQLQVCSVVVPPDGGFRDDRLDAQLRRRSHGHHRPSRSSSCVNGHTMYYYDHQLLLLVQQQCQQDDDPPTDHHAAGSRQRNRVSVSVCCSPPPVNVVVCVVSVGHSHGHYYGYRRGGPSPVVVSCCSNVVVPSHD/DDKDFDDADPDADDDLVCLEPVLLVLLLLQQVLDPLDDQFDWFWFCVVLVVLLAATEIERFCCSGSVLQFLQLLLLLQLVLVVLCVVVVHDSSPGHLCNLQDPVSCVSVPEAEEEEEALARNLLSNLLNCLSNVHAYEYEYEPPRDPLSQVSSVVSVYNYYYDPHARVVSRVVRVVVCVVVVHHYQYLFADVPRVSNVSSSLSSLSNSLVSVVVVCVVVVHAAQEEEAEAALQSNVLSNQSHQCNVQPPSGHAYEYEAEQLAQQLQVCSVVVPPDGGFRDDRLDAQLSRRSHGGHRPSRSSSCVNGHTMYYYDHQLLLLVQQQCQQDDDPPTDHHAAGSRQRNRVSVSVCCSPPPVNVVVCVVSVGHSHGHYYGYRRGGPSPVVVSCCSNVVVPSHD

Nearest PDB structures (foldseek):
  4d9g-assembly1_B  TM=9.635E-01  e=2.223E-49  Escherichia coli K-12
  4d9m-assembly1_B  TM=9.572E-01  e=6.922E-49  Escherichia coli K-12
  4d9g-assembly1_A  TM=9.530E-01  e=1.574E-47  Escherichia coli K-12
  4d9m-assembly1_A  TM=9.613E-01  e=2.271E-46  Escherichia coli K-12
  4d9k-assembly2_D  TM=9.610E-01  e=3.179E-44  Escherichia coli K-12

Sequence (794 aa):
MKLVMFDRKKDPKVDIDFLGLDVAKKVSAFHRSFPQFKPTPLAILNNLSKEWNVSKVFVKDESYRFGLNAFKVLGGSYAIGQYLADKLNIHPAELTFDKLVSSEVREVLGEITFITATDGNHGRGVAWTANQLKQKSVVYMPKGSSEERMIHIKSEGADAFITELNYDDTVRLTAEHAEKNQWVLVQDTAWENYEEIPKKIMQGYITMVSEAYEQLKELNEKPTHIFIQAGVGSMAATVQGFFANIYGEDRPITVVVEPDKANCIFQTAEANDGKLHYVKGDLDTIMAGLACGEPSILGWQILNDYADAFLSCPDNIASQGMRILAAPLKGDVQVISGESGAVGIGAVSEIIKRSEYSDLKERLNINADSKILFFSTEGDTDAAHFKKVVWDGAYPIMKLVMFDRKKDPKVDIDFLGLDVAKKVSAFHRSFPQFKPTPLAILNNLSKEWNVSKVFVKDESYRFGLNAFKVLGGSYAIGQYLADKLNIHPAELTFDKLVSSEVREVLGEITFITATDGNHGRGVAWTANQLKQKSVVYMPKGSSEERMIHIKSEGADAFITELNYDDTVRLTAEHAEKNQWVLVQDTAWENYEEIPKKIMQGYITMVSEAYEQLKELNEKPTHIFIQAGVGSMAATVQGFFANIYGEDRPITVVVEPDKANCIFQTAEANDGKLHYVKGDLDTIMAGLACGEPSILGWQILNDYADAFLSCPDNIASQGMRILAAPLKGDVQVISGESGAVGIGAVSEIIKRSEYSDLKERLNINADSKILFFSTEGDTDAAHFKKVVWDGAYPI

Organism: NCBI:txid1224748

Secondary structure (DSSP, 8-state):
-EEEE-PPPSS--S--GGGSHHHHHHHHHHHHTSTT--PPPEEE-HHHHHHHTSSEEEEEEGGGGGGTTBTTHHHHHHHHHHHHHHHHT--GGG--HHHHTSHHHHHHH---EEEEE-SSHHHHHHHHHHHHTT-EEEEEE-TT--HHHHHHHHHTT-EEEE-SS-HHHHHHHHHHHHHHHT-EE--S--BTTB-HHHHHHHHHHHHHHHHHHHHHHHTT---SEEEEE-SSSHHHHHHHHHHHHHHGGGPPEEEEEEEGGGBHHHHHHHH-SSS-----S----S-GGG-BSS--HHHHHHHHHH--EEEEE-HHHHHHHHHHHHSPPTTSPP----HHHHHHHHHHHHHHH-GGGHHHHHHTT-STT-EEEEEE-B--SSHHHHHHHHTT--S--/-EEEE-PPPSS--S--GGGSHHHHHHHHHHHHTSTT--PPPEEE-HHHHHHHTSSEEEEEEGGGGGGTTBTTHHHHHHHHHHHHHHHHT--GGG--HHHHTSHHHHHHH---EEEEE-SSHHHHHHHHHHHHTT-EEEEEE-TT--HHHHHHHHHTT-EEEE-SS-HHHHHHHHHHHHHHHT-EE--S--BTTB-HHHHHHHHHHHHHHHHHHHHHHHTT---SEEEEE-SSSHHHHHHHHHHHHHHGGGPPEEEEEEEGGGBHHHHHHHH-SSS-----S----S-GGG-BSS--HHHHHHHHHH--EEEEE-HHHHHHHHHHHHSPPTTSPP----HHHHHHHHHHHHHHH-GGGHHHHHHTT-STT-EEEEEE-B--SSHHHHHHHHTT--S--

Solvent-accessible surface area (backbone atoms only — not comparable to full-atom values): 38495 Å² total; per-residue (Å²): 121,51,79,43,75,47,78,79,55,95,72,61,78,66,84,45,71,76,42,22,69,74,45,36,55,54,44,36,52,38,52,62,47,34,90,62,53,60,88,56,54,69,44,66,30,60,52,55,12,59,75,66,48,27,59,37,34,36,35,36,39,22,34,56,29,67,73,68,29,22,48,38,35,39,12,37,39,41,25,51,50,47,52,47,21,60,75,68,71,44,62,61,91,69,52,34,45,66,55,58,53,28,69,67,46,43,65,70,66,56,86,49,42,38,31,28,46,28,64,34,55,51,32,31,16,38,13,40,40,23,39,67,50,72,35,40,27,39,30,41,22,18,48,87,49,53,67,61,31,48,49,56,22,36,71,32,66,23,52,63,45,74,44,90,33,38,48,64,56,31,40,53,50,41,51,51,49,17,62,77,68,71,32,46,69,61,45,69,56,22,48,93,95,41,50,66,56,20,49,35,20,33,40,20,46,33,43,63,48,52,51,50,50,52,54,30,51,76,66,73,50,75,57,47,29,33,40,32,55,29,27,34,23,34,66,34,22,37,51,51,31,27,45,38,58,74,43,48,92,71,35,45,50,32,34,38,35,21,40,60,60,14,30,11,55,47,50,20,59,67,62,65,74,90,52,88,37,70,41,74,76,73,34,84,51,77,29,53,78,20,38,23,2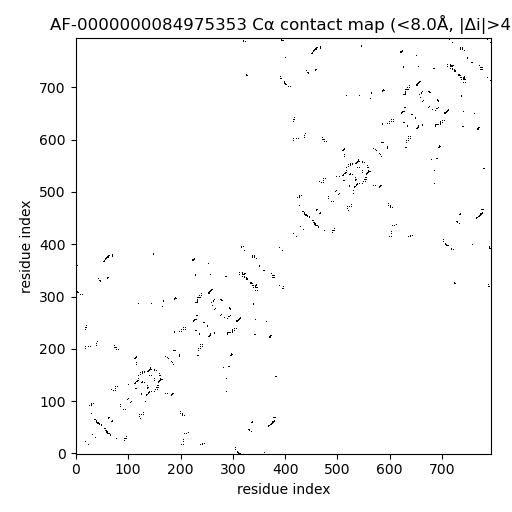5,55,52,9,53,65,18,44,50,44,39,69,40,66,39,35,30,29,35,33,30,58,61,32,34,13,38,25,13,23,14,42,30,34,34,39,55,85,91,31,70,69,43,63,32,22,41,51,21,11,30,52,56,16,46,51,52,46,30,70,72,34,73,91,28,46,65,56,26,58,76,67,62,63,43,58,79,30,20,37,36,37,54,21,45,18,12,57,65,46,54,71,60,41,43,40,33,44,31,30,14,45,57,45,107,121,50,77,43,75,47,79,80,54,94,72,60,78,66,86,45,69,75,42,23,69,71,45,36,55,55,44,37,53,39,52,60,47,33,92,61,52,60,89,56,54,69,44,65,30,62,54,54,12,58,73,66,48,28,59,37,32,35,34,36,38,22,34,55,29,70,74,68,28,23,47,37,35,38,13,37,38,42,25,51,48,47,52,47,21,61,75,67,70,44,60,61,90,71,53,33,46,65,54,58,52,27,68,68,47,43,65,71,66,55,88,50,42,38,29,27,48,27,64,33,56,50,34,32,16,39,12,40,42,22,39,66,49,73,36,39,27,39,31,41,21,19,47,85,49,54,66,61,31,47,50,57,21,36,73,32,66,22,54,62,45,74,43,91,32,38,48,64,56,32,40,54,52,41,52,50,51,18,63,76,68,71,35,45,69,62,44,70,55,23,47,93,96,40,47,66,56,19,50,34,20,32,39,19,47,33,43,64,48,52,49,50,49,52,55,29,50,76,68,74,50,74,56,47,31,34,40,33,55,28,28,36,22,36,66,31,22,38,51,52,33,28,44,38,59,74,43,48,92,72,35,47,50,30,35,39,35,21,40,60,60,14,28,11,55,45,49,20,60,67,62,64,72,90,53,88,37,70,41,76,76,73,34,84,50,78,30,51,77,19,38,23,23,55,53,8,52,64,17,44,50,44,39,71,40,67,39,34,30,30,34,33,30,60,61,31,36,14,39,25,13,23,14,42,31,33,34,38,54,84,92,32,70,69,43,62,33,21,40,50,22,11,31,52,56,16,46,51,52,43,30,72,73,34,74,91,28,45,64,57,26,58,76,67,62,63,42,58,79,31,20,39,36,36,53,22,46,18,13,55,65,44,54,71,60,42,43,41,33,43,30,30,15,44,58,46,107

Radius of gyration: 30.79 Å; Cα contacts (8 Å, |Δi|>4): 1821; chains: 2; bounding box: 53×90×68 Å